Protein AF-0000000075663172 (afdb_homodimer)

Organism: Branchiostoma floridae (NCBI:txid7739)

InterPro domains:
  IPR044862 Prolyl 4-hydroxylase alpha subunit, Fe(2+) 2OG dioxygenase domain [PF13640] (170-223)
  IPR044862 Prolyl 4-hydroxylase alpha subunit, Fe(2+) 2OG dioxygenase domain [PF13640] (388-470)

Secondary structure (DSSP, 8-state):
--------GGGGS-GGGSS--S-------GGGSSS--TTS--------------SGGG-SEEEE-TT--EEEEESSSS-HHHHHHHHHHHHHH--BEE----TTTS---S-STT---EEEEE-HHHHHTSHHHHHHHHHHHHHHTS----EEEEEEEEEE-TT-----B-SS-GGG--EEEEEE--S---TTSB--EEEE-TTS-EEEEE---TT-EEEEETTSEEEEPPBPTT--S-EEEEEEEEES-HHHHHHHHHHHHHHHHHHHHHHHSPPS--SSPP-TT--GGGGEEEEEE-TT--EEEEE-S-S-HHHHHHHHHHHHHHPPEEE-----SS-----EEEEE-HHHHHTSHHHHHHHHHHHHHHS----EEEEEEEEEE-TT-----B-SS-TT---EEEEEE--TT--GGGB--EEEES-SSTT--EEEEE---TT-EEEEETTS-EEEPPB-TT--S-EEEEEEEEESSHHHHHHHHHHHHIIIIIHHHHHHHHHHHHTT-TTHHHHHHHHHHHHHHHHHHHHHHHHHTT-TTTS------------------TTTHHHHHHHHHH----------S---S----HHHHHHHHHHHHHHHHTT-HHHHHHHHHHHHHHHHHHHHHHHHHHHTT-/--------TTTTS-GGGSS--S-------GGGSSS--TT---------------SGGG-SEEEE-TT--EEEEESSSS-HHHHHHHHHHHHHH--BEE----TTTS---S-STT---EEEEE-HHHHHTSHHHHHHHHHHHHHHTS----EEEEEEEEEE-TT-----B-SS-GGG--EEEEEE--S---TTSB--EEEE-TTS-EEEEE---TT-EEEEETTSEEEEPPBPTT--S-EEEEEEEEES-HHHHHHHHHHHHHHHHHHHHHHHSPPS--SSPP-SS--GGGGEEEEEE-TT--EEEEE-S-S-HHHHHHHHHHHHHHPPEEE-----SS-----EEEEE-HHHHHTSHHHHHHHHHHHHHHS----EEEEEEEEEE-TT-----B-SS-TT---EEEEEE--TT--GGGB--EEEES-SSTT--EEEEE---TT-EEEEETTS-EEEPPB-TT--S-EEEEEEEEESSHHHHHHHHHHHHIIIIIHHHHHHHHHHHHTT-TTHHHHHHHHHHHHHHHHHHHHHHHHHTT-TTTS------------------TTTHHHHHHHHHH----------S---S----HHHHHHHHHHHHHHHHTT-HHHHHHHHHHHHHHHHHHHHHHHHHHHTT-

Solvent-accessible surface area (backbone atoms only — not comparable to full-atom values): 69830 Å² total; per-residue (Å²): 109,29,56,78,74,80,86,48,84,82,22,76,78,50,44,82,72,76,74,85,77,70,85,75,65,73,69,72,68,70,59,79,38,82,59,77,64,84,74,68,74,65,71,83,64,79,82,72,87,68,82,75,78,67,65,65,76,62,42,76,43,75,47,61,38,96,84,65,49,45,36,37,33,28,65,70,82,54,53,70,69,30,41,54,29,48,44,49,41,52,68,73,68,43,59,30,36,65,57,61,43,38,82,83,68,68,64,42,73,53,66,65,70,38,36,69,31,29,37,18,71,53,65,32,64,64,40,49,74,21,60,55,34,43,52,50,40,50,40,52,25,58,74,68,72,53,86,62,68,58,38,61,34,43,34,36,35,35,44,42,32,31,73,53,69,46,33,66,31,54,83,40,58,68,91,65,67,30,35,32,36,39,33,27,55,40,82,73,58,43,65,60,34,60,40,29,40,37,32,35,34,96,88,69,46,61,77,46,65,43,76,62,37,53,42,24,32,39,39,32,41,17,45,47,37,31,32,65,44,42,29,25,61,82,41,82,49,67,48,39,36,42,36,38,33,34,31,66,49,65,66,58,34,51,51,39,49,50,48,52,53,47,53,54,51,51,46,54,50,57,68,70,42,73,53,71,60,61,91,66,77,58,65,92,80,69,72,57,71,80,27,54,78,45,75,47,57,41,95,85,66,48,49,34,39,34,33,42,78,80,65,55,67,66,37,49,50,44,41,40,50,45,45,60,74,59,34,49,39,48,78,46,66,74,80,64,82,82,49,41,52,70,33,33,37,22,68,48,63,55,72,41,41,68,73,29,52,64,34,51,50,51,53,51,44,51,28,64,77,69,70,49,77,55,65,22,65,35,46,35,34,31,40,46,35,31,46,71,46,61,44,27,65,32,56,76,46,24,63,37,51,68,38,40,32,38,39,35,25,56,41,72,88,55,49,79,53,28,52,32,31,38,38,30,29,65,43,89,48,35,81,45,49,69,64,50,54,44,70,56,34,57,53,29,31,38,40,31,40,20,58,52,20,28,28,63,41,38,29,28,75,81,37,86,48,65,50,41,36,37,36,36,33,27,25,64,26,55,38,62,8,52,58,46,26,54,50,61,60,42,59,58,59,46,47,51,50,50,49,49,53,54,46,59,65,43,64,73,43,89,61,30,66,61,22,49,52,34,41,52,52,52,50,51,52,47,42,50,50,43,54,47,48,63,55,55,70,37,52,42,92,72,50,70,76,72,75,76,76,79,73,76,73,72,77,79,77,79,83,85,78,67,68,74,64,52,61,62,50,46,58,56,61,56,55,48,43,81,70,77,82,62,72,38,75,75,68,65,79,65,81,53,30,27,57,54,50,50,48,48,51,50,48,54,52,44,62,74,38,55,81,39,46,67,51,44,49,53,51,48,52,52,51,52,51,53,48,52,51,48,51,53,49,49,51,54,59,35,57,73,51,52,105,40,45,76,73,80,84,53,83,81,24,75,79,50,45,82,70,78,73,83,76,70,84,76,67,73,68,71,69,66,55,80,39,85,57,77,65,85,74,69,74,63,72,84,64,79,83,72,86,69,80,75,81,66,66,65,75,62,41,76,43,76,48,61,38,97,84,64,50,44,38,38,33,28,66,71,82,55,54,72,68,28,43,53,31,48,43,50,41,51,68,72,67,43,59,30,36,66,57,59,43,38,84,84,68,70,64,40,72,56,67,65,68,39,36,68,32,31,37,18,70,54,65,32,64,63,40,49,73,21,61,54,33,45,53,50,40,50,39,51,27,57,73,68,73,53,84,62,69,59,40,59,34,41,34,36,36,34,45,42,32,34,74,52,68,46,33,67,31,53,82,40,57,67,92,63,68,30,36,30,34,37,32,27,56,40,82,72,58,42,66,61,34,60,39,32,40,36,32,35,36,96,88,69,45,60,77,46,66,43,76,64,37,54,42,25,31,40,38,31,42,17,44,47,36,31,32,64,44,42,29,26,64,82,41,82,48,67,48,39,36,43,36,36,35,34,33,64,51,64,67,58,34,50,51,40,49,51,48,52,52,48,53,53,51,50,44,53,49,57,68,70,41,74,50,72,58,60,90,65,76,60,66,92,81,71,70,58,72,80,28,53,79,46,75,47,56,40,95,84,66,48,50,34,39,34,31,42,79,80,65,57,68,67,37,51,50,44,42,42,50,45,46,60,74,58,35,49,39,48,78,47,65,74,80,63,83,81,48,41,53,70,34,34,37,23,68,48,63,56,74,42,42,66,73,29,52,66,35,50,51,51,54,52,45,51,27,65,76,68,72,50,79,56,65,22,65,37,45,35,35,31,39,48,38,33,45,71,46,62,45,26,64,31,55,76,44,13,58,35,53,69,39,40,32,38,36,34,24,58,41,71,87,54,49,79,53,28,51,33,30,39,38,30,29,64,43,88,48,35,80,46,49,68,64,50,53,45,69,57,34,56,51,29,31,38,39,30,39,20,58,51,20,27,29,66,41,37,30,28,75,81,38,87,47,65,49,42,34,37,37,37,32,28,26,64,26,56,39,62,8,52,58,47,27,54,50,60,60,41,61,58,61,45,47,51,51,50,49,49,54,53,47,58,65,44,64,73,44,89,61,30,66,62,21,48,53,35,41,52,52,51,49,52,52,47,42,51,50,41,52,47,47,64,55,57,70,34,51,41,91,74,51,73,76,74,75,77,74,77,74,77,72,71,77,78,78,79,85,83,80,65,68,75,65,52,61,61,49,48,59,57,63,57,56,48,44,79,69,77,83,63,71,38,77,75,68,66,79,67,82,52,28,28,56,53,51,50,47,49,52,50,47,54,53,43,62,75,36,57,81,38,46,68,52,45,48,53,51,48,52,52,50,52,52,53,50,54,52,48,51,52,49,49,52,56,59,36,57,72,52,52

Foldseek 3Di:
DFCPPPPPDVFFAFPPPDDDPDPPVPPPPPPVPVPHDVPPPPPPPDPPVDDPDQPQVQFPDWDAFPVGWIKTKHQPLDDPLLLQLVLLLCQQVFQKAFQADDVVVVPRPCPPFFNQGIKGWDQQVLLCPFPNNVSVQSNLCVSLVHDFRKGWQTKMKGWFAPPRRTHKGFQDAVVQFKKKKKAWADADDDPQFQFKKFWAHPVRDTRDIGDHHHGMMMMTGRNIIMIGDGTHLPDQGITMMMMIMMGSDPVSSVVSNVVVVVLVVVLVVLQPDFDFFDPDAADQDDPQVVFWDDKWAAPVRWIKTKGADLDDPRRLQRNVVCCNRRFGWAADSDQAQAFQRQGIKGWHDQVRVCPDSVVSSVQNNCCVVVVDHAKGFQTKIKGWFAASTDGAWHFQIGPVFWKKKKKFWRRAPFDVQFPFWKWWWNDRAQPIDTTDIHGDHHGMMMMTTRGTIIHGHHTHPVDGGITIMIMTMIGDHLLVSLLVSLVVVCPGSVVSLSVLVSLLVLSPDPCSVVQVVLVVVVSVVVSVLSVVVSVVSNPPPVPDPPDPPPPPVPPDDDDPPCPPVPVVVVSVVVDPDCPDNDDHDPSPPPPGGVVNVVVVVSVVLCVVQDSDSVSSVVVVVVVVVVSVVSSVVSSVSSSVSD/DFDPDPPPDVFFFFPPPDDDPDDPVPPPPPPVPVPHDVPPPPPPPDPPVDDPDQPQVQFPDWDAFPVGWIKTKHQPLDDPLLLQLVLLLCQQVFQKAFQADDVVVVPRPCPPFFNQGIKGWDQQVLLCPFPNNVSVQSNLCVSLVHDFRKGWQTKMKGWFAPPRRTHKGFQDAVVQQKKKKKAWADADDDPQFQFKKFWAHPVRDTRDIGDHHHGMMMMTGRNIIMIGDGTHLPDQGITMMMMIMMGSDPVSSVVSNVVVVVLVVVLVVLQPDFDFFDPDAADQDDPQVVFWDDKFAAPVRWIKTKGADLDDPRRLVRNVVCCNRRFGWFAQSDQAQAFQQQGIKGWHDQVRVCPDSVVSSVQNNCCVVVVDHAKGFQTKIKGWFAASTDGAWHFQDTPVFWKKKKKFWRRAPFDVQFPFWKWWWNDRAQPIDTTDIHGDHHGMMMMTTRGTIIHGHHTHPVDSGITIMIMTMIGDHLLVSLLVSLVVVCPGSVVSLSVLVVLLVLSPDPCSVVQVVLVVVVSVVVSVLSVVVSVVSNPPPVPDPPDDPPPPPPPDDDDPPCPPVPVVVVSVVVPPDCPDNDDHDPSPPPPGGVVRVVVVVSVVLCVVQDSDNVSSVVVVVVVVVVSVVSSVVSSVSSSVSD

Nearest PDB structures (foldseek):
  4j25-assembly5_E  TM=7.204E-01  e=1.377E-05  Pseudomonas putida KT2440
  4iw3-assembly2_J  TM=6.728E-01  e=1.628E-05  Pseudomonas putida KT2440
  4j25-assembly7_G  TM=5.688E-01  e=1.820E-05  Pseudomonas putida KT2440
  4j25-assembly3_C  TM=5.348E-01  e=5.556E-05  Pseudomonas putida KT2440
  1spp-assembly1_A  TM=3.654E-01  e=3.746E-01  Sus scrofa

Sequence (1284 aa):
MANFPKLISLFFWVYAFNFVTSQMDSHVDPSAWPFDNPNTFGTAQEREEGTKESLLQKAKWTYSTTRDRKVAVFDDILSFKTTVAISNYVHTVGAWRFQNFDPHEGNYTGQKGNNMQWEATFDPEVFSSSRTGQSLTQLVTEMSGGTQGYKLYSVTANVVRRLDLIRMYHNAEESEKEFSASIYLNEVWRKNDYGELYFYDDDEEIFAAVKPRFGRTVVWDSSIDYLSRPPSINFKQGQIILNMAFTTNSTKAENYKKMYDSVVAEREAARKAPFVTTEKPGIPNMDVQKHIIQEFYDSNDMKGVVLDNLFDEEDLSALRTFTIKYGQYFFDDSIDLDSDNVQWIAGFPVESYVKSKMWNITSQVVEHVSGKKGWYPYDVSCNLIRNADHTRIHEDCSPHEEEWTFLLYLNPNWTHNYHGETAFFEHNDDDTEYIAEVLPKFGRAVIFRGIIPHSARPPSVFFSGARYTFAVKMSVNQATAIRKTFHEEGRHVLGMRQRSLQMLEKLKLDDFEQKYKNMIIMMYREQRMVENALEKKQLGSLSIDDGEEGDEEEELGEEEEHGEEEEQDEVEQMFGGEEMELETFDDDDSEENPEEEQDRMLNKLFRAAGDNPQKLQAELDKFMEDFDKLKGQVRQELQKWFMANFPKLISLFFWVYAFNFVTSQMDSHVDPSAWPFDNPNTFGTAQEREEGTKESLLQKAKWTYSTTRDRKVAVFDDILSFKTTVAISNYVHTVGAWRFQNFDPHEGNYTGQKGNNMQWEATFDPEVFSSSRTGQSLTQLVTEMSGGTQGYKLYSVTANVVRRLDLIRMYHNAEESEKEFSASIYLNEVWRKNDYGELYFYDDDEEIFAAVKPRFGRTVVWDSSIDYLSRPPSINFKQGQIILNMAFTTNSTKAENYKKMYDSVVAEREAARKAPFVTTEKPGIPNMDVQKHIIQEFYDSNDMKGVVLDNLFDEEDLSALRTFTIKYGQYFFDDSIDLDSDNVQWIAGFPVESYVKSKMWNITSQVVEHVSGKKGWYPYDVSCNLIRNADHTRIHEDCSPHEEEWTFLLYLNPNWTHNYHGETAFFEHNDDDTEYIAEVLPKFGRAVIFRGIIPHSARPPSVFFSGARYTFAVKMSVNQATAIRKTFHEEGRHVLGMRQRSLQMLEKLKLDDFEQKYKNMIIMMYREQRMVENALEKKQLGSLSIDDGEEGDEEEELGEEEEHGEEEEQDEVEQMFGGEEMELETFDDDDSEENPEEEQDRMLNKLFRAAGDNPQKLQAELDKFMEDFDKLKGQVRQELQKWF

pLDDT: mean 80.3, std 23.89, range [16.69, 98.88]

Radius of gyration: 33.46 Å; Cα contacts (8 Å, |Δi|>4): 2309; chains: 2; bounding box: 111×93×79 Å

Structure (mmCIF, N/CA/C/O backbone):
data_AF-0000000075663172-model_v1
#
loop_
_entity.id
_entity.type
_entity.pdbx_description
1 polymer 'Uncharacterized protein LOC118430508 isoform X1'
#
loop_
_atom_site.group_PDB
_atom_site.id
_atom_site.type_symbol
_atom_site.label_atom_id
_atom_site.label_alt_id
_atom_site.label_comp_id
_atom_site.label_asym_id
_atom_site.label_entity_id
_atom_site.label_seq_id
_atom_site.pdbx_PDB_ins_code
_atom_site.Cartn_x
_atom_site.Cartn_y
_atom_site.Cartn_z
_atom_site.occupancy
_atom_site.B_iso_or_equiv
_atom_site.auth_seq_id
_atom_site.auth_comp_id
_atom_site.auth_asym_id
_atom_site.auth_atom_id
_atom_site.pdbx_PDB_model_num
ATOM 1 N N . MET A 1 1 ? -24.047 -17.312 -23.594 1 18.67 1 MET A N 1
ATOM 2 C CA . MET A 1 1 ? -23.312 -17.328 -24.859 1 18.67 1 MET A CA 1
ATOM 3 C C . MET A 1 1 ? -22.062 -16.453 -24.75 1 18.67 1 MET A C 1
ATOM 5 O O . MET A 1 1 ? -22.156 -15.242 -24.547 1 18.67 1 MET A O 1
ATOM 9 N N . ALA A 1 2 ? -21.031 -17.031 -24.141 1 18.95 2 ALA A N 1
ATOM 10 C CA . ALA A 1 2 ? -20 -16.891 -23.125 1 18.95 2 ALA A CA 1
ATOM 11 C C . ALA A 1 2 ? -18.844 -16.047 -23.641 1 18.95 2 ALA A C 1
ATOM 13 O O . ALA A 1 2 ? -18.219 -16.391 -24.656 1 18.95 2 ALA A O 1
ATOM 14 N N . ASN A 1 3 ? -18.984 -14.688 -23.5 1 18.95 3 ASN A N 1
ATOM 15 C CA . ASN A 1 3 ? -18.281 -13.555 -24.109 1 18.95 3 ASN A CA 1
ATOM 16 C C . ASN A 1 3 ? -16.781 -13.648 -23.906 1 18.95 3 ASN A C 1
ATOM 18 O O . ASN A 1 3 ? -16.297 -13.664 -22.781 1 18.95 3 ASN A O 1
ATOM 22 N N . PHE A 1 4 ? -16.062 -14.414 -24.844 1 19.34 4 PHE A N 1
ATOM 23 C CA . PHE A 1 4 ? -14.672 -14.758 -25.125 1 19.34 4 PHE A CA 1
ATOM 24 C C . PHE A 1 4 ? -13.789 -13.516 -25.125 1 19.34 4 PHE A C 1
ATOM 26 O O . PHE A 1 4 ? -13.758 -12.773 -26.125 1 19.34 4 PHE A O 1
ATOM 33 N N . PRO A 1 5 ? -13.898 -12.742 -24.016 1 20.53 5 PRO A N 1
ATOM 34 C CA . PRO A 1 5 ? -13.195 -11.461 -24.062 1 20.53 5 PRO A CA 1
ATOM 35 C C . PRO A 1 5 ? -11.719 -11.617 -24.438 1 20.53 5 PRO A C 1
ATOM 37 O O . PRO A 1 5 ? -11.102 -12.641 -24.125 1 20.53 5 PRO A O 1
ATOM 40 N N . LYS A 1 6 ? -11.18 -10.781 -25.375 1 22.58 6 LYS A N 1
ATOM 41 C CA . LYS A 1 6 ? -10.023 -10.656 -26.25 1 22.58 6 LYS A CA 1
ATOM 42 C C . LYS A 1 6 ? -8.742 -10.484 -25.453 1 22.58 6 LYS A C 1
ATOM 44 O O . LYS A 1 6 ? -8.617 -9.555 -24.656 1 22.58 6 LYS A O 1
ATOM 49 N N . LEU A 1 7 ? -8.078 -11.578 -25.141 1 20.84 7 LEU A N 1
ATOM 50 C CA . LEU A 1 7 ? -6.715 -11.836 -24.703 1 20.84 7 LEU A CA 1
ATOM 51 C C . LEU A 1 7 ? -5.711 -11.078 -25.562 1 20.84 7 LEU A C 1
ATOM 53 O O . LEU A 1 7 ? -5.086 -11.664 -26.453 1 20.84 7 LEU A O 1
ATOM 57 N N . ILE A 1 8 ? -6.141 -9.836 -26.125 1 21.58 8 ILE A N 1
ATOM 58 C CA . ILE A 1 8 ? -5.445 -9.25 -27.266 1 21.58 8 ILE A CA 1
ATOM 59 C C . ILE A 1 8 ? -4.043 -8.82 -26.844 1 21.58 8 ILE A C 1
ATOM 61 O O . ILE A 1 8 ? -3.092 -8.938 -27.625 1 21.58 8 ILE A O 1
ATOM 65 N N . SER A 1 9 ? -3.898 -8.18 -25.688 1 22.16 9 SER A N 1
ATOM 66 C CA . SER A 1 9 ? -2.84 -7.176 -25.688 1 22.16 9 SER A CA 1
ATOM 67 C C . SER A 1 9 ? -1.464 -7.824 -25.797 1 22.16 9 SER A C 1
ATOM 69 O O . SER A 1 9 ? -0.452 -7.129 -25.891 1 22.16 9 SER A O 1
ATOM 71 N N . LEU A 1 10 ? -1.375 -9.078 -25.312 1 21.25 10 LEU A N 1
ATOM 72 C CA . LEU A 1 10 ? -0.004 -9.562 -25.203 1 21.25 10 LEU A CA 1
ATOM 73 C C . LEU A 1 10 ? 0.591 -9.812 -26.578 1 21.25 10 LEU A C 1
ATOM 75 O O . LEU A 1 10 ? 1.691 -10.352 -26.703 1 21.25 10 LEU A O 1
ATOM 79 N N . PHE A 1 11 ? -0.149 -9.414 -27.719 1 26.39 11 PHE A N 1
ATOM 80 C CA . PHE A 1 11 ? -0.059 -10.133 -28.984 1 26.39 11 PHE A CA 1
ATOM 81 C C . PHE A 1 11 ? 1.188 -9.711 -29.75 1 26.39 11 PHE A C 1
ATOM 83 O O . PHE A 1 11 ? 1.39 -10.133 -30.891 1 26.39 11 PHE A O 1
ATOM 90 N N . PHE A 1 12 ? 1.942 -8.695 -29.344 1 22.84 12 PHE A N 1
ATOM 91 C CA . PHE A 1 12 ? 2.773 -8.195 -30.422 1 22.84 12 PHE A CA 1
ATOM 92 C C . PHE A 1 12 ? 3.742 -9.266 -30.906 1 22.84 12 PHE A C 1
ATOM 94 O O . PHE A 1 12 ? 4.039 -9.352 -32.094 1 22.84 12 PHE A O 1
ATOM 101 N N . TRP A 1 13 ? 4.48 -10 -30.031 1 20.91 13 TRP A N 1
ATOM 102 C CA . TRP A 1 13 ? 5.859 -10.281 -30.422 1 20.91 13 TRP A CA 1
ATOM 103 C C . TRP A 1 13 ? 5.961 -11.594 -31.172 1 20.91 13 TRP A C 1
ATOM 105 O O . TRP A 1 13 ? 7.023 -11.938 -31.703 1 20.91 13 TRP A O 1
ATOM 115 N N . VAL A 1 14 ? 4.887 -12.523 -31.219 1 21.56 14 VAL A N 1
ATOM 116 C CA . VAL A 1 14 ? 5.383 -13.898 -31.281 1 21.56 14 VAL A CA 1
ATOM 117 C C . VAL A 1 14 ? 5.488 -14.352 -32.719 1 21.56 14 VAL A C 1
ATOM 119 O O . VAL A 1 14 ? 5.66 -15.547 -33 1 21.56 14 VAL A O 1
ATOM 122 N N . TYR A 1 15 ? 5.586 -13.578 -33.844 1 22.28 15 TYR A N 1
ATOM 123 C CA . TYR A 1 15 ? 5.117 -14.188 -35.094 1 22.28 15 TYR A CA 1
ATOM 124 C C . TYR A 1 15 ? 6.074 -15.273 -35.562 1 22.28 15 TYR A C 1
ATOM 126 O O . TYR A 1 15 ? 5.746 -16.047 -36.469 1 22.28 15 TYR A O 1
ATOM 134 N N . ALA A 1 16 ? 7.461 -15.336 -35.469 1 22.2 16 ALA A N 1
ATOM 135 C CA . ALA A 1 16 ? 8.297 -15.734 -36.594 1 22.2 16 ALA A CA 1
ATOM 136 C C . ALA A 1 16 ? 8.336 -17.25 -36.75 1 22.2 16 ALA A C 1
ATOM 138 O O . ALA A 1 16 ? 9.164 -17.781 -37.5 1 22.2 16 ALA A O 1
ATOM 139 N N . PHE A 1 17 ? 7.438 -18.094 -36.25 1 21.72 17 PHE A N 1
ATOM 140 C CA . PHE A 1 17 ? 8.086 -19.406 -36.188 1 21.72 17 PHE A CA 1
ATOM 141 C C . PHE A 1 17 ? 8 -20.125 -37.531 1 21.72 17 PHE A C 1
ATOM 143 O O . PHE A 1 17 ? 8.523 -21.219 -37.688 1 21.72 17 PHE A O 1
ATOM 150 N N . ASN A 1 18 ? 6.988 -19.938 -38.469 1 22.39 18 ASN A N 1
ATOM 151 C CA . ASN A 1 18 ? 6.668 -21.188 -39.125 1 22.39 18 ASN A CA 1
ATOM 152 C C . ASN A 1 18 ? 7.797 -21.656 -40.031 1 22.39 18 ASN A C 1
ATOM 154 O O . ASN A 1 18 ? 7.98 -22.844 -40.25 1 22.39 18 ASN A O 1
ATOM 158 N N . PHE A 1 19 ? 8.008 -20.906 -41.281 1 22.66 19 PHE A N 1
ATOM 159 C CA . PHE A 1 19 ? 8.195 -21.609 -42.531 1 22.66 19 PHE A CA 1
ATOM 160 C C . PHE A 1 19 ? 9.508 -22.375 -42.531 1 22.66 19 PHE A C 1
ATOM 162 O O . PHE A 1 19 ? 9.688 -23.312 -43.312 1 22.66 19 PHE A O 1
ATOM 169 N N . VAL A 1 20 ? 10.688 -21.703 -42.344 1 22.17 20 VAL A N 1
ATOM 170 C CA . VAL A 1 20 ? 11.867 -22.094 -43.094 1 22.17 20 VAL A CA 1
ATOM 171 C C . VAL A 1 20 ? 12.32 -23.484 -42.688 1 22.17 20 VAL A C 1
ATOM 173 O O . VAL A 1 20 ? 12.797 -23.672 -41.562 1 22.17 20 VAL A O 1
ATOM 176 N N . THR A 1 21 ? 11.641 -24.625 -43.062 1 22.84 21 THR A N 1
ATOM 177 C CA . THR A 1 21 ? 12.203 -25.969 -42.969 1 22.84 21 THR A CA 1
ATOM 178 C C . THR A 1 21 ? 13.617 -26 -43.531 1 22.84 21 THR A C 1
ATOM 180 O O . THR A 1 21 ? 14.258 -27.047 -43.562 1 22.84 21 THR A O 1
ATOM 183 N N . SER A 1 22 ? 13.922 -25.188 -44.688 1 21.52 22 SER A N 1
ATOM 184 C CA . SER A 1 22 ? 15.039 -25.547 -45.562 1 21.52 22 SER A CA 1
ATOM 185 C C . SER A 1 22 ? 16.312 -25.781 -44.75 1 21.52 22 SER A C 1
ATOM 187 O O . SER A 1 22 ? 16.422 -25.328 -43.625 1 21.52 22 SER A O 1
ATOM 189 N N . GLN A 1 23 ? 17.484 -26.484 -45.562 1 21.7 23 GLN A N 1
ATOM 190 C CA . GLN A 1 23 ? 18.781 -27.094 -45.281 1 21.7 23 GLN A CA 1
ATOM 191 C C . GLN A 1 23 ? 19.719 -26.109 -44.594 1 21.7 23 GLN A C 1
ATOM 193 O O . GLN A 1 23 ? 20.562 -25.469 -45.25 1 21.7 23 GLN A O 1
ATOM 198 N N . MET A 1 24 ? 19.25 -25.328 -43.906 1 20.22 24 MET A N 1
ATOM 199 C CA . MET A 1 24 ? 20.188 -24.281 -43.469 1 20.22 24 MET A CA 1
ATOM 200 C C . MET A 1 24 ? 21.438 -24.891 -42.875 1 20.22 24 MET A C 1
ATOM 202 O O . MET A 1 24 ? 21.469 -25.188 -41.656 1 20.22 24 MET A O 1
ATOM 206 N N . ASP A 1 25 ? 22.109 -25.953 -43.562 1 21.61 25 ASP A N 1
ATOM 207 C CA . ASP A 1 25 ? 23.391 -26.484 -43.156 1 21.61 25 ASP A CA 1
ATOM 208 C C . ASP A 1 25 ? 24.422 -25.375 -42.938 1 21.61 25 ASP A C 1
ATOM 210 O O . ASP A 1 25 ? 25.609 -25.641 -42.812 1 21.61 25 ASP A O 1
ATOM 214 N N . SER A 1 26 ? 24.062 -24.203 -43.344 1 22.39 26 SER A N 1
ATOM 215 C CA . SER A 1 26 ? 25.297 -23.438 -43.562 1 22.39 26 SER A CA 1
ATOM 216 C C . SER A 1 26 ? 26.141 -23.391 -42.281 1 22.39 26 SER A C 1
ATOM 218 O O . SER A 1 26 ? 25.609 -23.188 -41.188 1 22.39 26 SER A O 1
ATOM 220 N N . HIS A 1 27 ? 27.312 -24.062 -42.375 1 22.09 27 HIS A N 1
ATOM 221 C CA . HIS A 1 27 ? 28.453 -24.109 -41.469 1 22.09 27 HIS A CA 1
ATOM 222 C C . HIS A 1 27 ? 28.812 -22.719 -40.938 1 22.09 27 HIS A C 1
ATOM 224 O O . HIS A 1 27 ? 29.062 -21.812 -41.719 1 22.09 27 HIS A O 1
ATOM 230 N N . VAL A 1 28 ? 28.016 -22.359 -40.219 1 23.98 28 VAL A N 1
ATOM 231 C CA . VAL A 1 28 ? 28.469 -21.094 -39.625 1 23.98 28 VAL A CA 1
ATOM 232 C C . VAL A 1 28 ? 29.969 -21.172 -39.344 1 23.98 28 VAL A C 1
ATOM 234 O O . VAL A 1 28 ? 30.422 -22.109 -38.656 1 23.98 28 VAL A O 1
ATOM 237 N N . ASP A 1 29 ? 30.688 -20.797 -40.406 1 22.77 29 ASP A N 1
ATOM 238 C CA . ASP A 1 29 ? 32.125 -20.734 -40.25 1 22.77 29 ASP A CA 1
ATOM 239 C C . ASP A 1 29 ? 32.531 -20.031 -38.969 1 22.77 29 ASP A C 1
ATOM 241 O O . ASP A 1 29 ? 32.125 -18.891 -38.719 1 22.77 29 ASP A O 1
ATOM 245 N N . PRO A 1 30 ? 32.75 -20.812 -38.031 1 23.73 30 PRO A N 1
ATOM 246 C CA . PRO A 1 30 ? 33.25 -20.406 -36.719 1 23.73 30 PRO A CA 1
ATOM 247 C C . PRO A 1 30 ? 34.344 -19.344 -36.812 1 23.73 30 PRO A C 1
ATOM 249 O O . PRO A 1 30 ? 34.844 -18.891 -35.781 1 23.73 30 PRO A O 1
ATOM 252 N N . SER A 1 31 ? 34.844 -19.25 -38.062 1 23.47 31 SER A N 1
ATOM 253 C CA . SER A 1 31 ? 36.125 -18.562 -38.125 1 23.47 31 SER A CA 1
ATOM 254 C C . SER A 1 31 ? 36.031 -17.109 -37.688 1 23.47 31 SER A C 1
ATOM 256 O O . SER A 1 31 ? 37 -16.484 -37.312 1 23.47 31 SER A O 1
ATOM 258 N N . ALA A 1 32 ? 34.969 -16.578 -38.219 1 22.38 32 ALA A N 1
ATOM 259 C CA . ALA A 1 32 ? 35.219 -15.148 -38.125 1 22.38 32 ALA A CA 1
ATOM 260 C C . ALA A 1 32 ? 35.125 -14.672 -36.656 1 22.38 32 ALA A C 1
ATOM 262 O O . ALA A 1 32 ? 34.344 -13.797 -36.344 1 22.38 32 ALA A O 1
ATOM 263 N N . TRP A 1 33 ? 35.062 -15.719 -35.875 1 23.64 33 TRP A N 1
ATOM 264 C CA . TRP A 1 33 ? 35.25 -15.383 -34.469 1 23.64 33 TRP A CA 1
ATOM 265 C C . TRP A 1 33 ? 36.531 -14.602 -34.281 1 23.64 33 TRP A C 1
ATOM 267 O O . TRP A 1 33 ? 37.625 -15.039 -34.688 1 23.64 33 TRP A O 1
ATOM 277 N N . PRO A 1 34 ? 36.469 -13.359 -34.5 1 27.64 34 PRO A N 1
ATOM 278 C CA . PRO A 1 34 ? 37.844 -12.898 -34.5 1 27.64 34 PRO A CA 1
ATOM 279 C C . PRO A 1 34 ? 38.75 -13.664 -33.5 1 27.64 34 PRO A C 1
ATOM 281 O O . PRO A 1 34 ? 39.875 -13.273 -33.281 1 27.64 34 PRO A O 1
ATOM 284 N N . PHE A 1 35 ? 38.062 -14.281 -32.531 1 26.66 35 PHE A N 1
ATOM 285 C CA . PHE A 1 35 ? 39.125 -14.977 -31.828 1 26.66 35 PHE A CA 1
ATOM 286 C C . PHE A 1 35 ? 39.625 -16.172 -32.625 1 26.66 35 PHE A C 1
ATOM 288 O O . PHE A 1 35 ? 38.875 -16.734 -33.438 1 26.66 35 PHE A O 1
ATOM 295 N N . ASP A 1 36 ? 40.906 -16.469 -32.812 1 25.17 36 ASP A N 1
ATOM 296 C CA . ASP A 1 36 ? 41.656 -17.531 -33.469 1 25.17 36 ASP A CA 1
ATOM 297 C C . ASP A 1 36 ? 40.938 -18.859 -33.406 1 25.17 36 ASP A C 1
ATOM 299 O O . ASP A 1 36 ? 40.062 -19.062 -32.562 1 25.17 36 ASP A O 1
ATOM 303 N N . ASN A 1 37 ? 41.031 -19.719 -34.406 1 24.73 37 ASN A N 1
ATOM 304 C CA . ASN A 1 37 ? 40.656 -21.109 -34.656 1 24.73 37 ASN A CA 1
ATOM 305 C C . ASN A 1 37 ? 40.781 -21.969 -33.406 1 24.73 37 ASN A C 1
ATOM 307 O O . ASN A 1 37 ? 41.844 -22.047 -32.781 1 24.73 37 ASN A O 1
ATOM 311 N N . PRO A 1 38 ? 39.781 -22.469 -32.875 1 25.58 38 PRO A N 1
ATOM 312 C CA . PRO A 1 38 ? 40 -23.203 -31.625 1 25.58 38 PRO A CA 1
ATOM 313 C C . PRO A 1 38 ? 40.969 -24.375 -31.797 1 25.58 38 PRO A C 1
ATOM 315 O O . PRO A 1 38 ? 41.344 -25.016 -30.812 1 25.58 38 PRO A O 1
ATOM 318 N N . ASN A 1 39 ? 41.031 -24.922 -33.031 1 24.59 39 ASN A N 1
ATOM 319 C CA . ASN A 1 39 ? 41.781 -26.188 -33.125 1 24.59 39 ASN A CA 1
ATOM 320 C C . ASN A 1 39 ? 43.281 -25.953 -33.094 1 24.59 39 ASN A C 1
ATOM 322 O O . ASN A 1 39 ? 44.062 -26.906 -33.281 1 24.59 39 ASN A O 1
ATOM 326 N N . THR A 1 40 ? 43.75 -24.953 -33.812 1 22.83 40 THR A N 1
ATOM 327 C CA . THR A 1 40 ? 45.219 -24.938 -33.656 1 22.83 40 THR A CA 1
ATOM 328 C C . THR A 1 40 ? 45.625 -24.734 -32.219 1 22.83 40 THR A C 1
ATOM 330 O O . THR A 1 40 ? 45.312 -23.703 -31.609 1 22.83 40 THR A O 1
ATOM 333 N N . PHE A 1 41 ? 45.844 -25.875 -31.438 1 24.56 41 PHE A N 1
ATOM 334 C CA . PHE A 1 41 ? 46.5 -26.047 -30.156 1 24.56 41 PHE A CA 1
ATOM 335 C C . PHE A 1 41 ? 47.719 -25.109 -30.062 1 24.56 41 PHE A C 1
ATOM 337 O O . PHE A 1 41 ? 48.781 -25.391 -30.625 1 24.56 41 PHE A O 1
ATOM 344 N N . GLY A 1 42 ? 47.625 -23.875 -30.453 1 24.45 42 GLY A N 1
ATOM 345 C CA . GLY A 1 42 ? 48.906 -23.188 -30.422 1 24.45 42 GLY A CA 1
ATOM 346 C C . GLY A 1 42 ? 49.719 -23.5 -29.172 1 24.45 42 GLY A C 1
ATOM 347 O O . GLY A 1 42 ? 49.156 -23.875 -28.141 1 24.45 42 GLY A O 1
ATOM 348 N N . THR A 1 43 ? 50.875 -24 -29.328 1 25.05 43 THR A N 1
ATOM 349 C CA . THR A 1 43 ? 51.75 -24.266 -28.203 1 25.05 43 THR A CA 1
ATOM 350 C C . THR A 1 43 ? 51.531 -23.25 -27.078 1 25.05 43 THR A C 1
ATOM 352 O O . THR A 1 43 ? 51.188 -22.094 -27.344 1 25.05 43 THR A O 1
ATOM 355 N N . ALA A 1 44 ? 51.438 -23.719 -25.766 1 24.31 44 ALA A N 1
ATOM 356 C CA . ALA A 1 44 ? 51.625 -23 -24.516 1 24.31 44 ALA A CA 1
ATOM 357 C C . ALA A 1 44 ? 52.594 -21.859 -24.672 1 24.31 44 ALA A C 1
ATOM 359 O O . ALA A 1 44 ? 53.812 -22.078 -24.734 1 24.31 44 ALA A O 1
ATOM 360 N N . GLN A 1 45 ? 52.344 -20.953 -25.578 1 25.25 45 GLN A N 1
ATOM 361 C CA . GLN A 1 45 ? 53.438 -20 -25.531 1 25.25 45 GLN A CA 1
ATOM 362 C C . GLN A 1 45 ? 53.688 -19.547 -24.109 1 25.25 45 GLN A C 1
ATOM 364 O O . GLN A 1 45 ? 52.781 -19.5 -23.281 1 25.25 45 GLN A O 1
ATOM 369 N N . GLU A 1 46 ? 54.875 -19.344 -23.609 1 25.95 46 GLU A N 1
ATOM 370 C CA . GLU A 1 46 ? 55.312 -19.016 -22.266 1 25.95 46 GLU A CA 1
ATOM 371 C C . GLU A 1 46 ? 54.375 -17.984 -21.625 1 25.95 46 GLU A C 1
ATOM 373 O O . GLU A 1 46 ? 53.844 -17.109 -22.312 1 25.95 46 GLU A O 1
ATOM 378 N N . ARG A 1 47 ? 53.75 -18.219 -20.359 1 27.72 47 ARG A N 1
ATOM 379 C CA . ARG A 1 47 ? 53.219 -17.438 -19.25 1 27.72 47 ARG A CA 1
ATOM 380 C C . ARG A 1 47 ? 53.75 -16.016 -19.281 1 27.72 47 ARG A C 1
ATOM 382 O O . ARG A 1 47 ? 54.812 -15.719 -18.75 1 27.72 47 ARG A O 1
ATOM 389 N N . GLU A 1 48 ? 53.688 -15.344 -20.359 1 28.06 48 GLU A N 1
ATOM 390 C CA . GLU A 1 48 ? 54.156 -14.016 -19.953 1 28.06 48 GLU A CA 1
ATOM 391 C C . GLU A 1 48 ? 53.219 -13.398 -18.906 1 28.06 48 GLU A C 1
ATOM 393 O O . GLU A 1 48 ? 52 -13.453 -19.031 1 28.06 48 GLU A O 1
ATOM 398 N N . GLU A 1 49 ? 53.375 -13.227 -17.547 1 32.53 49 GLU A N 1
ATOM 399 C CA . GLU A 1 49 ? 52.938 -12.547 -16.328 1 32.53 49 GLU A CA 1
ATOM 400 C C . GLU A 1 49 ? 52.219 -11.242 -16.656 1 32.53 49 GLU A C 1
ATOM 402 O O . GLU A 1 49 ? 52.844 -10.164 -16.625 1 32.53 49 GLU A O 1
ATOM 407 N N . GLY A 1 50 ? 51.438 -11.102 -17.609 1 35.78 50 GLY A N 1
ATOM 408 C CA . GLY A 1 50 ? 50.844 -9.789 -17.859 1 35.78 50 GLY A CA 1
ATOM 409 C C . GLY A 1 50 ? 49.812 -9.383 -16.844 1 35.78 50 GLY A C 1
ATOM 410 O O . GLY A 1 50 ? 49.031 -10.227 -16.375 1 35.78 50 GLY A O 1
ATOM 411 N N . THR A 1 51 ? 49.719 -8.375 -15.992 1 40.53 51 THR A N 1
ATOM 412 C CA . THR A 1 51 ? 48.969 -7.777 -14.891 1 40.53 51 THR A CA 1
ATOM 413 C C . THR A 1 51 ? 47.5 -7.66 -15.234 1 40.53 51 THR A C 1
ATOM 415 O O . THR A 1 51 ? 47.125 -6.918 -16.141 1 40.53 51 THR A O 1
ATOM 418 N N . LYS A 1 52 ? 46.625 -8.664 -15.164 1 56.31 52 LYS A N 1
ATOM 419 C CA . LYS A 1 52 ? 45.188 -8.531 -15.266 1 56.31 52 LYS A CA 1
ATOM 420 C C . LYS A 1 52 ? 44.719 -7.18 -14.727 1 56.31 52 LYS A C 1
ATOM 422 O O . LYS A 1 52 ? 45.062 -6.793 -13.617 1 56.31 52 LYS A O 1
ATOM 427 N N . GLU A 1 53 ? 43.938 -6.461 -15.547 1 77.5 53 GLU A N 1
ATOM 428 C CA . GLU A 1 53 ? 43.438 -5.148 -15.156 1 77.5 53 GLU A CA 1
ATOM 429 C C . GLU A 1 53 ? 42.469 -5.258 -13.977 1 77.5 53 GLU A C 1
ATOM 431 O O . GLU A 1 53 ? 41.688 -6.195 -13.906 1 77.5 53 GLU A O 1
ATOM 436 N N . SER A 1 54 ? 42.688 -4.629 -12.922 1 85.5 54 SER A N 1
ATOM 437 C CA . SER A 1 54 ? 41.906 -4.625 -11.695 1 85.5 54 SER A CA 1
ATOM 438 C C . SER A 1 54 ? 40.469 -4.203 -11.953 1 85.5 54 SER A C 1
ATOM 440 O O . SER A 1 54 ? 40.219 -3.15 -12.555 1 85.5 54 SER A O 1
ATOM 442 N N . LEU A 1 55 ? 39.5 -5.141 -11.672 1 89.62 55 LEU A N 1
ATOM 443 C CA . LEU A 1 55 ? 38.062 -4.824 -11.797 1 89.62 55 LEU A CA 1
ATOM 444 C C . LEU A 1 55 ? 37.625 -3.832 -10.719 1 89.62 55 LEU A C 1
ATOM 446 O O . LEU A 1 55 ? 36.656 -3.088 -10.906 1 89.62 55 LEU A O 1
ATOM 450 N N . LEU A 1 56 ? 38.281 -3.869 -9.664 1 91.75 56 LEU A N 1
ATOM 451 C CA . LEU A 1 56 ? 37.938 -3 -8.547 1 91.75 56 LEU A CA 1
ATOM 452 C C . LEU A 1 56 ? 38.094 -1.532 -8.93 1 91.75 56 LEU A C 1
ATOM 454 O O . LEU A 1 56 ? 37.375 -0.677 -8.414 1 91.75 56 LEU A O 1
ATOM 458 N N . GLN A 1 57 ? 38.938 -1.258 -9.844 1 91.31 57 GLN A N 1
ATOM 459 C CA . GLN A 1 57 ? 39.188 0.111 -10.289 1 91.31 57 GLN A CA 1
ATOM 460 C C . GLN A 1 57 ? 37.969 0.676 -11.016 1 91.31 57 GLN A C 1
ATOM 462 O O . GLN A 1 57 ? 37.844 1.893 -11.172 1 91.31 57 GLN A O 1
ATOM 467 N N . LYS A 1 58 ? 37.125 -0.2 -11.352 1 92.62 58 LYS A N 1
ATOM 468 C CA . LYS A 1 58 ? 35.938 0.227 -12.078 1 92.62 58 LYS A CA 1
ATOM 469 C C . LYS A 1 58 ? 34.812 0.611 -11.117 1 92.62 58 LYS A C 1
ATOM 471 O O . LYS A 1 58 ? 33.75 1.01 -11.555 1 92.62 58 LYS A O 1
ATOM 476 N N . ALA A 1 59 ? 35.094 0.555 -9.859 1 95.38 59 ALA A N 1
ATOM 477 C CA . ALA A 1 59 ? 34.062 0.874 -8.875 1 95.38 59 ALA A CA 1
ATOM 478 C C . ALA A 1 59 ? 33.625 2.33 -8.992 1 95.38 59 ALA A C 1
ATOM 480 O O . ALA A 1 59 ? 34.438 3.232 -9.086 1 95.38 59 ALA A O 1
ATOM 481 N N . LYS A 1 60 ? 32.375 2.539 -9.078 1 94.31 60 LYS A N 1
ATOM 482 C CA . LYS A 1 60 ? 31.828 3.893 -9.062 1 94.31 60 LYS A CA 1
ATOM 483 C C . LYS A 1 60 ? 32 4.535 -7.688 1 94.31 60 LYS A C 1
ATOM 485 O O . LYS A 1 60 ? 32.375 5.707 -7.586 1 94.31 60 LYS A O 1
ATOM 490 N N . TRP A 1 61 ? 31.656 3.729 -6.668 1 94.62 61 TRP A N 1
ATOM 491 C CA . TRP A 1 61 ? 31.844 4.152 -5.285 1 94.62 61 TRP A CA 1
ATOM 492 C C . TRP A 1 61 ? 32.438 3.025 -4.445 1 94.62 61 TRP A C 1
ATOM 494 O O . TRP A 1 61 ? 32.188 1.848 -4.703 1 94.62 61 TRP A O 1
ATOM 504 N N . THR A 1 62 ? 33.219 3.402 -3.559 1 96.06 62 THR A N 1
ATOM 505 C CA . THR A 1 62 ? 33.719 2.506 -2.518 1 96.06 62 THR A CA 1
ATOM 506 C C . THR A 1 62 ? 33.5 3.111 -1.134 1 96.06 62 THR A C 1
ATOM 508 O O . THR A 1 62 ? 33.781 4.293 -0.916 1 96.06 62 THR A O 1
ATOM 511 N N . TYR A 1 63 ? 32.938 2.348 -0.258 1 96.19 63 TYR A N 1
ATOM 512 C CA . TYR A 1 63 ? 32.688 2.75 1.124 1 96.19 63 TYR A CA 1
ATOM 513 C C . TYR A 1 63 ? 33.406 1.822 2.096 1 96.19 63 TYR A C 1
ATOM 515 O O . TYR A 1 63 ? 33.781 0.699 1.738 1 96.19 63 TYR A O 1
ATOM 523 N N . SER A 1 64 ? 33.688 2.324 3.227 1 96.31 64 SER A N 1
ATOM 524 C CA . SER A 1 64 ? 34.281 1.522 4.285 1 96.31 64 SER A CA 1
ATOM 525 C C . SER A 1 64 ? 33.656 1.847 5.641 1 96.31 64 SER A C 1
ATOM 527 O O . SER A 1 64 ? 33.344 3.002 5.922 1 96.31 64 SER A O 1
ATOM 529 N N . THR A 1 65 ? 33.469 0.785 6.375 1 96.75 65 THR A N 1
ATOM 530 C CA . THR A 1 65 ? 33.094 1.008 7.77 1 96.75 65 THR A CA 1
ATOM 531 C C . THR A 1 65 ? 34.25 1.602 8.555 1 96.75 65 THR A C 1
ATOM 533 O O . THR A 1 65 ? 35.375 1.723 8.023 1 96.75 65 THR A O 1
ATOM 536 N N . THR A 1 66 ? 33.969 1.939 9.805 1 95.31 66 THR A N 1
ATOM 537 C CA . THR A 1 66 ? 35.031 2.447 10.68 1 95.31 66 THR A CA 1
ATOM 538 C C . THR A 1 66 ? 36.094 1.393 10.906 1 95.31 66 THR A C 1
ATOM 540 O O . THR A 1 66 ? 37.25 1.727 11.195 1 95.31 66 THR A O 1
ATOM 543 N N . ARG A 1 67 ? 35.781 0.09 10.734 1 95.81 67 ARG A N 1
ATOM 544 C CA . ARG A 1 67 ? 36.719 -0.999 10.898 1 95.81 67 ARG A CA 1
ATOM 545 C C . ARG A 1 67 ? 37.25 -1.477 9.547 1 95.81 67 ARG A C 1
ATOM 547 O O . ARG A 1 67 ? 37.719 -2.609 9.422 1 95.81 67 ARG A O 1
ATOM 554 N N . ASP A 1 68 ? 36.969 -0.758 8.523 1 94.94 68 ASP A N 1
ATOM 555 C CA . ASP A 1 68 ? 37.531 -0.884 7.188 1 94.94 68 ASP A CA 1
ATOM 556 C C . ASP A 1 68 ? 36.969 -2.09 6.453 1 94.94 68 ASP A C 1
ATOM 558 O O . ASP A 1 68 ? 37.656 -2.766 5.703 1 94.94 68 ASP A O 1
ATOM 562 N N . ARG A 1 69 ? 35.781 -2.486 6.824 1 96.75 69 ARG A N 1
ATOM 563 C CA . ARG A 1 69 ? 35.062 -3.422 5.973 1 96.75 69 ARG A CA 1
ATOM 564 C C . ARG A 1 69 ? 34.438 -2.709 4.773 1 96.75 69 ARG A C 1
ATOM 566 O O . ARG A 1 69 ? 33.875 -1.628 4.914 1 96.75 69 ARG A O 1
ATOM 573 N N . LYS A 1 70 ? 34.469 -3.307 3.615 1 96.62 70 LYS A N 1
ATOM 574 C CA . LYS A 1 70 ? 34.281 -2.531 2.391 1 96.62 70 LYS A CA 1
ATOM 575 C C . LYS A 1 70 ? 32.969 -2.865 1.715 1 96.62 70 LYS A C 1
ATOM 577 O O . LYS A 1 70 ? 32.469 -3.98 1.848 1 96.62 70 LYS A O 1
ATOM 582 N N . VAL A 1 71 ? 32.438 -1.893 1.036 1 98.19 71 VAL A N 1
ATOM 583 C CA . VAL A 1 71 ? 31.312 -1.975 0.094 1 98.19 71 VAL A CA 1
ATOM 584 C C . VAL A 1 71 ? 31.703 -1.307 -1.223 1 98.19 71 VAL A C 1
ATOM 586 O O . VAL A 1 71 ? 32.25 -0.193 -1.229 1 98.19 71 VAL A O 1
ATOM 589 N N . ALA A 1 72 ? 31.516 -1.951 -2.324 1 98 72 ALA A N 1
ATOM 590 C CA . ALA A 1 72 ? 31.797 -1.378 -3.637 1 98 72 ALA A CA 1
ATOM 591 C C . ALA A 1 72 ? 30.578 -1.46 -4.551 1 98 72 ALA A C 1
ATOM 593 O O . ALA A 1 72 ? 29.859 -2.455 -4.539 1 98 72 ALA A O 1
ATOM 594 N N . VAL A 1 73 ? 30.344 -0.406 -5.289 1 97.94 73 VAL A N 1
ATOM 595 C CA . VAL A 1 73 ? 29.219 -0.307 -6.199 1 97.94 73 VAL A CA 1
ATOM 596 C C . VAL A 1 73 ? 29.703 -0.174 -7.637 1 97.94 73 VAL A C 1
ATOM 598 O O . VAL A 1 73 ? 30.578 0.645 -7.926 1 97.94 73 VAL A O 1
ATOM 601 N N . PHE A 1 74 ? 29.078 -0.997 -8.516 1 96.81 74 PHE A N 1
ATOM 602 C CA . PHE A 1 74 ? 29.484 -1.014 -9.914 1 96.81 74 PHE A CA 1
ATOM 603 C C . PHE A 1 74 ? 28.281 -0.851 -10.836 1 96.81 74 PHE A C 1
ATOM 605 O O . PHE A 1 74 ? 27.234 -1.461 -10.609 1 96.81 74 PHE A O 1
ATOM 612 N N . ASP A 1 75 ? 28.188 -0.114 -11.945 1 91.44 75 ASP A N 1
ATOM 613 C CA . ASP A 1 75 ? 27.141 -0.022 -12.969 1 91.44 75 ASP A CA 1
ATOM 614 C C . ASP A 1 75 ? 27.547 -0.797 -14.227 1 91.44 75 ASP A C 1
ATOM 616 O O . ASP A 1 75 ? 26.672 -1.237 -14.984 1 91.44 75 ASP A O 1
ATOM 620 N N . ASP A 1 76 ? 28.812 -1.146 -14.484 1 81.5 76 ASP A N 1
ATOM 621 C CA . ASP A 1 76 ? 29.203 -1.669 -15.789 1 81.5 76 ASP A CA 1
ATOM 622 C C . ASP A 1 76 ? 30.219 -2.811 -15.641 1 81.5 76 ASP A C 1
ATOM 624 O O . ASP A 1 76 ? 31.156 -2.926 -16.438 1 81.5 76 ASP A O 1
ATOM 628 N N . ILE A 1 77 ? 29.891 -3.5 -14.695 1 89.12 77 ILE A N 1
ATOM 629 C CA . ILE A 1 77 ? 30.781 -4.652 -14.586 1 89.12 77 ILE A CA 1
ATOM 630 C C . ILE A 1 77 ? 30.312 -5.746 -15.547 1 89.12 77 ILE A C 1
ATOM 632 O O . ILE A 1 77 ? 31.141 -6.527 -16.047 1 89.12 77 ILE A O 1
ATOM 636 N N . LEU A 1 78 ? 29.016 -5.832 -15.711 1 91.19 78 LEU A N 1
ATOM 637 C CA . LEU A 1 78 ? 28.438 -6.719 -16.703 1 91.19 78 LEU A CA 1
ATOM 638 C C . LEU A 1 78 ? 27.969 -5.93 -17.922 1 91.19 78 LEU A C 1
ATOM 640 O O . LEU A 1 78 ? 27.562 -4.773 -17.797 1 91.19 78 LEU A O 1
ATOM 644 N N . SER A 1 79 ? 28.047 -6.57 -19.094 1 91.25 79 SER A N 1
ATOM 645 C CA . SER A 1 79 ? 27.484 -5.918 -20.266 1 91.25 79 SER A CA 1
ATOM 646 C C . SER A 1 79 ? 25.969 -5.863 -20.188 1 91.25 79 SER A C 1
ATOM 648 O O . SER A 1 79 ? 25.344 -6.637 -19.453 1 91.25 79 SER A O 1
ATOM 650 N N . PHE A 1 80 ? 25.469 -4.977 -20.953 1 92.81 80 PHE A N 1
ATOM 651 C CA . PHE A 1 80 ? 24.031 -4.844 -21.016 1 92.81 80 PHE A CA 1
ATOM 652 C C . PHE A 1 80 ? 23.375 -6.148 -21.469 1 92.81 80 PHE A C 1
ATOM 654 O O . PHE A 1 80 ? 22.422 -6.613 -20.859 1 92.81 80 PHE A O 1
ATOM 661 N N . LYS A 1 81 ? 23.938 -6.812 -22.5 1 92.88 81 LYS A N 1
ATOM 662 C CA . LYS A 1 81 ? 23.406 -8.062 -23.047 1 92.88 81 LYS A CA 1
ATOM 663 C C . LYS A 1 81 ? 23.469 -9.18 -22 1 92.88 81 LYS A C 1
ATOM 665 O O . LYS A 1 81 ? 22.531 -9.961 -21.875 1 92.88 81 LYS A O 1
ATOM 670 N N . THR A 1 82 ? 24.547 -9.18 -21.266 1 94.06 82 THR A N 1
ATOM 671 C CA . THR A 1 82 ? 24.703 -10.18 -20.219 1 94.06 82 THR A CA 1
ATOM 672 C C . THR A 1 82 ? 23.656 -9.984 -19.125 1 94.06 82 THR A C 1
ATOM 674 O O . THR A 1 82 ? 23.047 -10.953 -18.672 1 94.06 82 THR A O 1
ATOM 677 N N . THR A 1 83 ? 23.422 -8.766 -18.734 1 94.88 83 THR A N 1
ATOM 678 C CA . THR A 1 83 ? 22.438 -8.477 -17.688 1 94.88 83 THR A CA 1
ATOM 679 C C . THR A 1 83 ? 21.047 -8.875 -18.141 1 94.88 83 THR A C 1
ATOM 681 O O . THR A 1 83 ? 20.266 -9.445 -17.359 1 94.88 83 THR A O 1
ATOM 684 N N . VAL A 1 84 ? 20.719 -8.578 -19.391 1 93.44 84 VAL A N 1
ATOM 685 C CA . VAL A 1 84 ? 19.422 -8.961 -19.938 1 93.44 84 VAL A CA 1
ATOM 686 C C . VAL A 1 84 ? 19.281 -10.477 -19.922 1 93.44 84 VAL A C 1
ATOM 688 O O . VAL A 1 84 ? 18.234 -11.008 -19.562 1 93.44 84 VAL A O 1
ATOM 691 N N . ALA A 1 85 ? 20.344 -11.164 -20.297 1 93 85 ALA A N 1
ATOM 692 C CA . ALA A 1 85 ? 20.328 -12.625 -20.312 1 93 85 ALA A CA 1
ATOM 693 C C . ALA A 1 85 ? 20.109 -13.18 -18.906 1 93 85 ALA A C 1
ATOM 695 O O . ALA A 1 85 ? 19.312 -14.117 -18.719 1 93 85 ALA A O 1
ATOM 696 N N . ILE A 1 86 ? 20.797 -12.602 -17.969 1 94.88 86 ILE A N 1
ATOM 697 C CA . ILE A 1 86 ? 20.656 -13.039 -16.578 1 94.88 86 ILE A CA 1
ATOM 698 C C . ILE A 1 86 ? 19.219 -12.797 -16.109 1 94.88 86 ILE A C 1
ATOM 700 O O . ILE A 1 86 ? 18.625 -13.664 -15.469 1 94.88 86 ILE A O 1
ATOM 704 N N . SER A 1 87 ? 18.719 -11.609 -16.406 1 93.56 87 SER A N 1
ATOM 705 C CA . SER A 1 87 ? 17.344 -11.289 -16.031 1 93.56 87 SER A CA 1
ATOM 706 C C . SER A 1 87 ? 16.359 -12.305 -16.594 1 93.56 87 SER A C 1
ATOM 708 O O . SER A 1 87 ? 15.508 -12.82 -15.875 1 93.56 87 SER A O 1
ATOM 710 N N . ASN A 1 88 ? 16.516 -12.641 -17.844 1 90.88 88 ASN A N 1
ATOM 711 C CA . ASN A 1 88 ? 15.656 -13.633 -18.469 1 90.88 88 ASN A CA 1
ATOM 712 C C . ASN A 1 88 ? 15.852 -15.023 -17.859 1 90.88 88 ASN A C 1
ATOM 714 O O . ASN A 1 88 ? 14.891 -15.781 -17.719 1 90.88 88 ASN A O 1
ATOM 718 N N . TYR A 1 89 ? 17.094 -15.344 -17.594 1 91.88 89 TYR A N 1
ATOM 719 C CA . TYR A 1 89 ? 17.391 -16.625 -16.953 1 91.88 89 TYR A CA 1
ATOM 720 C C . TYR A 1 89 ? 16.672 -16.75 -15.617 1 91.88 89 TYR A C 1
ATOM 722 O O . TYR A 1 89 ? 16.031 -17.766 -15.344 1 91.88 89 TYR A O 1
ATOM 730 N N . VAL A 1 90 ? 16.75 -15.711 -14.805 1 92.38 90 VAL A N 1
ATOM 731 C CA . VAL A 1 90 ? 16.125 -15.695 -13.484 1 92.38 90 VAL A CA 1
ATOM 732 C C . VAL A 1 90 ? 14.617 -15.867 -13.617 1 92.38 90 VAL A C 1
ATOM 734 O O . VAL A 1 90 ? 14.008 -16.641 -12.883 1 92.38 90 VAL A O 1
ATOM 737 N N . HIS A 1 91 ? 14.016 -15.273 -14.602 1 86.62 91 HIS A N 1
ATOM 738 C CA . HIS A 1 91 ? 12.57 -15.305 -14.773 1 86.62 91 HIS A CA 1
ATOM 739 C C . HIS A 1 91 ? 12.109 -16.656 -15.328 1 86.62 91 HIS A C 1
ATOM 741 O O . HIS A 1 91 ? 11.039 -17.141 -14.969 1 86.62 91 HIS A O 1
ATOM 747 N N . THR A 1 92 ? 12.906 -17.234 -16.172 1 83.12 92 THR A N 1
ATOM 748 C CA . THR A 1 92 ? 12.461 -18.422 -16.891 1 83.12 92 THR A CA 1
ATOM 749 C C . THR A 1 92 ? 12.805 -19.688 -16.109 1 83.12 92 THR A C 1
ATOM 751 O O . THR A 1 92 ? 12.062 -20.672 -16.141 1 83.12 92 THR A O 1
ATOM 754 N N . VAL A 1 93 ? 13.891 -19.625 -15.391 1 85.12 93 VAL A N 1
ATOM 755 C CA . VAL A 1 93 ? 14.406 -20.844 -14.766 1 85.12 93 VAL A CA 1
ATOM 756 C C . VAL A 1 93 ? 14.078 -20.828 -13.273 1 85.12 93 VAL A C 1
ATOM 758 O O . VAL A 1 93 ? 14.07 -21.891 -12.633 1 85.12 93 VAL A O 1
ATOM 761 N N . GLY A 1 94 ? 13.852 -19.703 -12.758 1 85.81 94 GLY A N 1
ATOM 762 C CA . GLY A 1 94 ? 13.648 -19.578 -11.32 1 85.81 94 GLY A CA 1
ATOM 763 C C . GLY A 1 94 ? 12.422 -20.312 -10.828 1 85.81 94 GLY A C 1
ATOM 764 O O . GLY A 1 94 ? 11.336 -20.188 -11.398 1 85.81 94 GLY A O 1
ATOM 765 N N . ALA A 1 95 ? 12.625 -21.188 -9.859 1 86.62 95 ALA A N 1
ATOM 766 C CA . ALA A 1 95 ? 11.531 -21.828 -9.125 1 86.62 95 ALA A CA 1
ATOM 767 C C . ALA A 1 95 ? 11.164 -21.016 -7.883 1 86.62 95 ALA A C 1
ATOM 769 O O . ALA A 1 95 ? 11.734 -21.219 -6.812 1 86.62 95 ALA A O 1
ATOM 770 N N . TRP A 1 96 ? 10.195 -20.219 -8.047 1 89.38 96 TRP A N 1
ATOM 771 C CA . TRP A 1 96 ? 9.867 -19.25 -7.012 1 89.38 96 TRP A CA 1
ATOM 772 C C . TRP A 1 96 ? 9.094 -19.906 -5.875 1 89.38 96 TRP A C 1
ATOM 774 O O . TRP A 1 96 ? 8.219 -20.75 -6.113 1 89.38 96 TRP A O 1
ATOM 784 N N . ARG A 1 97 ? 9.422 -19.469 -4.707 1 86.44 97 ARG A N 1
ATOM 785 C CA . ARG A 1 97 ? 8.766 -19.938 -3.486 1 86.44 97 ARG A CA 1
ATOM 786 C C . ARG A 1 97 ? 8.516 -18.781 -2.527 1 86.44 97 ARG A C 1
ATOM 788 O O . ARG A 1 97 ? 9.188 -17.75 -2.6 1 86.44 97 ARG A O 1
ATOM 795 N N . PHE A 1 98 ? 7.57 -18.953 -1.764 1 85.75 98 PHE A N 1
ATOM 796 C CA . PHE A 1 98 ? 7.27 -18 -0.697 1 85.75 98 PHE A CA 1
ATOM 797 C C . PHE A 1 98 ? 7.742 -18.531 0.649 1 85.75 98 PHE A C 1
ATOM 799 O O . PHE A 1 98 ? 7.293 -19.594 1.1 1 85.75 98 PHE A O 1
ATOM 806 N N . GLN A 1 99 ? 8.727 -17.719 1.17 1 75.5 99 GLN A N 1
ATOM 807 C CA . GLN A 1 99 ? 9.297 -18.156 2.436 1 75.5 99 GLN A CA 1
ATOM 808 C C . GLN A 1 99 ? 8.773 -17.328 3.602 1 75.5 99 GLN A C 1
ATOM 810 O O . GLN A 1 99 ? 9.023 -16.125 3.67 1 75.5 99 GLN A O 1
ATOM 815 N N . ASN A 1 100 ? 7.555 -17.438 4.16 1 66.81 100 ASN A N 1
ATOM 816 C CA . ASN A 1 100 ? 7.148 -16.641 5.316 1 66.81 100 ASN A CA 1
ATOM 817 C C . ASN A 1 100 ? 6.867 -17.531 6.531 1 66.81 100 ASN A C 1
ATOM 819 O O . ASN A 1 100 ? 6.688 -18.734 6.395 1 66.81 100 ASN A O 1
ATOM 823 N N . PHE A 1 101 ? 6.992 -16.766 7.641 1 59.75 101 PHE A N 1
ATOM 824 C CA . PHE A 1 101 ? 6.617 -17.359 8.922 1 59.75 101 PHE A CA 1
ATOM 825 C C . PHE A 1 101 ? 5.137 -17.703 8.945 1 59.75 101 PHE A C 1
ATOM 827 O O . PHE A 1 101 ? 4.285 -16.875 8.641 1 59.75 101 PHE A O 1
ATOM 834 N N . ASP A 1 102 ? 4.949 -18.969 8.734 1 64.75 102 ASP A N 1
ATOM 835 C CA . ASP A 1 102 ? 3.588 -19.422 9 1 64.75 102 ASP A CA 1
ATOM 836 C C . ASP A 1 102 ? 3.479 -20.047 10.391 1 64.75 102 ASP A C 1
ATOM 838 O O . ASP A 1 102 ? 4.059 -21.094 10.656 1 64.75 102 ASP A O 1
ATOM 842 N N . PRO A 1 103 ? 3.021 -19.281 11.344 1 60.34 103 PRO A N 1
ATOM 843 C CA . PRO A 1 103 ? 2.961 -19.766 12.719 1 60.34 103 PRO A CA 1
ATOM 844 C C . PRO A 1 103 ? 2.414 -21.188 12.812 1 60.34 103 PRO A C 1
ATOM 846 O O . PRO A 1 103 ? 2.689 -21.906 13.781 1 60.34 103 PRO A O 1
ATOM 849 N N . HIS A 1 104 ? 1.681 -21.547 11.883 1 64 104 HIS A N 1
ATOM 850 C CA . HIS A 1 104 ? 1.037 -22.844 11.977 1 64 104 HIS A CA 1
ATOM 851 C C . HIS A 1 104 ? 1.966 -23.953 11.492 1 64 104 HIS A C 1
ATOM 853 O O . HIS A 1 104 ? 1.748 -25.125 11.789 1 64 104 HIS A O 1
ATOM 859 N N . GLU A 1 105 ? 2.773 -23.578 10.617 1 60.06 105 GLU A N 1
ATOM 860 C CA . GLU A 1 105 ? 3.666 -24.625 10.125 1 60.06 105 GLU A CA 1
ATOM 861 C C . GLU A 1 105 ? 4.93 -24.719 10.977 1 60.06 105 GLU A C 1
ATOM 863 O O . GLU A 1 105 ? 5.68 -25.688 10.883 1 60.06 105 GLU A O 1
ATOM 868 N N . GLY A 1 106 ? 5.016 -24.031 12.219 1 52.88 106 GLY A N 1
ATOM 869 C CA . GLY A 1 106 ? 6.16 -24.094 13.109 1 52.88 106 GLY A CA 1
ATOM 870 C C . GLY A 1 106 ? 7.469 -23.766 12.43 1 52.88 106 GLY A C 1
ATOM 871 O O . GLY A 1 106 ? 8.516 -23.672 13.078 1 52.88 106 GLY A O 1
ATOM 872 N N . ASN A 1 107 ? 7.656 -24.172 11.383 1 48.12 107 ASN A N 1
ATOM 873 C CA . ASN A 1 107 ? 8.984 -24.297 10.797 1 48.12 107 ASN A CA 1
ATOM 874 C C . ASN A 1 107 ? 9.555 -22.938 10.383 1 48.12 107 ASN A C 1
ATOM 876 O O . ASN A 1 107 ? 10.727 -22.844 10.016 1 48.12 107 ASN A O 1
ATOM 880 N N . TYR A 1 108 ? 8.797 -22.172 9.938 1 47.66 108 TYR A N 1
ATOM 881 C CA . TYR A 1 108 ? 9.539 -21.094 9.297 1 47.66 108 TYR A CA 1
ATOM 882 C C . TYR A 1 108 ? 9.836 -19.984 10.289 1 47.66 108 TYR A C 1
ATOM 884 O O . TYR A 1 108 ? 8.922 -19.359 10.828 1 47.66 108 TYR A O 1
ATOM 892 N N . THR 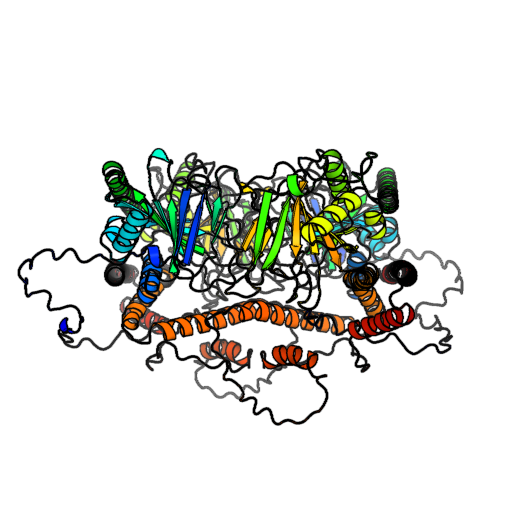A 1 109 ? 10.812 -20.141 10.977 1 46.38 109 THR A N 1
ATOM 893 C CA . THR A 1 109 ? 11.258 -19.281 12.07 1 46.38 109 THR A CA 1
ATOM 894 C C . THR A 1 109 ? 11.258 -17.828 11.641 1 46.38 109 THR A C 1
ATOM 896 O O . THR A 1 109 ? 11.469 -16.938 12.461 1 46.38 109 THR A O 1
ATOM 899 N N . GLY A 1 110 ? 10.594 -17.547 10.516 1 49.69 110 GLY A N 1
ATOM 900 C CA . GLY A 1 110 ? 10.617 -16.141 10.133 1 49.69 110 GLY A CA 1
ATOM 901 C C . GLY A 1 110 ? 12 -15.523 10.234 1 49.69 110 GLY A C 1
ATOM 902 O O . GLY A 1 110 ? 12.188 -14.352 9.898 1 49.69 110 GLY A O 1
ATOM 903 N N . GLN A 1 111 ? 12.859 -16.062 11.008 1 52.44 111 GLN A N 1
ATOM 904 C CA . GLN A 1 111 ? 14.117 -15.414 11.359 1 52.44 111 GLN A CA 1
ATOM 905 C C . GLN A 1 111 ? 15.203 -15.734 10.336 1 52.44 111 GLN A C 1
ATOM 907 O O . GLN A 1 111 ? 16.375 -15.438 10.555 1 52.44 111 GLN A O 1
ATOM 912 N N . LYS A 1 112 ? 14.688 -16.297 9.18 1 60.69 112 LYS A N 1
ATOM 913 C CA . LYS A 1 112 ? 15.859 -16.609 8.375 1 60.69 112 LYS A CA 1
ATOM 914 C C . LYS A 1 112 ? 16.203 -15.461 7.441 1 60.69 112 LYS A C 1
ATOM 916 O O . LYS A 1 112 ? 15.398 -15.062 6.602 1 60.69 112 LYS A O 1
ATOM 921 N N . GLY A 1 113 ? 17.359 -14.898 7.785 1 73.38 113 GLY A N 1
ATOM 922 C CA . GLY A 1 113 ? 17.984 -13.953 6.871 1 73.38 113 GLY A CA 1
ATOM 923 C C . GLY A 1 113 ? 17.406 -12.555 6.973 1 73.38 113 GLY A C 1
ATOM 924 O O . GLY A 1 113 ? 17.156 -12.055 8.07 1 73.38 113 GLY A O 1
ATOM 925 N N . ASN A 1 114 ? 17.266 -11.922 5.945 1 80.62 114 ASN A N 1
ATOM 926 C CA . ASN A 1 114 ? 16.766 -10.555 5.883 1 80.62 114 ASN A CA 1
ATOM 927 C C . ASN A 1 114 ? 15.25 -10.523 5.668 1 80.62 114 ASN A C 1
ATOM 929 O O . ASN A 1 114 ? 14.672 -9.461 5.445 1 80.62 114 ASN A O 1
ATOM 933 N N . ASN A 1 115 ? 14.539 -11.703 5.707 1 82.62 115 ASN A N 1
ATOM 934 C CA . ASN A 1 115 ? 13.086 -11.867 5.637 1 82.62 115 ASN A CA 1
ATOM 935 C C . ASN A 1 115 ? 12.555 -11.508 4.25 1 82.62 115 ASN A C 1
ATOM 937 O O . ASN A 1 115 ? 11.406 -11.07 4.117 1 82.62 115 ASN A O 1
ATOM 941 N N . MET A 1 116 ? 13.43 -11.578 3.256 1 88.38 116 MET A N 1
ATOM 942 C CA . MET A 1 116 ? 12.867 -11.508 1.908 1 88.38 116 MET A CA 1
ATOM 943 C C . MET A 1 116 ? 12.039 -12.75 1.604 1 88.38 116 MET A C 1
ATOM 945 O O . MET A 1 116 ? 12.562 -13.867 1.594 1 88.38 116 MET A O 1
ATOM 949 N N . GLN A 1 117 ? 10.867 -12.586 1.3 1 83.5 117 GLN A N 1
ATOM 950 C CA . GLN A 1 117 ? 9.914 -13.688 1.366 1 83.5 117 GLN A CA 1
ATOM 951 C C . GLN A 1 117 ? 9.891 -14.469 0.057 1 83.5 117 GLN A C 1
ATOM 953 O O . GLN A 1 117 ? 9.742 -15.695 0.062 1 83.5 117 GLN A O 1
ATOM 958 N N . TRP A 1 118 ? 10.016 -13.867 -1.055 1 89 118 TRP A N 1
ATOM 959 C CA . TRP A 1 118 ? 9.992 -14.562 -2.338 1 89 118 TRP A CA 1
ATOM 960 C C . TRP A 1 118 ? 11.406 -14.859 -2.82 1 89 118 TRP A C 1
ATOM 962 O O . TRP A 1 118 ? 12.227 -13.945 -2.969 1 89 118 TRP A O 1
ATOM 972 N N . GLU A 1 119 ? 11.625 -16.109 -3.068 1 90.81 119 GLU A N 1
ATOM 973 C CA . GLU A 1 119 ? 12.992 -16.484 -3.42 1 90.81 119 GLU A CA 1
ATOM 974 C C . GLU A 1 119 ? 13.008 -17.609 -4.441 1 90.81 119 GLU A C 1
ATOM 976 O O . GLU A 1 119 ? 12.094 -18.438 -4.473 1 90.81 119 GLU A O 1
ATOM 981 N N . ALA A 1 120 ? 13.953 -17.609 -5.301 1 92.81 120 ALA A N 1
ATOM 982 C CA . ALA A 1 120 ? 14.352 -18.703 -6.172 1 92.81 120 ALA A CA 1
ATOM 983 C C . ALA A 1 120 ? 15.844 -19 -6.047 1 92.81 120 ALA A C 1
ATOM 985 O O . ALA A 1 120 ? 16.672 -18.094 -6.117 1 92.81 120 ALA A O 1
ATOM 986 N N . THR A 1 121 ? 16.156 -20.234 -5.797 1 93.25 121 THR A N 1
ATOM 987 C CA . THR A 1 121 ? 17.562 -20.641 -5.684 1 93.25 121 THR A CA 1
ATOM 988 C C . THR A 1 121 ? 18.047 -21.266 -6.98 1 93.25 121 THR A C 1
ATOM 990 O O . THR A 1 121 ? 17.297 -21.984 -7.645 1 93.25 121 THR A O 1
ATOM 993 N N . PHE A 1 122 ? 19.312 -21.047 -7.266 1 95.69 122 PHE A N 1
ATOM 994 C CA . PHE A 1 122 ? 19.906 -21.547 -8.5 1 95.69 122 PHE A CA 1
ATOM 995 C C . PHE A 1 122 ? 21.141 -22.391 -8.195 1 95.69 122 PHE A C 1
ATOM 997 O O . PHE A 1 122 ? 21.688 -22.328 -7.094 1 95.69 122 PHE A O 1
ATOM 1004 N N . ASP A 1 123 ? 21.531 -23.188 -9.203 1 95 123 ASP A N 1
ATOM 1005 C CA . ASP A 1 123 ? 22.734 -24.016 -9.102 1 95 123 ASP A CA 1
ATOM 1006 C C . ASP A 1 123 ? 23.984 -23.141 -9.055 1 95 123 ASP A C 1
ATOM 1008 O O . ASP A 1 123 ? 24.328 -22.469 -10.031 1 95 123 ASP A O 1
ATOM 1012 N N . PRO A 1 124 ? 24.688 -23.188 -7.926 1 96.44 124 PRO A N 1
ATOM 1013 C CA . PRO A 1 124 ? 25.875 -22.344 -7.84 1 96.44 124 PRO A CA 1
ATOM 1014 C C . PRO A 1 124 ? 26.938 -22.703 -8.875 1 96.44 124 PRO A C 1
ATOM 1016 O O . PRO A 1 124 ? 27.719 -21.844 -9.289 1 96.44 124 PRO A O 1
ATOM 1019 N N . GLU A 1 125 ? 26.969 -23.891 -9.375 1 94.56 125 GLU A N 1
ATOM 1020 C CA . GLU A 1 125 ? 27.969 -24.328 -10.336 1 94.56 125 GLU A CA 1
ATOM 1021 C C . GLU A 1 125 ? 27.75 -23.672 -11.695 1 94.56 125 GLU A C 1
ATOM 1023 O O . GLU A 1 125 ? 28.719 -23.406 -12.422 1 94.56 125 GLU A O 1
ATOM 1028 N N . VAL A 1 126 ? 26.531 -23.453 -12.008 1 94.5 126 VAL A N 1
ATOM 1029 C CA . VAL A 1 126 ? 26.219 -22.781 -13.273 1 94.5 126 VAL A CA 1
ATOM 1030 C C . VAL A 1 126 ? 26.828 -21.391 -13.273 1 94.5 126 VAL A C 1
ATOM 1032 O O . VAL A 1 126 ? 27.469 -20.984 -14.25 1 94.5 126 VAL A O 1
ATOM 1035 N N . PHE A 1 127 ? 26.734 -20.688 -12.203 1 95.19 127 PHE A N 1
ATOM 1036 C CA . PHE A 1 127 ? 27.25 -19.328 -12.117 1 95.19 127 PHE A CA 1
ATOM 1037 C C . PHE A 1 127 ? 28.766 -19.328 -11.914 1 95.19 127 PHE A C 1
ATOM 1039 O O . PHE A 1 127 ? 29.469 -18.484 -12.469 1 95.19 127 PHE A O 1
ATOM 1046 N N . SER A 1 128 ? 29.219 -20.266 -11.109 1 94.31 128 SER A N 1
ATOM 1047 C CA . SER A 1 128 ? 30.656 -20.312 -10.852 1 94.31 128 SER A CA 1
ATOM 1048 C C . SER A 1 128 ? 31.438 -20.578 -12.133 1 94.31 128 SER A C 1
ATOM 1050 O O . SER A 1 128 ? 32.562 -20.125 -12.266 1 94.31 128 SER A O 1
ATOM 1052 N N . SER A 1 129 ? 30.844 -21.297 -13.055 1 92.31 129 SER A N 1
ATOM 1053 C CA . SER A 1 129 ? 31.516 -21.625 -14.312 1 92.31 129 SER A CA 1
ATOM 1054 C C . SER A 1 129 ? 31.234 -20.578 -15.383 1 92.31 129 SER A C 1
ATOM 1056 O O . SER A 1 129 ? 31.75 -20.672 -16.5 1 92.31 129 SER A O 1
ATOM 1058 N N . SER A 1 130 ? 30.484 -19.625 -15.055 1 93.38 130 SER A N 1
ATOM 1059 C CA . SER A 1 130 ? 30.125 -18.562 -15.992 1 93.38 130 SER A CA 1
ATOM 1060 C C . SER A 1 130 ? 31.125 -17.422 -15.945 1 93.38 130 SER A C 1
ATOM 1062 O O . SER A 1 130 ? 31.906 -17.312 -14.992 1 93.38 130 SER A O 1
ATOM 1064 N N . ARG A 1 131 ? 31.109 -16.609 -16.938 1 91.5 131 ARG A N 1
ATOM 1065 C CA . ARG A 1 131 ? 31.922 -15.406 -16.938 1 91.5 131 ARG A CA 1
ATOM 1066 C C . ARG A 1 131 ? 31.5 -14.453 -15.828 1 91.5 131 ARG A C 1
ATOM 1068 O O . ARG A 1 131 ? 32.344 -13.789 -15.211 1 91.5 131 ARG A O 1
ATOM 1075 N N . THR A 1 132 ? 30.219 -14.383 -15.617 1 92.75 132 THR A N 1
ATOM 1076 C CA . THR A 1 132 ? 29.703 -13.547 -14.547 1 92.75 132 THR A CA 1
ATOM 1077 C C . THR A 1 132 ? 30.266 -13.984 -13.195 1 92.75 132 THR A C 1
ATOM 1079 O O . THR A 1 132 ? 30.781 -13.156 -12.445 1 92.75 132 THR A O 1
ATOM 1082 N N . GLY A 1 133 ? 30.172 -15.25 -12.945 1 93.75 133 GLY A N 1
ATOM 1083 C CA . GLY A 1 133 ? 30.688 -15.766 -11.688 1 93.75 133 GLY A CA 1
ATOM 1084 C C . GLY A 1 133 ? 32.188 -15.57 -11.531 1 93.75 133 GLY A C 1
ATOM 1085 O O . GLY A 1 133 ? 32.656 -15.25 -10.445 1 93.75 133 GLY A O 1
ATOM 1086 N N . GLN A 1 134 ? 32.875 -15.727 -12.586 1 92.44 134 GLN A N 1
ATOM 1087 C CA . GLN A 1 134 ? 34.312 -15.562 -12.555 1 92.44 134 GLN A CA 1
ATOM 1088 C C . GLN A 1 134 ? 34.719 -14.102 -12.305 1 92.44 134 GLN A C 1
ATOM 1090 O O . GLN A 1 134 ? 35.594 -13.82 -11.508 1 92.44 134 GLN A O 1
ATOM 1095 N N . SER A 1 135 ? 34.031 -13.227 -12.961 1 93.56 135 SER A N 1
ATOM 1096 C CA . SER A 1 135 ? 34.312 -11.805 -12.766 1 93.56 135 SER A CA 1
ATOM 1097 C C . SER A 1 135 ? 34.031 -11.391 -11.32 1 93.56 135 SER A C 1
ATOM 1099 O O . SER A 1 135 ? 34.812 -10.641 -10.727 1 93.56 135 SER A O 1
ATOM 1101 N N . LEU A 1 136 ? 33 -11.852 -10.773 1 96.06 136 LEU A N 1
ATOM 1102 C CA . LEU A 1 136 ? 32.656 -11.484 -9.406 1 96.06 136 LEU A CA 1
ATOM 1103 C C . LEU A 1 136 ? 33.594 -12.125 -8.406 1 96.06 136 LEU A C 1
ATOM 1105 O O . LEU A 1 136 ? 33.906 -11.531 -7.371 1 96.06 136 LEU A O 1
ATOM 1109 N N . THR A 1 137 ? 34.031 -13.344 -8.742 1 95.56 137 THR A N 1
ATOM 1110 C CA . THR A 1 137 ? 35.031 -13.992 -7.895 1 95.56 137 THR A CA 1
ATOM 1111 C C . THR A 1 137 ? 36.344 -13.203 -7.895 1 95.56 137 THR A C 1
ATOM 1113 O O . THR A 1 137 ? 36.969 -13.039 -6.852 1 95.56 137 THR A O 1
ATOM 1116 N N . GLN A 1 138 ? 36.719 -12.75 -9.039 1 93.62 138 GLN A N 1
ATOM 1117 C CA . GLN A 1 138 ? 37.875 -11.898 -9.125 1 93.62 138 GLN A CA 1
ATOM 1118 C C . GLN A 1 138 ? 37.719 -10.633 -8.297 1 93.62 138 GLN A C 1
ATOM 1120 O O . GLN A 1 138 ? 38.625 -10.25 -7.543 1 93.62 138 GLN A O 1
ATOM 1125 N N . LEU A 1 139 ? 36.594 -10.039 -8.453 1 94.5 139 LEU A N 1
ATOM 1126 C CA . LEU A 1 139 ? 36.312 -8.805 -7.73 1 94.5 139 LEU A CA 1
ATOM 1127 C C . LEU A 1 139 ? 36.375 -9.023 -6.223 1 94.5 139 LEU A C 1
ATOM 1129 O O . LEU A 1 139 ? 36.969 -8.227 -5.5 1 94.5 139 LEU A O 1
ATOM 1133 N N . VAL A 1 140 ? 35.781 -10.047 -5.781 1 96.12 140 VAL A N 1
ATOM 1134 C CA . VAL A 1 140 ? 35.75 -10.383 -4.359 1 96.12 140 VAL A CA 1
ATOM 1135 C C . VAL A 1 140 ? 37.156 -10.625 -3.867 1 96.12 140 VAL A C 1
ATOM 1137 O O . VAL A 1 140 ? 37.531 -10.188 -2.773 1 96.12 140 VAL A O 1
ATOM 1140 N N . THR A 1 141 ? 37.938 -11.266 -4.625 1 94.5 141 THR A N 1
ATOM 1141 C CA . THR A 1 141 ? 39.312 -11.531 -4.27 1 94.5 141 THR A CA 1
ATOM 1142 C C . THR A 1 141 ? 40.094 -10.234 -4.16 1 94.5 141 THR A C 1
ATOM 1144 O O . THR A 1 141 ? 40.844 -10.039 -3.203 1 94.5 141 THR A O 1
ATOM 1147 N N . GLU A 1 142 ? 39.875 -9.414 -5.094 1 93.75 142 GLU A N 1
ATOM 1148 C CA . GLU A 1 142 ? 40.562 -8.117 -5.062 1 93.75 142 GLU A CA 1
ATOM 1149 C C . GLU A 1 142 ? 40.125 -7.305 -3.84 1 93.75 142 GLU A C 1
ATOM 1151 O O . GLU A 1 142 ? 40.969 -6.672 -3.189 1 93.75 142 GLU A O 1
ATOM 1156 N N . MET A 1 143 ? 38.938 -7.301 -3.525 1 94.56 143 MET A N 1
ATOM 1157 C CA . MET A 1 143 ? 38.406 -6.535 -2.4 1 94.56 143 MET A CA 1
ATOM 1158 C C . MET A 1 143 ? 38.938 -7.082 -1.075 1 94.56 143 MET A C 1
ATOM 1160 O O . MET A 1 143 ? 39.062 -6.336 -0.106 1 94.56 143 MET A O 1
ATOM 1164 N N . SER A 1 144 ? 39.188 -8.359 -1.07 1 93.06 144 SER A N 1
ATOM 1165 C CA . SER A 1 144 ? 39.656 -8.984 0.151 1 93.06 144 SER A CA 1
ATOM 1166 C C . SER A 1 144 ? 41.125 -8.602 0.418 1 93.06 144 SER A C 1
ATOM 1168 O O . SER A 1 144 ? 41.625 -8.742 1.54 1 93.06 144 SER A O 1
ATOM 1170 N N . GLY A 1 145 ? 41.844 -8.133 -0.6 1 86.31 145 GLY A N 1
ATOM 1171 C CA . GLY A 1 145 ? 43.25 -7.785 -0.485 1 86.31 145 GLY A CA 1
ATOM 1172 C C . GLY A 1 145 ? 44.188 -8.992 -0.545 1 86.31 145 GLY A C 1
ATOM 1173 O O . GLY A 1 145 ? 45.406 -8.852 -0.47 1 86.31 145 GLY A O 1
ATOM 1174 N N . GLY A 1 146 ? 43.594 -10.148 -0.605 1 81.19 146 GLY A N 1
ATOM 1175 C CA . GLY A 1 146 ? 44.438 -11.336 -0.587 1 81.19 146 GLY A CA 1
ATOM 1176 C C . GLY A 1 146 ? 44.406 -12.102 -1.895 1 81.19 146 GLY A C 1
ATOM 1177 O O . GLY A 1 146 ? 44.031 -11.555 -2.938 1 81.19 146 GLY A O 1
ATOM 1178 N N . THR A 1 147 ? 45.062 -13.211 -1.788 1 77.81 147 THR A N 1
ATOM 1179 C CA . THR A 1 147 ? 45.125 -14.102 -2.945 1 77.81 147 THR A CA 1
ATOM 1180 C C . THR A 1 147 ? 44.312 -15.359 -2.709 1 77.81 147 THR A C 1
ATOM 1182 O O . THR A 1 147 ? 44.406 -16.312 -3.479 1 77.81 147 THR A O 1
ATOM 1185 N N . GLN A 1 148 ? 43.5 -15.234 -1.723 1 78.31 148 GLN A N 1
ATOM 1186 C CA . GLN A 1 148 ? 42.688 -16.406 -1.386 1 78.31 148 GLN A CA 1
ATOM 1187 C C . GLN A 1 148 ? 41.688 -16.734 -2.496 1 78.31 148 GLN A C 1
ATOM 1189 O O . GLN A 1 148 ? 41.156 -15.828 -3.143 1 78.31 148 GLN A O 1
ATOM 1194 N N . GLY A 1 149 ? 41.562 -18 -2.691 1 88.69 149 GLY A N 1
ATOM 1195 C CA . GLY A 1 149 ? 40.625 -18.453 -3.697 1 88.69 149 GLY A CA 1
ATOM 1196 C C . GLY A 1 149 ? 39.188 -18.484 -3.197 1 88.69 149 GLY A C 1
ATOM 1197 O O . GLY A 1 149 ? 38.812 -19.359 -2.41 1 88.69 149 GLY A O 1
ATOM 1198 N N . TYR A 1 150 ? 38.406 -17.547 -3.564 1 96.19 150 TYR A N 1
ATOM 1199 C CA . TYR A 1 150 ? 37 -17.531 -3.201 1 96.19 150 TYR A CA 1
ATOM 1200 C C . TYR A 1 150 ? 36.188 -18.422 -4.121 1 96.19 150 TYR A C 1
ATOM 1202 O O . TYR A 1 150 ? 36.5 -18.594 -5.297 1 96.19 150 TYR A O 1
ATOM 1210 N N . LYS A 1 151 ? 35.156 -19 -3.482 1 96.25 151 LYS A N 1
ATOM 1211 C CA . LYS A 1 151 ? 34.188 -19.844 -4.199 1 96.25 151 LYS A CA 1
ATOM 1212 C C . LYS A 1 151 ? 32.75 -19.312 -4.051 1 96.25 151 LYS A C 1
ATOM 1214 O O . LYS A 1 151 ? 32.344 -18.922 -2.957 1 96.25 151 LYS A O 1
ATOM 1219 N N . LEU A 1 152 ? 32.094 -19.266 -5.18 1 97.75 152 LEU A N 1
ATOM 1220 C CA . LEU A 1 152 ? 30.688 -18.953 -5.156 1 97.75 152 LEU A CA 1
ATOM 1221 C C . LEU A 1 152 ? 29.875 -20.125 -4.625 1 97.75 152 LEU A C 1
ATOM 1223 O O . LEU A 1 152 ? 29.922 -21.219 -5.188 1 97.75 152 LEU A O 1
ATOM 1227 N N . TYR A 1 153 ? 29.094 -19.906 -3.479 1 96.94 153 TYR A N 1
ATOM 1228 C CA . TYR A 1 153 ? 28.484 -21.078 -2.885 1 96.94 153 TYR A CA 1
ATOM 1229 C C . TYR A 1 153 ? 26.969 -20.938 -2.826 1 96.94 153 TYR A C 1
ATOM 1231 O O . TYR A 1 153 ? 26.25 -21.906 -2.578 1 96.94 153 TYR A O 1
ATOM 1239 N N . SER A 1 154 ? 26.469 -19.781 -3.055 1 96.25 154 SER A N 1
ATOM 1240 C CA . SER A 1 154 ? 25.016 -19.562 -3.02 1 96.25 154 SER A CA 1
ATOM 1241 C C . SER A 1 154 ? 24.594 -18.547 -4.066 1 96.25 154 SER A C 1
ATOM 1243 O O . SER A 1 154 ? 25.234 -17.516 -4.242 1 96.25 154 SER A O 1
ATOM 1245 N N . VAL A 1 155 ? 23.547 -18.844 -4.828 1 97 155 VAL A N 1
ATOM 1246 C CA . VAL A 1 155 ? 22.906 -17.953 -5.793 1 97 155 VAL A CA 1
ATOM 1247 C C . VAL A 1 155 ? 21.391 -17.969 -5.586 1 97 155 VAL A C 1
ATOM 1249 O O . VAL A 1 155 ? 20.75 -19 -5.766 1 97 155 VAL A O 1
ATOM 1252 N N . THR A 1 156 ? 20.844 -16.828 -5.219 1 95.56 156 THR A N 1
ATOM 1253 C CA . THR A 1 156 ? 19.422 -16.719 -4.945 1 95.56 156 THR A CA 1
ATOM 1254 C C . THR A 1 156 ? 18.859 -15.438 -5.547 1 95.56 156 THR A C 1
ATOM 1256 O O . THR A 1 156 ? 19.5 -14.383 -5.484 1 95.56 156 THR A O 1
ATOM 1259 N N . ALA A 1 157 ? 17.766 -15.539 -6.199 1 96.56 157 ALA A N 1
ATOM 1260 C CA . ALA A 1 157 ? 17.031 -14.352 -6.625 1 96.56 157 ALA A CA 1
ATOM 1261 C C . ALA A 1 157 ? 15.852 -14.07 -5.691 1 96.56 157 ALA A C 1
ATOM 1263 O O . ALA A 1 157 ? 15.172 -14.992 -5.238 1 96.56 157 ALA A O 1
ATOM 1264 N N . ASN A 1 158 ? 15.656 -12.852 -5.395 1 95.5 158 ASN A N 1
ATOM 1265 C CA . ASN A 1 158 ? 14.539 -12.43 -4.551 1 95.5 158 ASN A CA 1
ATOM 1266 C C . ASN A 1 158 ? 13.633 -11.445 -5.273 1 95.5 158 ASN A C 1
ATOM 1268 O O . ASN A 1 158 ? 14.094 -10.688 -6.133 1 95.5 158 ASN A O 1
ATOM 1272 N N . VAL A 1 159 ? 12.383 -11.562 -5.027 1 94.75 159 VAL A N 1
ATOM 1273 C CA . VAL A 1 159 ? 11.422 -10.523 -5.375 1 94.75 159 VAL A CA 1
ATOM 1274 C C . VAL A 1 159 ? 10.984 -9.781 -4.113 1 94.75 159 VAL A C 1
ATOM 1276 O O . VAL A 1 159 ? 10.438 -10.398 -3.188 1 94.75 159 VAL A O 1
ATOM 1279 N N . VAL A 1 160 ? 11.312 -8.531 -4.066 1 95.31 160 VAL A N 1
ATOM 1280 C CA . VAL A 1 160 ? 10.891 -7.707 -2.941 1 95.31 160 VAL A CA 1
ATOM 1281 C C . VAL A 1 160 ? 9.711 -6.832 -3.355 1 95.31 160 VAL A C 1
ATOM 1283 O O . VAL A 1 160 ? 9.773 -6.148 -4.383 1 95.31 160 VAL A O 1
ATOM 1286 N N . ARG A 1 161 ? 8.688 -6.859 -2.609 1 93.69 161 ARG A N 1
ATOM 1287 C CA . ARG A 1 161 ? 7.477 -6.113 -2.928 1 93.69 161 ARG A CA 1
ATOM 1288 C C . ARG A 1 161 ? 7.207 -5.039 -1.878 1 93.69 161 ARG A C 1
ATOM 1290 O O . ARG A 1 161 ? 7.801 -5.055 -0.799 1 93.69 161 ARG A O 1
ATOM 1297 N N . ARG A 1 162 ? 6.301 -4.125 -2.283 1 93.62 162 ARG A N 1
ATOM 1298 C CA . ARG A 1 162 ? 5.871 -3.107 -1.329 1 93.62 162 ARG A CA 1
ATOM 1299 C C . ARG A 1 162 ? 5.34 -3.746 -0.049 1 93.62 162 ARG A C 1
ATOM 1301 O O . ARG A 1 162 ? 4.656 -4.773 -0.098 1 93.62 162 ARG A O 1
ATOM 1308 N N . LEU A 1 163 ? 5.777 -3.219 1.118 1 88.81 163 LEU A N 1
ATOM 1309 C CA . LEU A 1 163 ? 5.336 -3.541 2.471 1 88.81 163 LEU A CA 1
ATOM 1310 C C . LEU A 1 163 ? 5.891 -4.887 2.918 1 88.81 163 LEU A C 1
ATOM 1312 O O . LEU A 1 163 ? 5.473 -5.43 3.943 1 88.81 163 LEU A O 1
ATOM 1316 N N . ASP A 1 164 ? 6.793 -5.492 2.154 1 89.62 164 ASP A N 1
ATOM 1317 C CA . ASP A 1 164 ? 7.465 -6.68 2.672 1 89.62 164 ASP A CA 1
ATOM 1318 C C . ASP A 1 164 ? 8.156 -6.387 4 1 89.62 164 ASP A C 1
ATOM 1320 O O . ASP A 1 164 ? 8.703 -5.297 4.195 1 89.62 164 ASP A O 1
ATOM 1324 N N . LEU A 1 165 ? 8.18 -7.32 4.855 1 85.38 165 LEU A N 1
ATOM 1325 C CA . LEU A 1 165 ? 8.781 -7.203 6.18 1 85.38 165 LEU A CA 1
ATOM 1326 C C . LEU A 1 165 ? 10.273 -7.52 6.137 1 85.38 165 LEU A C 1
ATOM 1328 O O . LEU A 1 165 ? 10.688 -8.617 6.516 1 85.38 165 LEU A O 1
ATOM 1332 N N . ILE A 1 166 ? 11.039 -6.543 5.773 1 90.62 166 ILE A N 1
ATOM 1333 C CA . ILE A 1 166 ? 12.477 -6.738 5.629 1 90.62 166 ILE A CA 1
ATOM 1334 C C . ILE A 1 166 ? 13.188 -6.266 6.895 1 90.62 166 ILE A C 1
ATOM 1336 O O . ILE A 1 166 ? 12.859 -5.211 7.441 1 90.62 166 ILE A O 1
ATOM 1340 N N . ARG A 1 167 ? 14.141 -6.988 7.32 1 89.94 167 ARG A N 1
ATOM 1341 C CA . ARG A 1 167 ? 14.906 -6.688 8.523 1 89.94 167 ARG A CA 1
ATOM 1342 C C . ARG A 1 167 ? 16.375 -6.465 8.195 1 89.94 167 ARG A C 1
ATOM 1344 O O . ARG A 1 167 ? 16.859 -6.93 7.164 1 89.94 167 ARG A O 1
ATOM 1351 N N . MET A 1 168 ? 16.984 -5.766 9.07 1 92.75 168 MET A N 1
ATOM 1352 C CA . MET A 1 168 ? 18.438 -5.664 8.992 1 92.75 168 MET A CA 1
ATOM 1353 C C . MET A 1 168 ? 19.094 -7.023 9.219 1 92.75 168 MET A C 1
ATOM 1355 O O . MET A 1 168 ? 18.641 -7.801 10.055 1 92.75 168 MET A O 1
ATOM 1359 N N . TYR A 1 169 ? 20.188 -7.262 8.398 1 93 169 TYR A N 1
ATOM 1360 C CA . TYR A 1 169 ? 20.797 -8.586 8.406 1 93 169 TYR A CA 1
ATOM 1361 C C . TYR A 1 169 ? 22.25 -8.531 7.941 1 93 169 TYR A C 1
ATOM 1363 O O . TYR A 1 169 ? 22.672 -7.535 7.359 1 93 169 TYR A O 1
ATOM 1371 N N . HIS A 1 170 ? 23.047 -9.477 8.406 1 95.94 170 HIS A N 1
ATOM 1372 C CA . HIS A 1 170 ? 24.344 -9.742 7.793 1 95.94 170 HIS A CA 1
ATOM 1373 C C . HIS A 1 170 ? 24.469 -11.203 7.387 1 95.94 170 HIS A C 1
ATOM 1375 O O . HIS A 1 170 ? 23.938 -12.086 8.055 1 95.94 170 HIS A O 1
ATOM 1381 N N . ASN A 1 171 ? 25.125 -11.461 6.359 1 94.88 171 ASN A N 1
ATOM 1382 C CA . ASN A 1 171 ? 25.109 -12.773 5.723 1 94.88 171 ASN A CA 1
ATOM 1383 C C . ASN A 1 171 ? 26.094 -13.727 6.395 1 94.88 171 ASN A C 1
ATOM 1385 O O . ASN A 1 171 ? 25.969 -14.945 6.273 1 94.88 171 ASN A O 1
ATOM 1389 N N . ALA A 1 172 ? 27.156 -13.188 7 1 96.06 172 ALA A N 1
ATOM 1390 C CA . ALA A 1 172 ? 28.156 -14.016 7.656 1 96.06 172 ALA A CA 1
ATOM 1391 C C . ALA A 1 172 ? 28.828 -13.266 8.805 1 96.06 172 ALA A C 1
ATOM 1393 O O . ALA A 1 172 ? 28.781 -12.039 8.859 1 96.06 172 ALA A O 1
ATOM 1394 N N . GLU A 1 173 ? 29.438 -14.047 9.656 1 95.88 173 GLU A N 1
ATOM 1395 C CA . GLU A 1 173 ? 30.234 -13.438 10.711 1 95.88 173 GLU A CA 1
ATOM 1396 C C . GLU A 1 173 ? 31.562 -12.906 10.164 1 95.88 173 GLU A C 1
ATOM 1398 O O . GLU A 1 173 ? 32.062 -13.398 9.156 1 95.88 173 GLU A O 1
ATOM 1403 N N . GLU A 1 174 ? 32.094 -11.969 10.859 1 95.38 174 GLU A N 1
ATOM 1404 C CA . GLU A 1 174 ? 33.344 -11.336 10.414 1 95.38 174 GLU A CA 1
ATOM 1405 C C . GLU A 1 174 ? 34.469 -12.359 10.305 1 95.38 174 GLU A C 1
ATOM 1407 O O . GLU A 1 174 ? 35.281 -12.273 9.398 1 95.38 174 GLU A O 1
ATOM 1412 N N . SER A 1 175 ? 34.5 -13.328 11.227 1 95.44 175 SER A N 1
ATOM 1413 C CA . SER A 1 175 ? 35.562 -14.32 11.273 1 95.44 175 SER A CA 1
ATOM 1414 C C . SER A 1 175 ? 35.562 -15.203 10.031 1 95.44 175 SER A C 1
ATOM 1416 O O . SER A 1 175 ? 36.562 -15.828 9.688 1 95.44 175 SER A O 1
ATOM 1418 N N . GLU A 1 176 ? 34.469 -15.242 9.328 1 95.5 176 GLU A N 1
ATOM 1419 C CA . GLU A 1 176 ? 34.344 -16.125 8.172 1 95.5 176 GLU A CA 1
ATOM 1420 C C . GLU A 1 176 ? 34.938 -15.492 6.918 1 95.5 176 GLU A C 1
ATOM 1422 O O . GLU A 1 176 ? 35.188 -16.172 5.926 1 95.5 176 GLU A O 1
ATOM 1427 N N . LYS A 1 177 ? 35.125 -14.172 6.895 1 95.31 177 LYS A N 1
ATOM 1428 C CA . LYS A 1 177 ? 35.75 -13.422 5.812 1 95.31 177 LYS A CA 1
ATOM 1429 C C . LYS A 1 177 ? 35.094 -13.703 4.477 1 95.31 177 LYS A C 1
ATOM 1431 O O . LYS A 1 177 ? 35.75 -14.008 3.484 1 95.31 177 LYS A O 1
ATOM 1436 N N . GLU A 1 178 ? 33.812 -13.648 4.477 1 97.5 178 GLU A N 1
ATOM 1437 C CA . GLU A 1 178 ? 33 -13.906 3.275 1 97.5 178 GLU A CA 1
ATOM 1438 C C . GLU A 1 178 ? 32.562 -12.602 2.625 1 97.5 178 GLU A C 1
ATOM 1440 O O . GLU A 1 178 ? 32.656 -11.531 3.23 1 97.5 178 GLU A O 1
ATOM 1445 N N . PHE A 1 179 ? 32.156 -12.773 1.397 1 98.12 179 PHE A N 1
ATOM 1446 C CA . PHE A 1 179 ? 31.641 -11.625 0.648 1 98.12 179 PHE A CA 1
ATOM 1447 C C . PHE A 1 179 ? 30.281 -11.945 0.019 1 98.12 179 PHE A C 1
ATOM 1449 O O . PHE A 1 179 ? 29.969 -13.109 -0.216 1 98.12 179 PHE A O 1
ATOM 1456 N N . SER A 1 180 ? 29.516 -10.922 -0.149 1 98.06 180 SER A N 1
ATOM 1457 C CA . SER A 1 180 ? 28.219 -10.992 -0.811 1 98.06 180 SER A CA 1
ATOM 1458 C C . SER A 1 180 ? 28.156 -10.047 -2 1 98.06 180 SER A C 1
ATOM 1460 O O . SER A 1 180 ? 28.891 -9.055 -2.055 1 98.06 180 SER A O 1
ATOM 1462 N N . ALA A 1 181 ? 27.344 -10.367 -2.92 1 98 181 ALA A N 1
ATOM 1463 C CA . ALA A 1 181 ? 27.094 -9.516 -4.074 1 98 181 ALA A CA 1
ATOM 1464 C C . ALA A 1 181 ? 25.609 -9.508 -4.434 1 98 181 ALA A C 1
ATOM 1466 O O . ALA A 1 181 ? 24.938 -10.539 -4.352 1 98 181 ALA A O 1
ATOM 1467 N N . SER A 1 182 ? 25.094 -8.344 -4.805 1 97.75 182 SER A N 1
ATOM 1468 C CA . SER A 1 182 ? 23.719 -8.195 -5.297 1 97.75 182 SER A CA 1
ATOM 1469 C C . SER A 1 182 ? 23.703 -7.5 -6.652 1 97.75 182 SER A C 1
ATOM 1471 O O . SER A 1 182 ? 24.453 -6.551 -6.883 1 97.75 182 SER A O 1
ATOM 1473 N N . ILE A 1 183 ? 22.922 -7.996 -7.566 1 97.94 183 ILE A N 1
ATOM 1474 C CA . ILE A 1 183 ? 22.688 -7.383 -8.867 1 97.94 183 ILE A CA 1
ATOM 1475 C C . ILE A 1 183 ? 21.219 -7.027 -9.023 1 97.94 183 ILE A C 1
ATOM 1477 O O . ILE A 1 183 ? 20.344 -7.883 -8.859 1 97.94 183 ILE A O 1
ATOM 1481 N N . TYR A 1 184 ? 20.922 -5.77 -9.32 1 97.75 184 TYR A N 1
ATOM 1482 C CA . TYR A 1 184 ? 19.562 -5.348 -9.57 1 97.75 184 TYR A CA 1
ATOM 1483 C C . TYR A 1 184 ? 19.141 -5.656 -11.008 1 97.75 184 TYR A C 1
ATOM 1485 O O . TYR A 1 184 ? 19.875 -5.348 -11.953 1 97.75 184 TYR A O 1
ATOM 1493 N N . LEU A 1 185 ? 17.906 -6.152 -11.219 1 96.75 185 LEU A N 1
ATOM 1494 C CA . LEU A 1 185 ? 17.547 -6.664 -12.539 1 96.75 185 LEU A CA 1
ATOM 1495 C C . LEU A 1 185 ? 16.328 -5.941 -13.094 1 96.75 185 LEU A C 1
ATOM 1497 O O . LEU A 1 185 ? 15.828 -6.293 -14.164 1 96.75 185 LEU A O 1
ATOM 1501 N N . ASN A 1 186 ? 15.797 -4.934 -12.383 1 94.94 186 ASN A N 1
ATOM 1502 C CA . ASN A 1 186 ? 14.727 -4.129 -12.969 1 94.94 186 ASN A CA 1
ATOM 1503 C C . ASN A 1 186 ? 15.266 -3.135 -13.992 1 94.94 186 ASN A C 1
ATOM 1505 O O . ASN A 1 186 ? 16.156 -2.342 -13.68 1 94.94 186 ASN A O 1
ATOM 1509 N N . GLU A 1 187 ? 14.695 -3.109 -15.086 1 91.62 187 GLU A N 1
ATOM 1510 C CA . GLU A 1 187 ? 15.195 -2.297 -16.188 1 91.62 187 GLU A CA 1
ATOM 1511 C C . GLU A 1 187 ? 14.914 -0.814 -15.953 1 91.62 187 GLU A C 1
ATOM 1513 O O . GLU A 1 187 ? 15.641 0.046 -16.453 1 91.62 187 GLU A O 1
ATOM 1518 N N . VAL A 1 188 ? 13.852 -0.54 -15.297 1 88.38 188 VAL A N 1
ATOM 1519 C CA . VAL A 1 188 ? 13.484 0.837 -14.992 1 88.38 188 VAL A CA 1
ATOM 1520 C C . VAL A 1 188 ? 13.281 0.991 -13.484 1 88.38 188 VAL A C 1
ATOM 1522 O O . VAL A 1 188 ? 12.633 0.154 -12.852 1 88.38 188 VAL A O 1
ATOM 1525 N N . TRP A 1 189 ? 13.898 2.016 -12.984 1 92.56 189 TRP A N 1
ATOM 1526 C CA . TRP A 1 189 ? 13.688 2.365 -11.578 1 92.56 189 TRP A CA 1
ATOM 1527 C C . TRP A 1 189 ? 13.562 3.875 -11.414 1 92.56 189 TRP A C 1
ATOM 1529 O O . TRP A 1 189 ? 14.484 4.621 -11.734 1 92.56 189 TRP A O 1
ATOM 1539 N N . ARG A 1 190 ? 12.492 4.355 -10.844 1 90.38 190 ARG A N 1
ATOM 1540 C CA . ARG A 1 190 ? 12.195 5.781 -10.742 1 90.38 190 ARG A CA 1
ATOM 1541 C C . ARG A 1 190 ? 12.648 6.344 -9.398 1 90.38 190 ARG A C 1
ATOM 1543 O O . ARG A 1 190 ? 12.906 5.586 -8.461 1 90.38 190 ARG A O 1
ATOM 1550 N N . LYS A 1 191 ? 12.703 7.66 -9.328 1 90.56 191 LYS A N 1
ATOM 1551 C CA . LYS A 1 191 ? 13.289 8.328 -8.172 1 90.56 191 LYS A CA 1
ATOM 1552 C C . LYS A 1 191 ? 12.445 8.102 -6.918 1 90.56 191 LYS A C 1
ATOM 1554 O O . LYS A 1 191 ? 12.961 8.125 -5.801 1 90.56 191 LYS A O 1
ATOM 1559 N N . ASN A 1 192 ? 11.148 7.914 -7.051 1 92.94 192 ASN A N 1
ATOM 1560 C CA . ASN A 1 192 ? 10.305 7.754 -5.871 1 92.94 192 ASN A CA 1
ATOM 1561 C C . ASN A 1 192 ? 9.844 6.309 -5.703 1 92.94 192 ASN A C 1
ATOM 1563 O O . ASN A 1 192 ? 8.852 6.043 -5.023 1 92.94 192 ASN A O 1
ATOM 1567 N N . ASP A 1 193 ? 10.562 5.371 -6.305 1 94.69 193 ASP A N 1
ATOM 1568 C CA . ASP A 1 193 ? 10.227 3.957 -6.16 1 94.69 193 ASP A CA 1
ATOM 1569 C C . ASP A 1 193 ? 10.859 3.365 -4.906 1 94.69 193 ASP A C 1
ATOM 1571 O O . ASP A 1 193 ? 10.516 2.256 -4.492 1 94.69 193 ASP A O 1
ATOM 1575 N N . TYR A 1 194 ? 11.742 4.102 -4.188 1 96.75 194 TYR A N 1
ATOM 1576 C CA . TYR A 1 194 ? 12.461 3.625 -3.01 1 96.75 194 TYR A CA 1
ATOM 1577 C C . TYR A 1 194 ? 13.328 2.422 -3.355 1 96.75 194 TYR A C 1
ATOM 1579 O O . TYR A 1 194 ? 14.141 2.482 -4.281 1 96.75 194 TYR A O 1
ATOM 1587 N N . GLY A 1 195 ? 13.359 1.333 -2.555 1 95.94 195 GLY A N 1
ATOM 1588 C CA . GLY A 1 195 ? 14.016 0.067 -2.836 1 95.94 195 GLY A CA 1
ATOM 1589 C C . GLY A 1 195 ? 15.516 0.116 -2.627 1 95.94 195 GLY A C 1
ATOM 1590 O O . GLY A 1 195 ? 16.25 -0.714 -3.168 1 95.94 195 GLY A O 1
ATOM 1591 N N . GLU A 1 196 ? 16.078 0.941 -1.861 1 94.5 196 GLU A N 1
ATOM 1592 C CA . GLU A 1 196 ? 17.516 1.117 -1.696 1 94.5 196 GLU A CA 1
ATOM 1593 C C . GLU A 1 196 ? 18.109 0.021 -0.816 1 94.5 196 GLU A C 1
ATOM 1595 O O . GLU A 1 196 ? 17.391 -0.645 -0.073 1 94.5 196 GLU A O 1
ATOM 1600 N N . LEU A 1 197 ? 19.359 -0.089 -0.981 1 96.88 197 LEU A N 1
ATOM 1601 C CA . LEU A 1 197 ? 20.172 -0.921 -0.098 1 96.88 197 LEU A CA 1
ATOM 1602 C C . LEU A 1 197 ? 20.969 -0.063 0.882 1 96.88 197 LEU A C 1
ATOM 1604 O O . LEU A 1 197 ? 21.766 0.771 0.469 1 96.88 197 LEU A O 1
ATOM 1608 N N . TYR A 1 198 ? 20.703 -0.248 2.189 1 96.75 198 TYR A N 1
ATOM 1609 C CA . TYR A 1 198 ? 21.406 0.501 3.23 1 96.75 198 TYR A CA 1
ATOM 1610 C C . TYR A 1 198 ? 22.453 -0.365 3.914 1 96.75 198 TYR A C 1
ATOM 1612 O O . TYR A 1 198 ? 22.203 -1.531 4.223 1 96.75 198 TYR A O 1
ATOM 1620 N N . PHE A 1 199 ? 23.578 0.183 4.117 1 97.88 199 PHE A N 1
ATOM 1621 C CA . PHE A 1 199 ? 24.641 -0.474 4.891 1 97.88 199 PHE A CA 1
ATOM 1622 C C . PHE A 1 199 ? 24.875 0.26 6.203 1 97.88 199 PHE A C 1
ATOM 1624 O O . PHE A 1 199 ? 24.938 1.49 6.23 1 97.88 199 PHE A O 1
ATOM 1631 N N . TYR A 1 200 ? 24.984 -0.472 7.207 1 96.88 200 TYR A N 1
ATOM 1632 C CA . TYR A 1 200 ? 25.125 0.08 8.547 1 96.88 200 TYR A CA 1
ATOM 1633 C C . TYR A 1 200 ? 26.516 -0.19 9.109 1 96.88 200 TYR A C 1
ATOM 1635 O O . TYR A 1 200 ? 27.078 -1.272 8.914 1 96.88 200 TYR A O 1
ATOM 1643 N N . ASP A 1 201 ? 27.016 0.788 9.758 1 96.06 201 ASP A N 1
ATOM 1644 C CA . ASP A 1 201 ? 28.25 0.607 10.516 1 96.06 201 ASP A CA 1
ATOM 1645 C C . ASP A 1 201 ? 27.969 -0.028 11.875 1 96.06 201 ASP A C 1
ATOM 1647 O O . ASP A 1 201 ? 26.812 -0.319 12.203 1 96.06 201 ASP A O 1
ATOM 1651 N N . ASP A 1 202 ? 29 -0.297 12.648 1 93.88 202 ASP A N 1
ATOM 1652 C CA . ASP A 1 202 ? 28.875 -0.995 13.922 1 93.88 202 ASP A CA 1
ATOM 1653 C C . ASP A 1 202 ? 28.078 -0.158 14.93 1 93.88 202 ASP A C 1
ATOM 1655 O O . ASP A 1 202 ? 27.5 -0.699 15.867 1 93.88 202 ASP A O 1
ATOM 1659 N N . ASP A 1 203 ? 28.047 1.143 14.812 1 90.69 203 ASP A N 1
ATOM 1660 C CA . ASP A 1 203 ? 27.266 2.004 15.703 1 90.69 203 ASP A CA 1
ATOM 1661 C C . ASP A 1 203 ? 25.812 2.111 15.25 1 90.69 203 ASP A C 1
ATOM 1663 O O . ASP A 1 203 ? 25.062 2.938 15.758 1 90.69 203 ASP A O 1
ATOM 1667 N N . GLU A 1 204 ? 25.484 1.441 14.156 1 89.44 204 GLU A N 1
ATOM 1668 C CA . GLU A 1 204 ? 24.125 1.313 13.633 1 89.44 204 GLU A CA 1
ATOM 1669 C C . GLU A 1 204 ? 23.703 2.564 12.859 1 89.44 204 GLU A C 1
ATOM 1671 O O . GLU A 1 204 ? 22.516 2.84 12.711 1 89.44 204 GLU A O 1
ATOM 1676 N N . GLU A 1 205 ? 24.719 3.369 12.492 1 93.44 205 GLU A N 1
ATOM 1677 C CA . GLU A 1 205 ? 24.453 4.457 11.562 1 93.44 205 GLU A CA 1
ATOM 1678 C C . GLU A 1 205 ? 24.609 3.994 10.117 1 93.44 205 GLU A C 1
ATOM 1680 O O . GLU A 1 205 ? 25.469 3.182 9.805 1 93.44 205 GLU A O 1
ATOM 1685 N N . ILE A 1 206 ? 23.781 4.508 9.266 1 96.12 206 ILE A N 1
ATOM 1686 C CA . ILE A 1 206 ? 23.906 4.207 7.844 1 96.12 206 ILE A CA 1
ATOM 1687 C C . ILE A 1 206 ? 25.125 4.926 7.27 1 96.12 206 ILE A C 1
ATOM 1689 O O . ILE A 1 206 ? 25.234 6.145 7.391 1 96.12 206 ILE A O 1
ATOM 1693 N N . PHE A 1 207 ? 26.062 4.184 6.652 1 95.56 207 PHE A N 1
ATOM 1694 C CA . PHE A 1 207 ? 27.25 4.836 6.121 1 95.56 207 PHE A CA 1
ATOM 1695 C C . PHE A 1 207 ? 27.281 4.773 4.602 1 95.56 207 PHE A C 1
ATOM 1697 O O . PHE A 1 207 ? 28.078 5.457 3.957 1 95.56 207 PHE A O 1
ATOM 1704 N N . ALA A 1 208 ? 26.328 3.953 4.051 1 95.81 208 ALA A N 1
ATOM 1705 C CA . ALA A 1 208 ? 26.219 3.879 2.598 1 95.81 208 ALA A CA 1
ATOM 1706 C C . ALA A 1 208 ? 24.797 3.508 2.184 1 95.81 208 ALA A C 1
ATOM 1708 O O . ALA A 1 208 ? 24.125 2.717 2.855 1 95.81 208 ALA A O 1
ATOM 1709 N N . ALA A 1 209 ? 24.328 4.113 1.117 1 96.44 209 ALA A N 1
ATOM 1710 C CA . ALA A 1 209 ? 23.047 3.814 0.496 1 96.44 209 ALA A CA 1
ATOM 1711 C C . ALA A 1 209 ? 23.188 3.67 -1.017 1 96.44 209 ALA A C 1
ATOM 1713 O O . ALA A 1 209 ? 23.906 4.441 -1.655 1 96.44 209 ALA A O 1
ATOM 1714 N N . VAL A 1 210 ? 22.531 2.643 -1.525 1 97.31 210 VAL A N 1
ATOM 1715 C CA . VAL A 1 210 ? 22.672 2.375 -2.955 1 97.31 210 VAL A CA 1
ATOM 1716 C C . VAL A 1 210 ? 21.281 2.33 -3.6 1 97.31 210 VAL A C 1
ATOM 1718 O O . VAL A 1 210 ? 20.406 1.592 -3.146 1 97.31 210 VAL A O 1
ATOM 1721 N N . LYS A 1 211 ? 21.094 3.09 -4.652 1 96.25 211 LYS A N 1
ATOM 1722 C CA . LYS A 1 211 ? 19.859 3.072 -5.438 1 96.25 211 LYS A CA 1
ATOM 1723 C C . LYS A 1 211 ? 19.875 1.925 -6.441 1 96.25 211 LYS A C 1
ATOM 1725 O O . LYS A 1 211 ? 20.891 1.642 -7.062 1 96.25 211 LYS A O 1
ATOM 1730 N N . PRO A 1 212 ? 18.734 1.294 -6.676 1 96.25 212 PRO A N 1
ATOM 1731 C CA . PRO A 1 212 ? 18.656 0.257 -7.707 1 96.25 212 PRO A CA 1
ATOM 1732 C C . PRO A 1 212 ? 18.797 0.822 -9.117 1 96.25 212 PRO A C 1
ATOM 1734 O O . PRO A 1 212 ? 18.266 1.897 -9.406 1 96.25 212 PRO A O 1
ATOM 1737 N N . ARG A 1 213 ? 19.547 0.219 -9.883 1 95.12 213 ARG A N 1
ATOM 1738 C CA . ARG A 1 213 ? 19.688 0.432 -11.32 1 95.12 213 ARG A CA 1
ATOM 1739 C C . ARG A 1 213 ? 19.938 -0.886 -12.047 1 95.12 213 ARG A C 1
ATOM 1741 O O . ARG A 1 213 ? 20.609 -1.778 -11.523 1 95.12 213 ARG A O 1
ATOM 1748 N N . PHE A 1 214 ? 19.484 -0.916 -13.297 1 95.31 214 PHE A N 1
ATOM 1749 C CA . PHE A 1 214 ? 19.625 -2.156 -14.055 1 95.31 214 PHE A CA 1
ATOM 1750 C C . PHE A 1 214 ? 21.078 -2.539 -14.219 1 95.31 214 PHE A C 1
ATOM 1752 O O . PHE A 1 214 ? 21.859 -1.782 -14.797 1 95.31 214 PHE A O 1
ATOM 1759 N N . GLY A 1 215 ? 21.453 -3.693 -13.656 1 96.12 215 GLY A N 1
ATOM 1760 C CA . GLY A 1 215 ? 22.812 -4.207 -13.805 1 96.12 215 GLY A CA 1
ATOM 1761 C C . GLY A 1 215 ? 23.75 -3.709 -12.727 1 96.12 215 GLY A C 1
ATOM 1762 O O . GLY A 1 215 ? 24.891 -4.156 -12.648 1 96.12 215 GLY A O 1
ATOM 1763 N N . ARG A 1 216 ? 23.297 -2.756 -11.938 1 97.19 216 ARG A N 1
ATOM 1764 C CA . ARG A 1 216 ? 24.156 -2.307 -10.844 1 97.19 216 ARG A CA 1
ATOM 1765 C C . ARG A 1 216 ? 24.484 -3.461 -9.906 1 97.19 216 ARG A C 1
ATOM 1767 O O . ARG A 1 216 ? 23.594 -4.215 -9.5 1 97.19 216 ARG A O 1
ATOM 1774 N N . THR A 1 217 ? 25.703 -3.537 -9.656 1 98 217 THR A N 1
ATOM 1775 C CA . THR A 1 217 ? 26.234 -4.605 -8.82 1 98 217 THR A CA 1
ATOM 1776 C C . THR A 1 217 ? 26.859 -4.039 -7.551 1 98 217 THR A C 1
ATOM 1778 O O . THR A 1 217 ? 27.688 -3.125 -7.617 1 98 217 THR A O 1
ATOM 1781 N N . VAL A 1 218 ? 26.422 -4.551 -6.453 1 98.38 218 VAL A N 1
ATOM 1782 C CA . VAL A 1 218 ? 26.984 -4.152 -5.168 1 98.38 218 VAL A CA 1
ATOM 1783 C C . VAL A 1 218 ? 27.703 -5.336 -4.531 1 98.38 218 VAL A C 1
ATOM 1785 O O . VAL A 1 218 ? 27.141 -6.426 -4.406 1 98.38 218 VAL A O 1
ATOM 1788 N N . VAL A 1 219 ? 28.953 -5.164 -4.184 1 98.19 219 VAL A N 1
ATOM 1789 C CA . VAL A 1 219 ? 29.766 -6.188 -3.521 1 98.19 219 VAL A CA 1
ATOM 1790 C C . VAL A 1 219 ? 30.219 -5.688 -2.152 1 98.19 219 VAL A C 1
ATOM 1792 O O . VAL A 1 219 ? 30.672 -4.547 -2.023 1 98.19 219 VAL A O 1
ATOM 1795 N N . TRP A 1 220 ? 30.078 -6.516 -1.13 1 98.5 220 TRP A N 1
ATOM 1796 C CA . TRP A 1 220 ? 30.453 -6.031 0.194 1 98.5 220 TRP A CA 1
ATOM 1797 C C . TRP A 1 220 ? 30.891 -7.184 1.088 1 98.5 220 TRP A C 1
ATOM 1799 O O . TRP A 1 220 ? 30.641 -8.352 0.777 1 98.5 220 TRP A O 1
ATOM 1809 N N . ASP A 1 221 ? 31.625 -6.855 2.123 1 98.25 221 ASP A N 1
ATOM 1810 C CA . ASP A 1 221 ? 31.922 -7.797 3.197 1 98.25 221 ASP A CA 1
ATOM 1811 C C . ASP A 1 221 ? 30.641 -8.328 3.842 1 98.25 221 ASP A C 1
ATOM 1813 O O . ASP A 1 221 ? 29.828 -7.547 4.348 1 98.25 221 ASP A O 1
ATOM 1817 N N . SER A 1 222 ? 30.531 -9.641 3.922 1 97.75 222 SER A N 1
ATOM 1818 C CA . SER A 1 222 ? 29.266 -10.273 4.297 1 97.75 222 SER A CA 1
ATOM 1819 C C . SER A 1 222 ? 28.938 -10.008 5.762 1 97.75 222 SER A C 1
ATOM 1821 O O . SER A 1 222 ? 27.812 -10.266 6.207 1 97.75 222 SER A O 1
ATOM 1823 N N . SER A 1 223 ? 29.859 -9.523 6.539 1 97.75 223 SER A N 1
ATOM 1824 C CA . SER A 1 223 ? 29.625 -9.289 7.961 1 97.75 223 SER A CA 1
ATOM 1825 C C . SER A 1 223 ? 28.969 -7.93 8.203 1 97.75 223 SER A C 1
ATOM 1827 O O . SER A 1 223 ? 28.562 -7.617 9.328 1 97.75 223 SER A O 1
ATOM 1829 N N . ILE A 1 224 ? 28.906 -7.113 7.207 1 98.06 224 ILE A N 1
ATOM 1830 C CA . ILE A 1 224 ? 28.281 -5.805 7.332 1 98.06 224 ILE A CA 1
ATOM 1831 C C . ILE A 1 224 ? 26.766 -5.961 7.383 1 98.06 224 ILE A C 1
ATOM 1833 O O . ILE A 1 224 ? 26.172 -6.648 6.547 1 98.06 224 ILE A O 1
ATOM 1837 N N . ASP A 1 225 ? 26.156 -5.32 8.391 1 96.75 225 ASP A N 1
ATOM 1838 C CA . ASP A 1 225 ? 24.703 -5.281 8.445 1 96.75 225 ASP A CA 1
ATOM 1839 C C . ASP A 1 225 ? 24.125 -4.449 7.297 1 96.75 225 ASP A C 1
ATOM 1841 O O . ASP A 1 225 ? 24.641 -3.367 6.996 1 96.75 225 ASP A O 1
ATOM 1845 N N . TYR A 1 226 ? 23.172 -5.012 6.668 1 96.94 226 TYR A N 1
ATOM 1846 C CA . TYR A 1 226 ? 22.531 -4.266 5.59 1 96.94 226 TYR A CA 1
ATOM 1847 C C . TYR A 1 226 ? 21.016 -4.418 5.645 1 96.94 226 TYR A C 1
ATOM 1849 O O . TYR A 1 226 ? 20.5 -5.312 6.316 1 96.94 226 TYR A O 1
ATOM 1857 N N . LEU A 1 227 ? 20.328 -3.533 5.09 1 95.81 227 LEU A N 1
ATOM 1858 C CA . LEU A 1 227 ? 18.875 -3.531 4.969 1 95.81 227 LEU A CA 1
ATOM 1859 C C . LEU A 1 227 ? 18.453 -3.225 3.537 1 95.81 227 LEU A C 1
ATOM 1861 O O . LEU A 1 227 ? 18.797 -2.174 2.992 1 95.81 227 LEU A O 1
ATOM 1865 N N . SER A 1 228 ? 17.719 -4.172 2.924 1 95.31 228 SER A N 1
ATOM 1866 C CA . SER A 1 228 ? 17.109 -3.941 1.619 1 95.31 228 SER A CA 1
ATOM 1867 C C . SER A 1 228 ? 15.703 -3.355 1.762 1 95.31 228 SER A C 1
ATOM 1869 O O . SER A 1 228 ? 14.727 -4.098 1.899 1 95.31 228 SER A O 1
ATOM 1871 N N . ARG A 1 229 ? 15.656 -2.111 1.651 1 95.44 229 ARG A N 1
ATOM 1872 C CA . ARG A 1 229 ? 14.367 -1.456 1.836 1 95.44 229 ARG A CA 1
ATOM 1873 C C . ARG A 1 229 ? 13.375 -1.884 0.757 1 95.44 229 ARG A C 1
ATOM 1875 O O . ARG A 1 229 ? 13.711 -1.906 -0.428 1 95.44 229 ARG A O 1
ATOM 1882 N N . PRO A 1 230 ? 12.117 -2.16 1.107 1 95.69 230 PRO A N 1
ATOM 1883 C CA . PRO A 1 230 ? 11.109 -2.465 0.083 1 95.69 230 PRO A CA 1
ATOM 1884 C C . PRO A 1 230 ? 10.781 -1.261 -0.794 1 95.69 230 PRO A C 1
ATOM 1886 O O . PRO A 1 230 ? 10.992 -0.116 -0.383 1 95.69 230 PRO A O 1
ATOM 1889 N N . PRO A 1 231 ? 10.25 -1.531 -2.004 1 96.44 231 PRO A N 1
ATOM 1890 C CA . PRO A 1 231 ? 9.773 -0.433 -2.846 1 96.44 231 PRO A CA 1
ATOM 1891 C C . PRO A 1 231 ? 8.633 0.35 -2.197 1 96.44 231 PRO A C 1
ATOM 1893 O O . PRO A 1 231 ? 8.047 -0.104 -1.209 1 96.44 231 PRO A O 1
ATOM 1896 N N . SER A 1 232 ? 8.398 1.524 -2.771 1 95.5 232 SER A N 1
ATOM 1897 C CA . SER A 1 232 ? 7.32 2.383 -2.299 1 95.5 232 SER A CA 1
ATOM 1898 C C . SER A 1 232 ? 5.965 1.692 -2.438 1 95.5 232 SER A C 1
ATOM 1900 O O . SER A 1 232 ? 5.809 0.782 -3.254 1 95.5 232 SER A O 1
ATOM 1902 N N . ILE A 1 233 ? 4.984 2.17 -1.714 1 94.94 233 ILE A N 1
ATOM 1903 C CA . ILE A 1 233 ? 3.633 1.62 -1.725 1 94.94 233 ILE A CA 1
ATOM 1904 C C . ILE A 1 233 ? 3.016 1.792 -3.111 1 94.94 233 ILE A C 1
ATOM 1906 O O . ILE A 1 233 ? 2.084 1.071 -3.477 1 94.94 233 ILE A O 1
ATOM 1910 N N . ASN A 1 234 ? 3.51 2.723 -3.863 1 91.56 234 ASN A N 1
ATOM 1911 C CA . ASN A 1 234 ? 2.951 2.99 -5.184 1 91.56 234 ASN A CA 1
ATOM 1912 C C . ASN A 1 234 ? 3.582 2.1 -6.25 1 91.56 234 ASN A C 1
ATOM 1914 O O . ASN A 1 234 ? 3.139 2.092 -7.402 1 91.56 234 ASN A O 1
ATOM 1918 N N . PHE A 1 235 ? 4.652 1.419 -5.875 1 93.19 235 PHE A N 1
ATOM 1919 C CA . PHE A 1 235 ? 5.277 0.489 -6.809 1 93.19 235 PHE A CA 1
ATOM 1920 C C . PHE A 1 235 ? 4.488 -0.812 -6.887 1 93.19 235 PHE A C 1
ATOM 1922 O O . PHE A 1 235 ? 4.504 -1.611 -5.949 1 93.19 235 PHE A O 1
ATOM 1929 N N . LYS A 1 236 ? 3.877 -1.142 -8 1 90.5 236 LYS A N 1
ATOM 1930 C CA . LYS A 1 236 ? 2.895 -2.217 -8.117 1 90.5 236 LYS A CA 1
ATOM 1931 C C . LYS A 1 236 ? 3.568 -3.539 -8.469 1 90.5 236 LYS A C 1
ATOM 1933 O O . LYS A 1 236 ? 2.971 -4.605 -8.312 1 90.5 236 LYS A O 1
ATOM 1938 N N . GLN A 1 237 ? 4.773 -3.469 -8.93 1 91 237 GLN A N 1
ATOM 1939 C CA . GLN A 1 237 ? 5.484 -4.66 -9.383 1 91 237 GLN A CA 1
ATOM 1940 C C . GLN A 1 237 ? 6.461 -5.156 -8.32 1 91 237 GLN A C 1
ATOM 1942 O O . GLN A 1 237 ? 6.273 -4.898 -7.129 1 91 237 GLN A O 1
ATOM 1947 N N . GLY A 1 238 ? 7.359 -6.078 -8.742 1 93.88 238 GLY A N 1
ATOM 1948 C CA . GLY A 1 238 ? 8.359 -6.602 -7.824 1 93.88 238 GLY A CA 1
ATOM 1949 C C . GLY A 1 238 ? 9.773 -6.148 -8.156 1 93.88 238 GLY A C 1
ATOM 1950 O O . GLY A 1 238 ? 10.125 -6.031 -9.336 1 93.88 238 GLY A O 1
ATOM 1951 N N . GLN A 1 239 ? 10.508 -5.77 -7.133 1 97 239 GLN A N 1
ATOM 1952 C CA . GLN A 1 239 ? 11.938 -5.539 -7.301 1 97 239 GLN A CA 1
ATOM 1953 C C . GLN A 1 239 ? 12.703 -6.852 -7.336 1 97 239 GLN A C 1
ATOM 1955 O O . GLN A 1 239 ? 12.609 -7.664 -6.414 1 97 239 GLN A O 1
ATOM 1960 N N . ILE A 1 240 ? 13.453 -7.066 -8.352 1 97 240 ILE A N 1
ATOM 1961 C CA . ILE A 1 240 ? 14.164 -8.328 -8.516 1 97 240 ILE A CA 1
ATOM 1962 C C . ILE A 1 240 ? 15.656 -8.125 -8.25 1 97 240 ILE A C 1
ATOM 1964 O O . ILE A 1 240 ? 16.297 -7.281 -8.883 1 97 240 ILE A O 1
ATOM 1968 N N . ILE A 1 241 ? 16.188 -8.906 -7.344 1 97.81 241 ILE A N 1
ATOM 1969 C CA . ILE A 1 241 ? 17.578 -8.82 -6.945 1 97.81 241 ILE A CA 1
ATOM 1970 C C . ILE A 1 241 ? 18.219 -10.203 -7.02 1 97.81 241 ILE A C 1
ATOM 1972 O O . ILE A 1 241 ? 17.688 -11.18 -6.484 1 97.81 241 ILE A O 1
ATOM 1976 N N . LEU A 1 242 ? 19.266 -10.328 -7.734 1 97.75 242 LEU A N 1
ATOM 1977 C CA . LEU A 1 242 ? 20.078 -11.547 -7.723 1 97.75 242 LEU A CA 1
ATOM 1978 C C . LEU A 1 242 ? 21.188 -11.453 -6.688 1 97.75 242 LEU A C 1
ATOM 1980 O O . LEU A 1 242 ? 22.047 -10.562 -6.773 1 97.75 242 LEU A O 1
ATOM 1984 N N . ASN A 1 243 ? 21.188 -12.336 -5.773 1 97.12 243 ASN A N 1
ATOM 1985 C CA . ASN A 1 243 ? 22.141 -12.336 -4.672 1 97.12 243 ASN A CA 1
ATOM 1986 C C . ASN A 1 243 ? 23.109 -13.508 -4.766 1 97.12 243 ASN A C 1
ATOM 1988 O O . ASN A 1 243 ? 22.719 -14.625 -5.098 1 97.12 243 ASN A O 1
ATOM 1992 N N . MET A 1 244 ? 24.344 -13.219 -4.484 1 97.75 244 MET A N 1
ATOM 1993 C CA . MET A 1 244 ? 25.375 -14.242 -4.496 1 97.75 244 MET A CA 1
ATOM 1994 C C . MET A 1 244 ? 26.25 -14.148 -3.246 1 97.75 244 MET A C 1
ATOM 1996 O O . MET A 1 244 ? 26.438 -13.055 -2.699 1 97.75 244 MET A O 1
ATOM 2000 N N . ALA A 1 245 ? 26.75 -15.266 -2.852 1 97.5 245 ALA A N 1
ATOM 2001 C CA . ALA A 1 245 ? 27.625 -15.32 -1.686 1 97.5 245 ALA A CA 1
ATOM 2002 C C . ALA A 1 245 ? 28.906 -16.078 -1.998 1 97.5 245 ALA A C 1
ATOM 2004 O O . ALA A 1 245 ? 28.891 -17.047 -2.764 1 97.5 245 ALA A O 1
ATOM 2005 N N . PHE A 1 246 ? 30.016 -15.656 -1.403 1 98.06 246 PHE A N 1
ATOM 2006 C CA . PHE A 1 246 ? 31.344 -16.188 -1.68 1 98.06 246 PHE A CA 1
ATOM 2007 C C . PHE A 1 246 ? 32.062 -16.562 -0.385 1 98.06 246 PHE A C 1
ATOM 2009 O O . PHE A 1 246 ? 31.969 -15.844 0.609 1 98.06 246 PHE A O 1
ATOM 2016 N N . THR A 1 247 ? 32.75 -17.672 -0.401 1 97.81 247 THR A N 1
ATOM 2017 C CA . THR A 1 247 ? 33.469 -18.156 0.774 1 97.81 247 THR A CA 1
ATOM 2018 C C . THR A 1 247 ? 34.844 -18.719 0.382 1 97.81 247 THR A C 1
ATOM 2020 O O . THR A 1 247 ? 35.062 -19.031 -0.788 1 97.81 247 THR A O 1
ATOM 2023 N N . THR A 1 248 ? 35.781 -18.781 1.299 1 96.44 248 THR A N 1
ATOM 2024 C CA . THR A 1 248 ? 37.062 -19.469 1.098 1 96.44 248 THR A CA 1
ATOM 2025 C C . THR A 1 248 ? 36.969 -20.891 1.669 1 96.44 248 THR A C 1
ATOM 2027 O O . THR A 1 248 ? 37.906 -21.672 1.503 1 96.44 248 THR A O 1
ATOM 2030 N N . ASN A 1 249 ? 35.906 -21.172 2.316 1 96.75 249 ASN A N 1
ATOM 2031 C CA . ASN A 1 249 ? 35.688 -22.484 2.926 1 96.75 249 ASN A CA 1
ATOM 2032 C C . ASN A 1 249 ? 35.125 -23.484 1.917 1 96.75 249 ASN A C 1
ATOM 2034 O O . ASN A 1 249 ? 33.938 -23.484 1.634 1 96.75 249 ASN A O 1
ATOM 2038 N N . SER A 1 250 ? 35.938 -24.391 1.527 1 95.81 250 SER A N 1
ATOM 2039 C CA . SER A 1 250 ? 35.562 -25.359 0.502 1 95.81 250 SER A CA 1
ATOM 2040 C C . SER A 1 250 ? 34.5 -26.312 1.01 1 95.81 250 SER A C 1
ATOM 2042 O O . SER A 1 250 ? 33.625 -26.719 0.249 1 95.81 250 SER A O 1
ATOM 2044 N N . THR A 1 251 ? 34.531 -26.625 2.252 1 97.44 251 THR A N 1
ATOM 2045 C CA . THR A 1 251 ? 33.562 -27.516 2.836 1 97.44 251 THR A CA 1
ATOM 2046 C C . THR A 1 251 ? 32.156 -26.859 2.834 1 97.44 251 THR A C 1
ATOM 2048 O O . THR A 1 251 ? 31.172 -27.516 2.533 1 97.44 251 THR A O 1
ATOM 2051 N N . LYS A 1 252 ? 32.188 -25.625 3.127 1 96.69 252 LYS A N 1
ATOM 2052 C CA . LYS A 1 252 ? 30.938 -24.875 3.098 1 96.69 252 LYS A CA 1
ATOM 2053 C C . LYS A 1 252 ? 30.344 -24.844 1.688 1 96.69 252 LYS A C 1
ATOM 2055 O O . LYS A 1 252 ? 29.156 -25.109 1.499 1 96.69 252 LYS A O 1
ATOM 2060 N N . ALA A 1 253 ? 31.125 -24.594 0.755 1 96.94 253 ALA A N 1
ATOM 2061 C CA . ALA A 1 253 ? 30.688 -24.547 -0.634 1 96.94 253 ALA A CA 1
ATOM 2062 C C . ALA A 1 253 ? 30.125 -25.891 -1.083 1 96.94 253 ALA A C 1
ATOM 2064 O O . ALA A 1 253 ? 29.078 -25.953 -1.73 1 96.94 253 ALA A O 1
ATOM 2065 N N . GLU A 1 254 ? 30.781 -26.953 -0.679 1 96.81 254 GLU A N 1
ATOM 2066 C CA . GLU A 1 254 ? 30.344 -28.297 -1.038 1 96.81 254 GLU A CA 1
ATOM 2067 C C . GLU A 1 254 ? 29.016 -28.641 -0.367 1 96.81 254 GLU A C 1
ATOM 2069 O O . GLU A 1 254 ? 28.141 -29.25 -0.985 1 96.81 254 GLU A O 1
ATOM 2074 N N . ASN A 1 255 ? 28.922 -28.266 0.853 1 96.88 255 ASN A N 1
ATOM 2075 C CA . ASN A 1 255 ? 27.688 -28.547 1.593 1 96.88 255 ASN A CA 1
ATOM 2076 C C . ASN A 1 255 ? 26.5 -27.797 0.991 1 96.88 255 ASN A C 1
ATOM 2078 O O . ASN A 1 255 ? 25.391 -28.344 0.913 1 96.88 255 ASN A O 1
ATOM 2082 N N . TYR A 1 256 ? 26.75 -26.594 0.604 1 95.56 256 TYR A N 1
ATOM 2083 C CA . TYR A 1 256 ? 25.672 -25.812 -0.001 1 95.56 256 TYR A CA 1
ATOM 2084 C C . TYR A 1 256 ? 25.25 -26.406 -1.342 1 95.56 256 TYR A C 1
ATOM 2086 O O . TYR A 1 256 ? 24.062 -26.422 -1.676 1 95.56 256 TYR A O 1
ATOM 2094 N N . LYS A 1 257 ? 26.156 -26.875 -2.088 1 96.69 257 LYS A N 1
ATOM 2095 C CA . LYS A 1 257 ? 25.844 -27.531 -3.348 1 96.69 257 LYS A CA 1
ATOM 2096 C C . LYS A 1 257 ? 25.031 -28.812 -3.109 1 96.69 257 LYS A C 1
ATOM 2098 O O . LYS A 1 257 ? 24.031 -29.047 -3.799 1 96.69 257 LYS A O 1
ATOM 2103 N N . LYS A 1 258 ? 25.391 -29.578 -2.104 1 96.88 258 LYS A N 1
ATOM 2104 C CA . LYS A 1 258 ? 24.672 -30.781 -1.75 1 96.88 258 LYS A CA 1
ATOM 2105 C C . LYS A 1 258 ? 23.25 -30.469 -1.301 1 96.88 258 LYS A C 1
ATOM 2107 O O . LYS A 1 258 ? 22.297 -31.172 -1.652 1 96.88 258 LYS A O 1
ATOM 2112 N N . MET A 1 259 ? 23.219 -29.484 -0.586 1 94.75 259 MET A N 1
ATOM 2113 C CA . MET A 1 259 ? 21.906 -29.062 -0.114 1 94.75 259 MET A CA 1
ATOM 2114 C C . MET A 1 259 ? 21.016 -28.641 -1.281 1 94.75 259 MET A C 1
ATOM 2116 O O . MET A 1 259 ? 19.828 -28.984 -1.333 1 94.75 259 MET A O 1
ATOM 2120 N N . TYR A 1 260 ? 21.562 -27.875 -2.166 1 94.25 260 TYR A N 1
ATOM 2121 C CA . TYR A 1 260 ? 20.828 -27.453 -3.354 1 94.25 260 TYR A CA 1
ATOM 2122 C C . TYR A 1 260 ? 20.312 -28.672 -4.133 1 94.25 260 TYR A C 1
ATOM 2124 O O . TYR A 1 260 ? 19.141 -28.734 -4.504 1 94.25 260 TYR A O 1
ATOM 2132 N N . ASP A 1 261 ? 21.156 -29.609 -4.336 1 96.25 261 ASP A N 1
ATOM 2133 C CA . ASP A 1 261 ? 20.797 -30.812 -5.086 1 96.25 261 ASP A CA 1
ATOM 2134 C C . ASP A 1 261 ? 19.688 -31.594 -4.379 1 96.25 261 ASP A C 1
ATOM 2136 O O . ASP A 1 261 ? 18.766 -32.094 -5.023 1 96.25 261 ASP A O 1
ATOM 2140 N N . SER A 1 262 ? 19.812 -31.609 -3.121 1 95.62 262 SER A N 1
ATOM 2141 C CA . SER A 1 262 ? 18.828 -32.344 -2.332 1 95.62 262 SER A CA 1
ATOM 2142 C C . SER A 1 262 ? 17.453 -31.672 -2.412 1 95.62 262 SER A C 1
ATOM 2144 O O . SER A 1 262 ? 16.438 -32.344 -2.574 1 95.62 262 SER A O 1
ATOM 2146 N N . VAL A 1 263 ? 17.453 -30.422 -2.295 1 90.62 263 VAL A N 1
ATOM 2147 C CA . VAL A 1 263 ? 16.203 -29.688 -2.334 1 90.62 263 VAL A CA 1
ATOM 2148 C C . VAL A 1 263 ? 15.555 -29.828 -3.709 1 90.62 263 VAL A C 1
ATOM 2150 O O . VAL A 1 263 ? 14.344 -30.016 -3.814 1 90.62 263 VAL A O 1
ATOM 2153 N N . VAL A 1 264 ? 16.328 -29.75 -4.742 1 91.62 264 VAL A N 1
ATOM 2154 C CA . VAL A 1 264 ? 15.828 -29.891 -6.102 1 91.62 264 VAL A CA 1
ATOM 2155 C C . VAL A 1 264 ? 15.242 -31.297 -6.293 1 91.62 264 VAL A C 1
ATOM 2157 O O . VAL A 1 264 ? 14.148 -31.453 -6.844 1 91.62 264 VAL A O 1
ATOM 2160 N N . ALA A 1 265 ? 15.961 -32.281 -5.816 1 94.62 265 ALA A N 1
ATOM 2161 C CA . ALA A 1 265 ? 15.5 -33.656 -5.945 1 94.62 265 ALA A CA 1
ATOM 2162 C C . ALA A 1 265 ? 14.211 -33.875 -5.164 1 94.62 265 ALA A C 1
ATOM 2164 O O . ALA A 1 265 ? 13.297 -34.562 -5.645 1 94.62 265 ALA A O 1
ATOM 2165 N N . GLU A 1 266 ? 14.164 -33.344 -4.035 1 92.81 266 GLU A N 1
ATOM 2166 C CA . GLU A 1 266 ? 12.977 -33.5 -3.199 1 92.81 266 GLU A CA 1
ATOM 2167 C C . GLU A 1 266 ? 11.758 -32.844 -3.865 1 92.81 266 GLU A C 1
ATOM 2169 O O . GLU A 1 266 ? 10.672 -33.438 -3.857 1 92.81 266 GLU A O 1
ATOM 2174 N N . ARG A 1 267 ? 11.906 -31.766 -4.379 1 89.75 267 ARG A N 1
ATOM 2175 C CA . ARG A 1 267 ? 10.812 -31.047 -5.035 1 89.75 267 ARG A CA 1
ATOM 2176 C C . ARG A 1 267 ? 10.336 -31.797 -6.27 1 89.75 267 ARG A C 1
ATOM 2178 O O . ARG A 1 267 ? 9.133 -31.891 -6.531 1 89.75 267 ARG A O 1
ATOM 2185 N N . GLU A 1 268 ? 11.281 -32.312 -7.035 1 89.44 268 GLU A N 1
ATOM 2186 C CA . GLU A 1 268 ? 10.93 -33.094 -8.211 1 89.44 268 GLU A CA 1
ATOM 2187 C C . GLU A 1 268 ? 10.156 -34.344 -7.828 1 89.44 268 GLU A C 1
ATOM 2189 O O . GLU A 1 268 ? 9.18 -34.688 -8.492 1 89.44 268 GLU A O 1
ATOM 2194 N N . ALA A 1 269 ? 10.57 -34.938 -6.777 1 92.88 269 ALA A N 1
ATOM 2195 C CA . ALA A 1 269 ? 9.883 -36.125 -6.297 1 92.88 269 ALA A CA 1
ATOM 2196 C C . ALA A 1 269 ? 8.469 -35.812 -5.832 1 92.88 269 ALA A C 1
ATOM 2198 O O . ALA A 1 269 ? 7.531 -36.562 -6.098 1 92.88 269 ALA A O 1
ATOM 2199 N N . ALA A 1 270 ? 8.352 -34.719 -5.164 1 89.38 270 ALA A N 1
ATOM 2200 C CA . ALA A 1 270 ? 7.043 -34.312 -4.66 1 89.38 270 ALA A CA 1
ATOM 2201 C C . ALA A 1 270 ? 6.078 -34 -5.805 1 89.38 270 ALA A C 1
ATOM 2203 O O . ALA A 1 270 ? 4.891 -34.344 -5.719 1 89.38 270 ALA A O 1
ATOM 2204 N N . ARG A 1 271 ? 6.562 -33.5 -6.836 1 83.62 271 ARG A N 1
ATOM 2205 C CA . ARG A 1 271 ? 5.727 -33.125 -7.973 1 83.62 271 ARG A CA 1
ATOM 2206 C C . ARG A 1 271 ? 5.277 -34.344 -8.75 1 83.62 271 ARG A C 1
ATOM 2208 O O . ARG A 1 271 ? 4.219 -34.344 -9.383 1 83.62 271 ARG A O 1
ATOM 2215 N N . LYS A 1 272 ? 6.07 -35.375 -8.68 1 86.44 272 LYS A N 1
ATOM 2216 C CA . LYS A 1 272 ? 5.762 -36.594 -9.406 1 86.44 272 LYS A CA 1
ATOM 2217 C C . LYS A 1 272 ? 4.891 -37.531 -8.562 1 86.44 272 LYS A C 1
ATOM 2219 O O . LYS A 1 272 ? 4.297 -38.469 -9.086 1 86.44 272 LYS A O 1
ATOM 2224 N N . ALA A 1 273 ? 4.828 -37.219 -7.332 1 89 273 ALA A N 1
ATOM 2225 C CA . ALA A 1 273 ? 4.02 -38.031 -6.43 1 89 273 ALA A CA 1
ATOM 2226 C C . ALA A 1 273 ? 2.529 -37.781 -6.672 1 89 273 ALA A C 1
ATOM 2228 O O . ALA A 1 273 ? 2.141 -36.812 -7.285 1 89 273 ALA A O 1
ATOM 2229 N N . PRO A 1 274 ? 1.723 -38.781 -6.25 1 88.81 274 PRO A N 1
ATOM 2230 C CA . PRO A 1 274 ? 0.276 -38.562 -6.324 1 88.81 274 PRO A CA 1
ATOM 2231 C C . PRO A 1 274 ? -0.177 -37.344 -5.543 1 88.81 274 PRO A C 1
ATOM 2233 O O . PRO A 1 274 ? 0.549 -36.875 -4.672 1 88.81 274 PRO A O 1
ATOM 2236 N N . PHE A 1 275 ? -1.343 -36.906 -5.965 1 91.81 275 PHE A N 1
ATOM 2237 C CA . PHE A 1 275 ? -1.9 -35.719 -5.301 1 91.81 275 PHE A CA 1
ATOM 2238 C C . PHE A 1 275 ? -1.92 -35.938 -3.787 1 91.81 275 PHE A C 1
ATOM 2240 O O . PHE A 1 275 ? -2.242 -37 -3.297 1 91.81 275 PHE A O 1
ATOM 2247 N N . VAL A 1 276 ? -1.655 -34.875 -3.062 1 82.81 276 VAL A N 1
ATOM 2248 C CA . VAL A 1 276 ? -1.408 -34.938 -1.626 1 82.81 276 VAL A CA 1
ATOM 2249 C C . VAL A 1 276 ? -2.727 -35.156 -0.883 1 82.81 276 VAL A C 1
ATOM 2251 O O . VAL A 1 276 ? -3.592 -34.281 -0.89 1 82.81 276 VAL A O 1
ATOM 2254 N N . THR A 1 277 ? -2.969 -36.375 -0.436 1 81.19 277 THR A N 1
ATOM 2255 C CA . THR A 1 277 ? -4.086 -36.719 0.431 1 81.19 277 THR A CA 1
ATOM 2256 C C . THR A 1 277 ? -3.672 -37.812 1.428 1 81.19 277 THR A C 1
ATOM 2258 O O . THR A 1 277 ? -2.574 -38.344 1.33 1 81.19 277 THR A O 1
ATOM 2261 N N . THR A 1 278 ? -4.543 -37.875 2.412 1 78.38 278 THR A N 1
ATOM 2262 C CA . THR A 1 278 ? -4.305 -38.969 3.332 1 78.38 278 THR A CA 1
ATOM 2263 C C . THR A 1 278 ? -4.73 -40.312 2.705 1 78.38 278 THR A C 1
ATOM 2265 O O . THR A 1 278 ? -5.348 -40.312 1.637 1 78.38 278 THR A O 1
ATOM 2268 N N . GLU A 1 279 ? -4.379 -41.375 3.34 1 77.75 279 GLU A N 1
ATOM 2269 C CA . GLU A 1 279 ? -4.664 -42.719 2.836 1 77.75 279 GLU A CA 1
ATOM 2270 C C . GLU A 1 279 ? -6.121 -43.094 3.076 1 77.75 279 GLU A C 1
ATOM 2272 O O . GLU A 1 279 ? -6.574 -44.156 2.625 1 77.75 279 GLU A O 1
ATOM 2277 N N . LYS A 1 280 ? -6.848 -42.219 3.672 1 78.62 280 LYS A N 1
ATOM 2278 C CA . LYS A 1 280 ? -8.258 -42.5 3.906 1 78.62 280 LYS A CA 1
ATOM 2279 C C . LYS A 1 280 ? -9.039 -42.562 2.594 1 78.62 280 LYS A C 1
ATOM 2281 O O . LYS A 1 280 ? -8.766 -41.781 1.678 1 78.62 280 LYS A O 1
ATOM 2286 N N . PRO A 1 281 ? -9.906 -43.531 2.545 1 77.62 281 PRO A N 1
ATOM 2287 C CA . PRO A 1 281 ? -10.688 -43.625 1.308 1 77.62 281 PRO A CA 1
ATOM 2288 C C . PRO A 1 281 ? -11.617 -42.438 1.099 1 77.62 281 PRO A C 1
ATOM 2290 O O . PRO A 1 281 ? -11.945 -41.75 2.055 1 77.62 281 PRO A O 1
ATOM 2293 N N . GLY A 1 282 ? -12.016 -42.219 -0.143 1 79.56 282 GLY A N 1
ATOM 2294 C CA . GLY A 1 282 ? -13.016 -41.219 -0.448 1 79.56 282 GLY A CA 1
ATOM 2295 C C . GLY A 1 282 ? -14.383 -41.531 0.129 1 79.56 282 GLY A C 1
ATOM 2296 O O . GLY A 1 282 ? -14.57 -42.594 0.757 1 79.56 282 GLY A O 1
ATOM 2297 N N . ILE A 1 283 ? -15.258 -40.625 0.078 1 84.94 283 ILE A N 1
ATOM 2298 C CA . ILE A 1 283 ? -16.641 -40.781 0.53 1 84.94 283 ILE A CA 1
ATOM 2299 C C . ILE A 1 283 ? -17.531 -41.094 -0.665 1 84.94 283 ILE A C 1
ATOM 2301 O O . ILE A 1 283 ? -17.812 -40.188 -1.483 1 84.94 283 ILE A O 1
ATOM 2305 N N . PRO A 1 284 ? -17.922 -42.281 -0.875 1 85.5 284 PRO A N 1
ATOM 2306 C CA . PRO A 1 284 ? -18.672 -42.656 -2.082 1 85.5 284 PRO A CA 1
ATOM 2307 C C . PRO A 1 284 ? -19.969 -41.844 -2.227 1 85.5 284 PRO A C 1
ATOM 2309 O O . PRO A 1 284 ? -20.281 -41.375 -3.322 1 85.5 284 PRO A O 1
ATOM 2312 N N . ASN A 1 285 ? -20.828 -41.719 -1.141 1 90.5 285 ASN A N 1
ATOM 2313 C CA . ASN A 1 285 ? -22.094 -40.969 -1.182 1 90.5 285 ASN A CA 1
ATOM 2314 C C . ASN A 1 285 ? -22.188 -39.969 -0.025 1 90.5 285 ASN A C 1
ATOM 2316 O O . ASN A 1 285 ? -22.797 -40.281 1.003 1 90.5 285 ASN A O 1
ATOM 2320 N N . MET A 1 286 ? -21.734 -38.844 -0.403 1 93.06 286 MET A N 1
ATOM 2321 C CA . MET A 1 286 ? -21.734 -37.812 0.632 1 93.06 286 MET A CA 1
ATOM 2322 C C . MET A 1 286 ? -23.062 -37.062 0.652 1 93.06 286 MET A C 1
ATOM 2324 O O . MET A 1 286 ? -23.625 -36.75 -0.402 1 93.06 286 MET A O 1
ATOM 2328 N N . ASP A 1 287 ? -23.594 -36.75 1.865 1 96.31 287 ASP A N 1
ATOM 2329 C CA . ASP A 1 287 ? -24.734 -35.844 2.006 1 96.31 287 ASP A CA 1
ATOM 2330 C C . ASP A 1 287 ? -24.281 -34.375 1.938 1 96.31 287 ASP A C 1
ATOM 2332 O O . ASP A 1 287 ? -24.062 -33.75 2.971 1 96.31 287 ASP A O 1
ATOM 2336 N N . VAL A 1 288 ? -24.219 -33.875 0.763 1 97.44 288 VAL A N 1
ATOM 2337 C CA . VAL A 1 288 ? -23.672 -32.531 0.502 1 97.44 288 VAL A CA 1
ATOM 2338 C C . VAL A 1 288 ? -24.547 -31.484 1.189 1 97.44 288 VAL A C 1
ATOM 2340 O O . VAL A 1 288 ? -24.031 -30.469 1.665 1 97.44 288 VAL A O 1
ATOM 2343 N N . GLN A 1 289 ? -25.828 -31.734 1.298 1 97.12 289 GLN A N 1
ATOM 2344 C CA . GLN A 1 289 ? -26.766 -30.766 1.844 1 97.12 289 GLN A CA 1
ATOM 2345 C C . GLN A 1 289 ? -26.406 -30.406 3.283 1 97.12 289 GLN A C 1
ATOM 2347 O O . GLN A 1 289 ? -26.578 -29.25 3.701 1 97.12 289 GLN A O 1
ATOM 2352 N N . LYS A 1 290 ? -25.922 -31.266 4.016 1 96.88 290 LYS A N 1
ATOM 2353 C CA . LYS A 1 290 ? -25.609 -31.062 5.426 1 96.88 290 LYS A CA 1
ATOM 2354 C C . LYS A 1 290 ? -24.453 -30.094 5.598 1 96.88 290 LYS A C 1
ATOM 2356 O O . LYS A 1 290 ? -24.234 -29.547 6.688 1 96.88 290 LYS A O 1
ATOM 2361 N N . HIS A 1 291 ? -23.703 -29.906 4.57 1 97.88 291 HIS A N 1
ATOM 2362 C CA . HIS A 1 291 ? -22.5 -29.078 4.652 1 97.88 291 HIS A CA 1
ATOM 2363 C C . HIS A 1 291 ? -22.781 -27.672 4.164 1 97.88 291 HIS A C 1
ATOM 2365 O O . HIS A 1 291 ? -21.922 -26.781 4.312 1 97.88 291 HIS A O 1
ATOM 2371 N N . ILE A 1 292 ? -23.938 -27.406 3.566 1 97.81 292 ILE A N 1
ATOM 2372 C CA . ILE A 1 292 ? -24.266 -26.094 3.025 1 97.81 292 ILE A CA 1
ATOM 2373 C C . ILE A 1 292 ? -24.672 -25.156 4.164 1 97.81 292 ILE A C 1
ATOM 2375 O O . ILE A 1 292 ? -25.547 -25.484 4.961 1 97.81 292 ILE A O 1
ATOM 2379 N N . ILE A 1 293 ? -24.078 -23.969 4.23 1 95 293 ILE A N 1
ATOM 2380 C CA . ILE A 1 293 ? -24.391 -23.062 5.328 1 95 293 ILE A CA 1
ATOM 2381 C C . ILE A 1 293 ? -25 -21.781 4.77 1 95 293 ILE A C 1
ATOM 2383 O O . ILE A 1 293 ? -25.609 -21 5.508 1 95 293 ILE A O 1
ATOM 2387 N N . GLN A 1 294 ? -24.75 -21.531 3.494 1 94.62 294 GLN A N 1
ATOM 2388 C CA . GLN A 1 294 ? -25.266 -20.328 2.869 1 94.62 294 GLN A CA 1
ATOM 2389 C C . GLN A 1 294 ? -25.438 -20.516 1.364 1 94.62 294 GLN A C 1
ATOM 2391 O O . GLN A 1 294 ? -24.641 -21.203 0.728 1 94.62 294 GLN A O 1
ATOM 2396 N N . GLU A 1 295 ? -26.469 -20 0.82 1 96.62 295 GLU A N 1
ATOM 2397 C CA . GLU A 1 295 ? -26.688 -19.891 -0.619 1 96.62 295 GLU A CA 1
ATOM 2398 C C . GLU A 1 295 ? -26.953 -18.438 -1.029 1 96.62 295 GLU A C 1
ATOM 2400 O O . GLU A 1 295 ? -27.531 -17.672 -0.268 1 96.62 295 GLU A O 1
ATOM 2405 N N . PHE A 1 296 ? -26.438 -18.062 -2.146 1 96.19 296 PHE A N 1
ATOM 2406 C CA . PHE A 1 296 ? -26.703 -16.719 -2.662 1 96.19 296 PHE A CA 1
ATOM 2407 C C . PHE A 1 296 ? -26.891 -16.75 -4.172 1 96.19 296 PHE A C 1
ATOM 2409 O O . PHE A 1 296 ? -26.438 -17.688 -4.844 1 96.19 296 PHE A O 1
ATOM 2416 N N . TYR A 1 297 ? -27.594 -15.773 -4.723 1 96.62 297 TYR A N 1
ATOM 2417 C CA . TYR A 1 297 ? -27.906 -15.641 -6.141 1 96.62 297 TYR A CA 1
ATOM 2418 C C . TYR A 1 297 ? -27.688 -14.211 -6.617 1 96.62 297 TYR A C 1
ATOM 2420 O O . TYR A 1 297 ? -27.922 -13.258 -5.871 1 96.62 297 TYR A O 1
ATOM 2428 N N . ASP A 1 298 ? -27.203 -14.125 -7.832 1 94.94 298 ASP A N 1
ATOM 2429 C CA . ASP A 1 298 ? -27.203 -12.789 -8.422 1 94.94 298 ASP A CA 1
ATOM 2430 C C . ASP A 1 298 ? -28.547 -12.469 -9.062 1 94.94 298 ASP A C 1
ATOM 2432 O O . ASP A 1 298 ? -29.5 -13.25 -8.953 1 94.94 298 ASP A O 1
ATOM 2436 N N . SER A 1 299 ? -28.688 -11.297 -9.641 1 93.69 299 SER A N 1
ATOM 2437 C CA . SER A 1 299 ? -29.953 -10.844 -10.211 1 93.69 299 SER A CA 1
ATOM 2438 C C . SER A 1 299 ? -30.359 -11.703 -11.398 1 93.69 299 SER A C 1
ATOM 2440 O O . SER A 1 299 ? -31.531 -11.703 -11.797 1 93.69 299 SER A O 1
ATOM 2442 N N . ASN A 1 300 ? -29.438 -12.477 -12.023 1 93.81 300 ASN A N 1
ATOM 2443 C CA . ASN A 1 300 ? -29.734 -13.383 -13.133 1 93.81 300 ASN A CA 1
ATOM 2444 C C . ASN A 1 300 ? -29.922 -14.82 -12.648 1 93.81 300 ASN A C 1
ATOM 2446 O O . ASN A 1 300 ? -29.875 -15.75 -13.453 1 93.81 300 ASN A O 1
ATOM 2450 N N . ASP A 1 301 ? -29.938 -15.008 -11.375 1 94.62 301 ASP A N 1
ATOM 2451 C CA . ASP A 1 301 ? -30.203 -16.281 -10.719 1 94.62 301 ASP A CA 1
ATOM 2452 C C . ASP A 1 301 ? -29 -17.219 -10.836 1 94.62 301 ASP A C 1
ATOM 2454 O O . ASP A 1 301 ? -29.156 -18.438 -10.891 1 94.62 301 ASP A O 1
ATOM 2458 N N . MET A 1 302 ? -27.891 -16.578 -11.086 1 95.75 302 MET A N 1
ATOM 2459 C CA . MET A 1 302 ? -26.672 -17.375 -10.977 1 95.75 302 MET A CA 1
ATOM 2460 C C . MET A 1 302 ? -26.375 -17.703 -9.516 1 95.75 302 MET A C 1
ATOM 2462 O O . MET A 1 302 ? -26.344 -16.812 -8.672 1 95.75 302 MET A O 1
ATOM 2466 N N . LYS A 1 303 ? -26 -18.891 -9.25 1 96.12 303 LYS A N 1
ATOM 2467 C CA . LYS A 1 303 ? -26 -19.438 -7.891 1 96.12 303 LYS A CA 1
ATOM 2468 C C . LYS A 1 303 ? -24.578 -19.516 -7.336 1 96.12 303 LYS A C 1
ATOM 2470 O O . LYS A 1 303 ? -23.641 -19.812 -8.07 1 96.12 303 LYS A O 1
ATOM 2475 N N . GLY A 1 304 ? -24.406 -19.281 -5.988 1 98 304 GLY A N 1
ATOM 2476 C CA . GLY A 1 304 ? -23.25 -19.625 -5.18 1 98 304 GLY A CA 1
ATOM 2477 C C . GLY A 1 304 ? -23.609 -20.266 -3.85 1 98 304 GLY A C 1
ATOM 2478 O O . GLY A 1 304 ? -24.672 -19.984 -3.299 1 98 304 GLY A O 1
ATOM 2479 N N . VAL A 1 305 ? -22.75 -21.156 -3.398 1 98.56 305 VAL A N 1
ATOM 2480 C CA . VAL A 1 305 ? -23 -21.906 -2.176 1 98.56 305 VAL A CA 1
ATOM 2481 C C . VAL A 1 305 ? -21.75 -21.938 -1.312 1 98.56 305 VAL A C 1
ATOM 2483 O O . VAL A 1 305 ? -20.641 -22.109 -1.825 1 98.56 305 VAL A O 1
ATOM 2486 N N . VAL A 1 306 ? -21.922 -21.688 -0.034 1 98.44 306 VAL A N 1
ATOM 2487 C CA . VAL A 1 306 ? -20.844 -21.797 0.937 1 98.44 306 VAL A CA 1
ATOM 2488 C C . VAL A 1 306 ? -21 -23.094 1.741 1 98.44 306 VAL A C 1
ATOM 2490 O O . VAL A 1 306 ? -22.094 -23.406 2.207 1 98.44 306 VAL A O 1
ATOM 2493 N N . LEU A 1 307 ? -19.938 -23.859 1.914 1 98.62 307 LEU A N 1
ATOM 2494 C CA . LEU A 1 307 ? -19.984 -25.156 2.588 1 98.62 307 LEU A CA 1
ATOM 2495 C C . LEU A 1 307 ? -18.891 -25.25 3.662 1 98.62 307 LEU A C 1
ATOM 2497 O O . LEU A 1 307 ? -17.766 -24.781 3.459 1 98.62 307 LEU A O 1
ATOM 2501 N N . ASP A 1 308 ? -19.188 -25.891 4.746 1 97.75 308 ASP A N 1
ATOM 2502 C CA . ASP A 1 308 ? -18.234 -26.188 5.805 1 97.75 308 ASP A CA 1
ATOM 2503 C C . ASP A 1 308 ? -18.109 -27.688 6.031 1 97.75 308 ASP A C 1
ATOM 2505 O O . ASP A 1 308 ? -19 -28.453 5.648 1 97.75 308 ASP A O 1
ATOM 2509 N N . ASN A 1 309 ? -16.969 -28.125 6.504 1 96.69 309 ASN A N 1
ATOM 2510 C CA . ASN A 1 309 ? -16.719 -29.469 6.992 1 96.69 309 ASN A CA 1
ATOM 2511 C C . ASN A 1 309 ? -16.859 -30.516 5.883 1 96.69 309 ASN A C 1
ATOM 2513 O O . ASN A 1 309 ? -17.438 -31.578 6.094 1 96.69 309 ASN A O 1
ATOM 2517 N N . LEU A 1 310 ? -16.375 -30.156 4.758 1 95.75 310 LEU A N 1
ATOM 2518 C CA . LEU A 1 310 ? -16.391 -31.078 3.629 1 95.75 310 LEU A CA 1
ATOM 2519 C C . LEU A 1 310 ? -15.234 -32.062 3.73 1 95.75 310 LEU A C 1
ATOM 2521 O O . LEU A 1 310 ? -15.383 -33.25 3.375 1 95.75 310 LEU A O 1
ATOM 2525 N N . PHE A 1 311 ? -14.109 -31.547 4.117 1 95.19 311 PHE A N 1
ATOM 2526 C CA . PHE A 1 311 ? -12.875 -32.312 4.133 1 95.19 311 PHE A CA 1
ATOM 2527 C C . PHE A 1 311 ? -12.383 -32.531 5.559 1 95.19 311 PHE A C 1
ATOM 2529 O O . PHE A 1 311 ? -12.664 -31.719 6.441 1 95.19 311 PHE A O 1
ATOM 2536 N N . ASP A 1 312 ? -11.578 -33.562 5.738 1 92.31 312 ASP A N 1
ATOM 2537 C CA . ASP A 1 312 ? -10.938 -33.781 7.035 1 92.31 312 ASP A CA 1
ATOM 2538 C C . ASP A 1 312 ? -9.766 -32.844 7.234 1 92.31 312 ASP A C 1
ATOM 2540 O O . ASP A 1 312 ? -9.086 -32.469 6.273 1 92.31 312 ASP A O 1
ATOM 2544 N N . GLU A 1 313 ? -9.523 -32.531 8.453 1 93 313 GLU A N 1
ATOM 2545 C CA . GLU A 1 313 ? -8.469 -31.578 8.797 1 93 313 GLU A CA 1
ATOM 2546 C C . GLU A 1 313 ? -7.098 -32.094 8.344 1 93 313 GLU A C 1
ATOM 2548 O O . GLU A 1 313 ? -6.238 -31.297 7.961 1 93 313 GLU A O 1
ATOM 2553 N N . GLU A 1 314 ? -6.926 -33.344 8.398 1 92.38 314 GLU A N 1
ATOM 2554 C CA . GLU A 1 314 ? -5.641 -33.906 8.008 1 92.38 314 GLU A CA 1
ATOM 2555 C C . GLU A 1 314 ? -5.367 -33.688 6.523 1 92.38 314 GLU A C 1
ATOM 2557 O O . GLU A 1 314 ? -4.238 -33.375 6.137 1 92.38 314 GLU A O 1
ATOM 2562 N N . ASP A 1 315 ? -6.375 -33.906 5.715 1 94 315 ASP A N 1
ATOM 2563 C CA . ASP A 1 315 ? -6.23 -33.688 4.277 1 94 315 ASP A CA 1
ATOM 2564 C C . ASP A 1 315 ? -5.977 -32.219 3.975 1 94 315 ASP A C 1
ATOM 2566 O O . ASP A 1 315 ? -5.148 -31.891 3.121 1 94 315 ASP A O 1
ATOM 2570 N N . LEU A 1 316 ? -6.668 -31.375 4.699 1 95.62 316 LEU A N 1
ATOM 2571 C CA . LEU A 1 316 ? -6.492 -29.938 4.523 1 95.62 316 LEU A CA 1
ATOM 2572 C C . LEU A 1 316 ? -5.074 -29.516 4.887 1 95.62 316 LEU A C 1
ATOM 2574 O O . LEU A 1 316 ? -4.438 -28.766 4.148 1 95.62 316 LEU A O 1
ATOM 2578 N N . SER A 1 317 ? -4.625 -30 5.969 1 92.62 317 SER A N 1
ATOM 2579 C CA . SER A 1 317 ? -3.281 -29.688 6.434 1 92.62 317 SER A CA 1
ATOM 2580 C C . SER A 1 317 ? -2.219 -30.203 5.469 1 92.62 317 SER A C 1
ATOM 2582 O O . SER A 1 317 ? -1.211 -29.531 5.23 1 92.62 317 SER A O 1
ATOM 2584 N N . ALA A 1 318 ? -2.453 -31.391 4.969 1 91.94 318 ALA A N 1
ATOM 2585 C CA . ALA A 1 318 ? -1.512 -31.969 4.012 1 91.94 318 ALA A CA 1
ATOM 2586 C C . ALA A 1 318 ? -1.423 -31.109 2.746 1 91.94 318 ALA A C 1
ATOM 2588 O O . ALA A 1 318 ? -0.328 -30.844 2.248 1 91.94 318 ALA A O 1
ATOM 2589 N N . LEU A 1 319 ? -2.574 -30.75 2.229 1 94.31 319 LEU A N 1
ATOM 2590 C CA . LEU A 1 319 ? -2.602 -29.906 1.036 1 94.31 319 LEU A CA 1
ATOM 2591 C C . LEU A 1 319 ? -1.912 -28.578 1.296 1 94.31 319 LEU A C 1
ATOM 2593 O O . LEU A 1 319 ? -1.111 -28.109 0.479 1 94.31 319 LEU A O 1
ATOM 2597 N N . ARG A 1 320 ? -2.205 -27.953 2.404 1 93.12 320 ARG A N 1
ATOM 2598 C CA . ARG A 1 320 ? -1.589 -26.672 2.771 1 93.12 320 ARG A CA 1
ATOM 2599 C C . ARG A 1 320 ? -0.072 -26.812 2.863 1 93.12 320 ARG A C 1
ATOM 2601 O O . ARG A 1 320 ? 0.663 -26 2.287 1 93.12 320 ARG A O 1
ATOM 2608 N N . THR A 1 321 ? 0.38 -27.797 3.57 1 88.38 321 THR A N 1
ATOM 2609 C CA . THR A 1 321 ? 1.81 -28.016 3.756 1 88.38 321 THR A CA 1
ATOM 2610 C C . THR A 1 321 ? 2.498 -28.25 2.414 1 88.38 321 THR A C 1
ATOM 2612 O O . THR A 1 321 ? 3.574 -27.703 2.158 1 88.38 321 THR A O 1
ATOM 2615 N N . PHE A 1 322 ? 1.897 -29.078 1.626 1 90.38 322 PHE A N 1
ATOM 2616 C CA . PHE A 1 322 ? 2.453 -29.328 0.303 1 90.38 322 PHE A CA 1
ATOM 2617 C C . PHE A 1 322 ? 2.588 -28.031 -0.49 1 90.38 322 PHE A C 1
ATOM 2619 O O . PHE A 1 322 ? 3.619 -27.797 -1.121 1 90.38 322 PHE A O 1
ATOM 2626 N N . THR A 1 323 ? 1.539 -27.25 -0.49 1 90.38 323 THR A N 1
ATOM 2627 C CA . THR A 1 323 ? 1.519 -26 -1.24 1 90.38 323 THR A CA 1
ATOM 2628 C C . THR A 1 323 ? 2.629 -25.062 -0.766 1 90.38 323 THR A C 1
ATOM 2630 O O . THR A 1 323 ? 3.311 -24.438 -1.58 1 90.38 323 THR A O 1
ATOM 2633 N N . ILE A 1 324 ? 2.834 -25 0.477 1 86.31 324 ILE A N 1
ATOM 2634 C CA . ILE A 1 324 ? 3.824 -24.094 1.063 1 86.31 324 ILE A CA 1
ATOM 2635 C C . ILE A 1 324 ? 5.23 -24.609 0.76 1 86.31 324 ILE A C 1
ATOM 2637 O O . ILE A 1 324 ? 6.109 -23.844 0.373 1 86.31 324 ILE A O 1
ATOM 2641 N N . LYS A 1 325 ? 5.422 -25.875 0.842 1 83.62 325 LYS A N 1
ATOM 2642 C CA . LYS A 1 325 ? 6.762 -26.453 0.743 1 83.62 325 LYS A CA 1
ATOM 2643 C C . LYS A 1 325 ? 7.152 -26.688 -0.714 1 83.62 325 LYS A C 1
ATOM 2645 O O . LYS A 1 325 ? 8.312 -26.5 -1.087 1 83.62 325 LYS A O 1
ATOM 2650 N N . TYR A 1 326 ? 6.184 -27.094 -1.498 1 87.88 326 TYR A N 1
ATOM 2651 C CA . TYR A 1 326 ? 6.562 -27.625 -2.807 1 87.88 326 TYR A CA 1
ATOM 2652 C C . TYR A 1 326 ? 5.812 -26.891 -3.92 1 87.88 326 TYR A C 1
ATOM 2654 O O . TYR A 1 326 ? 6.02 -27.188 -5.102 1 87.88 326 TYR A O 1
ATOM 2662 N N . GLY A 1 327 ? 4.941 -25.984 -3.473 1 84.38 327 GLY A N 1
ATOM 2663 C CA . GLY A 1 327 ? 4.254 -25.234 -4.512 1 84.38 327 GLY A CA 1
ATOM 2664 C C . GLY A 1 327 ? 5.195 -24.453 -5.41 1 84.38 327 GLY A C 1
ATOM 2665 O O . GLY A 1 327 ? 6.18 -23.891 -4.941 1 84.38 327 GLY A O 1
ATOM 2666 N N . GLN A 1 328 ? 5.055 -24.625 -6.695 1 79.44 328 GLN A N 1
ATOM 2667 C CA . GLN A 1 328 ? 5.766 -23.781 -7.652 1 79.44 328 GLN A CA 1
ATOM 2668 C C . GLN A 1 328 ? 4.898 -22.609 -8.102 1 79.44 328 GLN A C 1
ATOM 2670 O O . GLN A 1 328 ? 3.861 -22.812 -8.734 1 79.44 328 GLN A O 1
ATOM 2675 N N . TYR A 1 329 ? 5.395 -21.516 -7.766 1 86.56 329 TYR A N 1
ATOM 2676 C CA . TYR A 1 329 ? 4.562 -20.328 -7.98 1 86.56 329 TYR A CA 1
ATOM 2677 C C . TYR A 1 329 ? 4.938 -19.625 -9.273 1 86.56 329 TYR A C 1
ATOM 2679 O O . TYR A 1 329 ? 6.121 -19.484 -9.594 1 86.56 329 TYR A O 1
ATOM 2687 N N . PHE A 1 330 ? 3.959 -19.328 -9.961 1 83.75 330 PHE A N 1
ATOM 2688 C CA . PHE A 1 330 ? 4.086 -18.375 -11.062 1 83.75 330 PHE A CA 1
ATOM 2689 C C . PHE A 1 330 ? 3.857 -16.953 -10.57 1 83.75 330 PHE A C 1
ATOM 2691 O O . PHE A 1 330 ? 2.865 -16.672 -9.898 1 83.75 330 PHE A O 1
ATOM 2698 N N . PHE A 1 331 ? 4.832 -16.125 -10.828 1 84.56 331 PHE A N 1
ATOM 2699 C CA . PHE A 1 331 ? 4.727 -14.719 -10.461 1 84.56 331 PHE A CA 1
ATOM 2700 C C . PHE A 1 331 ? 4.359 -13.867 -11.672 1 84.56 331 PHE A C 1
ATOM 2702 O O . PHE A 1 331 ? 5.105 -13.828 -12.656 1 84.56 331 PHE A O 1
ATOM 2709 N N . ASP A 1 332 ? 3.238 -13.227 -11.602 1 80.88 332 ASP A N 1
ATOM 2710 C CA . ASP A 1 332 ? 2.773 -12.344 -12.672 1 80.88 332 ASP A CA 1
ATOM 2711 C C . ASP A 1 332 ? 2.426 -10.961 -12.133 1 80.88 332 ASP A C 1
ATOM 2713 O O . ASP A 1 332 ? 1.363 -10.766 -11.539 1 80.88 332 ASP A O 1
ATOM 2717 N N . ASP A 1 333 ? 3.273 -10.023 -12.375 1 79.62 333 ASP A N 1
ATOM 2718 C CA . ASP A 1 333 ? 2.99 -8.672 -11.906 1 79.62 333 ASP A CA 1
ATOM 2719 C C . ASP A 1 333 ? 2.703 -7.738 -13.086 1 79.62 333 ASP A C 1
ATOM 2721 O O . ASP A 1 333 ? 2.889 -6.523 -12.977 1 79.62 333 ASP A O 1
ATOM 2725 N N . SER A 1 334 ? 2.262 -8.375 -14.18 1 75.88 334 SER A N 1
ATOM 2726 C CA . SER A 1 334 ? 1.924 -7.562 -15.344 1 75.88 334 SER A CA 1
ATOM 2727 C C . SER A 1 334 ? 0.7 -6.695 -15.078 1 75.88 334 SER A C 1
ATOM 2729 O O . SER A 1 334 ? -0.174 -7.066 -14.297 1 75.88 334 SER A O 1
ATOM 2731 N N . ILE A 1 335 ? 0.698 -5.547 -15.648 1 76.62 335 ILE A N 1
ATOM 2732 C CA . ILE A 1 335 ? -0.439 -4.637 -15.547 1 76.62 335 ILE A CA 1
ATOM 2733 C C . ILE A 1 335 ? -1.35 -4.816 -16.766 1 76.62 335 ILE A C 1
ATOM 2735 O O . ILE A 1 335 ? -0.973 -4.473 -17.891 1 76.62 335 ILE A O 1
ATOM 2739 N N . ASP A 1 336 ? -2.48 -5.473 -16.484 1 76 336 ASP A N 1
ATOM 2740 C CA . ASP A 1 336 ? -3.406 -5.762 -17.578 1 76 336 ASP A CA 1
ATOM 2741 C C . ASP A 1 336 ? -4.828 -5.344 -17.219 1 76 336 ASP A C 1
ATOM 2743 O O . ASP A 1 336 ? -5.133 -5.094 -16.047 1 76 336 ASP A O 1
ATOM 2747 N N . LEU A 1 337 ? -5.664 -5.172 -18.188 1 72.12 337 LEU A N 1
ATOM 2748 C CA . LEU A 1 337 ? -7.012 -4.652 -18 1 72.12 337 LEU A CA 1
ATOM 2749 C C . LEU A 1 337 ? -7.938 -5.73 -17.438 1 72.12 337 LEU A C 1
ATOM 2751 O O . LEU A 1 337 ? -8.844 -5.438 -16.656 1 72.12 337 LEU A O 1
ATOM 2755 N N . ASP A 1 338 ? -7.812 -6.977 -17.812 1 71.94 338 ASP A N 1
ATOM 2756 C CA . ASP A 1 338 ? -8.844 -7.973 -17.547 1 71.94 338 ASP A CA 1
ATOM 2757 C C . ASP A 1 338 ? -8.359 -8.984 -16.5 1 71.94 338 ASP A C 1
ATOM 2759 O O . ASP A 1 338 ? -9.031 -9.984 -16.234 1 71.94 338 ASP A O 1
ATOM 2763 N N . SER A 1 339 ? -7.402 -8.68 -15.859 1 80.75 339 SER A N 1
ATOM 2764 C CA . SER A 1 339 ? -6.844 -9.633 -14.914 1 80.75 339 SER A CA 1
ATOM 2765 C C . SER A 1 339 ? -7.395 -9.406 -13.508 1 80.75 339 SER A C 1
ATOM 2767 O O . SER A 1 339 ? -7.805 -8.289 -13.172 1 80.75 339 SER A O 1
ATOM 2769 N N . ASP A 1 340 ? -7.5 -10.539 -12.789 1 90.88 340 ASP A N 1
ATOM 2770 C CA . ASP A 1 340 ? -7.871 -10.438 -11.383 1 90.88 340 ASP A CA 1
ATOM 2771 C C . ASP A 1 340 ? -6.727 -9.867 -10.547 1 90.88 340 ASP A C 1
ATOM 2773 O O . ASP A 1 340 ? -6.91 -9.523 -9.383 1 90.88 340 ASP A O 1
ATOM 2777 N N . ASN A 1 341 ? -5.543 -9.734 -11.156 1 90.19 341 ASN A N 1
ATOM 2778 C CA . ASN A 1 341 ? -4.344 -9.125 -10.594 1 90.19 341 ASN A CA 1
ATOM 2779 C C . ASN A 1 341 ? -3.795 -9.93 -9.43 1 90.19 341 ASN A C 1
ATOM 2781 O O . ASN A 1 341 ? -3.143 -9.383 -8.539 1 90.19 341 ASN A O 1
ATOM 2785 N N . VAL A 1 342 ? -4.199 -11.227 -9.328 1 92.44 342 VAL A N 1
ATOM 2786 C CA . VAL A 1 342 ? -3.498 -12.125 -8.422 1 92.44 342 VAL A CA 1
ATOM 2787 C C . VAL A 1 342 ? -2.094 -12.406 -8.953 1 92.44 342 VAL A C 1
ATOM 2789 O O . VAL A 1 342 ? -1.931 -12.906 -10.062 1 92.44 342 VAL A O 1
ATOM 2792 N N . GLN A 1 343 ? -1.148 -12.188 -8.156 1 89.06 343 GLN A N 1
ATOM 2793 C CA . GLN A 1 343 ? 0.204 -12.141 -8.703 1 89.06 343 GLN A CA 1
ATOM 2794 C C . GLN A 1 343 ? 0.936 -13.461 -8.484 1 89.06 343 GLN A C 1
ATOM 2796 O O . GLN A 1 343 ? 1.92 -13.758 -9.164 1 89.06 343 GLN A O 1
ATOM 2801 N N . TRP A 1 344 ? 0.555 -14.203 -7.504 1 91.38 344 TRP A N 1
ATOM 2802 C CA . TRP A 1 344 ? 1.239 -15.453 -7.203 1 91.38 344 TRP A CA 1
ATOM 2803 C C . TRP A 1 344 ? 0.26 -16.625 -7.203 1 91.38 344 TRP A C 1
ATOM 2805 O O . TRP A 1 344 ? -0.696 -16.641 -6.426 1 91.38 344 TRP A O 1
ATOM 2815 N N . ILE A 1 345 ? 0.533 -17.625 -8.008 1 92.69 345 ILE A N 1
ATOM 2816 C CA . ILE A 1 345 ? -0.351 -18.781 -8.156 1 92.69 345 ILE A CA 1
ATOM 2817 C C . ILE A 1 345 ? 0.476 -20.062 -8.227 1 92.69 345 ILE A C 1
ATOM 2819 O O . ILE A 1 345 ? 1.448 -20.141 -8.977 1 92.69 345 ILE A O 1
ATOM 2823 N N . ALA A 1 346 ? 0.159 -20.984 -7.422 1 91.94 346 ALA A N 1
ATOM 2824 C CA . ALA A 1 346 ? 0.743 -22.328 -7.512 1 91.94 346 ALA A CA 1
ATOM 2825 C C . ALA A 1 346 ? -0.179 -23.281 -8.266 1 91.94 346 ALA A C 1
ATOM 2827 O O . ALA A 1 346 ? -1.29 -23.562 -7.816 1 91.94 346 ALA A O 1
ATOM 2828 N N . GLY A 1 347 ? 0.303 -23.812 -9.328 1 90.56 347 GLY A N 1
ATOM 2829 C CA . GLY A 1 347 ? -0.507 -24.719 -10.133 1 90.56 347 GLY A CA 1
ATOM 2830 C C . GLY A 1 347 ? -0.349 -26.172 -9.727 1 90.56 347 GLY A C 1
ATOM 2831 O O . GLY A 1 347 ? 0.711 -26.578 -9.25 1 90.56 347 GLY A O 1
ATOM 2832 N N . PHE A 1 348 ? -1.424 -26.953 -9.922 1 92.62 348 PHE A N 1
ATOM 2833 C CA . PHE A 1 348 ? -1.447 -28.391 -9.719 1 92.62 348 PHE A CA 1
ATOM 2834 C C . PHE A 1 348 ? -1.875 -29.109 -10.992 1 92.62 348 PHE A C 1
ATOM 2836 O O . PHE A 1 348 ? -2.75 -28.625 -11.719 1 92.62 348 PHE A O 1
ATOM 2843 N N . PRO A 1 349 ? -1.24 -30.234 -11.25 1 90.25 349 PRO A N 1
ATOM 2844 C CA . PRO A 1 349 ? -1.697 -30.984 -12.422 1 90.25 349 PRO A CA 1
ATOM 2845 C C . PRO A 1 349 ? -3.133 -31.484 -12.281 1 90.25 349 PRO A C 1
ATOM 2847 O O . PRO A 1 349 ? -3.471 -32.125 -11.289 1 90.25 349 PRO A O 1
ATOM 2850 N N . VAL A 1 350 ? -3.938 -31.234 -13.297 1 94.56 350 VAL A N 1
ATOM 2851 C CA . VAL A 1 350 ? -5.344 -31.625 -13.281 1 94.56 350 VAL A CA 1
ATOM 2852 C C . VAL A 1 350 ? -5.457 -33.156 -13.172 1 94.56 350 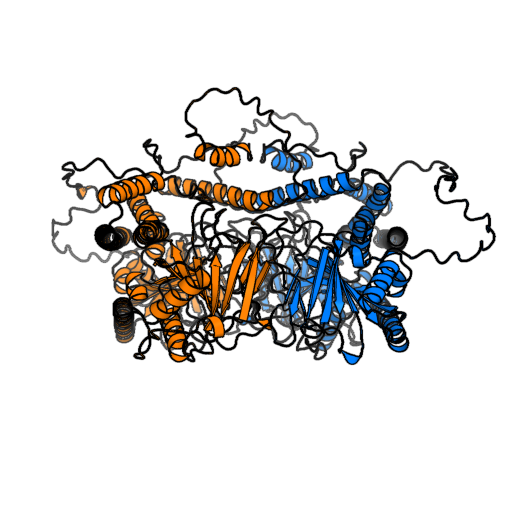VAL A C 1
ATOM 2854 O O . VAL A 1 350 ? -6.277 -33.656 -12.398 1 94.56 350 VAL A O 1
ATOM 2857 N N . GLU A 1 351 ? -4.59 -33.875 -13.836 1 90.25 351 GLU A N 1
ATOM 2858 C CA . GLU A 1 351 ? -4.637 -35.344 -13.875 1 90.25 351 GLU A CA 1
ATOM 2859 C C . GLU A 1 351 ? -4.445 -35.938 -12.484 1 90.25 351 GLU A C 1
ATOM 2861 O O . GLU A 1 351 ? -5.102 -36.906 -12.125 1 90.25 351 GLU A O 1
ATOM 2866 N N . SER A 1 352 ? -3.535 -35.344 -11.742 1 91.75 352 SER A N 1
ATOM 2867 C CA . SER A 1 352 ? -3.291 -35.844 -10.391 1 91.75 352 SER A CA 1
ATOM 2868 C C . SER A 1 352 ? -4.469 -35.531 -9.469 1 91.75 352 SER A C 1
ATOM 2870 O O . SER A 1 352 ? -4.824 -36.344 -8.617 1 91.75 352 SER A O 1
ATOM 2872 N N . TYR A 1 353 ? -5.094 -34.406 -9.68 1 95.31 353 TYR A N 1
ATOM 2873 C CA . TYR A 1 353 ? -6.207 -34 -8.836 1 95.31 353 TYR A CA 1
ATOM 2874 C C . TYR A 1 353 ? -7.418 -34.906 -9.047 1 95.31 353 TYR A C 1
ATOM 2876 O O . TYR A 1 353 ? -8.062 -35.312 -8.086 1 95.31 353 TYR A O 1
ATOM 2884 N N . VAL A 1 354 ? -7.746 -35.281 -10.273 1 95.19 354 VAL A N 1
ATOM 2885 C CA . VAL A 1 354 ? -8.961 -36 -10.602 1 95.19 354 VAL A CA 1
ATOM 2886 C C . VAL A 1 354 ? -8.852 -37.438 -10.086 1 95.19 354 VAL A C 1
ATOM 2888 O O . VAL A 1 354 ? -9.852 -38.156 -9.953 1 95.19 354 VAL A O 1
ATOM 2891 N N . LYS A 1 355 ? -7.668 -37.906 -9.766 1 91.62 355 LYS A N 1
ATOM 2892 C CA . LYS A 1 355 ? -7.461 -39.25 -9.219 1 91.62 355 LYS A CA 1
ATOM 2893 C C . LYS A 1 355 ? -7.465 -39.219 -7.691 1 91.62 355 LYS A C 1
ATOM 2895 O O . LYS A 1 355 ? -7.387 -40.25 -7.051 1 91.62 355 LYS A O 1
ATOM 2900 N N . SER A 1 356 ? -7.652 -38.094 -7.145 1 92.12 356 SER A N 1
ATOM 2901 C CA . SER A 1 356 ? -7.512 -37.938 -5.699 1 92.12 356 SER A CA 1
ATOM 2902 C C . SER A 1 356 ? -8.867 -38.062 -5 1 92.12 356 SER A C 1
ATOM 2904 O O . SER A 1 356 ? -9.914 -37.938 -5.641 1 92.12 356 SER A O 1
ATOM 2906 N N . LYS A 1 357 ? -8.844 -38.188 -3.672 1 91.62 357 LYS A N 1
ATOM 2907 C CA . LYS A 1 357 ? -10.055 -38.188 -2.854 1 91.62 357 LYS A CA 1
ATOM 2908 C C . LYS A 1 357 ? -10.688 -36.781 -2.826 1 91.62 357 LYS A C 1
ATOM 2910 O O . LYS A 1 357 ? -11.898 -36.656 -2.607 1 91.62 357 LYS A O 1
ATOM 2915 N N . MET A 1 358 ? -9.906 -35.781 -3.012 1 94.25 358 MET A N 1
ATOM 2916 C CA . MET A 1 358 ? -10.445 -34.438 -2.98 1 94.25 358 MET A CA 1
ATOM 2917 C C . MET A 1 358 ? -11.398 -34.219 -4.152 1 94.25 358 MET A C 1
ATOM 2919 O O . MET A 1 358 ? -12.43 -33.562 -4 1 94.25 358 MET A O 1
ATOM 2923 N N . TRP A 1 359 ? -10.992 -34.781 -5.301 1 95.44 359 TRP A N 1
ATOM 2924 C CA . TRP A 1 359 ? -11.883 -34.656 -6.449 1 95.44 359 TRP A CA 1
ATOM 2925 C C . TRP A 1 359 ? -13.164 -35.469 -6.215 1 95.44 359 TRP A C 1
ATOM 2927 O O . TRP A 1 359 ? -14.242 -35.062 -6.637 1 95.44 359 TRP A O 1
ATOM 2937 N N . ASN A 1 360 ? -13.023 -36.625 -5.57 1 94.62 360 ASN A N 1
ATOM 2938 C CA . ASN A 1 360 ? -14.211 -37.406 -5.238 1 94.62 360 ASN A CA 1
ATOM 2939 C C . ASN A 1 360 ? -15.242 -36.562 -4.496 1 94.62 360 ASN A C 1
ATOM 2941 O O . ASN A 1 360 ? -16.438 -36.594 -4.82 1 94.62 360 ASN A O 1
ATOM 2945 N N . ILE A 1 361 ? -14.836 -35.75 -3.617 1 95.88 361 ILE A N 1
ATOM 2946 C CA . ILE A 1 361 ? -15.719 -34.875 -2.832 1 95.88 361 ILE A CA 1
ATOM 2947 C C . ILE A 1 361 ? -16.172 -33.688 -3.682 1 95.88 361 ILE A C 1
ATOM 2949 O O . ILE A 1 361 ? -17.359 -33.406 -3.77 1 95.88 361 ILE A O 1
ATOM 2953 N N . THR A 1 362 ? -15.258 -33 -4.379 1 97.5 362 THR A N 1
ATOM 2954 C CA . THR A 1 362 ? -15.562 -31.828 -5.172 1 97.5 362 THR A CA 1
ATOM 2955 C C . THR A 1 362 ? -16.562 -32.156 -6.277 1 97.5 362 THR A C 1
ATOM 2957 O O . THR A 1 362 ? -17.484 -31.375 -6.539 1 97.5 362 THR A O 1
ATOM 2960 N N . SER A 1 363 ? -16.391 -33.344 -6.895 1 97.12 363 SER A N 1
ATOM 2961 C CA . SER A 1 363 ? -17.297 -33.75 -7.973 1 97.12 363 SER A CA 1
ATOM 2962 C C . SER A 1 363 ? -18.719 -33.969 -7.453 1 97.12 363 SER A C 1
ATOM 2964 O O . SER A 1 363 ? -19.688 -33.625 -8.133 1 97.12 363 SER A O 1
ATOM 2966 N N . GLN A 1 364 ? -18.859 -34.5 -6.25 1 97.69 364 GLN A N 1
ATOM 2967 C CA . GLN A 1 364 ? -20.188 -34.719 -5.66 1 97.69 364 GLN A CA 1
ATOM 2968 C C . GLN A 1 364 ? -20.828 -33.375 -5.312 1 97.69 364 GLN A C 1
ATOM 2970 O O . GLN A 1 364 ? -22.047 -33.188 -5.473 1 97.69 364 GLN A O 1
ATOM 2975 N N . VAL A 1 365 ? -20.062 -32.438 -4.871 1 98.44 365 VAL A N 1
ATOM 2976 C CA . VAL A 1 365 ? -20.562 -31.109 -4.516 1 98.44 365 VAL A CA 1
ATOM 2977 C C . VAL A 1 365 ? -21.109 -30.406 -5.762 1 98.44 365 VAL A C 1
ATOM 2979 O O . VAL A 1 365 ? -22.234 -29.906 -5.762 1 98.44 365 VAL A O 1
ATOM 2982 N N . VAL A 1 366 ? -20.297 -30.375 -6.859 1 98.5 366 VAL A N 1
ATOM 2983 C CA . VAL A 1 366 ? -20.719 -29.641 -8.047 1 98.5 366 VAL A CA 1
ATOM 2984 C C . VAL A 1 366 ? -21.938 -30.328 -8.664 1 98.5 366 VAL A C 1
ATOM 2986 O O . VAL A 1 366 ? -22.828 -29.672 -9.195 1 98.5 366 VAL A O 1
ATOM 2989 N N . GLU A 1 367 ? -21.984 -31.656 -8.617 1 97.88 367 GLU A N 1
ATOM 2990 C CA . GLU A 1 367 ? -23.141 -32.375 -9.117 1 97.88 367 GLU A CA 1
ATOM 2991 C C . GLU A 1 367 ? -24.391 -32.031 -8.312 1 97.88 367 GLU A C 1
ATOM 2993 O O . GLU A 1 367 ? -25.453 -31.797 -8.883 1 97.88 367 GLU A O 1
ATOM 2998 N N . HIS A 1 368 ? -24.25 -32.031 -7.051 1 97.94 368 HIS A N 1
ATOM 2999 C CA . HIS A 1 368 ? -25.391 -31.719 -6.176 1 97.94 368 HIS A CA 1
ATOM 3000 C C . HIS A 1 368 ? -25.891 -30.297 -6.406 1 97.94 368 HIS A C 1
ATOM 3002 O O . HIS A 1 368 ? -27.094 -30.078 -6.547 1 97.94 368 HIS A O 1
ATOM 3008 N N . VAL A 1 369 ? -25 -29.312 -6.48 1 98 369 VAL A N 1
ATOM 3009 C CA . VAL A 1 369 ? -25.359 -27.906 -6.535 1 98 369 VAL A CA 1
ATOM 3010 C C . VAL A 1 369 ? -25.875 -27.547 -7.926 1 98 369 VAL A C 1
ATOM 3012 O O . VAL A 1 369 ? -26.812 -26.75 -8.062 1 98 369 VAL A O 1
ATOM 3015 N N . SER A 1 370 ? -25.281 -28.188 -8.961 1 97.25 370 SER A N 1
ATOM 3016 C CA . SER A 1 370 ? -25.641 -27.859 -10.336 1 97.25 370 SER A CA 1
ATOM 3017 C C . SER A 1 370 ? -26.844 -28.672 -10.805 1 97.25 370 SER A C 1
ATOM 3019 O O . SER A 1 370 ? -27.547 -28.281 -11.734 1 97.25 370 SER A O 1
ATOM 3021 N N . GLY A 1 371 ? -27 -29.859 -10.258 1 96.31 371 GLY A N 1
ATOM 3022 C CA . GLY A 1 371 ? -28.031 -30.781 -10.703 1 96.31 371 GLY A CA 1
ATOM 3023 C C . GLY A 1 371 ? -27.641 -31.547 -11.961 1 96.31 371 GLY A C 1
ATOM 3024 O O . GLY A 1 371 ? -28.484 -32.219 -12.555 1 96.31 371 GLY A O 1
ATOM 3025 N N . LYS A 1 372 ? -26.391 -31.391 -12.406 1 95.94 372 LYS A N 1
ATOM 3026 C CA . LYS A 1 372 ? -25.906 -32.031 -13.625 1 95.94 372 LYS A CA 1
ATOM 3027 C C . LYS A 1 372 ? -24.609 -32.812 -13.359 1 95.94 372 LYS A C 1
ATOM 3029 O O . LYS A 1 372 ? -23.844 -32.469 -12.469 1 95.94 372 LYS A O 1
ATOM 3034 N N . LYS A 1 373 ? -24.406 -33.844 -14.125 1 95.44 373 LYS A N 1
ATOM 3035 C CA . LYS A 1 373 ? -23.172 -34.625 -14.07 1 95.44 373 LYS A CA 1
ATOM 3036 C C . LYS A 1 373 ? -22.234 -34.281 -15.219 1 95.44 373 LYS A C 1
ATOM 3038 O O . LYS A 1 373 ? -22.641 -33.594 -16.156 1 95.44 373 LYS A O 1
ATOM 3043 N N . GLY A 1 374 ? -21 -34.656 -15.062 1 95.62 374 GLY A N 1
ATOM 3044 C CA . GLY A 1 374 ? -20.078 -34.562 -16.203 1 95.62 374 GLY A CA 1
ATOM 3045 C C . GLY A 1 374 ? -19.062 -33.469 -16.047 1 95.62 374 GLY A C 1
ATOM 3046 O O . GLY A 1 374 ? -18.141 -33.344 -16.859 1 95.62 374 GLY A O 1
ATOM 3047 N N . TRP A 1 375 ? -19.219 -32.656 -15.047 1 97.81 375 TRP A N 1
ATOM 3048 C CA . TRP A 1 375 ? -18.281 -31.547 -14.828 1 97.81 375 TRP A CA 1
ATOM 3049 C C . TRP A 1 375 ? -16.844 -32.062 -14.688 1 97.81 375 TRP A C 1
ATOM 3051 O O . TRP A 1 375 ? -16.625 -33.156 -14.148 1 97.81 375 TRP A O 1
ATOM 3061 N N . TYR A 1 376 ? -15.875 -31.281 -15.227 1 98.19 376 TYR A N 1
ATOM 3062 C CA . TYR A 1 376 ? -14.469 -31.688 -15.172 1 98.19 376 TYR A CA 1
ATOM 3063 C C . TYR A 1 376 ? -13.562 -30.484 -14.992 1 98.19 376 TYR A C 1
ATOM 3065 O O . TYR A 1 376 ? -13.789 -29.422 -15.594 1 98.19 376 TYR A O 1
ATOM 3073 N N . PRO A 1 377 ? -12.547 -30.609 -14.102 1 98.38 377 PRO A N 1
ATOM 3074 C CA . PRO A 1 377 ? -11.672 -29.469 -13.867 1 98.38 377 PRO A CA 1
ATOM 3075 C C . PRO A 1 377 ? -10.742 -29.172 -15.039 1 98.38 377 PRO A C 1
ATOM 3077 O O . PRO A 1 377 ? -10.305 -30.109 -15.734 1 98.38 377 PRO A O 1
ATOM 3080 N N . TYR A 1 378 ? -10.414 -27.891 -15.281 1 97 378 TYR A N 1
ATOM 3081 C CA . TYR A 1 378 ? -9.445 -27.531 -16.312 1 97 378 TYR A CA 1
ATOM 3082 C C . TYR A 1 378 ? -8.328 -26.672 -15.719 1 97 378 TYR A C 1
ATOM 3084 O O . TYR A 1 378 ? -7.301 -26.453 -16.359 1 97 378 TYR A O 1
ATOM 3092 N N . ASP A 1 379 ? -8.484 -26.156 -14.547 1 95.88 379 ASP A N 1
ATOM 3093 C CA . ASP A 1 379 ? -7.5 -25.344 -13.836 1 95.88 379 ASP A CA 1
ATOM 3094 C C . ASP A 1 379 ? -7.547 -25.609 -12.336 1 95.88 379 ASP A C 1
ATOM 3096 O O . ASP A 1 379 ? -8.578 -25.391 -11.695 1 95.88 379 ASP A O 1
ATOM 3100 N N . VAL A 1 380 ? -6.496 -26.141 -11.789 1 96.62 380 VAL A N 1
ATOM 3101 C CA . VAL A 1 380 ? -6.348 -26.391 -10.359 1 96.62 380 VAL A CA 1
ATOM 3102 C C . VAL A 1 380 ? -5.129 -25.641 -9.82 1 96.62 380 VAL A C 1
ATOM 3104 O O . VAL A 1 380 ? -4 -25.891 -10.258 1 96.62 380 VAL A O 1
ATOM 3107 N N . SER A 1 381 ? -5.363 -24.734 -8.938 1 95.62 381 SER A N 1
ATOM 3108 C CA . SER A 1 381 ? -4.27 -23.891 -8.461 1 95.62 381 SER A CA 1
ATOM 3109 C C . SER A 1 381 ? -4.535 -23.375 -7.047 1 95.62 381 SER A C 1
ATOM 3111 O O . SER A 1 381 ? -5.613 -23.609 -6.496 1 95.62 381 SER A O 1
ATOM 3113 N N . CYS A 1 382 ? -3.572 -22.875 -6.438 1 96.69 382 CYS A N 1
ATOM 3114 C CA . CYS A 1 382 ? -3.695 -22.188 -5.164 1 96.69 382 CYS A CA 1
ATOM 3115 C C . CYS A 1 382 ? -3.205 -20.75 -5.285 1 96.69 382 CYS A C 1
ATOM 3117 O O . CYS A 1 382 ? -2.043 -20.5 -5.617 1 96.69 382 CYS A O 1
ATOM 3119 N N . ASN A 1 383 ? -4.113 -19.812 -5 1 96.69 383 ASN A N 1
ATOM 3120 C CA . ASN A 1 383 ? -3.783 -18.391 -5.012 1 96.69 383 ASN A CA 1
ATOM 3121 C C . ASN A 1 383 ? -3.146 -17.969 -3.693 1 96.69 383 ASN A C 1
ATOM 3123 O O . ASN A 1 383 ? -3.607 -18.344 -2.619 1 96.69 383 ASN A O 1
ATOM 3127 N N . LEU A 1 384 ? -2.088 -17.297 -3.857 1 94.81 384 LEU A N 1
ATOM 3128 C CA . LEU A 1 384 ? -1.439 -16.672 -2.707 1 94.81 384 LEU A CA 1
ATOM 3129 C C . LEU A 1 384 ? -1.592 -15.156 -2.744 1 94.81 384 LEU A C 1
ATOM 3131 O O . LEU A 1 384 ? -1.125 -14.508 -3.682 1 94.81 384 LEU A O 1
ATOM 3135 N N . ILE A 1 385 ? -2.307 -14.586 -1.749 1 95.62 385 ILE A N 1
ATOM 3136 C CA . ILE A 1 385 ? -2.557 -13.156 -1.691 1 95.62 385 ILE A CA 1
ATOM 3137 C C . ILE A 1 385 ? -2.049 -12.594 -0.364 1 95.62 385 ILE A C 1
ATOM 3139 O O . ILE A 1 385 ? -2.297 -13.172 0.696 1 95.62 385 ILE A O 1
ATOM 3143 N N . ARG A 1 386 ? -1.349 -11.531 -0.458 1 92.06 386 ARG A N 1
ATOM 3144 C CA . ARG A 1 386 ? -0.815 -10.867 0.73 1 92.06 386 ARG A CA 1
ATOM 3145 C C . ARG A 1 386 ? -1.494 -9.523 0.962 1 92.06 386 ARG A C 1
ATOM 3147 O O . ARG A 1 386 ? -2.307 -9.086 0.146 1 92.06 386 ARG A O 1
ATOM 3154 N N . ASN A 1 387 ? -1.161 -8.898 2.08 1 90.5 387 ASN A N 1
ATOM 3155 C CA . ASN A 1 387 ? -1.831 -7.668 2.494 1 90.5 387 ASN A CA 1
ATOM 3156 C C . ASN A 1 387 ? -1.55 -6.523 1.525 1 90.5 387 ASN A C 1
ATOM 3158 O O . ASN A 1 387 ? -2.355 -5.602 1.398 1 90.5 387 ASN A O 1
ATOM 3162 N N . ALA A 1 388 ? -0.452 -6.543 0.789 1 89.62 388 ALA A N 1
ATOM 3163 C CA . ALA A 1 388 ? -0.081 -5.426 -0.078 1 89.62 388 ALA A CA 1
ATOM 3164 C C . ALA A 1 388 ? -0.521 -5.68 -1.518 1 89.62 388 ALA A C 1
ATOM 3166 O O . ALA A 1 388 ? -0.175 -4.918 -2.422 1 89.62 388 ALA A O 1
ATOM 3167 N N . ASP A 1 389 ? -1.273 -6.715 -1.804 1 93.75 389 ASP A N 1
ATOM 3168 C CA . ASP A 1 389 ? -1.788 -7.016 -3.137 1 93.75 389 ASP A CA 1
ATOM 3169 C C . ASP A 1 389 ? -3.057 -6.215 -3.428 1 93.75 389 ASP A C 1
ATOM 3171 O O . ASP A 1 389 ? -3.713 -5.727 -2.506 1 93.75 389 ASP A O 1
ATOM 3175 N N . HIS A 1 390 ? -3.309 -5.961 -4.688 1 94.62 390 HIS A N 1
ATOM 3176 C CA . HIS A 1 390 ? -4.523 -5.309 -5.168 1 94.62 390 HIS A CA 1
ATOM 3177 C C . HIS A 1 390 ? -5.277 -6.203 -6.145 1 94.62 390 HIS A C 1
ATOM 3179 O O . HIS A 1 390 ? -5.016 -6.176 -7.348 1 94.62 390 HIS A O 1
ATOM 3185 N N . THR A 1 391 ? -6.188 -6.926 -5.602 1 96.12 391 THR A N 1
ATOM 3186 C CA . THR A 1 391 ? -6.984 -7.812 -6.445 1 96.12 391 THR A CA 1
ATOM 3187 C C . THR A 1 391 ? -8.172 -7.066 -7.043 1 96.12 391 THR A C 1
ATOM 3189 O O . THR A 1 391 ? -8.656 -6.09 -6.465 1 96.12 391 THR A O 1
ATOM 3192 N N . ARG A 1 392 ? -8.68 -7.547 -8.18 1 95.25 392 ARG A N 1
ATOM 3193 C CA . ARG A 1 392 ? -9.727 -6.852 -8.922 1 95.25 392 ARG A CA 1
ATOM 3194 C C . ARG A 1 392 ? -10.93 -7.758 -9.156 1 95.25 392 ARG A C 1
ATOM 3196 O O . ARG A 1 392 ? -10.805 -8.984 -9.125 1 95.25 392 ARG A O 1
ATOM 3203 N N . ILE A 1 393 ? -12.047 -7.141 -9.344 1 96.12 393 ILE A N 1
ATOM 3204 C CA . ILE A 1 393 ? -13.258 -7.855 -9.742 1 96.12 393 ILE A CA 1
ATOM 3205 C C . ILE A 1 393 ? -13.055 -8.484 -11.117 1 96.12 393 ILE A C 1
ATOM 3207 O O . ILE A 1 393 ? -12.516 -7.848 -12.023 1 96.12 393 ILE A O 1
ATOM 3211 N N . HIS A 1 394 ? -13.445 -9.711 -11.273 1 95.62 394 HIS A N 1
ATOM 3212 C CA . HIS A 1 394 ? -13.328 -10.422 -12.539 1 95.62 394 HIS A CA 1
ATOM 3213 C C . HIS A 1 394 ? -14.336 -11.562 -12.633 1 95.62 394 HIS A C 1
ATOM 3215 O O . HIS A 1 394 ? -15.031 -11.859 -11.656 1 95.62 394 HIS A O 1
ATOM 3221 N N . GLU A 1 395 ? -14.492 -12.062 -13.797 1 96.12 395 GLU A N 1
ATOM 3222 C CA . GLU A 1 395 ? -15.219 -13.297 -14.055 1 96.12 395 GLU A CA 1
ATOM 3223 C C . GLU A 1 395 ? -14.273 -14.422 -14.461 1 96.12 395 GLU A C 1
ATOM 3225 O O . GLU A 1 395 ? -13.227 -14.18 -15.062 1 96.12 395 GLU A O 1
ATOM 3230 N N . ASP A 1 396 ? -14.664 -15.594 -14.102 1 95.62 396 ASP A N 1
ATOM 3231 C CA . ASP A 1 396 ? -13.773 -16.719 -14.383 1 95.62 396 ASP A CA 1
ATOM 3232 C C . ASP A 1 396 ? -14.031 -17.281 -15.773 1 95.62 396 ASP A C 1
ATOM 3234 O O . ASP A 1 396 ? -13.258 -18.109 -16.281 1 95.62 396 ASP A O 1
ATOM 3238 N N . CYS A 1 397 ? -15.164 -16.922 -16.391 1 94.06 397 CYS A N 1
ATOM 3239 C CA . CYS A 1 397 ? -15.484 -17.422 -17.719 1 94.06 397 CYS A CA 1
ATOM 3240 C C . CYS A 1 397 ? -16.328 -16.422 -18.5 1 94.06 397 CYS A C 1
ATOM 3242 O O . CYS A 1 397 ? -16.75 -15.398 -17.953 1 94.06 397 CYS A O 1
ATOM 3244 N N . SER A 1 398 ? -16.531 -16.719 -19.781 1 91.19 398 SER A N 1
ATOM 3245 C CA . SER A 1 398 ? -17.344 -15.852 -20.625 1 91.19 398 SER A CA 1
ATOM 3246 C C . SER A 1 398 ? -18.828 -16.172 -20.469 1 91.19 398 SER A C 1
ATOM 3248 O O . SER A 1 398 ? -19.188 -17.266 -20.016 1 91.19 398 SER A O 1
ATOM 3250 N N . PRO A 1 399 ? -19.656 -15.289 -20.828 1 89.75 399 PRO A N 1
ATOM 3251 C CA . PRO A 1 399 ? -21.094 -15.484 -20.641 1 89.75 399 PRO A CA 1
ATOM 3252 C C . PRO A 1 399 ? -21.625 -16.719 -21.375 1 89.75 399 PRO A C 1
ATOM 3254 O O . PRO A 1 399 ? -22.609 -17.312 -20.938 1 89.75 399 PRO A O 1
ATOM 3257 N N . HIS A 1 400 ? -20.984 -17.062 -22.438 1 90.81 400 HIS A N 1
ATOM 3258 C CA . HIS A 1 400 ? -21.5 -18.172 -23.219 1 90.81 400 HIS A CA 1
ATOM 3259 C C . HIS A 1 400 ? -21 -19.516 -22.672 1 90.81 400 HIS A C 1
ATOM 3261 O O . HIS A 1 400 ? -21.453 -20.562 -23.125 1 90.81 400 HIS A O 1
ATOM 3267 N N . GLU A 1 401 ? -20.141 -19.422 -21.734 1 92.75 401 GLU A N 1
ATOM 3268 C CA . GLU A 1 401 ? -19.594 -20.641 -21.141 1 92.75 401 GLU A CA 1
ATOM 3269 C C . GLU A 1 401 ? -20.297 -20.969 -19.828 1 92.75 401 GLU A C 1
ATOM 3271 O O . GLU A 1 401 ? -20.656 -20.078 -19.062 1 92.75 401 GLU A O 1
ATOM 3276 N N . GLU A 1 402 ? -20.578 -22.203 -19.656 1 94.06 402 GLU A N 1
ATOM 3277 C CA . GLU A 1 402 ? -21.109 -22.688 -18.391 1 94.06 402 GLU A CA 1
ATOM 3278 C C . GLU A 1 402 ? -20.016 -23.312 -17.531 1 94.06 402 GLU A C 1
ATOM 3280 O O . GLU A 1 402 ? -19.547 -24.422 -17.828 1 94.06 402 GLU A O 1
ATOM 3285 N N . GLU A 1 403 ? -19.672 -22.609 -16.469 1 97.12 403 GLU A N 1
ATOM 3286 C CA . GLU A 1 403 ? -18.562 -23.078 -15.656 1 97.12 403 GLU A CA 1
ATOM 3287 C C . GLU A 1 403 ? -18.844 -22.875 -14.172 1 97.12 403 GLU A C 1
ATOM 3289 O O . GLU A 1 403 ? -19.656 -22.031 -13.797 1 97.12 403 GLU A O 1
ATOM 3294 N N . TRP A 1 404 ? -18.234 -23.719 -13.414 1 98.56 404 TRP A N 1
ATOM 3295 C CA . TRP A 1 404 ? -18.266 -23.609 -11.961 1 98.56 404 TRP A CA 1
ATOM 3296 C C . TRP A 1 404 ? -16.859 -23.453 -11.391 1 98.56 404 TRP A C 1
ATOM 3298 O O . TRP A 1 404 ? -15.906 -24.031 -11.914 1 98.56 404 TRP A O 1
ATOM 3308 N N . THR A 1 405 ? -16.688 -22.609 -10.406 1 98.75 405 THR A N 1
ATOM 3309 C CA . THR A 1 405 ? -15.445 -22.469 -9.664 1 98.75 405 THR A CA 1
ATOM 3310 C C . THR A 1 405 ? -15.609 -22.906 -8.219 1 98.75 405 THR A C 1
ATOM 3312 O O . THR A 1 405 ? -16.578 -22.547 -7.559 1 98.75 405 THR A O 1
ATOM 3315 N N . PHE A 1 406 ? -14.789 -23.781 -7.793 1 98.81 406 PHE A N 1
ATOM 3316 C CA . PHE A 1 406 ? -14.742 -24.281 -6.422 1 98.81 406 PHE A CA 1
ATOM 3317 C C . PHE A 1 406 ? -13.523 -23.719 -5.688 1 98.81 406 PHE A C 1
ATOM 3319 O O . PHE A 1 406 ? -12.391 -23.938 -6.105 1 98.81 406 PHE A O 1
ATOM 3326 N N . LEU A 1 407 ? -13.758 -22.969 -4.59 1 98.81 407 LEU A N 1
ATOM 3327 C CA . LEU A 1 407 ? -12.703 -22.406 -3.746 1 98.81 407 LEU A CA 1
ATOM 3328 C C . LEU A 1 407 ? -12.617 -23.156 -2.42 1 98.81 407 LEU A C 1
ATOM 3330 O O . LEU A 1 407 ? -13.641 -23.562 -1.865 1 98.81 407 LEU A O 1
ATOM 3334 N N . LEU A 1 408 ? -11.438 -23.312 -1.931 1 98.75 408 LEU A N 1
ATOM 3335 C CA . LEU A 1 408 ? -11.164 -23.922 -0.634 1 98.75 408 LEU A CA 1
ATOM 3336 C C . LEU A 1 408 ? -10.125 -23.109 0.137 1 98.75 408 LEU A C 1
ATOM 3338 O O . LEU A 1 408 ? -9 -22.938 -0.327 1 98.75 408 LEU A O 1
ATOM 3342 N N . TYR A 1 409 ? -10.523 -22.594 1.32 1 98.5 409 TYR A N 1
ATOM 3343 C CA . TYR A 1 409 ? -9.625 -21.766 2.115 1 98.5 409 TYR A CA 1
ATOM 3344 C C . TYR A 1 409 ? -8.719 -22.641 2.988 1 98.5 409 TYR A C 1
ATOM 3346 O O . TYR A 1 409 ? -9.203 -23.516 3.697 1 98.5 409 TYR A O 1
ATOM 3354 N N . LEU A 1 410 ? -7.41 -22.297 3.084 1 96.69 410 LEU A N 1
ATOM 3355 C CA . LEU A 1 410 ? -6.453 -23.234 3.682 1 96.69 410 LEU A CA 1
ATOM 3356 C C . LEU A 1 410 ? -5.723 -22.578 4.848 1 96.69 410 LEU A C 1
ATOM 3358 O O . LEU A 1 410 ? -4.68 -23.078 5.285 1 96.69 410 LEU A O 1
ATOM 3362 N N . ASN A 1 411 ? -6.199 -21.469 5.383 1 94.94 411 ASN A N 1
ATOM 3363 C CA . ASN A 1 411 ? -5.539 -20.844 6.516 1 94.94 411 ASN A CA 1
ATOM 3364 C C . ASN A 1 411 ? -6.227 -21.188 7.836 1 94.94 411 ASN A C 1
ATOM 3366 O O . ASN A 1 411 ? -7.391 -20.828 8.039 1 94.94 411 ASN A O 1
ATOM 3370 N N . PRO A 1 412 ? -5.523 -21.766 8.734 1 93.69 412 PRO A N 1
ATOM 3371 C CA . PRO A 1 412 ? -6.113 -22.031 10.055 1 93.69 412 PRO A CA 1
ATOM 3372 C C . PRO A 1 412 ? -6.238 -20.766 10.906 1 93.69 412 PRO A C 1
ATOM 3374 O O . PRO A 1 412 ? -5.539 -19.781 10.664 1 93.69 412 PRO A O 1
ATOM 3377 N N . ASN A 1 413 ? -7.195 -20.75 11.828 1 91.44 413 ASN A N 1
ATOM 3378 C CA . ASN A 1 413 ? -7.379 -19.719 12.836 1 91.44 413 ASN A CA 1
ATOM 3379 C C . ASN A 1 413 ? -7.582 -18.344 12.203 1 91.44 413 ASN A C 1
ATOM 3381 O O . ASN A 1 413 ? -7.004 -17.359 12.648 1 91.44 413 ASN A O 1
ATOM 3385 N N . TRP A 1 414 ? -8.273 -18.344 11.164 1 93.12 414 TRP A N 1
ATOM 3386 C CA . TRP A 1 414 ? -8.602 -17.062 10.523 1 93.12 414 TRP A CA 1
ATOM 3387 C C . TRP A 1 414 ? -9.633 -16.297 11.344 1 93.12 414 TRP A C 1
ATOM 3389 O O . TRP A 1 414 ? -10.578 -16.875 11.875 1 93.12 414 TRP A O 1
ATOM 3399 N N . THR A 1 415 ? -9.422 -15.008 11.539 1 90.94 415 THR A N 1
ATOM 3400 C CA . THR A 1 415 ? -10.344 -14.18 12.297 1 90.94 415 THR A CA 1
ATOM 3401 C C . THR A 1 415 ? -10.883 -13.039 11.438 1 90.94 415 THR A C 1
ATOM 3403 O O . THR A 1 415 ? -10.32 -12.734 10.383 1 90.94 415 THR A O 1
ATOM 3406 N N . HIS A 1 416 ? -11.883 -12.469 11.984 1 90.88 416 HIS A N 1
ATOM 3407 C CA . HIS A 1 416 ? -12.492 -11.344 11.281 1 90.88 416 HIS A CA 1
ATOM 3408 C C . HIS A 1 416 ? -11.516 -10.188 11.141 1 90.88 416 HIS A C 1
ATOM 3410 O O . HIS A 1 416 ? -11.578 -9.43 10.172 1 90.88 416 HIS A O 1
ATOM 3416 N N . ASN A 1 417 ? -10.594 -10.016 12 1 89.12 417 ASN A N 1
ATOM 3417 C CA . ASN A 1 417 ? -9.641 -8.914 11.961 1 89.12 417 ASN A CA 1
ATOM 3418 C C . ASN A 1 417 ? -8.648 -9.07 10.82 1 89.12 417 ASN A C 1
ATOM 3420 O O . ASN A 1 417 ? -7.973 -8.109 10.438 1 89.12 417 ASN A O 1
ATOM 3424 N N . TYR A 1 418 ? -8.555 -10.273 10.289 1 92.69 418 TYR A N 1
ATOM 3425 C CA . TYR A 1 418 ? -7.629 -10.492 9.188 1 92.69 418 TYR A CA 1
ATOM 3426 C C . TYR A 1 418 ? -8.273 -10.125 7.852 1 92.69 418 TYR A C 1
ATOM 3428 O O . TYR A 1 418 ? -7.586 -10.039 6.832 1 92.69 418 TYR A O 1
ATOM 3436 N N . HIS A 1 419 ? -9.578 -9.758 7.859 1 94.81 419 HIS A N 1
ATOM 3437 C CA . HIS A 1 419 ? -10.273 -9.477 6.609 1 94.81 419 HIS A CA 1
ATOM 3438 C C . HIS A 1 419 ? -10.102 -10.609 5.609 1 94.81 419 HIS A C 1
ATOM 3440 O O . HIS A 1 419 ? -10.234 -11.781 5.961 1 94.81 419 HIS A O 1
ATOM 3446 N N . GLY A 1 420 ? -9.867 -10.336 4.355 1 96.19 420 GLY A N 1
ATOM 3447 C CA . GLY A 1 420 ? -9.555 -11.336 3.35 1 96.19 420 GLY A CA 1
ATOM 3448 C C . GLY A 1 420 ? -10.781 -11.992 2.75 1 96.19 420 GLY A C 1
ATOM 3449 O O . GLY A 1 420 ? -10.719 -13.133 2.287 1 96.19 420 GLY A O 1
ATOM 3450 N N . GLU A 1 421 ? -11.883 -11.414 2.67 1 96.75 421 GLU A N 1
ATOM 3451 C CA . GLU A 1 421 ? -13.133 -11.969 2.176 1 96.75 421 GLU A CA 1
ATOM 3452 C C . GLU A 1 421 ? -13.086 -12.195 0.667 1 96.75 421 GLU A C 1
ATOM 3454 O O . GLU A 1 421 ? -12.375 -11.484 -0.049 1 96.75 421 GLU A O 1
ATOM 3459 N N . THR A 1 422 ? -13.727 -13.188 0.236 1 98.12 422 THR A N 1
ATOM 3460 C CA . THR A 1 422 ? -14.102 -13.227 -1.173 1 98.12 422 THR A CA 1
ATOM 3461 C C . THR A 1 422 ? -15.445 -12.531 -1.396 1 98.12 422 THR A C 1
ATOM 3463 O O . THR A 1 422 ? -16.453 -12.93 -0.816 1 98.12 422 THR A O 1
ATOM 3466 N N . ALA A 1 423 ? -15.406 -11.547 -2.195 1 97.81 423 ALA A N 1
ATOM 3467 C CA . ALA A 1 423 ? -16.594 -10.727 -2.42 1 97.81 423 ALA A CA 1
ATOM 3468 C C . ALA A 1 423 ? -17.219 -11.039 -3.773 1 97.81 423 ALA A C 1
ATOM 3470 O O . ALA A 1 423 ? -16.516 -11.227 -4.766 1 97.81 423 ALA A O 1
ATOM 3471 N N . PHE A 1 424 ? -18.484 -11.125 -3.816 1 98.31 424 PHE A N 1
ATOM 3472 C CA . PHE A 1 424 ? -19.266 -11.406 -5.02 1 98.31 424 PHE A CA 1
ATOM 3473 C C . PHE A 1 424 ? -20.172 -10.219 -5.367 1 98.31 424 PHE A C 1
ATOM 3475 O O . PHE A 1 424 ? -20.75 -9.594 -4.477 1 98.31 424 PHE A O 1
ATOM 3482 N N . PHE A 1 425 ? -20.312 -9.938 -6.68 1 97.62 425 PHE A N 1
ATOM 3483 C CA . PHE A 1 425 ? -20.953 -8.695 -7.113 1 97.62 425 PHE A CA 1
ATOM 3484 C C . PHE A 1 425 ? -22 -8.977 -8.18 1 97.62 425 PHE A C 1
ATOM 3486 O O . PHE A 1 425 ? -21.953 -10 -8.859 1 97.62 425 PHE A O 1
ATOM 3493 N N . GLU A 1 426 ? -22.906 -8.055 -8.328 1 96.31 426 GLU A N 1
ATOM 3494 C CA . GLU A 1 426 ? -23.969 -8.148 -9.328 1 96.31 426 GLU A CA 1
ATOM 3495 C C . GLU A 1 426 ? -23.406 -7.988 -10.734 1 96.31 426 GLU A C 1
ATOM 3497 O O . GLU A 1 426 ? -23.844 -8.672 -11.664 1 96.31 426 GLU A O 1
ATOM 3502 N N . HIS A 1 427 ? -22.453 -7.055 -10.867 1 93.94 427 HIS A N 1
ATOM 3503 C CA . HIS A 1 427 ? -21.875 -6.719 -12.164 1 93.94 427 HIS A CA 1
ATOM 3504 C C . HIS A 1 427 ? -20.391 -6.348 -12.016 1 93.94 427 HIS A C 1
ATOM 3506 O O . HIS A 1 427 ? -19.922 -6.09 -10.906 1 93.94 427 HIS A O 1
ATOM 3512 N N . ASN A 1 428 ? -19.734 -6.355 -13.148 1 92.81 428 ASN A N 1
ATOM 3513 C CA . ASN A 1 428 ? -18.344 -5.934 -13.172 1 92.81 428 ASN A CA 1
ATOM 3514 C C . ASN A 1 428 ? -18.188 -4.512 -13.703 1 92.81 428 ASN A C 1
ATOM 3516 O O . ASN A 1 428 ? -17.547 -4.293 -14.727 1 92.81 428 ASN A O 1
ATOM 3520 N N . ASP A 1 429 ? -18.781 -3.572 -13.008 1 89.38 429 ASP A N 1
ATOM 3521 C CA . ASP A 1 429 ? -18.672 -2.154 -13.344 1 89.38 429 ASP A CA 1
ATOM 3522 C C . ASP A 1 429 ? -18.688 -1.289 -12.086 1 89.38 429 ASP A C 1
ATOM 3524 O O . ASP A 1 429 ? -18.781 -1.807 -10.969 1 89.38 429 ASP A O 1
ATOM 3528 N N . ASP A 1 430 ? -18.609 -0.073 -12.195 1 86.62 430 ASP A N 1
ATOM 3529 C CA . ASP A 1 430 ? -18.422 0.821 -11.055 1 86.62 430 ASP A CA 1
ATOM 3530 C C . ASP A 1 430 ? -19.719 0.989 -10.273 1 86.62 430 ASP A C 1
ATOM 3532 O O . ASP A 1 430 ? -19.703 1.422 -9.117 1 86.62 430 ASP A O 1
ATOM 3536 N N . ASP A 1 431 ? -20.828 0.686 -10.828 1 88.75 431 ASP A N 1
ATOM 3537 C CA . ASP A 1 431 ? -22.109 0.834 -10.148 1 88.75 431 ASP A CA 1
ATOM 3538 C C . ASP A 1 431 ? -22.547 -0.477 -9.5 1 88.75 431 ASP A C 1
ATOM 3540 O O . ASP A 1 431 ? -23.656 -0.589 -9 1 88.75 431 ASP A O 1
ATOM 3544 N N . THR A 1 432 ? -21.641 -1.408 -9.516 1 92.5 432 THR A N 1
ATOM 3545 C CA . THR A 1 432 ? -22 -2.732 -9.016 1 92.5 432 THR A CA 1
ATOM 3546 C C . THR A 1 432 ? -22.328 -2.678 -7.527 1 92.5 432 THR A C 1
ATOM 3548 O O . THR A 1 432 ? -21.969 -1.716 -6.84 1 92.5 432 THR A O 1
ATOM 3551 N N . GLU A 1 433 ? -23.078 -3.648 -7.055 1 94.5 433 GLU A N 1
ATOM 3552 C CA . GLU A 1 433 ? -23.422 -3.865 -5.652 1 94.5 433 GLU A CA 1
ATOM 3553 C C . GLU A 1 433 ? -23.047 -5.273 -5.199 1 94.5 433 GLU A C 1
ATOM 3555 O O . GLU A 1 433 ? -22.812 -6.152 -6.027 1 94.5 433 GLU A O 1
ATOM 3560 N N . TYR A 1 434 ? -22.922 -5.473 -3.945 1 94.31 434 TYR A N 1
ATOM 3561 C CA . TYR A 1 434 ? -22.516 -6.75 -3.377 1 94.31 434 TYR A CA 1
ATOM 3562 C C . TYR A 1 434 ? -23.672 -7.738 -3.357 1 94.31 434 TYR A C 1
ATOM 3564 O O . TYR A 1 434 ? -24.828 -7.355 -3.105 1 94.31 434 TYR A O 1
ATOM 3572 N N . ILE A 1 435 ? -23.375 -8.992 -3.584 1 94.88 435 ILE A N 1
ATOM 3573 C CA . ILE A 1 435 ? -24.297 -10.109 -3.453 1 94.88 435 ILE A CA 1
ATOM 3574 C C . ILE A 1 435 ? -24.016 -10.867 -2.162 1 94.88 435 ILE A C 1
ATOM 3576 O O . ILE A 1 435 ? -24.938 -11.289 -1.464 1 94.88 435 ILE A O 1
ATOM 3580 N N . ALA A 1 436 ? -22.734 -11.109 -1.974 1 94.88 436 ALA A N 1
ATOM 3581 C CA . ALA A 1 436 ? -22.297 -11.875 -0.814 1 94.88 436 ALA A CA 1
ATOM 3582 C C . ALA A 1 436 ? -20.797 -11.672 -0.561 1 94.88 436 ALA A C 1
ATOM 3584 O O . ALA A 1 436 ? -20.062 -11.312 -1.474 1 94.88 436 ALA A O 1
ATOM 3585 N N . GLU A 1 437 ? -20.438 -11.82 0.676 1 95.88 437 GLU A N 1
ATOM 3586 C CA . GLU A 1 437 ? -19.031 -11.859 1.103 1 95.88 437 GLU A CA 1
ATOM 3587 C C . GLU A 1 437 ? -18.766 -13.07 1.993 1 95.88 437 GLU A C 1
ATOM 3589 O O . GLU A 1 437 ? -19.516 -13.344 2.926 1 95.88 437 GLU A O 1
ATOM 3594 N N . VAL A 1 438 ? -17.719 -13.75 1.684 1 97.31 438 VAL A N 1
ATOM 3595 C CA . VAL A 1 438 ? -17.391 -14.953 2.445 1 97.31 438 VAL A CA 1
ATOM 3596 C C . VAL A 1 438 ? -16.047 -14.766 3.148 1 97.31 438 VAL A C 1
ATOM 3598 O O . VAL A 1 438 ? -15.016 -14.602 2.496 1 97.31 438 VAL A O 1
ATOM 3601 N N . LEU A 1 439 ? -16.094 -14.781 4.453 1 96.88 439 LEU A N 1
ATOM 3602 C CA . LEU A 1 439 ? -14.859 -14.75 5.238 1 96.88 439 LEU A CA 1
ATOM 3603 C C . LEU A 1 439 ? -14.156 -16.094 5.199 1 96.88 439 LEU A C 1
ATOM 3605 O O . LEU A 1 439 ? -14.781 -17.141 5.426 1 96.88 439 LEU A O 1
ATOM 3609 N N . PRO A 1 440 ? -12.852 -16.094 4.953 1 97 440 PRO A N 1
ATOM 3610 C CA . PRO A 1 440 ? -12.141 -17.375 4.945 1 97 440 PRO A CA 1
ATOM 3611 C C . PRO A 1 440 ? -12.172 -18.078 6.305 1 97 440 PRO A C 1
ATOM 3613 O O . PRO A 1 440 ? -12.109 -17.422 7.344 1 97 440 PRO A O 1
ATOM 3616 N N . LYS A 1 441 ? -12.344 -19.328 6.297 1 96.75 441 LYS A N 1
ATOM 3617 C CA . LYS A 1 441 ? -12.172 -20.266 7.406 1 96.75 441 LYS A CA 1
ATOM 3618 C C . LYS A 1 441 ? -11.484 -21.547 6.938 1 96.75 441 LYS A C 1
ATOM 3620 O O . LYS A 1 441 ? -11.727 -22.016 5.82 1 96.75 441 LYS A O 1
ATOM 3625 N N . PHE A 1 442 ? -10.703 -22.109 7.848 1 97.12 442 PHE A N 1
ATOM 3626 C CA . PHE A 1 442 ? -9.953 -23.297 7.473 1 97.12 442 PHE A CA 1
ATOM 3627 C C . PHE A 1 442 ? -10.898 -24.422 7.055 1 97.12 442 PHE A C 1
ATOM 3629 O O . PHE A 1 442 ? -11.719 -24.875 7.852 1 97.12 442 PHE A O 1
ATOM 3636 N N . GLY A 1 443 ? -10.836 -24.812 5.785 1 98.12 443 GLY A N 1
ATOM 3637 C CA . GLY A 1 443 ? -11.656 -25.891 5.262 1 98.12 443 GLY A CA 1
ATOM 3638 C C . GLY A 1 443 ? -12.969 -25.422 4.672 1 98.12 443 GLY A C 1
ATOM 3639 O O . GLY A 1 443 ? -13.711 -26.203 4.074 1 98.12 443 GLY A O 1
ATOM 3640 N N . ARG A 1 444 ? -13.344 -24.203 4.859 1 98.25 444 ARG A N 1
ATOM 3641 C CA . ARG A 1 444 ? -14.547 -23.672 4.223 1 98.25 444 ARG A CA 1
ATOM 3642 C C . ARG A 1 444 ? -14.398 -23.656 2.705 1 98.25 444 ARG A C 1
ATOM 3644 O O . ARG A 1 444 ? -13.336 -23.328 2.182 1 98.25 444 ARG A O 1
ATOM 3651 N N . ALA A 1 445 ? -15.461 -24 2.035 1 98.75 445 ALA A N 1
ATOM 3652 C CA . ALA A 1 445 ? -15.477 -23.984 0.576 1 98.75 445 ALA A CA 1
ATOM 3653 C C . ALA A 1 445 ? -16.578 -23.078 0.046 1 98.75 445 ALA A C 1
ATOM 3655 O O . ALA A 1 445 ? -17.578 -22.844 0.732 1 98.75 445 ALA A O 1
ATOM 3656 N N . VAL A 1 446 ? -16.344 -22.562 -1.074 1 98.81 446 VAL A N 1
ATOM 3657 C CA . VAL A 1 446 ? -17.359 -21.844 -1.84 1 98.81 446 VAL A CA 1
ATOM 3658 C C . VAL A 1 446 ? -17.406 -22.375 -3.271 1 98.81 446 VAL A C 1
ATOM 3660 O O . VAL A 1 446 ? -16.359 -22.516 -3.916 1 98.81 446 VAL A O 1
ATOM 3663 N N . ILE A 1 447 ? -18.516 -22.734 -3.76 1 98.88 447 ILE A N 1
ATOM 3664 C CA . ILE A 1 447 ? -18.688 -23.078 -5.164 1 98.88 447 ILE A CA 1
ATOM 3665 C C . ILE A 1 447 ? -19.688 -22.125 -5.809 1 98.88 447 ILE A C 1
ATOM 3667 O O . ILE A 1 447 ? -20.719 -21.797 -5.215 1 98.88 447 ILE A O 1
ATOM 3671 N N . PHE A 1 448 ? -19.438 -21.609 -6.961 1 98.75 448 PHE A N 1
ATOM 3672 C CA . PHE A 1 448 ? -20.281 -20.609 -7.605 1 98.75 448 PHE A CA 1
ATOM 3673 C C . PHE A 1 448 ? -20.125 -20.672 -9.117 1 98.75 448 PHE A C 1
ATOM 3675 O O . PHE A 1 448 ? -19.125 -21.203 -9.625 1 98.75 448 PHE A O 1
ATOM 3682 N N . ARG A 1 449 ? -21.078 -20.125 -9.812 1 98.31 449 ARG A N 1
ATOM 3683 C CA . ARG A 1 449 ? -20.969 -19.984 -11.266 1 98.31 449 ARG A CA 1
ATOM 3684 C C . ARG A 1 449 ? -19.859 -19.031 -11.641 1 98.31 449 ARG A C 1
ATOM 3686 O O . ARG A 1 449 ? -19.812 -17.891 -11.164 1 98.31 449 ARG A O 1
ATOM 3693 N N . GLY A 1 450 ? -18.969 -19.5 -12.578 1 97.62 450 GLY A N 1
ATOM 3694 C CA . GLY A 1 450 ? -17.766 -18.75 -12.914 1 97.62 450 GLY A CA 1
ATOM 3695 C C . GLY A 1 450 ? -18.062 -17.375 -13.477 1 97.62 450 GLY A C 1
ATOM 3696 O O . GLY A 1 450 ? -17.203 -16.484 -13.438 1 97.62 450 GLY A O 1
ATOM 3697 N N . ILE A 1 451 ? -19.25 -17.125 -13.914 1 96.94 451 ILE A N 1
ATOM 3698 C CA . ILE A 1 451 ? -19.625 -15.875 -14.578 1 96.94 451 ILE A CA 1
ATOM 3699 C C . ILE A 1 451 ? -19.953 -14.812 -13.539 1 96.94 451 ILE A C 1
ATOM 3701 O O . ILE A 1 451 ? -20.062 -13.625 -13.859 1 96.94 451 ILE A O 1
ATOM 3705 N N . ILE A 1 452 ? -20.172 -15.195 -12.273 1 97.75 452 ILE A N 1
ATOM 3706 C CA . ILE A 1 452 ? -20.453 -14.219 -11.227 1 97.75 452 ILE A CA 1
ATOM 3707 C C . ILE A 1 452 ? -19.219 -13.375 -10.961 1 97.75 452 ILE A C 1
ATOM 3709 O O . ILE A 1 452 ? -18.172 -13.898 -10.578 1 97.75 452 ILE A O 1
ATOM 3713 N N . PRO A 1 453 ? -19.328 -12 -11.125 1 97.19 453 PRO A N 1
ATOM 3714 C CA . PRO A 1 453 ? -18.172 -11.164 -10.797 1 97.19 453 PRO A CA 1
ATOM 3715 C C . PRO A 1 453 ? -17.734 -11.297 -9.336 1 97.19 453 PRO A C 1
ATOM 3717 O O . PRO A 1 453 ? -18.594 -11.289 -8.438 1 97.19 453 PRO A O 1
ATOM 3720 N N . HIS A 1 454 ? -16.438 -11.453 -9.117 1 98.06 454 HIS A N 1
ATOM 3721 C CA . HIS A 1 454 ? -15.945 -11.664 -7.758 1 98.06 454 HIS A CA 1
ATOM 3722 C C . HIS A 1 454 ? -14.508 -11.18 -7.609 1 98.06 454 HIS A C 1
ATOM 3724 O O . HIS A 1 454 ? -13.852 -10.844 -8.602 1 98.06 454 HIS A O 1
ATOM 3730 N N . SER A 1 455 ? -14.055 -11.047 -6.414 1 97.38 455 SER A N 1
ATOM 3731 C CA . SER A 1 455 ? -12.695 -10.656 -6.074 1 97.38 455 SER A CA 1
ATOM 3732 C C . SER A 1 455 ? -12.258 -11.242 -4.734 1 97.38 455 SER A C 1
ATOM 3734 O O . SER A 1 455 ? -12.992 -11.148 -3.748 1 97.38 455 SER A O 1
ATOM 3736 N N . ALA A 1 456 ? -11.141 -11.906 -4.73 1 97.69 456 ALA A N 1
ATOM 3737 C CA . ALA A 1 456 ? -10.516 -12.312 -3.475 1 97.69 456 ALA A CA 1
ATOM 3738 C C . ALA A 1 456 ? -9.789 -11.148 -2.816 1 97.69 456 ALA A C 1
ATOM 3740 O O . ALA A 1 456 ? -8.688 -10.773 -3.236 1 97.69 456 ALA A O 1
ATOM 3741 N N . ARG A 1 457 ? -10.305 -10.664 -1.735 1 96.75 457 ARG A N 1
ATOM 3742 C CA . ARG A 1 457 ? -9.719 -9.484 -1.106 1 96.75 457 ARG A CA 1
ATOM 3743 C C . ARG A 1 457 ? -8.453 -9.836 -0.338 1 96.75 457 ARG A C 1
ATOM 3745 O O . ARG A 1 457 ? -8.375 -10.906 0.275 1 96.75 457 ARG A O 1
ATOM 3752 N N . PRO A 1 458 ? -7.477 -8.93 -0.346 1 96.62 458 PRO A N 1
ATOM 3753 C CA . PRO A 1 458 ? -6.27 -9.156 0.456 1 96.62 458 PRO A CA 1
ATOM 3754 C C . PRO A 1 458 ? -6.547 -9.125 1.957 1 96.62 458 PRO A C 1
ATOM 3756 O O . PRO A 1 458 ? -7.5 -8.477 2.4 1 96.62 458 PRO A O 1
ATOM 3759 N N . PRO A 1 459 ? -5.754 -9.867 2.746 1 95.12 459 PRO A N 1
ATOM 3760 C CA . PRO A 1 459 ? -5.855 -9.734 4.203 1 95.12 459 PRO A CA 1
ATOM 3761 C C . PRO A 1 459 ? -5.434 -8.359 4.699 1 95.12 459 PRO A C 1
ATOM 3763 O O . PRO A 1 459 ? -4.828 -7.586 3.953 1 95.12 459 PRO A O 1
ATOM 3766 N N . SER A 1 460 ? -5.793 -8.117 5.926 1 91.5 460 SER A N 1
ATOM 3767 C CA . SER A 1 460 ? -5.383 -6.875 6.57 1 91.5 460 SER A CA 1
ATOM 3768 C C . SER A 1 460 ? -3.928 -6.941 7.027 1 91.5 460 SER A C 1
ATOM 3770 O O . SER A 1 460 ? -3.301 -8 6.961 1 91.5 460 SER A O 1
ATOM 3772 N N . VAL A 1 461 ? -3.426 -5.855 7.543 1 85.25 461 VAL A N 1
ATOM 3773 C CA . VAL A 1 461 ? -2.037 -5.754 7.984 1 85.25 461 VAL A CA 1
ATOM 3774 C C . VAL A 1 461 ? -1.867 -6.469 9.32 1 85.25 461 VAL A C 1
ATOM 3776 O O . VAL A 1 461 ? -0.742 -6.695 9.773 1 85.25 461 VAL A O 1
ATOM 3779 N N . PHE A 1 462 ? -2.984 -6.828 9.945 1 83.38 462 PHE A N 1
ATOM 3780 C CA . PHE A 1 462 ? -2.881 -7.641 11.148 1 83.38 462 PHE A CA 1
ATOM 3781 C C . PHE A 1 462 ? -2.309 -9.016 10.828 1 83.38 462 PHE A C 1
ATOM 3783 O O . PHE A 1 462 ? -1.853 -9.734 11.719 1 83.38 462 PHE A O 1
ATOM 3790 N N . PHE A 1 463 ? -2.461 -9.328 9.602 1 87.06 463 PHE A N 1
ATOM 3791 C CA . PHE A 1 463 ? -1.976 -10.625 9.156 1 87.06 463 PHE A CA 1
ATOM 3792 C C . PHE A 1 463 ? -0.732 -10.469 8.289 1 87.06 463 PHE A C 1
ATOM 3794 O O . PHE A 1 463 ? -0.791 -9.867 7.211 1 87.06 463 PHE A O 1
ATOM 3801 N N . SER A 1 464 ? 0.388 -11.008 8.68 1 80.19 464 SER A N 1
ATOM 3802 C CA . SER A 1 464 ? 1.651 -10.82 7.969 1 80.19 464 SER A CA 1
ATOM 3803 C C . SER A 1 464 ? 1.93 -11.984 7.023 1 80.19 464 SER A C 1
ATOM 3805 O O . SER A 1 464 ? 2.893 -11.945 6.254 1 80.19 464 SER A O 1
ATOM 3807 N N . GLY A 1 465 ? 1.097 -13 7.047 1 83.69 465 GLY A N 1
ATOM 3808 C CA . GLY A 1 465 ? 1.284 -14.141 6.168 1 83.69 465 GLY A CA 1
ATOM 3809 C C . GLY A 1 465 ? 0.555 -14 4.844 1 83.69 465 GLY A C 1
ATOM 3810 O O . GLY A 1 465 ? 0.379 -12.883 4.34 1 83.69 465 GLY A O 1
ATOM 3811 N N . ALA A 1 466 ? 0.273 -15.164 4.273 1 90.62 466 ALA A N 1
ATOM 3812 C CA . ALA A 1 466 ? -0.413 -15.188 2.982 1 90.62 466 ALA A CA 1
ATOM 3813 C C . ALA A 1 466 ? -1.759 -15.898 3.092 1 90.62 466 ALA A C 1
ATOM 3815 O O . ALA A 1 466 ? -1.885 -16.891 3.807 1 90.62 466 ALA A O 1
ATOM 3816 N N . ARG A 1 467 ? -2.725 -15.305 2.479 1 94.94 467 ARG A N 1
ATOM 3817 C CA . ARG A 1 467 ? -4.012 -15.953 2.266 1 94.94 467 ARG A CA 1
ATOM 3818 C C . ARG A 1 467 ? -3.908 -17.031 1.187 1 94.94 467 ARG A C 1
ATOM 3820 O O . ARG A 1 467 ? -3.623 -16.719 0.026 1 94.94 467 ARG A O 1
ATOM 3827 N N . TYR A 1 468 ? -4.102 -18.312 1.583 1 95.38 468 TYR A N 1
ATOM 3828 C CA . TYR A 1 468 ? -4.062 -19.422 0.643 1 95.38 468 TYR A CA 1
ATOM 3829 C C . TYR A 1 468 ? -5.469 -19.875 0.261 1 95.38 468 TYR A C 1
ATOM 3831 O O . TYR A 1 468 ? -6.254 -20.281 1.12 1 95.38 468 TYR A O 1
ATOM 3839 N N . THR A 1 469 ? -5.77 -19.766 -0.994 1 98.25 469 THR A N 1
ATOM 3840 C CA . THR A 1 469 ? -7.059 -20.219 -1.511 1 98.25 469 THR A CA 1
ATOM 3841 C C . THR A 1 469 ? -6.863 -21.188 -2.666 1 98.25 469 THR A C 1
ATOM 3843 O O . THR A 1 469 ? -6.383 -20.812 -3.734 1 98.25 469 THR A O 1
ATOM 3846 N N . PHE A 1 470 ? -7.199 -22.422 -2.396 1 98.19 470 PHE A N 1
ATOM 3847 C CA . PHE A 1 470 ? -7.188 -23.453 -3.43 1 98.19 470 PHE A CA 1
ATOM 3848 C C . PHE A 1 470 ? -8.391 -23.297 -4.355 1 98.19 470 PHE A C 1
ATOM 3850 O O . PHE A 1 470 ? -9.523 -23.156 -3.893 1 98.19 470 PHE A O 1
ATOM 3857 N N . ALA A 1 471 ? -8.18 -23.266 -5.641 1 98.44 471 ALA A N 1
ATOM 3858 C CA . ALA A 1 471 ? -9.242 -23.016 -6.613 1 98.44 471 ALA A CA 1
ATOM 3859 C C . ALA A 1 471 ? -9.289 -24.125 -7.664 1 98.44 471 ALA A C 1
ATOM 3861 O O . ALA A 1 471 ? -8.258 -24.562 -8.164 1 98.44 471 ALA A O 1
ATOM 3862 N N . VAL A 1 472 ? -10.453 -24.578 -7.973 1 98.62 472 VAL A N 1
ATOM 3863 C CA . VAL A 1 472 ? -10.719 -25.531 -9.039 1 98.62 472 VAL A CA 1
ATOM 3864 C C . VAL A 1 472 ? -11.75 -24.969 -10 1 98.62 472 VAL A C 1
ATOM 3866 O O . VAL A 1 472 ? -12.914 -24.781 -9.641 1 98.62 472 VAL A O 1
ATOM 3869 N N . LYS A 1 473 ? -11.359 -24.688 -11.188 1 98.44 473 LYS A N 1
ATOM 3870 C CA . LYS A 1 473 ? -12.297 -24.266 -12.227 1 98.44 473 LYS A CA 1
ATOM 3871 C C . LYS A 1 473 ? -12.742 -25.453 -13.078 1 98.44 473 LYS A C 1
ATOM 3873 O O . LYS A 1 473 ? -11.914 -26.266 -13.5 1 98.44 473 LYS A O 1
ATOM 3878 N N . MET A 1 474 ? -14 -25.531 -13.312 1 98.69 474 MET A N 1
ATOM 3879 C CA . MET A 1 474 ? -14.562 -26.719 -13.953 1 98.69 474 MET A CA 1
ATOM 3880 C C . MET A 1 474 ? -15.438 -26.328 -15.141 1 98.69 474 MET A C 1
ATOM 3882 O O . MET A 1 474 ? -16.141 -25.328 -15.094 1 98.69 474 MET A O 1
ATOM 3886 N N . SER A 1 475 ? -15.367 -27.172 -16.141 1 97.75 475 SER A N 1
ATOM 3887 C CA . SER A 1 475 ? -16.188 -26.984 -17.344 1 97.75 475 SER A CA 1
ATOM 3888 C C . SER A 1 475 ? -17.203 -28.125 -17.484 1 97.75 475 SER A C 1
ATOM 3890 O O . SER A 1 475 ? -17.219 -29.047 -16.672 1 97.75 475 SER A O 1
ATOM 3892 N N . VAL A 1 476 ? -18.016 -28.109 -18.547 1 96.38 476 VAL A N 1
ATOM 3893 C CA . VAL A 1 476 ? -19.266 -28.844 -18.672 1 96.38 476 VAL A CA 1
ATOM 3894 C C . VAL A 1 476 ? -18.953 -30.328 -18.922 1 96.38 476 VAL A C 1
ATOM 3896 O O . VAL A 1 476 ? -19.781 -31.188 -18.625 1 96.38 476 VAL A O 1
ATOM 3899 N N . ASN A 1 477 ? -17.781 -30.578 -19.516 1 95.69 477 ASN A N 1
ATOM 3900 C CA . ASN A 1 477 ? -17.391 -31.953 -19.766 1 95.69 477 ASN A CA 1
ATOM 3901 C C . ASN A 1 477 ? -15.875 -32.094 -19.906 1 95.69 477 ASN A C 1
ATOM 3903 O O . ASN A 1 477 ? -15.164 -31.078 -20 1 95.69 477 ASN A O 1
ATOM 3907 N N . GLN A 1 478 ? -15.492 -33.312 -19.953 1 96.31 478 GLN A N 1
ATOM 3908 C CA . GLN A 1 478 ? -14.062 -33.625 -19.938 1 96.31 478 GLN A CA 1
ATOM 3909 C C . GLN A 1 478 ? -13.375 -33.062 -21.188 1 96.31 478 GLN A C 1
ATOM 3911 O O . GLN A 1 478 ? -12.297 -32.5 -21.094 1 96.31 478 GLN A O 1
ATOM 3916 N N . ALA A 1 479 ? -13.953 -33.188 -22.344 1 95.38 479 ALA A N 1
ATOM 3917 C CA . ALA A 1 479 ? -13.352 -32.75 -23.594 1 95.38 479 ALA A CA 1
ATOM 3918 C C . ALA A 1 479 ? -13.141 -31.219 -23.594 1 95.38 479 ALA A C 1
ATOM 3920 O O . ALA A 1 479 ? -12.055 -30.734 -23.906 1 95.38 479 ALA A O 1
ATOM 3921 N N . THR A 1 480 ? -14.188 -30.547 -23.219 1 95.12 480 THR A N 1
ATOM 3922 C CA . THR A 1 480 ? -14.094 -29.094 -23.156 1 95.12 480 THR A CA 1
ATOM 3923 C C . THR A 1 480 ? -13.055 -28.656 -22.109 1 95.12 480 THR A C 1
ATOM 3925 O O . THR A 1 480 ? -12.289 -27.719 -22.344 1 95.12 480 THR A O 1
ATOM 3928 N N . ALA A 1 481 ? -13.055 -29.328 -21 1 97.12 481 ALA A N 1
ATOM 3929 C CA . ALA A 1 481 ? -12.117 -29.016 -19.922 1 97.12 481 ALA A CA 1
ATOM 3930 C C . ALA A 1 481 ? -10.672 -29.203 -20.391 1 97.12 481 ALA A C 1
ATOM 3932 O O . ALA A 1 481 ? -9.812 -28.344 -20.125 1 97.12 481 ALA A O 1
ATOM 3933 N N . ILE A 1 482 ? -10.406 -30.266 -21.078 1 95.5 482 ILE A N 1
ATOM 3934 C CA . ILE A 1 482 ? -9.047 -30.531 -21.531 1 95.5 482 ILE A CA 1
ATOM 3935 C C . ILE A 1 482 ? -8.609 -29.438 -22.516 1 95.5 482 ILE A C 1
ATOM 3937 O O . ILE A 1 482 ? -7.465 -28.984 -22.484 1 95.5 482 ILE A O 1
ATOM 3941 N N . ARG A 1 483 ? -9.477 -29.016 -23.406 1 93.12 483 ARG A N 1
ATOM 3942 C CA . ARG A 1 483 ? -9.164 -27.922 -24.328 1 93.12 483 ARG A CA 1
ATOM 3943 C C . ARG A 1 483 ? -8.781 -26.656 -23.562 1 93.12 483 ARG A C 1
ATOM 3945 O O . ARG A 1 483 ? -7.828 -25.969 -23.938 1 93.12 483 ARG A O 1
ATOM 3952 N N . LYS A 1 484 ? -9.461 -26.453 -22.531 1 93 484 LYS A N 1
ATOM 3953 C CA . LYS A 1 484 ? -9.172 -25.266 -21.734 1 93 484 LYS A CA 1
ATOM 3954 C C . LYS A 1 484 ? -7.863 -25.438 -20.953 1 93 484 LYS A C 1
ATOM 3956 O O . LYS A 1 484 ? -7.16 -24.453 -20.703 1 93 484 LYS A O 1
ATOM 3961 N N . THR A 1 485 ? -7.609 -26.594 -20.547 1 92.25 485 THR A N 1
ATOM 3962 C CA . THR A 1 485 ? -6.34 -26.844 -19.859 1 92.25 485 THR A CA 1
ATOM 3963 C C . THR A 1 485 ? -5.164 -26.484 -20.766 1 92.25 485 THR A C 1
ATOM 3965 O O . THR A 1 485 ? -4.156 -25.953 -20.297 1 92.25 485 THR A O 1
ATOM 3968 N N . PHE A 1 486 ? -5.285 -26.781 -22.078 1 87.5 486 PHE A N 1
ATOM 3969 C CA . PHE A 1 486 ? -4.27 -26.375 -23.047 1 87.5 486 PHE A CA 1
ATOM 3970 C C . PHE A 1 486 ? -4.004 -24.875 -22.969 1 87.5 486 PHE A C 1
ATOM 3972 O O . PHE A 1 486 ? -2.848 -24.453 -22.922 1 87.5 486 PHE A O 1
ATOM 3979 N N . HIS A 1 487 ? -5.043 -24.219 -22.828 1 83.75 487 HIS A N 1
ATOM 3980 C CA . HIS A 1 487 ? -4.93 -22.766 -22.812 1 83.75 487 HIS A CA 1
ATOM 3981 C C . HIS A 1 487 ? -4.301 -22.281 -21.516 1 83.75 487 HIS A C 1
ATOM 3983 O O . HIS A 1 487 ? -3.461 -21.375 -21.531 1 83.75 487 HIS A O 1
ATOM 3989 N N . GLU A 1 488 ? -4.691 -22.797 -20.438 1 84.44 488 GLU A N 1
ATOM 3990 C CA . GLU A 1 488 ? -4.164 -22.391 -19.141 1 84.44 488 GLU A CA 1
ATOM 3991 C C . GLU A 1 488 ? -2.668 -22.672 -19.031 1 84.44 488 GLU A C 1
ATOM 3993 O O . GLU A 1 488 ? -1.908 -21.844 -18.531 1 84.44 488 GLU A O 1
ATOM 3998 N N . GLU A 1 489 ? -2.283 -23.766 -19.516 1 79.69 489 GLU A N 1
ATOM 3999 C CA . GLU A 1 489 ? -0.877 -24.141 -19.453 1 79.69 489 GLU A CA 1
ATOM 4000 C C . GLU A 1 489 ? -0.04 -23.312 -20.422 1 79.69 489 GLU A C 1
ATOM 4002 O O . GLU A 1 489 ? 1.137 -23.047 -20.172 1 79.69 489 GLU A O 1
ATOM 4007 N N . GLY A 1 490 ? -0.62 -22.922 -21.453 1 73.44 490 GLY A N 1
ATOM 4008 C CA . GLY A 1 490 ? 0.078 -22.156 -22.469 1 73.44 490 GLY A CA 1
ATOM 4009 C C . GLY A 1 490 ? 0.233 -20.688 -22.109 1 73.44 490 GLY A C 1
ATOM 4010 O O . GLY A 1 490 ? 1.147 -20.016 -22.594 1 73.44 490 GLY A O 1
ATOM 4011 N N . ARG A 1 491 ? -0.655 -20.141 -21.406 1 69.12 491 ARG A N 1
ATOM 4012 C CA . ARG A 1 491 ? -0.688 -18.719 -21.125 1 69.12 491 ARG A CA 1
ATOM 4013 C C . ARG A 1 491 ? 0.519 -18.297 -20.281 1 69.12 491 ARG A C 1
ATOM 4015 O O . ARG A 1 491 ? 1.127 -17.25 -20.531 1 69.12 491 ARG A O 1
ATOM 4022 N N . HIS A 1 492 ? 0.931 -18.938 -19.359 1 63.84 492 HIS A N 1
ATOM 4023 C CA . HIS A 1 492 ? 1.928 -18.422 -18.422 1 63.84 492 HIS A CA 1
ATOM 4024 C C . HIS A 1 492 ? 3.334 -18.844 -18.828 1 63.84 492 HIS A C 1
ATOM 4026 O O . HIS A 1 492 ? 4.125 -18.031 -19.297 1 63.84 492 HIS A O 1
ATOM 4032 N N . VAL A 1 493 ? 3.619 -19.938 -18.906 1 61.25 493 VAL A N 1
ATOM 4033 C CA . VAL A 1 493 ? 4.984 -20.453 -19.016 1 61.25 493 VAL A CA 1
ATOM 4034 C C . VAL A 1 493 ? 5.41 -20.5 -20.469 1 61.25 493 VAL A C 1
ATOM 4036 O O . VAL A 1 493 ? 6.547 -20.156 -20.812 1 61.25 493 VAL A O 1
ATOM 4039 N N . LEU A 1 494 ? 4.441 -20.734 -21.281 1 61.72 494 LEU A N 1
ATOM 4040 C CA . LEU A 1 494 ? 4.789 -20.859 -22.688 1 61.72 494 LEU A CA 1
ATOM 4041 C C . LEU A 1 494 ? 5.086 -19.484 -23.297 1 61.72 494 LEU A C 1
ATOM 4043 O O . LEU A 1 494 ? 6.039 -19.328 -24.062 1 61.72 494 LEU A O 1
ATOM 4047 N N . GLY A 1 495 ? 4.281 -18.578 -22.812 1 64.12 495 GLY A N 1
ATOM 4048 C CA . GLY A 1 495 ? 4.52 -17.219 -23.281 1 64.12 495 GLY A CA 1
ATOM 4049 C C . GLY A 1 495 ? 5.879 -16.688 -22.875 1 64.12 495 GLY A C 1
ATOM 4050 O O . GLY A 1 495 ? 6.57 -16.062 -23.688 1 64.12 495 GLY A O 1
ATOM 4051 N N . MET A 1 496 ? 6.211 -17.016 -21.766 1 68.25 496 MET A N 1
ATOM 4052 C CA . MET A 1 496 ? 7.5 -16.547 -21.266 1 68.25 496 MET A CA 1
ATOM 4053 C C . MET A 1 496 ? 8.648 -17.219 -22 1 68.25 496 MET A C 1
ATOM 4055 O O . MET A 1 496 ? 9.641 -16.562 -22.344 1 68.25 496 MET A O 1
ATOM 4059 N N . ARG A 1 497 ? 8.523 -18.438 -22.297 1 67.38 497 ARG A N 1
ATOM 4060 C CA . ARG A 1 497 ? 9.586 -19.203 -22.953 1 67.38 497 ARG A CA 1
ATOM 4061 C C . ARG A 1 497 ? 9.727 -18.781 -24.422 1 67.38 497 ARG A C 1
ATOM 4063 O O . ARG A 1 497 ? 10.844 -18.656 -24.938 1 67.38 497 ARG A O 1
ATOM 4070 N N . GLN A 1 498 ? 8.602 -18.547 -24.922 1 66.06 498 GLN A N 1
ATOM 4071 C CA . GLN A 1 498 ? 8.641 -18.078 -26.312 1 66.06 498 GLN A CA 1
ATOM 4072 C C . GLN A 1 498 ? 9.273 -16.703 -26.406 1 66.06 498 GLN A C 1
ATOM 4074 O O . GLN A 1 498 ? 10.086 -16.438 -27.297 1 66.06 498 GLN A O 1
ATOM 4079 N N . ARG A 1 499 ? 8.953 -15.953 -25.453 1 72.19 499 ARG A N 1
ATOM 4080 C CA . ARG A 1 499 ? 9.539 -14.617 -25.422 1 72.19 499 ARG A CA 1
ATOM 4081 C C . ARG A 1 499 ? 11.047 -14.68 -25.203 1 72.19 499 ARG A C 1
ATOM 4083 O O . ARG A 1 499 ? 11.797 -13.914 -25.812 1 72.19 499 ARG A O 1
ATOM 4090 N N . SER A 1 500 ? 11.391 -15.602 -24.469 1 75.19 500 SER A N 1
ATOM 4091 C CA . SER A 1 500 ? 12.812 -15.75 -24.188 1 75.19 500 SER A CA 1
ATOM 4092 C C . SER A 1 500 ? 13.562 -16.25 -25.422 1 75.19 500 SER A C 1
ATOM 4094 O O . SER A 1 500 ? 14.68 -15.805 -25.703 1 75.19 500 SER A O 1
ATOM 4096 N N . LEU A 1 501 ? 12.961 -17.094 -26.156 1 74.25 501 LEU A N 1
ATOM 4097 C CA . LEU A 1 501 ? 13.594 -17.594 -27.375 1 74.25 501 LEU A CA 1
ATOM 4098 C C . LEU A 1 501 ? 13.719 -16.484 -28.422 1 74.25 501 LEU A C 1
ATOM 4100 O O . LEU A 1 501 ? 14.742 -16.375 -29.094 1 74.25 501 LEU A O 1
ATOM 4104 N N . GLN A 1 502 ? 12.734 -15.711 -28.438 1 75.25 502 GLN A N 1
ATOM 4105 C CA . GLN A 1 502 ? 12.781 -14.586 -29.359 1 75.25 502 GLN A CA 1
ATOM 4106 C C . GLN A 1 502 ? 13.859 -13.586 -28.953 1 75.25 502 GLN A C 1
ATOM 4108 O O . GLN A 1 502 ? 14.547 -13.023 -29.797 1 75.25 502 GLN A O 1
ATOM 4113 N N . MET A 1 503 ? 13.945 -13.453 -27.766 1 81.31 503 MET A N 1
ATOM 4114 C CA . MET A 1 503 ? 14.953 -12.531 -27.25 1 81.31 503 MET A CA 1
ATOM 4115 C C . MET A 1 503 ? 16.359 -13.031 -27.562 1 81.31 503 MET A C 1
ATOM 4117 O O . MET A 1 503 ? 17.25 -12.242 -27.859 1 81.31 503 MET A O 1
ATOM 4121 N N . LEU A 1 504 ? 16.547 -14.312 -27.531 1 82.12 504 LEU A N 1
ATOM 4122 C CA . LEU A 1 504 ? 17.844 -14.906 -27.797 1 82.12 504 LEU A CA 1
ATOM 4123 C C . LEU A 1 504 ? 18.312 -14.594 -29.219 1 82.12 504 LEU A C 1
ATOM 4125 O O . LEU A 1 504 ? 19.5 -14.336 -29.438 1 82.12 504 LEU A O 1
ATOM 4129 N N . GLU A 1 505 ? 17.344 -14.57 -30.078 1 82.94 505 GLU A N 1
ATOM 4130 C CA . GLU A 1 505 ? 17.688 -14.266 -31.469 1 82.94 505 GLU A CA 1
ATOM 4131 C C . GLU A 1 505 ? 18.094 -12.797 -31.625 1 82.94 505 GLU A C 1
ATOM 4133 O O . GLU A 1 505 ? 18.938 -12.469 -32.438 1 82.94 505 GLU A O 1
ATOM 4138 N N . LYS A 1 506 ? 17.531 -12 -30.812 1 87.38 506 LYS A N 1
ATOM 4139 C CA . LYS A 1 506 ? 17.781 -10.562 -30.891 1 87.38 506 LYS A CA 1
ATOM 4140 C C . LYS A 1 506 ? 19.062 -10.172 -30.188 1 87.38 506 LYS A C 1
ATOM 4142 O O . LYS A 1 506 ? 19.672 -9.148 -30.5 1 87.38 506 LYS A O 1
ATOM 4147 N N . LEU A 1 507 ? 19.5 -10.93 -29.281 1 87.75 507 LEU A N 1
ATOM 4148 C CA . LEU A 1 507 ? 20.703 -10.641 -28.5 1 87.75 507 LEU A CA 1
ATOM 4149 C C . LEU A 1 507 ? 21.922 -10.547 -29.422 1 87.75 507 LEU A C 1
ATOM 4151 O O . LEU A 1 507 ? 22.922 -9.906 -29.078 1 87.75 507 LEU A O 1
ATOM 4155 N N . LYS A 1 508 ? 21.844 -11.078 -30.547 1 85.5 508 LYS A N 1
ATOM 4156 C CA . LYS A 1 508 ? 22.969 -11.133 -31.484 1 85.5 508 LYS A CA 1
ATOM 4157 C C . LYS A 1 508 ? 23.094 -9.828 -32.25 1 85.5 508 LYS A C 1
ATOM 4159 O O . LYS A 1 508 ? 24.125 -9.57 -32.875 1 85.5 508 LYS A O 1
ATOM 4164 N N . LEU A 1 509 ? 22.109 -9.031 -32.188 1 89.69 509 LEU A N 1
ATOM 4165 C CA . LEU A 1 509 ? 22.078 -7.797 -32.969 1 89.69 509 LEU A CA 1
ATOM 4166 C C . LEU A 1 509 ? 23.016 -6.762 -32.375 1 89.69 509 LEU A C 1
ATOM 4168 O O . LEU A 1 509 ? 23.141 -6.645 -31.156 1 89.69 509 LEU A O 1
ATOM 4172 N N . ASP A 1 510 ? 23.656 -5.988 -33.25 1 89.06 510 ASP A N 1
ATOM 4173 C CA . ASP A 1 510 ? 24.578 -4.949 -32.812 1 89.06 510 ASP A CA 1
ATOM 4174 C C . ASP A 1 510 ? 23.844 -3.811 -32.094 1 89.06 510 ASP A C 1
ATOM 4176 O O . ASP A 1 510 ? 24.359 -3.223 -31.156 1 89.06 510 ASP A O 1
ATOM 4180 N N . ASP A 1 511 ? 22.688 -3.537 -32.594 1 90.25 511 ASP A N 1
ATOM 4181 C CA . ASP A 1 511 ? 21.922 -2.436 -32.031 1 90.25 511 ASP A CA 1
ATOM 4182 C C . ASP A 1 511 ? 20.922 -2.945 -31 1 90.25 511 ASP A C 1
ATOM 4184 O O . ASP A 1 511 ? 19.891 -2.309 -30.781 1 90.25 511 ASP A O 1
ATOM 4188 N N . PHE A 1 512 ? 21.219 -4.07 -30.406 1 91.38 512 PHE A N 1
ATOM 4189 C CA . PHE A 1 512 ? 20.312 -4.719 -29.484 1 91.38 512 PHE A CA 1
ATOM 4190 C C . PHE A 1 512 ? 19.953 -3.783 -28.328 1 91.38 512 PHE A C 1
ATOM 4192 O O . PHE A 1 512 ? 18.781 -3.617 -28 1 91.38 512 PHE A O 1
ATOM 4199 N N . GLU A 1 513 ? 20.969 -3.236 -27.781 1 90.88 513 GLU A N 1
ATOM 4200 C CA . GLU A 1 513 ? 20.766 -2.42 -26.594 1 90.88 513 GLU A CA 1
ATOM 4201 C C . GLU A 1 513 ? 19.797 -1.273 -26.875 1 90.88 513 GLU A C 1
ATOM 4203 O O . GLU A 1 513 ? 18.859 -1.054 -26.109 1 90.88 513 GLU A O 1
ATOM 4208 N N . GLN A 1 514 ? 20 -0.61 -27.906 1 89.75 514 GLN A N 1
ATOM 4209 C CA . GLN A 1 514 ? 19.141 0.518 -28.25 1 89.75 514 GLN A CA 1
ATOM 4210 C C . GLN A 1 514 ? 17.719 0.056 -28.531 1 89.75 514 GLN A C 1
ATOM 4212 O O . GLN A 1 514 ? 16.75 0.668 -28.047 1 89.75 514 GLN A O 1
ATOM 4217 N N . LYS A 1 515 ? 17.578 -1.015 -29.219 1 88.38 515 LYS A N 1
ATOM 4218 C CA . LYS A 1 515 ? 16.25 -1.526 -29.547 1 88.38 515 LYS A CA 1
ATOM 4219 C C . LYS A 1 515 ? 15.539 -2.041 -28.297 1 88.38 515 LYS A C 1
ATOM 4221 O O . LYS A 1 515 ? 14.32 -1.889 -28.172 1 88.38 515 LYS A O 1
ATOM 4226 N N . TYR A 1 516 ? 16.359 -2.662 -27.516 1 89.38 516 TYR A N 1
ATOM 4227 C CA . TYR A 1 516 ? 15.789 -3.154 -26.266 1 89.38 516 TYR A CA 1
ATOM 4228 C C . TYR A 1 516 ? 15.289 -2.002 -25.406 1 89.38 516 TYR A C 1
ATOM 4230 O O . TYR A 1 516 ? 14.188 -2.061 -24.844 1 89.38 516 TYR A O 1
ATOM 4238 N N . LYS A 1 517 ? 16.047 -0.999 -25.281 1 89 517 LYS A N 1
ATOM 4239 C CA . LYS A 1 517 ? 15.648 0.18 -24.516 1 89 517 LYS A CA 1
ATOM 4240 C C . LYS A 1 517 ? 14.398 0.825 -25.094 1 89 517 LYS A C 1
ATOM 4242 O O . LYS A 1 517 ? 13.5 1.233 -24.359 1 89 517 LYS A O 1
ATOM 4247 N N . ASN A 1 518 ? 14.328 0.861 -26.406 1 85.94 518 ASN A N 1
ATOM 4248 C CA . ASN A 1 518 ? 13.141 1.379 -27.078 1 85.94 518 ASN A CA 1
ATOM 4249 C C . ASN A 1 518 ? 11.906 0.535 -26.75 1 85.94 518 ASN A C 1
ATOM 4251 O O . ASN A 1 518 ? 10.82 1.072 -26.547 1 85.94 518 ASN A O 1
ATOM 4255 N N . MET A 1 519 ? 12.188 -0.733 -26.75 1 85.12 519 MET A N 1
ATOM 4256 C CA . MET A 1 519 ? 11.102 -1.652 -26.422 1 85.12 519 MET A CA 1
ATOM 4257 C C . MET A 1 519 ? 10.57 -1.395 -25.016 1 85.12 519 MET A C 1
ATOM 4259 O O . MET A 1 519 ? 9.359 -1.383 -24.797 1 85.12 519 MET A O 1
ATOM 4263 N N . ILE A 1 520 ? 11.477 -1.201 -24.125 1 86.06 520 ILE A N 1
ATOM 4264 C CA . ILE A 1 520 ? 11.102 -0.943 -22.734 1 86.06 520 ILE A CA 1
ATOM 4265 C C . ILE A 1 520 ? 10.281 0.34 -22.656 1 86.06 520 ILE A C 1
ATOM 4267 O O . ILE A 1 520 ? 9.266 0.389 -21.953 1 86.06 520 ILE A O 1
ATOM 4271 N N . ILE A 1 521 ? 10.68 1.323 -23.375 1 82 521 ILE A N 1
ATOM 4272 C CA . ILE A 1 521 ? 9.969 2.598 -23.391 1 82 521 ILE A CA 1
ATOM 4273 C C . ILE A 1 521 ? 8.547 2.391 -23.906 1 82 521 ILE A C 1
ATOM 4275 O O . ILE A 1 521 ? 7.59 2.895 -23.328 1 82 521 ILE A O 1
ATOM 4279 N N . MET A 1 522 ? 8.469 1.636 -24.922 1 80.5 522 MET A N 1
ATOM 4280 C CA . MET A 1 522 ? 7.16 1.384 -25.516 1 80.5 522 MET A CA 1
ATOM 4281 C C . MET A 1 522 ? 6.273 0.591 -24.562 1 80.5 522 MET A C 1
ATOM 4283 O O . MET A 1 522 ? 5.07 0.842 -24.469 1 80.5 522 MET A O 1
ATOM 4287 N N . MET A 1 523 ? 6.891 -0.345 -23.891 1 80.06 523 MET A N 1
ATOM 4288 C CA . MET A 1 523 ? 6.152 -1.148 -22.922 1 80.06 523 MET A CA 1
ATOM 4289 C C . MET A 1 523 ? 5.602 -0.277 -21.797 1 80.06 523 MET A C 1
ATOM 4291 O O . MET A 1 523 ? 4.461 -0.452 -21.375 1 80.06 523 MET A O 1
ATOM 4295 N N . TYR A 1 524 ? 6.348 0.641 -21.375 1 77.75 524 TYR A N 1
ATOM 4296 C CA . TYR A 1 524 ? 5.91 1.495 -20.266 1 77.75 524 TYR A CA 1
ATOM 4297 C C . TYR A 1 524 ? 4.848 2.482 -20.734 1 77.75 524 TYR A C 1
ATOM 4299 O O . TYR A 1 524 ? 3.945 2.836 -19.969 1 77.75 524 TYR A O 1
ATOM 4307 N N . ARG A 1 525 ? 4.934 2.908 -21.953 1 76.38 525 ARG A N 1
ATOM 4308 C CA . ARG A 1 525 ? 3.871 3.73 -22.531 1 76.38 525 ARG A CA 1
ATOM 4309 C C . ARG A 1 525 ? 2.553 2.967 -22.578 1 76.38 525 ARG A C 1
ATOM 4311 O O . ARG A 1 525 ? 1.503 3.51 -22.219 1 76.38 525 ARG A O 1
ATOM 4318 N N . GLU A 1 526 ? 2.725 1.72 -22.953 1 76.06 526 GLU A N 1
ATOM 4319 C CA . GLU A 1 526 ? 1.536 0.872 -22.984 1 76.06 526 GLU A CA 1
ATOM 4320 C C . GLU A 1 526 ? 0.964 0.662 -21.594 1 76.06 526 GLU A C 1
ATOM 4322 O O . GLU A 1 526 ? -0.253 0.703 -21.406 1 76.06 526 GLU A O 1
ATOM 4327 N N . GLN A 1 527 ? 1.832 0.391 -20.75 1 77.12 527 GLN A N 1
ATOM 4328 C CA . GLN A 1 527 ? 1.405 0.215 -19.359 1 77.12 527 GLN A CA 1
ATOM 4329 C C . GLN A 1 527 ? 0.663 1.448 -18.859 1 77.12 527 GLN A C 1
ATOM 4331 O O . GLN A 1 527 ? -0.356 1.329 -18.172 1 77.12 527 GLN A O 1
ATOM 4336 N N . ARG A 1 528 ? 1.129 2.57 -19.156 1 75 528 ARG A N 1
ATOM 4337 C CA . ARG A 1 528 ? 0.472 3.812 -18.766 1 75 528 ARG A CA 1
ATOM 4338 C C . ARG A 1 528 ? -0.919 3.916 -19.375 1 75 528 ARG A C 1
ATOM 4340 O O . ARG A 1 528 ? -1.861 4.367 -18.719 1 75 528 ARG A O 1
ATOM 4347 N N . MET A 1 529 ? -0.976 3.467 -20.547 1 74.19 529 MET A N 1
ATOM 4348 C CA . MET A 1 529 ? -2.268 3.482 -21.234 1 74.19 529 MET A CA 1
ATOM 4349 C C . MET A 1 529 ? -3.258 2.551 -20.547 1 74.19 529 MET A C 1
ATOM 4351 O O . MET A 1 529 ? -4.426 2.902 -20.359 1 74.19 529 MET A O 1
ATOM 4355 N N . VAL A 1 530 ? -2.73 1.439 -20.172 1 72 530 VAL A N 1
ATOM 4356 C CA . VAL A 1 530 ? -3.566 0.463 -19.484 1 72 530 VAL A CA 1
ATOM 4357 C C . VAL A 1 530 ? -4.012 1.021 -18.141 1 72 530 VAL A C 1
ATOM 4359 O O . VAL A 1 530 ? -5.184 0.922 -17.766 1 72 530 VAL A O 1
ATOM 4362 N N . GLU A 1 531 ? -3.113 1.615 -17.453 1 72.94 531 GLU A N 1
ATOM 4363 C CA . GLU A 1 531 ? -3.43 2.195 -16.156 1 72.94 531 GLU A CA 1
ATOM 4364 C C . GLU A 1 531 ? -4.457 3.316 -16.281 1 72.94 531 GLU A C 1
ATOM 4366 O O . GLU A 1 531 ? -5.359 3.438 -15.453 1 72.94 531 GLU A O 1
ATOM 4371 N N . ASN A 1 532 ? -4.285 4.082 -17.297 1 70 532 ASN A N 1
ATOM 4372 C CA . ASN A 1 532 ? -5.258 5.137 -17.562 1 70 532 ASN A CA 1
ATOM 4373 C C . ASN A 1 532 ? -6.641 4.566 -17.859 1 70 532 ASN A C 1
ATOM 4375 O O . ASN A 1 532 ? -7.652 5.094 -17.391 1 70 532 ASN A O 1
ATOM 4379 N N . ALA A 1 533 ? -6.641 3.498 -18.641 1 68.62 533 ALA A N 1
ATOM 4380 C CA . ALA A 1 533 ? -7.906 2.85 -18.984 1 68.62 533 ALA A CA 1
ATOM 4381 C C . ALA A 1 533 ? -8.57 2.26 -17.75 1 68.62 533 ALA A C 1
ATOM 4383 O O . ALA A 1 533 ? -9.797 2.322 -17.609 1 68.62 533 ALA A O 1
ATOM 4384 N N . LEU A 1 534 ? -7.773 1.736 -17.016 1 63.44 534 LEU A N 1
ATOM 4385 C CA . LEU A 1 534 ? -8.281 1.173 -15.758 1 63.44 534 LEU A CA 1
ATOM 4386 C C . LEU A 1 534 ? -8.852 2.266 -14.859 1 63.44 534 LEU A C 1
ATOM 4388 O O . LEU A 1 534 ? -9.836 2.041 -14.156 1 63.44 534 LEU A O 1
ATOM 4392 N N . GLU A 1 535 ? -8.258 3.449 -14.984 1 59.91 535 GLU A N 1
ATOM 4393 C CA . GLU A 1 535 ? -8.742 4.582 -14.195 1 59.91 535 GLU A CA 1
ATOM 4394 C C . GLU A 1 535 ? -9.969 5.215 -14.844 1 59.91 535 GLU A C 1
ATOM 4396 O O . GLU A 1 535 ? -10.867 5.684 -14.141 1 59.91 535 GLU A O 1
ATOM 4401 N N . LYS A 1 536 ? -10.07 5.406 -16.203 1 54.69 536 LYS A N 1
ATOM 4402 C CA . LYS A 1 536 ? -11.195 5.996 -16.922 1 54.69 536 LYS A CA 1
ATOM 4403 C C . LYS A 1 536 ? -12.461 5.152 -16.75 1 54.69 536 LYS A C 1
ATOM 4405 O O . LYS A 1 536 ? -13.562 5.695 -16.656 1 54.69 536 LYS A O 1
ATOM 4410 N N . LYS A 1 537 ? -12.422 3.883 -17.078 1 45.94 537 LYS A N 1
ATOM 4411 C CA . LYS A 1 537 ? -13.648 3.102 -16.953 1 45.94 537 LYS A CA 1
ATOM 4412 C C . LYS A 1 537 ? -14.359 3.414 -15.633 1 45.94 537 LYS A C 1
ATOM 4414 O O . LYS A 1 537 ? -15.469 2.938 -15.391 1 45.94 537 LYS A O 1
ATOM 4419 N N . GLN A 1 538 ? -13.719 4.234 -14.93 1 44.16 538 GLN A N 1
ATOM 4420 C CA . GLN A 1 538 ? -14.125 4.352 -13.539 1 44.16 538 GLN A CA 1
ATOM 4421 C C . GLN A 1 538 ? -15.188 5.43 -13.359 1 44.16 538 GLN A C 1
ATOM 4423 O O . GLN A 1 538 ? -15.68 5.645 -12.25 1 44.16 538 GLN A O 1
ATOM 4428 N N . LEU A 1 539 ? -15.266 6.406 -14.383 1 45 539 LEU A N 1
ATOM 4429 C CA . LEU A 1 539 ? -16.219 7.461 -14.055 1 45 539 LEU A CA 1
ATOM 4430 C C . LEU A 1 539 ? -17.656 6.957 -14.203 1 45 539 LEU A C 1
ATOM 4432 O O . LEU A 1 539 ? -18.297 7.168 -15.234 1 45 539 LEU A O 1
ATOM 4436 N N . GLY A 1 540 ? -17.984 5.875 -13.844 1 42.31 540 GLY A N 1
ATOM 4437 C CA . GLY A 1 540 ? -19.312 5.312 -13.734 1 42.31 540 GLY A CA 1
ATOM 4438 C C . GLY A 1 540 ? -20.375 6.152 -14.414 1 42.31 540 GLY A C 1
ATOM 4439 O O . GLY A 1 540 ? -20.25 6.492 -15.594 1 42.31 540 GLY A O 1
ATOM 4440 N N . SER A 1 541 ? -21.453 6.512 -13.484 1 45 541 SER A N 1
ATOM 4441 C CA . SER A 1 541 ? -22.672 7.258 -13.789 1 45 541 SER A CA 1
ATOM 4442 C C . SER A 1 541 ? -22.344 8.664 -14.273 1 45 541 SER A C 1
ATOM 4444 O O . SER A 1 541 ? -23.25 9.398 -14.703 1 45 541 SER A O 1
ATOM 4446 N N . LEU A 1 542 ? -21.172 9.062 -14.008 1 46.91 542 LEU A N 1
ATOM 4447 C CA . LEU A 1 542 ? -20.891 10.414 -14.477 1 46.91 542 LEU A CA 1
ATOM 4448 C C . LEU A 1 542 ? -20.453 10.414 -15.93 1 46.91 542 LEU A C 1
ATOM 4450 O O . LEU A 1 542 ? -20.109 11.461 -16.484 1 46.91 542 LEU A O 1
ATOM 4454 N N . SER A 1 543 ? -20.203 9.234 -16.484 1 42.59 543 SER A N 1
ATOM 4455 C CA . SER A 1 543 ? -19.828 9.234 -17.906 1 42.59 543 SER A CA 1
ATOM 4456 C C . SER A 1 543 ? -20.969 9.773 -18.766 1 42.59 543 SER A C 1
ATOM 4458 O O . SER A 1 543 ? -22.109 9.32 -18.672 1 42.59 543 SER A O 1
ATOM 4460 N N . ILE A 1 544 ? -20.844 10.922 -19.203 1 38.56 544 ILE A N 1
ATOM 4461 C CA . ILE A 1 544 ? -21.734 11.461 -20.234 1 38.56 544 ILE A CA 1
ATOM 4462 C C . ILE A 1 544 ? -21.875 10.453 -21.375 1 38.56 544 ILE A C 1
ATOM 4464 O O . ILE A 1 544 ? -20.875 9.883 -21.844 1 38.56 544 ILE A O 1
ATOM 4468 N N . ASP A 1 545 ? -23.062 9.938 -21.625 1 33.91 545 ASP A N 1
ATOM 4469 C CA . ASP A 1 545 ? -23.453 9.219 -22.828 1 33.91 545 ASP A CA 1
ATOM 4470 C C . ASP A 1 545 ? -22.781 9.82 -24.062 1 33.91 545 ASP A C 1
ATOM 4472 O O . ASP A 1 545 ? -23.062 10.961 -24.438 1 33.91 545 ASP A O 1
ATOM 4476 N N . ASP A 1 546 ? -21.641 9.461 -24.406 1 33.12 546 ASP A N 1
ATOM 4477 C CA . ASP A 1 546 ? -21.328 9.797 -25.797 1 33.12 546 ASP A CA 1
ATOM 4478 C C . ASP A 1 546 ? -22.531 9.562 -26.703 1 33.12 546 ASP A C 1
ATOM 4480 O O . ASP A 1 546 ? -23.281 8.602 -26.516 1 33.12 546 ASP A O 1
ATOM 4484 N N . GLY A 1 547 ? -23.125 10.531 -27.328 1 29.69 547 GLY A N 1
ATOM 4485 C CA . GLY A 1 547 ? -24.172 10.484 -28.328 1 29.69 547 GLY A CA 1
ATOM 4486 C C . GLY A 1 547 ? -24.172 9.195 -29.141 1 29.69 547 GLY A C 1
ATOM 4487 O O . GLY A 1 547 ? -23.109 8.633 -29.422 1 29.69 547 GLY A O 1
ATOM 4488 N N . GLU A 1 548 ? -25.297 8.539 -29.141 1 29.3 548 GLU A N 1
ATOM 4489 C CA . GLU A 1 548 ? -25.719 7.473 -30.047 1 29.3 548 GLU A CA 1
ATOM 4490 C C . GLU A 1 548 ? -25.281 7.75 -31.484 1 29.3 548 GLU A C 1
ATOM 4492 O O . GLU A 1 548 ? -25.656 8.766 -32.062 1 29.3 548 GLU A O 1
ATOM 4497 N N . GLU A 1 549 ? -24.141 7.449 -31.953 1 29.31 549 GLU A N 1
ATOM 4498 C CA . GLU A 1 549 ? -24.172 7.262 -33.406 1 29.31 549 GLU A CA 1
ATOM 4499 C C . GLU A 1 549 ? -25.406 6.484 -33.812 1 29.31 549 GLU A C 1
ATOM 4501 O O . GLU A 1 549 ? -25.734 5.453 -33.25 1 29.31 549 GLU A O 1
ATOM 4506 N N . GLY A 1 550 ? -26.438 7.18 -34.375 1 25.86 550 GLY A N 1
ATOM 4507 C CA . GLY A 1 550 ? -27.531 6.637 -35.125 1 25.86 550 GLY A CA 1
ATOM 4508 C C . GLY A 1 550 ? -27.141 5.457 -36 1 25.86 550 GLY A C 1
ATOM 4509 O O . GLY A 1 550 ? -26.281 5.586 -36.875 1 25.86 550 GLY A O 1
ATOM 4510 N N . ASP A 1 551 ? -27.281 4.285 -35.438 1 26.3 551 ASP A N 1
ATOM 4511 C CA . ASP A 1 551 ? -27.312 3.039 -36.188 1 26.3 551 ASP A CA 1
ATOM 4512 C C . ASP A 1 551 ? -28.344 3.115 -37.312 1 26.3 551 ASP A C 1
ATOM 4514 O O . ASP A 1 551 ? -29.547 2.961 -37.094 1 26.3 551 ASP A O 1
ATOM 4518 N N . GLU A 1 552 ? -28.297 4.16 -38.219 1 25.33 552 GLU A N 1
ATOM 4519 C CA . GLU A 1 552 ? -29 3.689 -39.406 1 25.33 552 GLU A CA 1
ATOM 4520 C C . GLU A 1 552 ? -28.438 2.357 -39.875 1 25.33 552 GLU A C 1
ATOM 4522 O O . GLU A 1 552 ? -27.25 2.266 -40.219 1 25.33 552 GLU A O 1
ATOM 4527 N N . GLU A 1 553 ? -29 1.275 -39.281 1 25.45 553 GLU A N 1
ATOM 4528 C CA . GLU A 1 553 ? -28.969 -0.129 -39.688 1 25.45 553 GLU A CA 1
ATOM 4529 C C . GLU A 1 553 ? -29.25 -0.284 -41.188 1 25.45 553 GLU A C 1
ATOM 4531 O O . GLU A 1 553 ? -30.406 -0.282 -41.625 1 25.45 553 GLU A O 1
ATOM 4536 N N . GLU A 1 554 ? -28.703 0.495 -42.125 1 24.64 554 GLU A N 1
ATOM 4537 C CA . GLU A 1 554 ? -28.938 -0.174 -43.406 1 24.64 554 GLU A CA 1
ATOM 4538 C C . GLU A 1 554 ? -28.453 -1.62 -43.375 1 24.64 554 GLU A C 1
ATOM 4540 O O . GLU A 1 554 ? -27.5 -1.941 -42.656 1 24.64 554 GLU A O 1
ATOM 4545 N N . GLU A 1 555 ? -29.344 -2.59 -43.906 1 24.56 555 GLU A N 1
ATOM 4546 C CA . GLU A 1 555 ? -29.484 -4.031 -44.094 1 24.56 555 GLU A CA 1
ATOM 4547 C C . GLU A 1 555 ? -28.219 -4.645 -44.688 1 24.56 555 GLU A C 1
ATOM 4549 O O . GLU A 1 555 ? -28.234 -5.785 -45.125 1 24.56 555 GLU A O 1
ATOM 4554 N N . LEU A 1 556 ? -27.172 -3.867 -45.031 1 23.27 556 LEU A N 1
ATOM 4555 C CA . LEU A 1 556 ? -26.406 -4.762 -45.875 1 23.27 556 LEU A CA 1
ATOM 4556 C C . LEU A 1 556 ? -25.828 -5.926 -45.094 1 23.27 556 LEU A C 1
ATOM 4558 O O . LEU A 1 556 ? -25.547 -5.777 -43.906 1 23.27 556 LEU A O 1
ATOM 4562 N N . GLY A 1 557 ? -25.953 -7.254 -45.5 1 21.81 557 GLY A N 1
ATOM 4563 C CA . GLY A 1 557 ? -25.75 -8.664 -45.188 1 21.81 557 GLY A CA 1
ATOM 4564 C C . GLY A 1 557 ? -24.359 -8.977 -44.688 1 21.81 557 GLY A C 1
ATOM 4565 O O . GLY A 1 557 ? -24.047 -10.125 -44.375 1 21.81 557 GLY A O 1
ATOM 4566 N N . GLU A 1 558 ? -23.312 -8.195 -45.094 1 24.48 558 GLU A N 1
ATOM 4567 C CA . GLU A 1 558 ? -22.094 -9.016 -45.094 1 24.48 558 GLU A CA 1
ATOM 4568 C C . GLU A 1 558 ? -21.656 -9.312 -43.656 1 24.48 558 GLU A C 1
ATOM 4570 O O . GLU A 1 558 ? -22.016 -8.594 -42.719 1 24.48 558 GLU A O 1
ATOM 4575 N N . GLU A 1 559 ? -20.828 -10.406 -43.406 1 25.42 559 GLU A N 1
ATOM 4576 C CA . GLU A 1 559 ? -20.312 -11.266 -42.344 1 25.42 559 GLU A CA 1
ATOM 4577 C C . GLU A 1 559 ? -19.516 -10.461 -41.312 1 25.42 559 GLU A C 1
ATOM 4579 O O . GLU A 1 559 ? -18.828 -9.5 -41.688 1 25.42 559 GLU A O 1
ATOM 4584 N N . GLU A 1 560 ? -19.875 -10.602 -39.969 1 27.14 560 GLU A N 1
ATOM 4585 C CA . GLU A 1 560 ? -19.672 -10.102 -38.625 1 27.14 560 GLU A CA 1
ATOM 4586 C C . GLU A 1 560 ? -18.219 -10.25 -38.188 1 27.14 560 GLU A C 1
ATOM 4588 O O . GLU A 1 560 ? -17.891 -11.078 -37.312 1 27.14 560 GLU A O 1
ATOM 4593 N N . GLU A 1 561 ? -17.219 -10.383 -39.125 1 27.81 561 GLU A N 1
ATOM 4594 C CA . GLU A 1 561 ? -15.898 -10.688 -38.594 1 27.81 561 GLU A CA 1
ATOM 4595 C C . GLU A 1 561 ? -15.359 -9.523 -37.75 1 27.81 561 GLU A C 1
ATOM 4597 O O . GLU A 1 561 ? -14.18 -9.508 -37.375 1 27.81 561 GLU A O 1
ATOM 4602 N N . HIS A 1 562 ? -16.156 -8.383 -37.5 1 28.88 562 HIS A N 1
ATOM 4603 C CA . HIS A 1 562 ? -15.539 -7.086 -37.219 1 28.88 562 HIS A CA 1
ATOM 4604 C C . HIS A 1 562 ? -15.227 -6.945 -35.719 1 28.88 562 HIS A C 1
ATOM 4606 O O . HIS A 1 562 ? -14.875 -5.859 -35.25 1 28.88 562 HIS A O 1
ATOM 4612 N N . GLY A 1 563 ? -15.281 -8.023 -34.875 1 29.2 563 GLY A N 1
ATOM 4613 C CA . GLY A 1 563 ? -15.406 -7.645 -33.469 1 29.2 563 GLY A CA 1
ATOM 4614 C C . GLY A 1 563 ? -14.094 -7.203 -32.875 1 29.2 563 GLY A C 1
ATOM 4615 O O . GLY A 1 563 ? -14.086 -6.445 -31.891 1 29.2 563 GLY A O 1
ATOM 4616 N N . GLU A 1 564 ? -12.969 -7.941 -33.188 1 33.12 564 GLU A N 1
ATOM 4617 C CA . GLU A 1 564 ? -11.766 -7.766 -32.375 1 33.12 564 GLU A CA 1
ATOM 4618 C C . GLU A 1 564 ? -11.07 -6.441 -32.719 1 33.12 564 GLU A C 1
ATOM 4620 O O . GLU A 1 564 ? -10.289 -5.93 -31.906 1 33.12 564 GLU A O 1
ATOM 4625 N N . GLU A 1 565 ? -11.273 -5.871 -33.875 1 34.12 565 GLU A N 1
ATOM 4626 C CA . GLU A 1 565 ? -10.617 -4.656 -34.375 1 34.12 565 GLU A CA 1
ATOM 4627 C C . GLU A 1 565 ? -11.07 -3.436 -33.562 1 34.12 565 GLU A C 1
ATOM 4629 O O . GLU A 1 565 ? -10.328 -2.461 -33.438 1 34.12 565 GLU A O 1
ATOM 4634 N N . GLU A 1 566 ? -12.164 -3.525 -32.906 1 35.56 566 GLU A N 1
ATOM 4635 C CA . GLU A 1 566 ? -12.742 -2.299 -32.375 1 35.56 566 GLU A CA 1
ATOM 4636 C C . GLU A 1 566 ? -12.141 -1.957 -31 1 35.56 566 GLU A C 1
ATOM 4638 O O . GLU A 1 566 ? -11.992 -0.782 -30.656 1 35.56 566 GLU A O 1
ATOM 4643 N N . GLU A 1 567 ? -11.688 -2.967 -30.281 1 36.03 567 GLU A N 1
ATOM 4644 C CA . GLU A 1 567 ? -11.211 -2.594 -28.953 1 36.03 567 GLU A CA 1
ATOM 4645 C C . GLU A 1 567 ? -9.812 -1.98 -29.016 1 36.03 567 GLU A C 1
ATOM 4647 O O . GLU A 1 567 ? -9.492 -1.067 -28.25 1 36.03 567 GLU A O 1
ATOM 4652 N N . GLN A 1 568 ? -8.875 -2.461 -29.875 1 35.44 568 GLN A N 1
ATOM 4653 C CA . GLN A 1 568 ? -7.574 -1.835 -30.062 1 35.44 568 GLN A CA 1
ATOM 4654 C C . GLN A 1 568 ? -7.715 -0.415 -30.594 1 35.44 568 GLN A C 1
ATOM 4656 O O . GLN A 1 568 ? -6.973 0.484 -30.203 1 35.44 568 GLN A O 1
ATOM 4661 N N . ASP A 1 569 ? -8.617 -0.209 -31.469 1 39.12 569 ASP A N 1
ATOM 4662 C CA . ASP A 1 569 ? -8.875 1.08 -32.094 1 39.12 569 ASP A CA 1
ATOM 4663 C C . ASP A 1 569 ? -9.398 2.096 -31.094 1 39.12 569 ASP A C 1
ATOM 4665 O O . ASP A 1 569 ? -9.094 3.287 -31.188 1 39.12 569 ASP A O 1
ATOM 4669 N N . GLU A 1 570 ? -10 1.554 -30.109 1 38.5 570 GLU A N 1
ATOM 4670 C CA . GLU A 1 570 ? -10.547 2.492 -29.125 1 38.5 570 GLU A CA 1
ATOM 4671 C C . GLU A 1 570 ? -9.445 3.018 -28.203 1 38.5 570 GLU A C 1
ATOM 4673 O O . GLU A 1 570 ? -9.445 4.199 -27.844 1 38.5 570 GLU A O 1
ATOM 4678 N N . VAL A 1 571 ? -8.477 2.158 -27.812 1 40.72 571 VAL A N 1
ATOM 4679 C CA . VAL A 1 571 ? -7.371 2.646 -27 1 40.72 571 VAL A CA 1
ATOM 4680 C C . VAL A 1 571 ? -6.523 3.621 -27.812 1 40.72 571 VAL A C 1
ATOM 4682 O O . VAL A 1 571 ? -6.105 4.664 -27.312 1 40.72 571 VAL A O 1
ATOM 4685 N N . GLU A 1 572 ? -6.199 3.252 -29.031 1 41.28 572 GLU A N 1
ATOM 4686 C CA . GLU A 1 572 ? -5.418 4.133 -29.891 1 41.28 572 GLU A CA 1
ATOM 4687 C C . GLU A 1 572 ? -6.145 5.453 -30.141 1 41.28 572 GLU A C 1
ATOM 4689 O O . GLU A 1 572 ? -5.508 6.5 -30.281 1 41.28 572 GLU A O 1
ATOM 4694 N N . GLN A 1 573 ? -7.395 5.387 -30.344 1 38.78 573 GLN A N 1
ATOM 4695 C CA . GLN A 1 573 ? -8.188 6.57 -30.656 1 38.78 573 GLN A CA 1
ATOM 4696 C C . GLN A 1 573 ? -8.312 7.484 -29.438 1 38.78 573 GLN A C 1
ATOM 4698 O O . GLN A 1 573 ? -8.516 8.688 -29.578 1 38.78 573 GLN A O 1
ATOM 4703 N N . MET A 1 574 ? -8.367 6.895 -28.344 1 38 574 MET A N 1
ATOM 4704 C CA . MET A 1 574 ? -8.57 7.711 -27.141 1 38 574 MET A CA 1
ATOM 4705 C C . MET A 1 574 ? -7.344 8.562 -26.859 1 38 574 MET A C 1
ATOM 4707 O O . MET A 1 574 ? -7.414 9.516 -26.078 1 38 574 MET A O 1
ATOM 4711 N N . PHE A 1 575 ? -6.023 8.086 -27.016 1 42.12 575 PHE A N 1
ATOM 4712 C CA . PHE A 1 575 ? -4.871 8.891 -26.625 1 42.12 575 PHE A CA 1
ATOM 4713 C C . PHE A 1 575 ? -4.152 9.453 -27.844 1 42.12 575 PHE A C 1
ATOM 4715 O O . PHE A 1 575 ? -3.504 8.711 -28.578 1 42.12 575 PHE A O 1
ATOM 4722 N N . GLY A 1 576 ? -4.555 10.445 -28.5 1 36.28 576 GLY A N 1
ATOM 4723 C CA . GLY A 1 576 ? -4.18 11.273 -29.625 1 36.28 576 GLY A CA 1
ATOM 4724 C C . GLY A 1 576 ? -2.68 11.477 -29.75 1 36.28 576 GLY A C 1
ATOM 4725 O O . GLY A 1 576 ? -2.213 12.172 -30.641 1 36.28 576 GLY A O 1
ATOM 4726 N N . GLY A 1 577 ? -1.859 11.68 -28.594 1 39.66 577 GLY A N 1
ATOM 4727 C CA . GLY A 1 577 ? -0.573 12.273 -28.906 1 39.66 577 GLY A CA 1
ATOM 4728 C C . GLY A 1 577 ? 0.362 11.32 -29.625 1 39.66 577 GLY A C 1
ATOM 4729 O O . GLY A 1 577 ? 0.333 10.109 -29.391 1 39.66 577 GLY A O 1
ATOM 4730 N N . GLU A 1 578 ? 0.792 11.594 -30.828 1 43.28 578 GLU A N 1
ATOM 4731 C CA . GLU A 1 578 ? 1.732 10.922 -31.719 1 43.28 578 GLU A CA 1
ATOM 4732 C C . GLU A 1 578 ? 3.051 10.625 -31.016 1 43.28 578 GLU A C 1
ATOM 4734 O O . GLU A 1 578 ? 3.959 11.461 -31 1 43.28 578 GLU A O 1
ATOM 4739 N N . GLU A 1 579 ? 3.029 10.086 -29.844 1 53.62 579 GLU A N 1
ATOM 4740 C CA . GLU A 1 579 ? 4.375 9.703 -29.422 1 53.62 579 GLU A CA 1
ATOM 4741 C C . GLU A 1 579 ? 5.07 8.875 -30.5 1 53.62 579 GLU A C 1
ATOM 4743 O O . GLU A 1 579 ? 4.441 8.039 -31.156 1 53.62 579 GLU A O 1
ATOM 4748 N N . MET A 1 580 ? 6.191 9.383 -31.031 1 57.03 580 MET A N 1
ATOM 4749 C CA . MET A 1 580 ? 7.02 8.773 -32.062 1 57.03 580 MET A CA 1
ATOM 4750 C C . MET A 1 580 ? 7.207 7.281 -31.812 1 57.03 580 MET A C 1
ATOM 4752 O O . MET A 1 580 ? 7.492 6.875 -30.688 1 57.03 580 MET A O 1
ATOM 4756 N N . GLU A 1 581 ? 6.691 6.488 -32.656 1 64.81 581 GLU A N 1
ATOM 4757 C CA . GLU A 1 581 ? 7.012 5.066 -32.625 1 64.81 581 GLU A CA 1
ATOM 4758 C C . GLU A 1 581 ? 8.516 4.836 -32.688 1 64.81 581 GLU A C 1
ATOM 4760 O O . GLU A 1 581 ? 9.203 5.387 -33.562 1 64.81 581 GLU A O 1
ATOM 4765 N N . LEU A 1 582 ? 9.133 4.469 -31.594 1 68.25 582 LEU A N 1
ATOM 4766 C CA . LEU A 1 582 ? 10.547 4.129 -31.562 1 68.25 582 LEU A CA 1
ATOM 4767 C C . LEU A 1 582 ? 10.812 2.809 -32.281 1 68.25 582 LEU A C 1
ATOM 4769 O O . LEU A 1 582 ? 9.953 1.92 -32.281 1 68.25 582 LEU A O 1
ATOM 4773 N N . GLU A 1 583 ? 11.906 2.803 -33 1 69.88 583 GLU A N 1
ATOM 4774 C CA . GLU A 1 583 ? 12.273 1.561 -33.688 1 69.88 583 GLU A CA 1
ATOM 4775 C C . GLU A 1 583 ? 12.625 0.472 -32.656 1 69.88 583 GLU A C 1
ATOM 4777 O O . GLU A 1 583 ? 13.555 0.632 -31.875 1 69.88 583 GLU A O 1
ATOM 4782 N N . THR A 1 584 ? 11.852 -0.374 -32.438 1 77.25 584 THR A N 1
ATOM 4783 C CA . THR A 1 584 ? 12.133 -1.538 -31.625 1 77.25 584 THR A CA 1
ATOM 4784 C C . THR A 1 584 ? 12.531 -2.734 -32.469 1 77.25 584 THR A C 1
ATOM 4786 O O . THR A 1 584 ? 13.219 -2.578 -33.5 1 77.25 584 THR A O 1
ATOM 4789 N N . PHE A 1 585 ? 12.469 -3.852 -32 1 73.81 585 PHE A N 1
ATOM 4790 C CA . PHE A 1 585 ? 12.82 -5.047 -32.75 1 73.81 585 PHE A CA 1
ATOM 4791 C C . PHE A 1 585 ? 11.805 -5.293 -33.875 1 73.81 585 PHE A C 1
ATOM 4793 O O . PHE A 1 585 ? 10.617 -5.031 -33.688 1 73.81 585 PHE A O 1
ATOM 4800 N N . ASP A 1 586 ? 12.258 -4.844 -35.156 1 54.59 586 ASP A N 1
ATOM 4801 C CA . ASP A 1 586 ? 11.445 -4.992 -36.375 1 54.59 586 ASP A CA 1
ATOM 4802 C C . ASP A 1 586 ? 10.445 -6.133 -36.219 1 54.59 586 ASP A C 1
ATOM 4804 O O . ASP A 1 586 ? 10.812 -7.242 -35.844 1 54.59 586 ASP A O 1
ATOM 4808 N N . ASP A 1 587 ? 9.281 -5.762 -35.969 1 50 587 ASP A N 1
ATOM 4809 C CA . ASP A 1 587 ? 8.266 -6.773 -36.25 1 50 587 ASP A CA 1
ATOM 4810 C C . ASP A 1 587 ? 8.469 -7.391 -37.625 1 50 587 ASP A C 1
ATOM 4812 O O . ASP A 1 587 ? 8.398 -6.691 -38.625 1 50 587 ASP A O 1
ATOM 4816 N N . ASP A 1 588 ? 9.367 -8.133 -37.938 1 41.75 588 ASP A N 1
ATOM 4817 C CA . ASP A 1 588 ? 9.062 -8.758 -39.219 1 41.75 588 ASP A CA 1
ATOM 4818 C C . ASP A 1 588 ? 7.562 -8.758 -39.469 1 41.75 588 ASP A C 1
ATOM 4820 O O . ASP A 1 588 ? 6.758 -8.883 -38.562 1 41.75 588 ASP A O 1
ATOM 4824 N N . ASP A 1 589 ? 7.121 -8.195 -40.656 1 37.5 589 ASP A N 1
ATOM 4825 C CA . ASP A 1 589 ? 5.82 -8.109 -41.312 1 37.5 589 ASP A CA 1
ATOM 4826 C C . ASP A 1 589 ? 4.953 -9.32 -40.969 1 37.5 589 ASP A C 1
ATOM 4828 O O . ASP A 1 589 ? 3.949 -9.578 -41.625 1 37.5 589 ASP A O 1
ATOM 4832 N N . SER A 1 590 ? 5.449 -10.438 -40.656 1 38.91 590 SER A N 1
ATOM 4833 C CA . SER A 1 590 ? 4.367 -11.414 -40.594 1 38.91 590 SER A CA 1
ATOM 4834 C C . SER A 1 590 ? 3.326 -11.008 -39.562 1 38.91 590 SER A C 1
ATOM 4836 O O . SER A 1 590 ? 3.658 -10.75 -38.406 1 38.91 590 SER A O 1
ATOM 4838 N N . GLU A 1 591 ? 2.246 -10.516 -39.844 1 41.88 591 GLU A N 1
ATOM 4839 C CA . GLU A 1 591 ? 0.929 -10.016 -39.469 1 41.88 591 GLU A CA 1
ATOM 4840 C C . GLU A 1 591 ? 0.373 -10.773 -38.281 1 41.88 591 GLU A C 1
ATOM 4842 O O . GLU A 1 591 ? -0.631 -10.367 -37.688 1 41.88 591 GLU A O 1
ATOM 4847 N N . GLU A 1 592 ? 0.728 -12.031 -38 1 47.03 592 GLU A N 1
ATOM 4848 C CA . GLU A 1 592 ? -0.178 -12.719 -37.062 1 47.03 592 GLU A CA 1
ATOM 4849 C C . GLU A 1 592 ? 0.347 -12.664 -35.656 1 47.03 592 GLU A C 1
ATOM 4851 O O . GLU A 1 592 ? 1.519 -12.961 -35.406 1 47.03 592 GLU A O 1
ATOM 4856 N N . ASN A 1 593 ? -0.242 -12.172 -34.625 1 54.22 593 ASN A N 1
ATOM 4857 C CA . ASN A 1 593 ? -0.108 -12.141 -33.156 1 54.22 593 ASN A CA 1
ATOM 4858 C C . ASN A 1 593 ? 0.209 -13.523 -32.594 1 54.22 593 ASN A C 1
ATOM 4860 O O . ASN A 1 593 ? -0.468 -14.5 -32.938 1 54.22 593 ASN A O 1
ATOM 4864 N N . PRO A 1 594 ? 1.478 -13.797 -32.031 1 59.28 594 PRO A N 1
ATOM 4865 C CA . PRO A 1 594 ? 1.808 -15.109 -31.469 1 59.28 594 PRO A CA 1
ATOM 4866 C C . PRO A 1 594 ? 0.615 -15.781 -30.797 1 59.28 594 PRO A C 1
ATOM 4868 O O . PRO A 1 594 ? 0.467 -17 -30.875 1 59.28 594 PRO A O 1
ATOM 4871 N N . GLU A 1 595 ? -0.105 -15.094 -30.25 1 62 595 GLU A N 1
ATOM 4872 C CA . GLU A 1 595 ? -1.285 -15.672 -29.625 1 62 595 GLU A CA 1
ATOM 4873 C C . GLU A 1 595 ? -2.25 -16.234 -30.656 1 62 595 GLU A C 1
ATOM 4875 O O . GLU A 1 595 ? -2.834 -17.312 -30.453 1 62 595 GLU A O 1
ATOM 4880 N N . GLU A 1 596 ? -2.309 -15.492 -31.75 1 66.31 596 GLU A N 1
ATOM 4881 C CA . GLU A 1 596 ? -3.186 -15.961 -32.812 1 66.31 596 GLU A CA 1
ATOM 4882 C C . GLU A 1 596 ? -2.648 -17.25 -33.438 1 66.31 596 GLU A C 1
ATOM 4884 O O . GLU A 1 596 ? -3.418 -18.141 -33.781 1 66.31 596 GLU A O 1
ATOM 4889 N N . GLU A 1 597 ? -1.346 -17.219 -33.5 1 69.69 597 GLU A N 1
ATOM 4890 C CA . GLU A 1 597 ? -0.738 -18.422 -34.031 1 69.69 597 GLU A CA 1
ATOM 4891 C C . GLU A 1 597 ? -0.953 -19.625 -33.125 1 69.69 597 GLU A C 1
ATOM 4893 O O . GLU A 1 597 ? -1.25 -20.719 -33.594 1 69.69 597 GLU A O 1
ATOM 4898 N N . GLN A 1 598 ? -0.744 -19.359 -31.844 1 72.94 598 GLN A N 1
ATOM 4899 C CA . GLN A 1 598 ? -0.988 -20.422 -30.875 1 72.94 598 GLN A CA 1
ATOM 4900 C C . GLN A 1 598 ? -2.436 -20.906 -30.938 1 72.94 598 GLN A C 1
ATOM 4902 O O . GLN A 1 598 ? -2.701 -22.109 -30.906 1 72.94 598 GLN A O 1
ATOM 4907 N N . ASP A 1 599 ? -3.256 -20 -31.094 1 76.81 599 ASP A N 1
ATOM 4908 C CA . ASP A 1 599 ? -4.672 -20.344 -31.156 1 76.81 599 ASP A CA 1
ATOM 4909 C C . ASP A 1 599 ? -4.965 -21.188 -32.406 1 76.81 599 ASP A C 1
ATOM 4911 O O . ASP A 1 599 ? -5.75 -22.141 -32.344 1 76.81 599 ASP A O 1
ATOM 4915 N N . ARG A 1 600 ? -4.316 -20.75 -33.438 1 78.12 600 ARG A N 1
ATOM 4916 C CA . ARG A 1 600 ? -4.5 -21.516 -34.656 1 78.12 600 ARG A CA 1
ATOM 4917 C C . ARG A 1 600 ? -3.973 -22.938 -34.5 1 78.12 600 ARG A C 1
ATOM 4919 O O . ARG A 1 600 ? -4.613 -23.891 -34.969 1 78.12 600 ARG A O 1
ATOM 4926 N N . MET A 1 601 ? -2.842 -23.016 -33.938 1 78.62 601 MET A N 1
ATOM 4927 C CA . MET A 1 601 ? -2.25 -24.328 -33.719 1 78.62 601 MET A CA 1
ATOM 4928 C C . MET A 1 601 ? -3.137 -25.188 -32.844 1 78.62 601 MET A C 1
ATOM 4930 O O . MET A 1 601 ? -3.381 -26.359 -33.125 1 78.62 601 MET A O 1
ATOM 4934 N N . LEU A 1 602 ? -3.605 -24.656 -31.781 1 84 602 LEU A N 1
ATOM 4935 C CA . LEU A 1 602 ? -4.457 -25.391 -30.859 1 84 602 LEU A CA 1
ATOM 4936 C C . LEU A 1 602 ? -5.77 -25.781 -31.516 1 84 602 LEU A C 1
ATOM 4938 O O . LEU A 1 602 ? -6.246 -26.906 -31.328 1 84 602 LEU A O 1
ATOM 4942 N N . ASN A 1 603 ? -6.203 -24.875 -32.312 1 85.31 603 ASN A N 1
ATOM 4943 C CA . ASN A 1 603 ? -7.449 -25.172 -33 1 85.31 603 ASN A CA 1
ATOM 4944 C C . ASN A 1 603 ? -7.277 -26.344 -33.969 1 85.31 603 ASN A C 1
ATOM 4946 O O . ASN A 1 603 ? -8.18 -27.172 -34.125 1 85.31 603 ASN A O 1
ATOM 4950 N N . LYS A 1 604 ? -6.172 -26.297 -34.656 1 85.25 604 LYS A N 1
ATOM 4951 C CA . LYS A 1 604 ? -5.883 -27.406 -35.562 1 85.25 604 LYS A CA 1
ATOM 4952 C C . LYS A 1 604 ? -5.805 -28.719 -34.781 1 85.25 604 LYS A C 1
ATOM 4954 O O . LYS A 1 604 ? -6.34 -29.75 -35.219 1 85.25 604 LYS A O 1
ATOM 4959 N N . LEU A 1 605 ? -5.172 -28.703 -33.688 1 85.94 605 LEU A N 1
ATOM 4960 C CA . LEU A 1 605 ? -5.047 -29.875 -32.844 1 85.94 605 LEU A CA 1
ATOM 4961 C C . LEU A 1 605 ? -6.414 -30.328 -32.344 1 85.94 605 LEU A C 1
ATOM 4963 O O . LEU A 1 605 ? -6.703 -31.516 -32.312 1 85.94 605 LEU A O 1
ATOM 4967 N N . PHE A 1 606 ? -7.25 -29.438 -31.969 1 90.44 606 PHE A N 1
ATOM 4968 C CA . PHE A 1 606 ? -8.57 -29.75 -31.422 1 90.44 606 PHE A CA 1
ATOM 4969 C C . PHE A 1 606 ? -9.469 -30.359 -32.5 1 90.44 606 PHE A C 1
ATOM 4971 O O . PHE A 1 606 ? -10.234 -31.281 -32.219 1 90.44 606 PHE A O 1
ATOM 4978 N N . ARG A 1 607 ? -9.344 -29.812 -33.656 1 89.38 607 ARG A N 1
ATOM 4979 C CA . ARG A 1 607 ? -10.133 -30.344 -34.75 1 89.38 607 ARG A CA 1
ATOM 4980 C C . ARG A 1 607 ? -9.758 -31.797 -35.062 1 89.38 607 ARG A C 1
ATOM 4982 O O . ARG A 1 607 ? -10.625 -32.625 -35.344 1 89.38 607 ARG A O 1
ATOM 4989 N N . ALA A 1 608 ? -8.539 -32.031 -35.062 1 88.75 608 ALA A N 1
ATOM 4990 C CA . ALA A 1 608 ? -8.055 -33.375 -35.344 1 88.75 608 ALA A CA 1
ATOM 4991 C C . ALA A 1 608 ? -8.492 -34.344 -34.25 1 88.75 608 ALA A C 1
ATOM 4993 O O . ALA A 1 608 ? -8.82 -35.5 -34.562 1 88.75 608 ALA A O 1
ATOM 4994 N N . ALA A 1 609 ? -8.492 -33.938 -33.031 1 90.5 609 ALA A N 1
ATOM 4995 C CA . ALA A 1 609 ? -8.82 -34.812 -31.906 1 90.5 609 ALA A CA 1
ATOM 4996 C C . ALA A 1 609 ? -10.328 -34.906 -31.719 1 90.5 609 ALA A C 1
ATOM 4998 O O . ALA A 1 609 ? -10.82 -35.906 -31.141 1 90.5 609 ALA A O 1
ATOM 4999 N N . GLY A 1 610 ? -11.094 -33.938 -32.219 1 89 610 GLY A N 1
ATOM 5000 C CA . GLY A 1 610 ? -12.531 -33.906 -32.031 1 89 610 GLY A CA 1
ATOM 5001 C C . GLY A 1 610 ? -12.93 -33.812 -30.562 1 89 610 GLY A C 1
ATOM 5002 O O . GLY A 1 610 ? -12.266 -33.125 -29.781 1 89 610 GLY A O 1
ATOM 5003 N N . ASP A 1 611 ? -14.086 -34.531 -30.203 1 90.69 611 ASP A N 1
ATOM 5004 C CA . ASP A 1 611 ? -14.594 -34.438 -28.844 1 90.69 611 ASP A CA 1
ATOM 5005 C C . ASP A 1 611 ? -14.211 -35.656 -28.016 1 90.69 611 ASP A C 1
ATOM 5007 O O . ASP A 1 611 ? -14.867 -36 -27.031 1 90.69 611 ASP A O 1
ATOM 5011 N N . ASN A 1 612 ? -13.164 -36.344 -28.453 1 93.88 612 ASN A N 1
ATOM 5012 C CA . ASN A 1 612 ? -12.672 -37.531 -27.75 1 93.88 612 ASN A CA 1
ATOM 5013 C C . ASN A 1 612 ? -11.695 -37.125 -26.625 1 93.88 612 ASN A C 1
ATOM 5015 O O . ASN A 1 612 ? -10.555 -36.781 -26.906 1 93.88 612 ASN A O 1
ATOM 5019 N N . PRO A 1 613 ? -12.07 -37.344 -25.422 1 94 613 PRO A N 1
ATOM 5020 C CA . PRO A 1 613 ? -11.234 -36.906 -24.312 1 94 613 PRO A CA 1
ATOM 5021 C C . PRO A 1 613 ? -9.891 -37.625 -24.25 1 94 613 PRO A C 1
ATOM 5023 O O . PRO A 1 613 ? -8.883 -37.062 -23.859 1 94 613 PRO A O 1
ATOM 5026 N N . GLN A 1 614 ? -9.875 -38.844 -24.672 1 93.62 614 GLN A N 1
ATOM 5027 C CA . GLN A 1 614 ? -8.633 -39.625 -24.625 1 93.62 614 GLN A CA 1
ATOM 5028 C C . GLN A 1 614 ? -7.625 -39.094 -25.641 1 93.62 614 GLN A C 1
ATOM 5030 O O . GLN A 1 614 ? -6.438 -38.969 -25.328 1 93.62 614 GLN A O 1
ATOM 5035 N N . LYS A 1 615 ? -8.141 -38.812 -26.797 1 94.06 615 LYS A N 1
ATOM 5036 C CA . LYS A 1 615 ? -7.266 -38.25 -27.812 1 94.06 615 LYS A CA 1
ATOM 5037 C C . LYS A 1 615 ? -6.766 -36.875 -27.422 1 94.06 615 LYS A C 1
ATOM 5039 O O . LYS A 1 615 ? -5.59 -36.531 -27.609 1 94.06 615 LYS A O 1
ATOM 5044 N N . LEU A 1 616 ? -7.664 -36.125 -26.891 1 94.62 616 LEU A N 1
ATOM 5045 C CA . LEU A 1 616 ? -7.305 -34.781 -26.438 1 94.62 616 LEU A CA 1
ATOM 5046 C C . LEU A 1 616 ? -6.246 -34.844 -25.344 1 94.62 616 LEU A C 1
ATOM 5048 O O . LEU A 1 616 ? -5.289 -34.062 -25.344 1 94.62 616 LEU A O 1
ATOM 5052 N N . GLN A 1 617 ? -6.402 -35.75 -24.469 1 93.25 617 GLN A N 1
ATOM 5053 C CA . GLN A 1 617 ? -5.445 -35.906 -23.359 1 93.25 617 GLN A CA 1
ATOM 5054 C C . GLN A 1 617 ? -4.07 -36.312 -23.891 1 93.25 617 GLN A C 1
ATOM 5056 O O . GLN A 1 617 ? -3.049 -35.812 -23.406 1 93.25 617 GLN A O 1
ATOM 5061 N N . ALA A 1 618 ? -4.078 -37.188 -24.797 1 92.38 618 ALA A N 1
ATOM 5062 C CA . ALA A 1 618 ? -2.818 -37.625 -25.391 1 92.38 618 ALA A CA 1
ATOM 5063 C C . ALA A 1 618 ? -2.082 -36.438 -26.047 1 92.38 618 ALA A C 1
ATOM 5065 O O . ALA A 1 618 ? -0.86 -36.344 -25.922 1 92.38 618 ALA A O 1
ATOM 5066 N N . GLU A 1 619 ? -2.85 -35.656 -26.688 1 91.19 619 GLU A N 1
ATOM 5067 C CA . GLU A 1 619 ? -2.266 -34.469 -27.312 1 91.19 619 GLU A CA 1
ATOM 5068 C C . GLU A 1 619 ? -1.754 -33.5 -26.25 1 91.19 619 GLU A C 1
ATOM 5070 O O . GLU A 1 619 ? -0.72 -32.844 -26.453 1 91.19 619 GLU A O 1
ATOM 5075 N N . LEU A 1 620 ? -2.48 -33.344 -25.203 1 89.94 620 LEU A N 1
ATOM 5076 C CA . LEU A 1 620 ? -2.051 -32.469 -24.109 1 89.94 620 LEU A CA 1
ATOM 5077 C C . LEU A 1 620 ? -0.743 -32.969 -23.5 1 89.94 620 LEU A C 1
ATOM 5079 O O . LEU A 1 620 ? 0.157 -32.188 -23.219 1 89.94 620 LEU A O 1
ATOM 5083 N N . ASP A 1 621 ? -0.638 -34.25 -23.328 1 89.38 621 ASP A N 1
ATOM 5084 C CA . ASP A 1 621 ? 0.579 -34.844 -22.766 1 89.38 621 ASP A CA 1
ATOM 5085 C C . ASP A 1 621 ? 1.782 -34.562 -23.672 1 89.38 621 ASP A C 1
ATOM 5087 O O . ASP A 1 621 ? 2.861 -34.219 -23.172 1 89.38 621 ASP A O 1
ATOM 5091 N N . LYS A 1 622 ? 1.559 -34.688 -24.906 1 87.62 622 LYS A N 1
ATOM 5092 C CA . LYS A 1 622 ? 2.621 -34.406 -25.875 1 87.62 622 LYS A CA 1
ATOM 5093 C C . LYS A 1 622 ? 3 -32.938 -25.828 1 87.62 622 LYS A C 1
ATOM 5095 O O . LYS A 1 622 ? 4.184 -32.594 -25.891 1 87.62 622 LYS A O 1
ATOM 5100 N N . PHE A 1 623 ? 1.971 -32.156 -25.734 1 83.44 623 PHE A N 1
ATOM 5101 C CA . PHE A 1 623 ? 2.168 -30.719 -25.641 1 83.44 623 PHE A CA 1
ATOM 5102 C C . PHE A 1 623 ? 3.023 -30.375 -24.438 1 83.44 623 PHE A C 1
ATOM 5104 O O . PHE A 1 623 ? 3.961 -29.578 -24.547 1 83.44 623 PHE A O 1
ATOM 5111 N N . MET A 1 624 ? 2.77 -30.953 -23.312 1 83.5 624 MET A N 1
ATOM 5112 C CA . MET A 1 624 ? 3.486 -30.672 -22.062 1 83.5 624 MET A CA 1
ATOM 5113 C C . MET A 1 624 ? 4.922 -31.172 -22.141 1 83.5 624 MET A C 1
ATOM 5115 O O . MET A 1 624 ? 5.836 -30.547 -21.594 1 83.5 624 MET A O 1
ATOM 5119 N N . GLU A 1 625 ? 5.129 -32.25 -22.766 1 84.5 625 GLU A N 1
ATOM 5120 C CA . GLU A 1 625 ? 6.477 -32.781 -22.953 1 84.5 625 GLU A CA 1
ATOM 5121 C C . GLU A 1 625 ? 7.328 -31.844 -23.797 1 84.5 625 GLU A C 1
ATOM 5123 O O . GLU A 1 625 ? 8.5 -31.609 -23.484 1 84.5 625 GLU A O 1
ATOM 5128 N N . ASP A 1 626 ? 6.77 -31.375 -24.812 1 79.5 626 ASP A N 1
ATOM 5129 C CA . ASP A 1 626 ? 7.477 -30.438 -25.672 1 79.5 626 ASP A CA 1
ATOM 5130 C C . ASP A 1 626 ? 7.793 -29.125 -24.938 1 79.5 626 ASP A C 1
ATOM 5132 O O . ASP A 1 626 ? 8.852 -28.531 -25.141 1 79.5 626 ASP A O 1
ATOM 5136 N N . PHE A 1 627 ? 6.93 -28.859 -24.156 1 76 627 PHE A N 1
ATOM 5137 C CA . PHE A 1 627 ? 7.113 -27.641 -23.375 1 76 627 PHE A CA 1
ATOM 5138 C C . PHE A 1 627 ? 8.281 -27.797 -22.406 1 76 627 PHE A C 1
ATOM 5140 O O . PHE A 1 627 ? 9.055 -26.859 -22.203 1 76 627 PHE A O 1
ATOM 5147 N N . ASP A 1 628 ? 8.414 -28.875 -21.812 1 78.19 628 ASP A N 1
ATOM 5148 C CA . ASP A 1 628 ? 9.523 -29.141 -20.891 1 78.19 628 ASP A CA 1
ATOM 5149 C C . ASP A 1 628 ? 10.852 -29.156 -21.641 1 78.19 628 ASP A C 1
ATOM 5151 O O . ASP A 1 628 ? 11.867 -28.688 -21.109 1 78.19 628 ASP A O 1
ATOM 5155 N N . LYS A 1 629 ? 10.781 -29.672 -22.781 1 81.12 629 LYS A N 1
ATOM 5156 C CA . LYS A 1 629 ? 11.984 -29.672 -23.609 1 81.12 629 LYS A CA 1
ATOM 5157 C C . LYS A 1 629 ? 12.422 -28.25 -23.953 1 81.12 629 LYS A C 1
ATOM 5159 O O . LYS A 1 629 ? 13.609 -27.938 -23.938 1 81.12 629 LYS A O 1
ATOM 5164 N N . LEU A 1 630 ? 11.469 -27.484 -24.266 1 77.56 630 LEU A N 1
ATOM 5165 C CA . LEU A 1 630 ? 11.75 -26.094 -24.609 1 77.56 630 LEU A CA 1
ATOM 5166 C C . LEU A 1 630 ? 12.336 -25.359 -23.422 1 77.56 630 LEU A C 1
ATOM 5168 O O . LEU A 1 630 ? 13.195 -24.484 -23.578 1 77.56 630 LEU A O 1
ATOM 5172 N N . LYS A 1 631 ? 11.867 -25.625 -22.266 1 79 631 LYS A N 1
ATOM 5173 C CA . LYS A 1 631 ? 12.414 -25.031 -21.062 1 79 631 LYS A CA 1
ATOM 5174 C C . LYS A 1 631 ? 13.898 -25.328 -20.922 1 79 631 LYS A C 1
ATOM 5176 O O . LYS A 1 631 ? 14.688 -24.422 -20.609 1 79 631 LYS A O 1
ATOM 5181 N N . GLY A 1 632 ? 14.18 -26.547 -21.141 1 81.88 632 GLY A N 1
ATOM 5182 C CA . GLY A 1 632 ? 15.586 -26.938 -21.078 1 81.88 632 GLY A CA 1
ATOM 5183 C C . GLY A 1 632 ? 16.438 -26.234 -22.125 1 81.88 632 GLY A C 1
ATOM 5184 O O . GLY A 1 632 ? 17.562 -25.812 -21.828 1 81.88 632 GLY A O 1
ATOM 5185 N N . GLN A 1 633 ? 15.891 -26.062 -23.266 1 83.25 633 GLN A N 1
ATOM 5186 C CA . GLN A 1 633 ? 16.625 -25.406 -24.344 1 83.25 633 GLN A CA 1
ATOM 5187 C C . GLN A 1 633 ? 16.859 -23.938 -24.031 1 83.25 633 GLN A C 1
ATOM 5189 O O . GLN A 1 633 ? 17.969 -23.422 -24.219 1 83.25 633 GLN A O 1
ATOM 5194 N N . VAL A 1 634 ? 15.836 -23.312 -23.562 1 83.94 634 VAL A N 1
ATOM 5195 C CA . VAL A 1 634 ? 15.953 -21.891 -23.234 1 83.94 634 VAL A CA 1
ATOM 5196 C C . VAL A 1 634 ? 16.984 -21.703 -22.125 1 83.94 634 VAL A C 1
ATOM 5198 O O . VAL A 1 634 ? 17.812 -20.781 -22.172 1 83.94 634 VAL A O 1
ATOM 5201 N N . ARG A 1 635 ? 16.922 -22.547 -21.188 1 88.44 635 ARG A N 1
ATOM 5202 C CA . ARG A 1 635 ? 17.875 -22.5 -20.078 1 88.44 635 ARG A CA 1
ATOM 5203 C C . ARG A 1 635 ? 19.312 -22.594 -20.594 1 88.44 635 ARG A C 1
ATOM 5205 O O . ARG A 1 635 ? 20.156 -21.766 -20.25 1 88.44 635 ARG A O 1
ATOM 5212 N N . GLN A 1 636 ? 19.547 -23.516 -21.453 1 88.75 636 GLN A N 1
ATOM 5213 C CA . GLN A 1 636 ? 20.891 -23.75 -21.984 1 88.75 636 GLN A CA 1
ATOM 5214 C C . GLN A 1 636 ? 21.359 -22.578 -22.844 1 88.75 636 GLN A C 1
ATOM 5216 O O . GLN A 1 636 ? 22.5 -22.141 -22.734 1 88.75 636 GLN A O 1
ATOM 5221 N N . GLU A 1 637 ? 20.469 -22.109 -23.609 1 87.94 637 GLU A N 1
ATOM 5222 C CA . GLU A 1 637 ? 20.844 -21.016 -24.516 1 87.94 637 GLU A CA 1
ATOM 5223 C C . GLU A 1 637 ? 21.109 -19.734 -23.734 1 87.94 637 GLU A C 1
ATOM 5225 O O . GLU A 1 637 ? 22.016 -18.969 -24.078 1 87.94 637 GLU A O 1
ATOM 5230 N N . LEU A 1 638 ? 20.359 -19.484 -22.734 1 89.88 638 LEU A N 1
ATOM 5231 C CA . LEU A 1 638 ? 20.562 -18.281 -21.938 1 89.88 638 LEU A CA 1
ATOM 5232 C C . LEU A 1 638 ? 21.875 -18.375 -21.156 1 89.88 638 LEU A C 1
ATOM 5234 O O . LEU A 1 638 ? 22.594 -17.375 -21.016 1 89.88 638 LEU A O 1
ATOM 5238 N N . GLN A 1 639 ? 22.188 -19.562 -20.688 1 91.19 639 GLN A N 1
ATOM 5239 C CA . GLN A 1 639 ? 23.406 -19.766 -19.922 1 91.19 639 GLN A CA 1
ATOM 5240 C C . GLN A 1 639 ? 24.641 -19.391 -20.734 1 91.19 639 GLN A C 1
ATOM 5242 O O . GLN A 1 639 ? 25.625 -18.906 -20.188 1 91.19 639 GLN A O 1
ATOM 5247 N N . LYS A 1 640 ? 24.516 -19.5 -21.969 1 89.38 640 LYS A N 1
ATOM 5248 C CA . LYS A 1 640 ? 25.641 -19.203 -22.844 1 89.38 640 LYS A CA 1
ATOM 5249 C C . LYS A 1 640 ? 25.953 -17.703 -22.844 1 89.38 640 LYS A C 1
ATOM 5251 O O . LYS A 1 640 ? 27.062 -17.297 -23.203 1 89.38 640 LYS A O 1
ATOM 5256 N N . TRP A 1 641 ? 25.062 -16.953 -22.453 1 90 641 TRP A N 1
ATOM 5257 C CA . TRP A 1 641 ? 25.203 -15.508 -22.625 1 90 641 TRP A CA 1
ATOM 5258 C C . TRP A 1 641 ? 25.766 -14.859 -21.359 1 90 641 TRP A C 1
ATOM 5260 O O . TRP A 1 641 ? 26.047 -13.664 -21.344 1 90 641 TRP A O 1
ATOM 5270 N N . PHE A 1 642 ? 25.875 -15.602 -20.297 1 87.38 642 PHE A N 1
ATOM 5271 C CA . PHE A 1 642 ? 26.453 -14.961 -19.109 1 87.38 642 PHE A CA 1
ATOM 5272 C C . PHE A 1 642 ? 27.547 -15.828 -18.5 1 87.38 642 PHE A C 1
ATOM 5274 O O . PHE A 1 642 ? 28.328 -15.359 -17.688 1 87.38 642 PHE A O 1
ATOM 5281 N N . MET B 1 1 ? 19.203 31.734 -6.82 1 17.16 1 MET B N 1
ATOM 5282 C CA . MET B 1 1 ? 18.219 32.688 -7.352 1 17.16 1 MET B CA 1
ATOM 5283 C C . MET B 1 1 ? 17.031 31.953 -7.969 1 17.16 1 MET B C 1
ATOM 5285 O O . MET B 1 1 ? 16.375 32.5 -8.859 1 17.16 1 MET B O 1
ATOM 5289 N N . ALA B 1 2 ? 16.859 30.688 -7.473 1 16.69 2 ALA B N 1
ATOM 5290 C CA . ALA B 1 2 ? 16.453 29.312 -7.758 1 16.69 2 ALA B CA 1
ATOM 5291 C C . ALA B 1 2 ? 14.938 29.203 -7.898 1 16.69 2 ALA B C 1
ATOM 5293 O O . ALA B 1 2 ? 14.211 30.172 -7.648 1 16.69 2 ALA B O 1
ATOM 5294 N N . ASN B 1 3 ? 14.367 28.328 -7.133 1 17.03 3 ASN B N 1
ATOM 5295 C CA . ASN B 1 3 ? 13.414 27.234 -7.34 1 17.03 3 ASN B CA 1
ATOM 5296 C C . ASN B 1 3 ? 11.977 27.703 -7.094 1 17.03 3 ASN B C 1
ATOM 5298 O O . ASN B 1 3 ? 11.43 27.5 -6.008 1 17.03 3 ASN B O 1
ATOM 5302 N N . PHE B 1 4 ? 11.648 28.969 -7.492 1 19.22 4 PHE B N 1
ATOM 5303 C CA . PHE B 1 4 ? 10.312 29.5 -7.246 1 19.22 4 PHE B CA 1
ATOM 5304 C C . PHE B 1 4 ? 9.258 28.688 -7.973 1 19.22 4 PHE B C 1
ATOM 5306 O O . PHE B 1 4 ? 8.992 28.922 -9.156 1 19.22 4 PHE B O 1
ATOM 5313 N N . PRO B 1 5 ? 9.391 27.297 -7.793 1 20.5 5 PRO B N 1
ATOM 5314 C CA . PRO B 1 5 ? 8.531 26.453 -8.625 1 20.5 5 PRO B CA 1
ATOM 5315 C C . PRO B 1 5 ? 7.055 26.812 -8.508 1 20.5 5 PRO B C 1
ATOM 5317 O O . PRO B 1 5 ? 6.617 27.312 -7.465 1 20.5 5 PRO B O 1
ATOM 5320 N N . LYS B 1 6 ? 6.355 26.906 -9.617 1 22.95 6 LYS B N 1
ATOM 5321 C CA . LYS B 1 6 ? 5.078 27.375 -10.148 1 22.95 6 LYS B CA 1
ATOM 5322 C C . LYS B 1 6 ? 3.916 26.578 -9.555 1 22.95 6 LYS B C 1
ATOM 5324 O O . LYS B 1 6 ? 3.842 25.359 -9.719 1 22.95 6 LYS B O 1
ATOM 5329 N N . LEU B 1 7 ? 3.41 26.984 -8.422 1 21.31 7 LEU B N 1
ATOM 5330 C CA . LEU B 1 7 ? 2.189 26.688 -7.68 1 21.31 7 LEU B CA 1
ATOM 5331 C C . LEU B 1 7 ? 0.965 26.797 -8.586 1 21.31 7 LEU B C 1
ATOM 5333 O O . LEU B 1 7 ? 0.276 27.812 -8.586 1 21.31 7 LEU B O 1
ATOM 5337 N N . ILE B 1 8 ? 1.119 26.391 -9.93 1 21.73 8 ILE B N 1
ATOM 5338 C CA . ILE B 1 8 ? 0.177 26.812 -10.961 1 21.73 8 ILE B CA 1
ATOM 5339 C C . ILE B 1 8 ? -1.184 26.172 -10.719 1 21.73 8 ILE B C 1
ATOM 5341 O O . ILE B 1 8 ? -2.225 26.797 -10.906 1 21.73 8 ILE B O 1
ATOM 5345 N N . SER B 1 9 ? -1.22 24.844 -10.438 1 22.03 9 SER B N 1
ATOM 5346 C CA . SER B 1 9 ? -2.365 24.125 -10.984 1 22.03 9 SER B CA 1
ATOM 5347 C C . SER B 1 9 ? -3.66 24.531 -10.289 1 22.03 9 SER B C 1
ATOM 5349 O O . SER B 1 9 ? -4.746 24.109 -10.695 1 22.03 9 SER B O 1
ATOM 5351 N N . LEU B 1 10 ? -3.508 24.938 -9.016 1 21.11 10 LEU B N 1
ATOM 5352 C CA . LEU B 1 10 ? -4.773 24.984 -8.297 1 21.11 10 LEU B CA 1
ATOM 5353 C C . LEU B 1 10 ? -5.629 26.156 -8.789 1 21.11 10 LEU B C 1
ATOM 5355 O O . LEU B 1 10 ? -6.676 26.453 -8.211 1 21.11 10 LEU B O 1
ATOM 5359 N N . PHE B 1 11 ? -5.195 26.891 -9.906 1 26.2 11 PHE B N 1
ATOM 5360 C CA . PHE B 1 11 ? -5.453 28.312 -10.008 1 26.2 11 PHE B CA 1
ATOM 5361 C C . PHE B 1 11 ? -6.863 28.578 -10.523 1 26.2 11 PHE B C 1
ATOM 5363 O O . PHE B 1 11 ? -7.223 29.719 -10.82 1 26.2 11 PHE B O 1
ATOM 5370 N N . PHE B 1 12 ? -7.668 27.594 -10.898 1 22.62 12 PHE B N 1
ATOM 5371 C CA . PHE B 1 12 ? -8.719 28.078 -11.781 1 22.62 12 PHE B CA 1
ATOM 5372 C C . PHE B 1 12 ? -9.625 29.062 -11.055 1 22.62 12 PHE B C 1
ATOM 5374 O O . PHE B 1 12 ? -10.055 30.062 -11.641 1 22.62 12 PHE B O 1
ATOM 5381 N N . TRP B 1 13 ? -10.156 28.844 -9.828 1 20.97 13 TRP B N 1
ATOM 5382 C CA . TRP B 1 13 ? -11.555 29.203 -9.609 1 20.97 13 TRP B CA 1
ATOM 5383 C C . TRP B 1 13 ? -11.672 30.594 -8.984 1 20.97 13 TRP B C 1
ATOM 5385 O O . TRP B 1 13 ? -12.781 31.109 -8.82 1 20.97 13 TRP B O 1
ATOM 5395 N N . VAL B 1 14 ? -10.57 31.328 -8.508 1 21.48 14 VAL B N 1
ATOM 5396 C CA . VAL B 1 14 ? -10.938 32.125 -7.336 1 21.48 14 VAL B CA 1
ATOM 5397 C C . VAL B 1 14 ? -11.312 33.531 -7.766 1 21.48 14 VAL B C 1
ATOM 5399 O O . VAL B 1 14 ? -11.469 34.438 -6.93 1 21.48 14 VAL B O 1
ATOM 5402 N N . TYR B 1 15 ? -11.594 34 -8.992 1 22.77 15 TYR B N 1
ATOM 5403 C CA . TYR B 1 15 ? -11.289 35.406 -9.211 1 22.77 15 TYR B CA 1
ATOM 5404 C C . TYR B 1 15 ? -12.297 36.281 -8.492 1 22.77 15 TYR B C 1
ATOM 5406 O O . TYR B 1 15 ? -12.148 37.5 -8.477 1 22.77 15 TYR B O 1
ATOM 5414 N N . ALA B 1 16 ? -13.625 36.094 -8.164 1 22.45 16 ALA B N 1
ATOM 5415 C CA . ALA B 1 16 ? -14.641 37.125 -8.328 1 22.45 16 ALA B CA 1
ATOM 5416 C C . ALA B 1 16 ? -14.578 38.125 -7.191 1 22.45 16 ALA B C 1
ATOM 5418 O O . ALA B 1 16 ? -15.523 38.906 -6.984 1 22.45 16 ALA B O 1
ATOM 5419 N N . PHE B 1 17 ? -13.484 38.375 -6.473 1 21.84 17 PHE B N 1
ATOM 5420 C CA . PHE B 1 17 ? -13.93 39.031 -5.246 1 21.84 17 PHE B CA 1
ATOM 5421 C C . PHE B 1 17 ? -14.148 40.5 -5.469 1 21.84 17 PHE B C 1
ATOM 5423 O O . PHE B 1 17 ? -14.609 41.219 -4.57 1 21.84 17 PHE B O 1
ATOM 5430 N N . ASN B 1 18 ? -13.398 41.281 -6.336 1 23.16 18 ASN B N 1
ATOM 5431 C CA . ASN B 1 18 ? -13.156 42.625 -5.805 1 23.16 18 ASN B CA 1
ATOM 5432 C C . ASN B 1 18 ? -14.43 43.469 -5.785 1 23.16 18 ASN B C 1
ATOM 5434 O O . ASN B 1 18 ? -14.508 44.469 -5.066 1 23.16 18 ASN B O 1
ATOM 5438 N N . PHE B 1 19 ? -15.062 43.75 -7.027 1 22.92 19 PHE B N 1
ATOM 5439 C CA . PHE B 1 19 ? -15.609 45.094 -7.219 1 22.92 19 PHE B CA 1
ATOM 5440 C C . PHE B 1 19 ? -16.766 45.344 -6.25 1 22.92 19 PHE B C 1
ATOM 5442 O O . PHE B 1 19 ? -17.109 46.5 -5.98 1 22.92 19 PHE B O 1
ATOM 5449 N N . VAL B 1 20 ? -17.828 44.5 -6.223 1 22.17 20 VAL B N 1
ATOM 5450 C CA . VAL B 1 20 ? -19.156 45.062 -5.977 1 22.17 20 VAL B CA 1
ATOM 5451 C C . VAL B 1 20 ? -19.266 45.531 -4.535 1 22.17 20 VAL B C 1
ATOM 5453 O O . VAL B 1 20 ? -19.312 44.75 -3.602 1 22.17 20 VAL B O 1
ATOM 5456 N N . THR B 1 21 ? -18.547 46.594 -4.066 1 23.22 21 THR B N 1
ATOM 5457 C CA . THR B 1 21 ? -18.875 47.25 -2.805 1 23.22 21 THR B CA 1
ATOM 5458 C C . THR B 1 21 ? -20.375 47.5 -2.709 1 23.22 21 THR B C 1
ATOM 5460 O O . THR B 1 21 ? -20.859 48 -1.697 1 23.22 21 THR B O 1
ATOM 5463 N N . SER B 1 22 ? -21.094 47.938 -3.893 1 21.75 22 SER B N 1
ATOM 5464 C CA . SER B 1 22 ? -22.344 48.688 -3.799 1 21.75 22 SER B CA 1
ATOM 5465 C C . SER B 1 22 ? -23.359 47.938 -2.93 1 21.75 22 SER B C 1
ATOM 5467 O O . SER B 1 22 ? -23.219 46.75 -2.686 1 21.75 22 SER B O 1
ATOM 5469 N N . GLN B 1 23 ? -24.734 48.688 -2.674 1 21.72 23 GLN B N 1
ATOM 5470 C CA . GLN B 1 23 ? -25.906 48.625 -1.797 1 21.72 23 GLN B CA 1
ATOM 5471 C C . GLN B 1 23 ? -26.641 47.312 -1.96 1 21.72 23 GLN B C 1
ATOM 5473 O O . GLN B 1 23 ? -27.672 47.25 -2.633 1 21.72 23 GLN B O 1
ATOM 5478 N N . MET B 1 24 ? -26.047 46.375 -2.254 1 20.61 24 MET B N 1
ATOM 5479 C CA . MET B 1 24 ? -26.906 45.25 -2.635 1 20.61 24 MET B CA 1
ATOM 5480 C C . MET B 1 24 ? -27.891 44.906 -1.523 1 20.61 24 MET B C 1
ATOM 5482 O O . MET B 1 24 ? -27.562 44.156 -0.597 1 20.61 24 MET B O 1
ATOM 5486 N N . ASP B 1 25 ? -28.672 45.969 -0.936 1 21.91 25 ASP B N 1
ATOM 5487 C CA . ASP B 1 25 ? -29.734 45.719 0.026 1 21.91 25 ASP B CA 1
ATOM 5488 C C . ASP B 1 25 ? -30.734 44.688 -0.505 1 21.91 25 ASP B C 1
ATOM 5490 O O . ASP B 1 25 ? -31.844 44.562 0.042 1 21.91 25 ASP B O 1
ATOM 5494 N N . SER B 1 26 ? -30.562 44.312 -1.727 1 22.8 26 SER B N 1
ATOM 5495 C CA . SER B 1 26 ? -31.844 43.75 -2.178 1 22.8 26 SER B CA 1
ATOM 5496 C C . SER B 1 26 ? -32.312 42.625 -1.282 1 22.8 26 SER B C 1
ATOM 5498 O O . SER B 1 26 ? -31.516 41.75 -0.931 1 22.8 26 SER B O 1
ATOM 5500 N N . HIS B 1 27 ? -33.406 42.875 -0.559 1 22.25 27 HIS B N 1
ATOM 5501 C CA . HIS B 1 27 ? -34.281 42.031 0.253 1 22.25 27 HIS B CA 1
ATOM 5502 C C . HIS B 1 27 ? -34.562 40.688 -0.453 1 22.25 27 HIS B C 1
ATOM 5504 O O . HIS B 1 27 ? -35 40.688 -1.597 1 22.25 27 HIS B O 1
ATOM 5510 N N . VAL B 1 28 ? -33.625 40.031 -0.427 1 24.55 28 VAL B N 1
ATOM 5511 C CA . VAL B 1 28 ? -33.938 38.688 -0.92 1 24.55 28 VAL B CA 1
ATOM 5512 C C . VAL B 1 28 ? -35.344 38.312 -0.428 1 24.55 28 VAL B C 1
ATOM 5514 O O . VAL B 1 28 ? -35.625 38.344 0.772 1 24.55 28 VAL B O 1
ATOM 5517 N N . ASP B 1 29 ? -36.312 38.75 -1.247 1 23.03 29 ASP B N 1
ATOM 5518 C CA . ASP B 1 29 ? -37.688 38.375 -0.94 1 23.03 29 ASP B CA 1
ATOM 5519 C C . ASP B 1 29 ? -37.781 36.875 -0.571 1 23.03 29 ASP B C 1
ATOM 5521 O O . ASP B 1 29 ? -37.375 36.031 -1.356 1 23.03 29 ASP B O 1
ATOM 5525 N N . PRO B 1 30 ? -37.719 36.688 0.684 1 23.72 30 PRO B N 1
ATOM 5526 C CA . PRO B 1 30 ? -37.906 35.375 1.308 1 23.72 30 PRO B CA 1
ATOM 5527 C C . PRO B 1 30 ? -39.062 34.562 0.668 1 23.72 30 PRO B C 1
ATOM 5529 O O . PRO B 1 30 ? -39.344 33.469 1.094 1 23.72 30 PRO B O 1
ATOM 5532 N N . SER B 1 31 ? -39.844 35.375 -0.116 1 23.56 31 SER B N 1
ATOM 5533 C CA . SER B 1 31 ? -41.125 34.75 -0.425 1 23.56 31 SER B CA 1
ATOM 5534 C C . SER B 1 31 ? -40.969 33.469 -1.22 1 23.56 31 SER B C 1
ATOM 5536 O O . SER B 1 31 ? -41.906 32.656 -1.279 1 23.56 31 SER B O 1
ATOM 5538 N N . ALA B 1 32 ? -40.094 33.625 -2.15 1 22.19 32 ALA B N 1
ATOM 5539 C CA . ALA B 1 32 ? -40.375 32.531 -3.084 1 22.19 32 ALA B CA 1
ATOM 5540 C C . ALA B 1 32 ? -39.969 31.188 -2.5 1 22.19 32 ALA B C 1
ATOM 5542 O O . ALA B 1 32 ? -39.188 30.453 -3.107 1 22.19 32 ALA B O 1
ATOM 5543 N N . TRP B 1 33 ? -39.594 31.359 -1.217 1 24.19 33 TRP B N 1
ATOM 5544 C CA . TRP B 1 33 ? -39.5 30.078 -0.5 1 24.19 33 TRP B CA 1
ATOM 5545 C C . TRP B 1 33 ? -40.812 29.312 -0.632 1 24.19 33 TRP B C 1
ATOM 5547 O O . TRP B 1 33 ? -41.906 29.859 -0.375 1 24.19 33 TRP B O 1
ATOM 5557 N N . PRO B 1 34 ? -41 28.562 -1.617 1 28.06 34 PRO B N 1
ATOM 5558 C CA . PRO B 1 34 ? -42.406 28.172 -1.623 1 28.06 34 PRO B CA 1
ATOM 5559 C C . PRO B 1 34 ? -43 28.031 -0.217 1 28.06 34 PRO B C 1
ATOM 5561 O O . PRO B 1 34 ? -44.125 27.562 -0.053 1 28.06 34 PRO B O 1
ATOM 5564 N N . PHE B 1 35 ? -42.094 27.828 0.739 1 27.05 35 PHE B N 1
ATOM 5565 C CA . PHE B 1 35 ? -42.906 27.766 1.957 1 27.05 35 PHE B CA 1
ATOM 5566 C C . PHE B 1 35 ? -43.312 29.172 2.396 1 27.05 35 PHE B C 1
ATOM 5568 O O . PHE B 1 35 ? -42.656 30.156 2.07 1 27.05 35 PHE B O 1
ATOM 5575 N N . ASP B 1 36 ? -44.594 29.469 2.787 1 24.81 36 ASP B N 1
ATOM 5576 C CA . ASP B 1 36 ? -45.312 30.656 3.254 1 24.81 36 ASP B CA 1
ATOM 5577 C C . ASP B 1 36 ? -44.406 31.547 4.086 1 24.81 36 ASP B C 1
ATOM 5579 O O . ASP B 1 36 ? -43.344 31.109 4.582 1 24.81 36 ASP B O 1
ATOM 5583 N N . ASN B 1 37 ? -44.656 32.844 4.148 1 24.64 37 ASN B N 1
ATOM 5584 C CA . ASN B 1 37 ? -44.219 34.031 4.883 1 24.64 37 ASN B CA 1
ATOM 5585 C C . ASN B 1 37 ? -43.906 33.688 6.34 1 24.64 37 ASN B C 1
ATOM 5587 O O . ASN B 1 37 ? -44.75 33.156 7.062 1 24.64 37 ASN B O 1
ATOM 5591 N N . PRO B 1 38 ? -42.781 33.781 6.809 1 25.53 38 PRO B N 1
ATOM 5592 C CA . PRO B 1 38 ? -42.531 33.375 8.195 1 25.53 38 PRO B CA 1
ATOM 5593 C C . PRO B 1 38 ? -43.375 34.156 9.195 1 25.53 38 PRO B C 1
ATOM 5595 O O . PRO B 1 38 ? -43.375 33.844 10.383 1 25.53 38 PRO B O 1
ATOM 5598 N N . ASN B 1 39 ? -43.75 35.438 8.836 1 24.86 39 ASN B N 1
ATOM 5599 C CA . ASN B 1 39 ? -44.312 36.25 9.891 1 24.86 39 ASN B CA 1
ATOM 5600 C C . ASN B 1 39 ? -45.781 35.875 10.148 1 24.86 39 ASN B C 1
ATOM 5602 O O . ASN B 1 39 ? -46.469 36.531 10.938 1 24.86 39 ASN B O 1
ATOM 5606 N N . THR B 1 40 ? -46.594 35.656 9.117 1 22.56 40 THR B N 1
ATOM 5607 C CA . THR B 1 40 ? -47.938 35.375 9.578 1 22.56 40 THR B CA 1
ATOM 5608 C C . THR B 1 40 ? -47.969 34.156 10.477 1 22.56 40 THR B C 1
ATOM 5610 O O . THR B 1 40 ? -47.656 33.031 10.023 1 22.56 40 THR B O 1
ATOM 5613 N N . PHE B 1 41 ? -47.812 34.375 11.828 1 24.7 41 PHE B N 1
ATOM 5614 C CA . PHE B 1 41 ? -48.125 33.5 12.945 1 24.7 41 PHE B CA 1
ATOM 5615 C C . PHE B 1 41 ? -49.438 32.75 12.68 1 24.7 41 PHE B C 1
ATOM 5617 O O . PHE B 1 41 ? -50.531 33.281 12.82 1 24.7 41 PHE B O 1
ATOM 5624 N N . GLY B 1 42 ? -49.656 32.219 11.5 1 24.03 42 GLY B N 1
ATOM 5625 C CA . GLY B 1 42 ? -50.969 31.625 11.406 1 24.03 42 GLY B CA 1
ATOM 5626 C C . GLY B 1 42 ? -51.375 30.875 12.664 1 24.03 42 GLY B C 1
ATOM 5627 O O . GLY B 1 42 ? -50.531 30.469 13.453 1 24.03 42 GLY B O 1
ATOM 5628 N N . THR B 1 43 ? -52.5 31.25 13.25 1 24.66 43 THR B N 1
ATOM 5629 C CA . THR B 1 43 ? -53.062 30.484 14.352 1 24.66 43 THR B CA 1
ATOM 5630 C C . THR B 1 43 ? -52.719 29 14.219 1 24.66 43 THR B C 1
ATOM 5632 O O . THR B 1 43 ? -52.531 28.5 13.109 1 24.66 43 THR B O 1
ATOM 5635 N N . ALA B 1 44 ? -52.281 28.312 15.344 1 24.12 44 ALA B N 1
ATOM 5636 C CA . ALA B 1 44 ? -52.281 26.891 15.609 1 24.12 44 ALA B CA 1
ATOM 5637 C C . ALA B 1 44 ? -53.438 26.188 14.883 1 24.12 44 ALA B C 1
ATOM 5639 O O . ALA B 1 44 ? -54.594 26.266 15.312 1 24.12 44 ALA B O 1
ATOM 5640 N N . GLN B 1 45 ? -53.562 26.375 13.586 1 25.03 45 GLN B N 1
ATOM 5641 C CA . GLN B 1 45 ? -54.75 25.625 13.164 1 25.03 45 GLN B CA 1
ATOM 5642 C C . GLN B 1 45 ? -54.719 24.219 13.734 1 25.03 45 GLN B C 1
ATOM 5644 O O . GLN B 1 45 ? -53.656 23.641 13.961 1 25.03 45 GLN B O 1
ATOM 5649 N N . GLU B 1 46 ? -55.781 23.609 14.148 1 26.23 46 GLU B N 1
ATOM 5650 C CA . GLU B 1 46 ? -55.938 22.281 14.75 1 26.23 46 GLU B CA 1
ATOM 5651 C C . GLU B 1 46 ? -55.031 21.266 14.07 1 26.23 46 GLU B C 1
ATOM 5653 O O . GLU B 1 46 ? -54.781 21.359 12.867 1 26.23 46 GLU B O 1
ATOM 5658 N N . ARG B 1 47 ? -54.156 20.453 14.805 1 27.34 47 ARG B N 1
ATOM 5659 C CA . ARG B 1 47 ? -53.469 19.172 14.672 1 27.34 47 ARG B CA 1
ATOM 5660 C C . ARG B 1 47 ? -54.125 18.297 13.609 1 27.34 47 ARG B C 1
ATOM 5662 O O . ARG B 1 47 ? -55.062 17.547 13.914 1 27.34 47 ARG B O 1
ATOM 5669 N N . GLU B 1 48 ? -54.406 18.766 12.477 1 28.3 48 GLU B N 1
ATOM 5670 C CA . GLU B 1 48 ? -54.938 17.609 11.766 1 28.3 48 GLU B CA 1
ATOM 5671 C C . GLU B 1 48 ? -53.844 16.516 11.648 1 28.3 48 GLU B C 1
ATOM 5673 O O . GLU B 1 48 ? -52.719 16.797 11.297 1 28.3 48 GLU B O 1
ATOM 5678 N N . GLU B 1 49 ? -53.719 15.328 12.312 1 32.41 49 GLU B N 1
ATOM 5679 C CA . GLU B 1 49 ? -53.062 14.008 12.391 1 32.41 49 GLU B CA 1
ATOM 5680 C C . GLU B 1 49 ? -52.656 13.523 11.008 1 32.41 49 GLU B C 1
ATOM 5682 O O . GLU B 1 49 ? -53.344 12.727 10.383 1 32.41 49 GLU B O 1
ATOM 5687 N N . GLY B 1 50 ? -52.188 14.266 10.133 1 35.09 50 GLY B N 1
ATOM 5688 C CA . GLY B 1 50 ? -51.844 13.703 8.828 1 35.09 50 GLY B CA 1
ATOM 5689 C C . GLY B 1 50 ? -50.625 12.836 8.852 1 35.09 50 GLY B C 1
ATOM 5690 O O . GLY B 1 50 ? -49.656 13.148 9.547 1 35.09 50 GLY B O 1
ATOM 5691 N N . THR B 1 51 ? -50.406 11.562 8.555 1 40.41 51 THR B N 1
ATOM 5692 C CA . THR B 1 51 ? -49.469 10.445 8.57 1 40.41 51 THR B CA 1
ATOM 5693 C C . THR B 1 51 ? -48.156 10.828 7.906 1 40.41 51 THR B C 1
ATOM 5695 O O . THR B 1 51 ? -48.125 11.094 6.703 1 40.41 51 THR B O 1
ATOM 5698 N N . LYS B 1 52 ? -47.188 11.555 8.469 1 55.41 52 LYS B N 1
ATOM 5699 C CA . LYS B 1 52 ? -45.844 11.727 7.941 1 55.41 52 LYS B CA 1
ATOM 5700 C C . LYS B 1 52 ? -45.406 10.516 7.125 1 55.41 52 LYS B C 1
ATOM 5702 O O . LYS B 1 52 ? -45.531 9.375 7.586 1 55.41 52 LYS B O 1
ATOM 5707 N N . GLU B 1 53 ? -44.969 10.766 5.891 1 76.75 53 GLU B N 1
ATOM 5708 C CA . GLU B 1 53 ? -44.531 9.688 5.008 1 76.75 53 GLU B CA 1
ATOM 5709 C C . GLU B 1 53 ? -43.312 8.984 5.57 1 76.75 53 GLU B C 1
ATOM 5711 O O . GLU B 1 53 ? -42.406 9.625 6.121 1 76.75 53 GLU B O 1
ATOM 5716 N N . SER B 1 54 ? -43.312 7.762 5.781 1 85.25 54 SER B N 1
ATOM 5717 C CA . SER B 1 54 ? -42.25 6.922 6.336 1 85.25 54 SER B CA 1
ATOM 5718 C C . SER B 1 54 ? -41 7.012 5.504 1 85.25 54 SER B C 1
ATOM 5720 O O . SER B 1 54 ? -41.031 6.809 4.289 1 85.25 54 SER B O 1
ATOM 5722 N N . LEU B 1 55 ? -39.875 7.535 6.141 1 89.62 55 LEU B N 1
ATOM 5723 C CA . LEU B 1 55 ? -38.562 7.586 5.48 1 89.62 55 LEU B CA 1
ATOM 5724 C C . LEU B 1 55 ? -38 6.18 5.285 1 89.62 55 LEU B C 1
ATOM 5726 O O . LEU B 1 55 ? -37.188 5.949 4.379 1 89.62 55 LEU B O 1
ATOM 5730 N N . LEU B 1 56 ? -38.375 5.332 6.113 1 91.69 56 LEU B N 1
ATOM 5731 C CA . LEU B 1 56 ? -37.875 3.965 6.055 1 91.69 56 LEU B CA 1
ATOM 5732 C C . LEU B 1 56 ? -38.25 3.291 4.746 1 91.69 56 LEU B C 1
ATOM 5734 O O . LEU B 1 56 ? -37.531 2.438 4.238 1 91.69 56 LEU B O 1
ATOM 5738 N N . GLN B 1 57 ? -39.344 3.715 4.188 1 91.31 57 GLN B N 1
ATOM 5739 C CA . GLN B 1 57 ? -39.844 3.139 2.939 1 91.31 57 GLN B CA 1
ATOM 5740 C C . GLN B 1 57 ? -38.906 3.465 1.777 1 91.31 57 GLN B C 1
ATOM 5742 O O . GLN B 1 57 ? -38.938 2.812 0.732 1 91.31 57 GLN B O 1
ATOM 5747 N N . LYS B 1 58 ? -38.062 4.383 2.035 1 92.62 58 LYS B N 1
ATOM 5748 C CA . LYS B 1 58 ? -37.156 4.793 0.985 1 92.62 58 LYS B CA 1
ATOM 5749 C C . LYS B 1 58 ? -35.875 3.943 1.009 1 92.62 58 LYS B C 1
ATOM 5751 O O . LYS B 1 58 ? -34.969 4.129 0.18 1 92.62 58 LYS B O 1
ATOM 5756 N N . ALA B 1 59 ? -35.844 2.994 1.888 1 95.38 59 ALA B N 1
ATOM 5757 C CA . ALA B 1 59 ? -34.625 2.16 1.997 1 95.38 59 ALA B CA 1
ATOM 5758 C C . ALA B 1 59 ? -34.406 1.361 0.719 1 95.38 59 ALA B C 1
ATOM 5760 O O . ALA B 1 59 ? -35.344 0.759 0.179 1 95.38 59 ALA B O 1
ATOM 5761 N N . LYS B 1 60 ? -33.25 1.419 0.215 1 94.38 60 LYS B N 1
ATOM 5762 C CA . LYS B 1 60 ? -32.875 0.592 -0.926 1 94.38 60 LYS B CA 1
ATOM 5763 C C . LYS B 1 60 ? -32.781 -0.878 -0.531 1 94.38 60 LYS B C 1
ATOM 5765 O O . LYS B 1 60 ? -33.25 -1.757 -1.264 1 94.38 60 LYS B O 1
ATOM 5770 N N . TRP B 1 61 ? -32.094 -1.084 0.618 1 94.62 61 TRP B N 1
ATOM 5771 C CA . TRP B 1 61 ? -32 -2.424 1.188 1 94.62 61 TRP B CA 1
ATOM 5772 C C . TRP B 1 61 ? -32.25 -2.393 2.693 1 94.62 61 TRP B C 1
ATOM 5774 O O . TRP B 1 61 ? -31.922 -1.41 3.361 1 94.62 61 TRP B O 1
ATOM 5784 N N . THR B 1 62 ? -32.844 -3.393 3.141 1 96.06 62 THR B N 1
ATOM 5785 C CA . THR B 1 62 ? -32.969 -3.652 4.57 1 96.06 62 THR B CA 1
ATOM 5786 C C . THR B 1 62 ? -32.469 -5.062 4.906 1 96.06 62 THR B C 1
ATOM 5788 O O . THR B 1 62 ? -32.844 -6.023 4.215 1 96.06 62 THR B O 1
ATOM 5791 N N . TYR B 1 63 ? -31.656 -5.168 5.891 1 96.19 63 TYR B N 1
ATOM 5792 C CA . TYR B 1 63 ? -31.141 -6.441 6.375 1 96.19 63 TYR B CA 1
ATOM 5793 C C . TYR B 1 63 ? -31.5 -6.656 7.84 1 96.19 63 TYR B C 1
ATOM 5795 O O . TYR B 1 63 ? -31.812 -5.699 8.555 1 96.19 63 TYR B O 1
ATOM 5803 N N . SER B 1 64 ? -31.531 -7.852 8.219 1 96.31 64 SER B N 1
ATOM 5804 C CA . SER B 1 64 ? -31.766 -8.195 9.617 1 96.31 64 SER B CA 1
ATOM 5805 C C . SER B 1 64 ? -30.875 -9.359 10.047 1 96.31 64 SER B C 1
ATOM 5807 O O . SER B 1 64 ? -30.625 -10.281 9.266 1 96.31 64 SER B O 1
ATOM 5809 N N . THR B 1 65 ? -30.391 -9.219 11.25 1 96.69 65 THR B N 1
ATOM 5810 C CA . THR B 1 65 ? -29.734 -10.375 11.836 1 96.69 65 THR B CA 1
ATOM 5811 C C . THR B 1 65 ? -30.734 -11.477 12.148 1 96.69 65 THR B C 1
ATOM 5813 O O . THR B 1 65 ? -31.938 -11.289 12 1 96.69 65 THR B O 1
ATOM 5816 N N . THR B 1 66 ? -30.188 -12.617 12.586 1 95.19 66 THR B N 1
ATOM 5817 C CA . THR B 1 66 ? -31.047 -13.727 12.984 1 95.19 66 THR B CA 1
ATOM 5818 C C . THR B 1 66 ? -31.922 -13.336 14.18 1 95.19 66 THR B C 1
ATOM 5820 O O . THR B 1 66 ? -33 -13.898 14.375 1 95.19 66 THR B O 1
ATOM 5823 N N . ARG B 1 67 ? -31.5 -12.328 14.984 1 95.62 67 ARG B N 1
ATOM 5824 C CA . ARG B 1 67 ? -32.25 -11.859 16.141 1 95.62 67 ARG B CA 1
ATOM 5825 C C . ARG B 1 67 ? -33.031 -10.594 15.805 1 95.62 67 ARG B C 1
ATOM 5827 O O . ARG B 1 67 ? -33.406 -9.828 16.703 1 95.62 67 ARG B O 1
ATOM 5834 N N . ASP B 1 68 ? -33.062 -10.242 14.57 1 94.81 68 ASP B N 1
ATOM 5835 C CA . ASP B 1 68 ? -33.938 -9.219 13.984 1 94.81 68 ASP B CA 1
ATOM 5836 C C . ASP B 1 68 ? -33.406 -7.82 14.305 1 94.81 68 ASP B C 1
ATOM 5838 O O . ASP B 1 68 ? -34.188 -6.895 14.523 1 94.81 68 ASP B O 1
ATOM 5842 N N . ARG B 1 69 ? -32.156 -7.711 14.547 1 96.69 69 ARG B N 1
ATOM 5843 C CA . ARG B 1 69 ? -31.547 -6.383 14.562 1 96.69 69 ARG B CA 1
ATOM 5844 C C . ARG B 1 69 ? -31.328 -5.867 13.141 1 96.69 69 ARG B C 1
ATOM 5846 O O . ARG B 1 69 ? -30.859 -6.605 12.273 1 96.69 69 ARG B O 1
ATOM 5853 N N . LYS B 1 70 ? -31.562 -4.602 12.883 1 96.56 70 LYS B N 1
ATOM 5854 C CA . LYS B 1 70 ? -31.766 -4.156 11.508 1 96.56 70 LYS B CA 1
ATOM 5855 C C . LYS B 1 70 ? -30.609 -3.289 11.031 1 96.56 70 LYS B C 1
ATOM 5857 O O . LYS B 1 70 ? -29.953 -2.615 11.828 1 96.56 70 LYS B O 1
ATOM 5862 N N . VAL B 1 71 ? -30.375 -3.344 9.758 1 98.19 71 VAL B N 1
ATOM 5863 C CA . VAL B 1 71 ? -29.516 -2.457 8.977 1 98.19 71 VAL B CA 1
ATOM 5864 C C . VAL B 1 71 ? -30.297 -1.938 7.762 1 98.19 71 VAL B C 1
ATOM 5866 O O . VAL B 1 71 ? -30.938 -2.713 7.047 1 98.19 71 VAL B O 1
ATOM 5869 N N . ALA B 1 72 ? -30.297 -0.67 7.527 1 98 72 ALA B N 1
ATOM 5870 C CA . ALA B 1 72 ? -30.953 -0.084 6.363 1 98 72 ALA B CA 1
ATOM 5871 C C . ALA B 1 72 ? -30 0.796 5.574 1 98 72 ALA B C 1
ATOM 5873 O O . ALA B 1 72 ? -29.188 1.516 6.156 1 98 72 ALA B O 1
ATOM 5874 N N . VAL B 1 73 ? -30.062 0.687 4.27 1 97.88 73 VAL B N 1
ATOM 5875 C CA . VAL B 1 73 ? -29.188 1.436 3.367 1 97.88 73 VAL B CA 1
ATOM 5876 C C . VAL B 1 73 ? -30.031 2.379 2.508 1 97.88 73 VAL B C 1
ATOM 5878 O O . VAL B 1 73 ? -31.031 1.968 1.926 1 97.88 73 VAL B O 1
ATOM 5881 N N . PHE B 1 74 ? -29.547 3.656 2.434 1 96.75 74 PHE B N 1
ATOM 5882 C CA . PHE B 1 74 ? -30.281 4.676 1.691 1 96.75 74 PHE B CA 1
ATOM 5883 C C . PHE B 1 74 ? -29.359 5.402 0.718 1 96.75 74 PHE B C 1
ATOM 5885 O O . PHE B 1 74 ? -28.219 5.738 1.062 1 96.75 74 PHE B O 1
ATOM 5892 N N . ASP B 1 75 ? -29.609 5.766 -0.539 1 91.38 75 ASP B N 1
ATOM 5893 C CA . ASP B 1 75 ? -28.859 6.59 -1.482 1 91.38 75 ASP B CA 1
ATOM 5894 C C . ASP B 1 75 ? -29.453 8 -1.563 1 91.38 75 ASP B C 1
ATOM 5896 O O . ASP B 1 75 ? -28.75 8.953 -1.907 1 91.38 75 ASP B O 1
ATOM 5900 N N . ASP B 1 76 ? -30.703 8.297 -1.141 1 81.31 76 ASP B N 1
ATOM 5901 C CA . ASP B 1 76 ? -31.344 9.57 -1.445 1 81.31 76 ASP B CA 1
ATOM 5902 C C . ASP B 1 76 ? -32.156 10.086 -0.251 1 81.31 76 ASP B C 1
ATOM 5904 O O . ASP B 1 76 ? -33.219 10.648 -0.42 1 81.31 76 ASP B O 1
ATOM 5908 N N . ILE B 1 77 ? -31.516 9.859 0.764 1 88.94 77 ILE B N 1
ATOM 5909 C CA . ILE B 1 77 ? -32.219 10.43 1.914 1 88.94 77 ILE B CA 1
ATOM 5910 C C . ILE B 1 77 ? -31.875 11.914 2.035 1 88.94 77 ILE B C 1
ATOM 5912 O O . ILE B 1 77 ? -32.688 12.703 2.51 1 88.94 77 ILE B O 1
ATOM 5916 N N . LEU B 1 78 ? -30.656 12.219 1.685 1 91.06 78 LEU B N 1
ATOM 5917 C CA . LEU B 1 78 ? -30.234 13.617 1.604 1 91.06 78 LEU B CA 1
ATOM 5918 C C . LEU B 1 78 ? -30.172 14.078 0.153 1 91.06 78 LEU B C 1
ATOM 5920 O O . LEU B 1 78 ? -29.875 13.289 -0.745 1 91.06 78 LEU B O 1
ATOM 5924 N N . SER B 1 79 ? -30.469 15.367 -0.033 1 91.19 79 SER B N 1
ATOM 5925 C CA . SER B 1 79 ? -30.281 15.898 -1.38 1 91.19 79 SER B CA 1
ATOM 5926 C C . SER B 1 79 ? -28.797 15.977 -1.742 1 91.19 79 SER B C 1
ATOM 5928 O O . SER B 1 79 ? -27.938 15.984 -0.86 1 91.19 79 SER B O 1
ATOM 5930 N N . PHE B 1 80 ? -28.609 16.031 -3.021 1 92.75 80 PHE B N 1
ATOM 5931 C CA . PHE B 1 80 ? -27.25 16.156 -3.508 1 92.75 80 PHE B CA 1
ATOM 5932 C C . PHE B 1 80 ? -26.594 17.406 -2.955 1 92.75 80 PHE B C 1
ATOM 5934 O O . PHE B 1 80 ? -25.453 17.359 -2.461 1 92.75 80 PHE B O 1
ATOM 5941 N N . LYS B 1 81 ? -27.297 18.562 -2.939 1 92.75 81 LYS B N 1
ATOM 5942 C CA . LYS B 1 81 ? -26.781 19.828 -2.451 1 92.75 81 LYS B CA 1
ATOM 5943 C C . LYS B 1 81 ? -26.453 19.766 -0.961 1 92.75 81 LYS B C 1
ATOM 5945 O O . LYS B 1 81 ? -25.422 20.281 -0.52 1 92.75 81 LYS B O 1
ATOM 5950 N N . THR B 1 82 ? -27.328 19.094 -0.249 1 94.06 82 THR B N 1
ATOM 5951 C CA . THR B 1 82 ? -27.109 18.938 1.185 1 94.06 82 THR B CA 1
ATOM 5952 C C . THR B 1 82 ? -25.859 18.094 1.453 1 94.06 82 THR B C 1
ATOM 5954 O O . THR B 1 82 ? -25.047 18.438 2.322 1 94.06 82 THR B O 1
ATOM 5957 N N . THR B 1 83 ? -25.688 17.047 0.709 1 94.81 83 THR B N 1
ATOM 5958 C CA . THR B 1 83 ? -24.531 16.172 0.888 1 94.81 83 THR B CA 1
ATOM 5959 C C . THR B 1 83 ? -23.234 16.922 0.581 1 94.81 83 THR B C 1
ATOM 5961 O O . THR B 1 83 ? -22.25 16.797 1.305 1 94.81 83 THR B O 1
ATOM 5964 N N . VAL B 1 84 ? -23.234 17.719 -0.477 1 93.38 84 VAL B N 1
ATOM 5965 C CA . VAL B 1 84 ? -22.078 18.516 -0.836 1 93.38 84 VAL B CA 1
ATOM 5966 C C . VAL B 1 84 ? -21.766 19.516 0.283 1 93.38 84 VAL B C 1
ATOM 5968 O O . VAL B 1 84 ? -20.609 19.703 0.652 1 93.38 84 VAL B O 1
ATOM 5971 N N . ALA B 1 85 ? -22.812 20.109 0.829 1 92.94 85 ALA B N 1
ATOM 5972 C CA . ALA B 1 85 ? -22.625 21.078 1.92 1 92.94 85 ALA B CA 1
ATOM 5973 C C . ALA B 1 85 ? -22.016 20.391 3.146 1 92.94 85 ALA B C 1
ATOM 5975 O O . ALA B 1 85 ? -21.109 20.953 3.781 1 92.94 85 ALA B O 1
ATOM 5976 N N . ILE B 1 86 ? -22.531 19.234 3.451 1 94.81 86 ILE B N 1
ATOM 5977 C CA . ILE B 1 86 ? -22 18.484 4.594 1 94.81 86 ILE B CA 1
ATOM 5978 C C . ILE B 1 86 ? -20.531 18.125 4.355 1 94.81 86 ILE B C 1
ATOM 5980 O O . ILE B 1 86 ? -19.703 18.266 5.258 1 94.81 86 ILE B O 1
ATOM 5984 N N . SER B 1 87 ? -20.266 17.641 3.152 1 93.44 87 SER B N 1
ATOM 5985 C CA . SER B 1 87 ? -18.891 17.297 2.809 1 93.44 87 SER B CA 1
ATOM 5986 C C . SER B 1 87 ? -17.969 18.5 3 1 93.44 87 SER B C 1
ATOM 5988 O O . SER B 1 87 ? -16.906 18.375 3.617 1 93.44 87 SER B O 1
ATOM 5990 N N . ASN B 1 88 ? -18.375 19.641 2.537 1 90.88 88 ASN B N 1
ATOM 5991 C CA . ASN B 1 88 ? -17.578 20.859 2.693 1 90.88 88 ASN B CA 1
ATOM 5992 C C . ASN B 1 88 ? -17.469 21.266 4.16 1 90.88 88 ASN B C 1
ATOM 5994 O O . ASN B 1 88 ? -16.406 21.734 4.594 1 90.88 88 ASN B O 1
ATOM 5998 N N . TYR B 1 89 ? -18.562 21.109 4.859 1 91.94 89 TYR B N 1
ATOM 5999 C CA . TYR B 1 89 ? -18.547 21.438 6.285 1 91.94 89 TYR B CA 1
ATOM 6000 C C . TYR B 1 89 ? -17.516 20.578 7.023 1 91.94 89 TYR B C 1
ATOM 6002 O O . TYR B 1 89 ? -16.719 21.109 7.805 1 91.94 89 TYR B O 1
ATOM 6010 N N . VAL B 1 90 ? -17.516 19.281 6.75 1 92.38 90 VAL B N 1
ATOM 6011 C CA . VAL B 1 90 ? -16.609 18.344 7.395 1 92.38 90 VAL B CA 1
ATOM 6012 C C . VAL B 1 90 ? -15.156 18.734 7.078 1 92.38 90 VAL B C 1
ATOM 6014 O O . VAL B 1 90 ? -14.305 18.75 7.965 1 92.38 90 VAL B O 1
ATOM 6017 N N . HIS B 1 91 ? -14.883 19.172 5.891 1 86.69 91 HIS B N 1
ATOM 6018 C CA . HIS B 1 91 ? -13.523 19.484 5.457 1 86.69 91 HIS B CA 1
ATOM 6019 C C . HIS B 1 91 ? -13.055 20.812 6.02 1 86.69 91 HIS B C 1
ATOM 6021 O O . HIS B 1 91 ? -11.875 20.984 6.344 1 86.69 91 HIS B O 1
ATOM 6027 N N . THR B 1 92 ? -13.961 21.75 6.137 1 83.38 92 THR B N 1
ATOM 6028 C CA . THR B 1 92 ? -13.57 23.109 6.488 1 83.38 92 THR B CA 1
ATOM 6029 C C . THR B 1 92 ? -13.578 23.297 8 1 83.38 92 THR B C 1
ATOM 6031 O O . THR B 1 92 ? -12.758 24.047 8.539 1 83.38 92 THR B O 1
ATOM 6034 N N . VAL B 1 93 ? -14.453 22.594 8.656 1 85.12 93 VAL B N 1
ATOM 6035 C CA . VAL B 1 93 ? -14.664 22.859 10.078 1 85.12 93 VAL B CA 1
ATOM 6036 C C . VAL B 1 93 ? -13.992 21.766 10.906 1 85.12 93 VAL B C 1
ATOM 6038 O O . VAL B 1 93 ? -13.719 21.953 12.094 1 85.12 93 VAL B O 1
ATOM 6041 N N . GLY B 1 94 ? -13.773 20.656 10.305 1 85.75 94 GLY B N 1
ATOM 6042 C CA . GLY B 1 94 ? -13.258 19.516 11.047 1 85.75 94 GLY B CA 1
ATOM 6043 C C . GLY B 1 94 ? -11.867 19.75 11.609 1 85.75 94 GLY B C 1
ATOM 6044 O O . GLY B 1 94 ? -10.977 20.219 10.898 1 85.75 94 GLY B O 1
ATOM 6045 N N . ALA B 1 95 ? -11.727 19.578 12.914 1 86.62 95 ALA B N 1
ATOM 6046 C CA . ALA B 1 95 ? -10.422 19.547 13.57 1 86.62 95 ALA B CA 1
ATOM 6047 C C . ALA B 1 95 ? -9.859 18.141 13.633 1 86.62 95 ALA B C 1
ATOM 6049 O O . ALA B 1 95 ? -10.133 17.391 14.578 1 86.62 95 ALA B O 1
ATOM 6050 N N . TRP B 1 96 ? -9.055 17.844 12.688 1 89.44 96 TRP B N 1
ATOM 6051 C CA . TRP B 1 96 ? -8.602 16.469 12.508 1 89.44 96 TRP B CA 1
ATOM 6052 C C . TRP B 1 96 ? -7.508 16.125 13.523 1 89.44 96 TRP B C 1
ATOM 6054 O O . TRP B 1 96 ? -6.625 16.938 13.797 1 89.44 96 TRP B O 1
ATOM 6064 N N . ARG B 1 97 ? -7.605 14.93 13.984 1 86.88 97 ARG B N 1
ATOM 6065 C CA . ARG B 1 97 ? -6.633 14.375 14.922 1 86.88 97 ARG B CA 1
ATOM 6066 C C . ARG B 1 97 ? -6.293 12.938 14.578 1 86.88 97 ARG B C 1
ATOM 6068 O O . ARG B 1 97 ? -7.074 12.242 13.922 1 86.88 97 ARG B O 1
ATOM 6075 N N . PHE B 1 98 ? -5.176 12.578 14.945 1 85.88 98 PHE B N 1
ATOM 6076 C CA . PHE B 1 98 ? -4.734 11.195 14.812 1 85.88 98 PHE B CA 1
ATOM 6077 C C . PHE B 1 98 ? -4.816 10.461 16.141 1 85.88 98 PHE B C 1
ATOM 6079 O O . PHE B 1 98 ? -4.164 10.859 17.109 1 85.88 98 PHE B O 1
ATOM 6086 N N . GLN B 1 99 ? -5.73 9.414 16.078 1 75.44 99 GLN B N 1
ATOM 6087 C CA . GLN B 1 99 ? -5.934 8.688 17.328 1 75.44 99 GLN B CA 1
ATOM 6088 C C . GLN B 1 99 ? -5.227 7.336 17.297 1 75.44 99 GLN B C 1
ATOM 6090 O O . GLN B 1 99 ? -5.555 6.477 16.469 1 75.44 99 GLN B O 1
ATOM 6095 N N . ASN B 1 100 ? -3.916 7.133 17.391 1 66.5 100 ASN B N 1
ATOM 6096 C CA . ASN B 1 100 ? -3.34 5.793 17.391 1 66.5 100 ASN B CA 1
ATOM 6097 C C . ASN B 1 100 ? -2.67 5.473 18.719 1 66.5 100 ASN B C 1
ATOM 6099 O O . ASN B 1 100 ? -2.402 6.375 19.516 1 66.5 100 ASN B O 1
ATOM 6103 N N . PHE B 1 101 ? -2.576 4.125 18.812 1 59.91 101 PHE B N 1
ATOM 6104 C CA . PHE B 1 101 ? -1.826 3.547 19.922 1 59.91 101 PHE B CA 1
ATOM 6105 C C . PHE B 1 101 ? -0.363 3.971 19.859 1 59.91 101 PHE B C 1
ATOM 6107 O O . PHE B 1 101 ? 0.291 3.818 18.828 1 59.91 101 PHE B O 1
ATOM 6114 N N . ASP B 1 102 ? -0.113 4.949 20.672 1 64.5 102 ASP B N 1
ATOM 6115 C CA . ASP B 1 102 ? 1.31 5.219 20.859 1 64.5 102 ASP B CA 1
ATOM 6116 C C . ASP B 1 102 ? 1.834 4.555 22.141 1 64.5 102 ASP B C 1
ATOM 6118 O O . ASP B 1 102 ? 1.447 4.93 23.234 1 64.5 102 ASP B O 1
ATOM 6122 N N . PRO B 1 103 ? 2.426 3.408 21.984 1 60.34 103 PRO B N 1
ATOM 6123 C CA . PRO B 1 103 ? 2.887 2.674 23.156 1 60.34 103 PRO B CA 1
ATOM 6124 C C . PRO B 1 103 ? 3.588 3.572 24.188 1 60.34 103 PRO B C 1
ATOM 6126 O O . PRO B 1 103 ? 3.656 3.232 25.359 1 60.34 103 PRO B O 1
ATOM 6129 N N . HIS B 1 104 ? 4.086 4.605 23.719 1 63.88 104 HIS B N 1
ATOM 6130 C CA . HIS B 1 104 ? 4.863 5.449 24.609 1 63.88 104 HIS B CA 1
ATOM 6131 C C . HIS B 1 104 ? 3.965 6.41 25.375 1 63.88 104 HIS B C 1
ATOM 6133 O O . HIS B 1 104 ? 4.375 6.977 26.391 1 63.88 104 HIS B O 1
ATOM 6139 N N . GLU B 1 105 ? 2.91 6.723 24.734 1 59.59 105 GLU B N 1
ATOM 6140 C CA . GLU B 1 105 ? 2.031 7.648 25.438 1 59.59 105 GLU B CA 1
ATOM 6141 C C . GLU B 1 105 ? 0.998 6.895 26.266 1 59.59 105 GLU B C 1
ATOM 6143 O O . GLU B 1 105 ? 0.335 7.488 27.125 1 59.59 105 GLU B O 1
ATOM 6148 N N . GLY B 1 106 ? 1.182 5.57 26.656 1 52.78 106 GLY B N 1
ATOM 6149 C CA . GLY B 1 106 ? 0.277 4.785 27.484 1 52.78 106 GLY B CA 1
ATOM 6150 C C . GLY B 1 106 ? -1.181 4.961 27.094 1 52.78 106 GLY B C 1
ATOM 6151 O O . GLY B 1 106 ? -2.064 4.348 27.703 1 52.78 106 GLY B O 1
ATOM 6152 N N . ASN B 1 107 ? -1.502 5.992 26.75 1 48.12 107 ASN B N 1
ATOM 6153 C CA . ASN B 1 107 ? -2.91 6.375 26.75 1 48.12 107 ASN B CA 1
ATOM 6154 C C . ASN B 1 107 ? -3.697 5.602 25.688 1 48.12 107 ASN B C 1
ATOM 6156 O O . ASN B 1 107 ? -4.93 5.641 25.672 1 48.12 107 ASN B O 1
ATOM 6160 N N . TYR B 1 108 ? -3.207 5.453 24.641 1 46.91 108 TYR B N 1
ATOM 6161 C CA . TYR B 1 108 ? -4.199 5.062 23.641 1 46.91 108 TYR B CA 1
ATOM 6162 C C . TYR B 1 108 ? -4.293 3.545 23.531 1 46.91 108 TYR B C 1
ATOM 6164 O O . TYR B 1 108 ? -3.32 2.883 23.156 1 46.91 108 TYR B O 1
ATOM 6172 N N . THR B 1 109 ? -5 3.029 24.328 1 45.75 109 THR B N 1
ATOM 6173 C CA . THR B 1 109 ? -5.207 1.593 24.469 1 45.75 109 THR B CA 1
ATOM 6174 C C . THR B 1 109 ? -5.523 0.956 23.109 1 45.75 109 THR B C 1
ATOM 6176 O O . THR B 1 109 ? -5.645 -0.267 23.016 1 45.75 109 THR B O 1
ATOM 6179 N N . GLY B 1 110 ? -5.207 1.698 22.016 1 49.09 110 GLY B N 1
ATOM 6180 C CA . GLY B 1 110 ? -5.512 1.043 20.75 1 49.09 110 GLY B CA 1
ATOM 6181 C C . GLY B 1 110 ? -6.914 0.47 20.703 1 49.09 110 GLY B C 1
ATOM 6182 O O . GLY B 1 110 ? -7.348 -0.037 19.656 1 49.09 110 GLY B O 1
ATOM 6183 N N . GLN B 1 111 ? -7.48 0.151 21.812 1 52.75 111 GLN B N 1
ATOM 6184 C CA . GLN B 1 111 ? -8.711 -0.631 21.844 1 52.75 111 GLN B CA 1
ATOM 6185 C C . GLN B 1 111 ? -9.938 0.271 21.75 1 52.75 111 GLN B C 1
ATOM 6187 O O . GLN B 1 111 ? -11.07 -0.185 21.953 1 52.75 111 GLN B O 1
ATOM 6192 N N . LYS B 1 112 ? -9.609 1.585 21.344 1 60.81 112 LYS B N 1
ATOM 6193 C CA . LYS B 1 112 ? -10.883 2.301 21.391 1 60.81 112 LYS B CA 1
ATOM 6194 C C . LYS B 1 112 ? -11.586 2.27 20.031 1 60.81 112 LYS B C 1
ATOM 6196 O O . LYS B 1 112 ? -11.023 2.719 19.031 1 60.81 112 LYS B O 1
ATOM 6201 N N . GLY B 1 113 ? -12.695 1.582 20.094 1 73.5 113 GLY B N 1
ATOM 6202 C CA . GLY B 1 113 ? -13.617 1.628 18.969 1 73.5 113 GLY B CA 1
ATOM 6203 C C . GLY B 1 113 ? -13.211 0.732 17.812 1 73.5 113 GLY B C 1
ATOM 6204 O O . GLY B 1 113 ? -12.789 -0.407 18.031 1 73.5 113 GLY B O 1
ATOM 6205 N N . ASN B 1 114 ? -13.406 1.119 16.688 1 80.62 114 ASN B N 1
ATOM 6206 C CA . ASN B 1 114 ? -13.102 0.355 15.477 1 80.62 114 ASN B CA 1
ATOM 6207 C 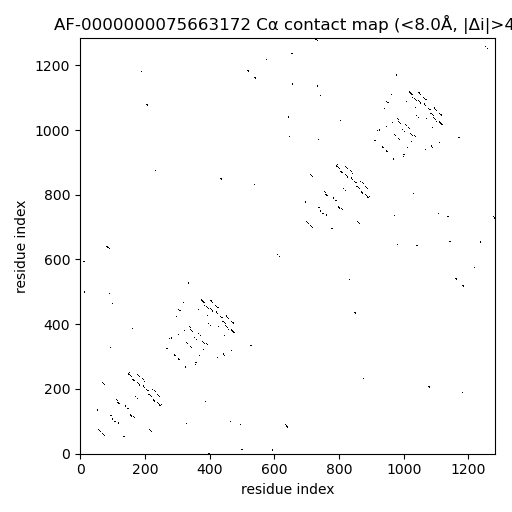C . ASN B 1 114 ? -11.703 0.666 14.953 1 80.62 114 ASN B C 1
ATOM 6209 O O . ASN B 1 114 ? -11.328 0.217 13.867 1 80.62 114 ASN B O 1
ATOM 6213 N N . ASN B 1 115 ? -10.859 1.469 15.703 1 82.75 115 ASN B N 1
ATOM 6214 C CA . ASN B 1 115 ? -9.469 1.791 15.414 1 82.75 115 ASN B CA 1
ATOM 6215 C C . ASN B 1 115 ? -9.336 2.67 14.172 1 82.75 115 ASN B C 1
ATOM 6217 O O . ASN B 1 115 ? -8.328 2.611 13.469 1 82.75 115 ASN B O 1
ATOM 6221 N N . MET B 1 116 ? -10.422 3.369 13.836 1 88.62 116 MET B N 1
ATOM 6222 C CA . MET B 1 116 ? -10.227 4.41 12.836 1 88.62 116 MET B CA 1
ATOM 6223 C C . MET B 1 116 ? -9.359 5.539 13.375 1 88.62 116 MET B C 1
ATOM 6225 O O . MET B 1 116 ? -9.742 6.219 14.328 1 88.62 116 MET B O 1
ATOM 6229 N N . GLN B 1 117 ? -8.32 5.785 12.789 1 83.69 117 GLN B N 1
ATOM 6230 C CA . GLN B 1 117 ? -7.254 6.555 13.422 1 83.69 117 GLN B CA 1
ATOM 6231 C C . GLN B 1 117 ? -7.457 8.047 13.211 1 83.69 117 GLN B C 1
ATOM 6233 O O . GLN B 1 117 ? -7.168 8.852 14.109 1 83.69 117 GLN B O 1
ATOM 6238 N N . TRP B 1 118 ? -7.922 8.484 12.109 1 89.12 118 TRP B N 1
ATOM 6239 C CA . TRP B 1 118 ? -8.133 9.898 11.852 1 89.12 118 TRP B CA 1
ATOM 6240 C C . TRP B 1 118 ? -9.586 10.297 12.117 1 89.12 118 TRP B C 1
ATOM 6242 O O . TRP B 1 118 ? -10.508 9.727 11.539 1 89.12 118 TRP B O 1
ATOM 6252 N N . GLU B 1 119 ? -9.711 11.266 12.969 1 91 119 GLU B N 1
ATOM 6253 C CA . GLU B 1 119 ? -11.062 11.617 13.375 1 91 119 GLU B CA 1
ATOM 6254 C C . GLU B 1 119 ? -11.203 13.117 13.609 1 91 119 GLU B C 1
ATOM 6256 O O . GLU B 1 119 ? -10.234 13.781 14 1 91 119 GLU B O 1
ATOM 6261 N N . ALA B 1 120 ? -12.312 13.664 13.312 1 92.94 120 ALA B N 1
ATOM 6262 C CA . ALA B 1 120 ? -12.781 14.992 13.695 1 92.94 120 ALA B CA 1
ATOM 6263 C C . ALA B 1 120 ? -14.164 14.914 14.352 1 92.94 120 ALA B C 1
ATOM 6265 O O . ALA B 1 120 ? -15.078 14.297 13.812 1 92.94 120 ALA B O 1
ATOM 6266 N N . THR B 1 121 ? -14.273 15.484 15.516 1 93.31 121 THR B N 1
ATOM 6267 C CA . THR B 1 121 ? -15.547 15.492 16.234 1 93.31 121 THR B CA 1
ATOM 6268 C C . THR B 1 121 ? -16.266 16.828 16.031 1 93.31 121 THR B C 1
ATOM 6270 O O . THR B 1 121 ? -15.617 17.875 15.992 1 93.31 121 THR B O 1
ATOM 6273 N N . PHE B 1 122 ? -17.562 16.766 16 1 95.69 122 PHE B N 1
ATOM 6274 C CA . PHE B 1 122 ? -18.391 17.953 15.766 1 95.69 122 PHE B CA 1
ATOM 6275 C C . PHE B 1 122 ? -19.406 18.125 16.891 1 95.69 122 PHE B C 1
ATOM 6277 O O . PHE B 1 122 ? -19.672 17.188 17.641 1 95.69 122 PHE B O 1
ATOM 6284 N N . ASP B 1 123 ? -19.922 19.359 16.969 1 94.94 123 ASP B N 1
ATOM 6285 C CA . ASP B 1 123 ? -20.969 19.688 17.938 1 94.94 123 ASP B CA 1
ATOM 6286 C C . ASP B 1 123 ? -22.266 18.938 17.609 1 94.94 123 ASP B C 1
ATOM 6288 O O . ASP B 1 123 ? -22.906 19.219 16.594 1 94.94 123 ASP B O 1
ATOM 6292 N N . PRO B 1 124 ? -22.672 18.031 18.516 1 96.38 124 PRO B N 1
ATOM 6293 C CA . PRO B 1 124 ? -23.891 17.281 18.203 1 96.38 124 PRO B CA 1
ATOM 6294 C C . PRO B 1 124 ? -25.125 18.172 18.094 1 96.38 124 PRO B C 1
ATOM 6296 O O . PRO B 1 124 ? -26.078 17.844 17.375 1 96.38 124 PRO B O 1
ATOM 6299 N N . GLU B 1 125 ? -25.141 19.312 18.703 1 94.56 125 GLU B N 1
ATOM 6300 C CA . GLU B 1 125 ? -26.281 20.219 18.688 1 94.56 125 GLU B CA 1
ATOM 6301 C C . GLU B 1 125 ? -26.484 20.844 17.312 1 94.56 125 GLU B C 1
ATOM 6303 O O . GLU B 1 125 ? -27.609 21.109 16.891 1 94.56 125 GLU B O 1
ATOM 6308 N N . VAL B 1 126 ? -25.391 21.078 16.656 1 94.44 126 VAL B N 1
ATOM 6309 C CA . VAL B 1 126 ? -25.469 21.641 15.312 1 94.44 126 VAL B CA 1
ATOM 6310 C C . VAL B 1 126 ? -26.219 20.672 14.391 1 94.44 126 VAL B C 1
ATOM 6312 O O . VAL B 1 126 ? -27.125 21.078 13.656 1 94.44 126 VAL B O 1
ATOM 6315 N N . PHE B 1 127 ? -25.953 19.422 14.5 1 95.06 127 PHE B N 1
ATOM 6316 C CA . PHE B 1 127 ? -26.578 18.422 13.648 1 95.06 127 PHE B CA 1
ATOM 6317 C C . PHE B 1 127 ? -27.984 18.094 14.141 1 95.06 127 PHE B C 1
ATOM 6319 O O . PHE B 1 127 ? -28.906 17.891 13.336 1 95.06 127 PHE B O 1
ATOM 6326 N N . SER B 1 128 ? -28.141 18.031 15.43 1 94.19 128 SER B N 1
ATOM 6327 C CA . SER B 1 128 ? -29.453 17.703 15.977 1 94.19 128 SER B CA 1
ATOM 6328 C C . SER B 1 128 ? -30.484 18.75 15.578 1 94.19 128 SER B C 1
ATOM 6330 O O . SER B 1 128 ? -31.672 18.422 15.422 1 94.19 128 SER B O 1
ATOM 6332 N N . SER B 1 129 ? -30.047 19.984 15.414 1 92.19 129 SER B N 1
ATOM 6333 C CA . SER B 1 129 ? -30.953 21.062 15.062 1 92.19 129 SER B CA 1
ATOM 6334 C C . SER B 1 129 ? -31.078 21.234 13.555 1 92.19 129 SER B C 1
ATOM 6336 O O . SER B 1 129 ? -31.828 22.078 13.07 1 92.19 129 SER B O 1
ATOM 6338 N N . SER B 1 130 ? -30.359 20.469 12.852 1 93.25 130 SER B N 1
ATOM 6339 C CA . SER B 1 130 ? -30.359 20.531 11.391 1 93.25 130 SER B CA 1
ATOM 6340 C C . SER B 1 130 ? -31.438 19.641 10.797 1 93.25 130 SER B C 1
ATOM 6342 O O . SER B 1 130 ? -31.969 18.766 11.484 1 93.25 130 SER B O 1
ATOM 6344 N N . ARG B 1 131 ? -31.75 19.875 9.578 1 91.44 131 ARG B N 1
ATOM 6345 C CA . ARG B 1 131 ? -32.688 19 8.875 1 91.44 131 ARG B CA 1
ATOM 6346 C C . ARG B 1 131 ? -32.094 17.594 8.734 1 91.44 131 ARG B C 1
ATOM 6348 O O . ARG B 1 131 ? -32.844 16.609 8.805 1 91.44 131 ARG B O 1
ATOM 6355 N N . THR B 1 132 ? -30.844 17.531 8.5 1 92.69 132 THR B N 1
ATOM 6356 C CA . THR B 1 132 ? -30.172 16.234 8.391 1 92.69 132 THR B CA 1
ATOM 6357 C C . THR B 1 132 ? -30.344 15.438 9.68 1 92.69 132 THR B C 1
ATOM 6359 O O . THR B 1 132 ? -30.766 14.281 9.648 1 92.69 132 THR B O 1
ATOM 6362 N N . GLY B 1 133 ? -30.047 16.078 10.766 1 93.69 133 GLY B N 1
ATOM 6363 C CA . GLY B 1 133 ? -30.188 15.414 12.055 1 93.69 133 GLY B CA 1
ATOM 6364 C C . GLY B 1 133 ? -31.625 15 12.352 1 93.69 133 GLY B C 1
ATOM 6365 O O . GLY B 1 133 ? -31.859 13.914 12.891 1 93.69 133 GLY B O 1
ATOM 6366 N N . GLN B 1 134 ? -32.531 15.812 12 1 92.38 134 GLN B N 1
ATOM 6367 C CA . GLN B 1 134 ? -33.938 15.523 12.242 1 92.38 134 GLN B CA 1
ATOM 6368 C C . GLN B 1 134 ? -34.406 14.344 11.391 1 92.38 134 GLN B C 1
ATOM 6370 O O . GLN B 1 134 ? -35.125 13.461 11.875 1 92.38 134 GLN B O 1
ATOM 6375 N N . SER B 1 135 ? -34.031 14.344 10.156 1 93.44 135 SER B N 1
ATOM 6376 C CA . SER B 1 135 ? -34.375 13.242 9.266 1 93.44 135 SER B CA 1
ATOM 6377 C C . SER B 1 135 ? -33.812 11.922 9.766 1 93.44 135 SER B C 1
ATOM 6379 O O . SER B 1 135 ? -34.531 10.898 9.758 1 93.44 135 SER B O 1
ATOM 6381 N N . LEU B 1 136 ? -32.625 11.914 10.211 1 96 136 LEU B N 1
ATOM 6382 C CA . LEU B 1 136 ? -32 10.68 10.68 1 96 136 LEU B CA 1
ATOM 6383 C C . LEU B 1 136 ? -32.625 10.234 12 1 96 136 LEU B C 1
ATOM 6385 O O . LEU B 1 136 ? -32.75 9.031 12.258 1 96 136 LEU B O 1
ATOM 6389 N N . THR B 1 137 ? -32.969 11.234 12.82 1 95.5 137 THR B N 1
ATOM 6390 C CA . THR B 1 137 ? -33.656 10.898 14.07 1 95.5 137 THR B CA 1
ATOM 6391 C C . THR B 1 137 ? -35 10.242 13.789 1 95.5 137 THR B C 1
ATOM 6393 O O . THR B 1 137 ? -35.375 9.281 14.453 1 95.5 137 THR B O 1
ATOM 6396 N N . GLN B 1 138 ? -35.688 10.773 12.836 1 93.44 138 GLN B N 1
ATOM 6397 C CA . GLN B 1 138 ? -36.969 10.156 12.422 1 93.44 138 GLN B CA 1
ATOM 6398 C C . GLN B 1 138 ? -36.719 8.734 11.93 1 93.44 138 GLN B C 1
ATOM 6400 O O . GLN B 1 138 ? -37.469 7.816 12.312 1 93.44 138 GLN B O 1
ATOM 6405 N N . LEU B 1 139 ? -35.75 8.586 11.109 1 94.38 139 LEU B N 1
ATOM 6406 C CA . LEU B 1 139 ? -35.469 7.273 10.547 1 94.38 139 LEU B CA 1
ATOM 6407 C C . LEU B 1 139 ? -35.125 6.273 11.648 1 94.38 139 LEU B C 1
ATOM 6409 O O . LEU B 1 139 ? -35.625 5.141 11.625 1 94.38 139 LEU B O 1
ATOM 6413 N N . VAL B 1 140 ? -34.312 6.676 12.547 1 96.06 140 VAL B N 1
ATOM 6414 C CA . VAL B 1 140 ? -33.906 5.82 13.664 1 96.06 140 VAL B CA 1
ATOM 6415 C C . VAL B 1 140 ? -35.156 5.441 14.492 1 96.06 140 VAL B C 1
ATOM 6417 O O . VAL B 1 140 ? -35.281 4.293 14.914 1 96.06 140 VAL B O 1
ATOM 6420 N N . THR B 1 141 ? -35.969 6.348 14.695 1 94.31 141 THR B N 1
ATOM 6421 C CA . THR B 1 141 ? -37.219 6.094 15.445 1 94.31 141 THR B CA 1
ATOM 6422 C C . THR B 1 141 ? -38.094 5.078 14.719 1 94.31 141 THR B C 1
ATOM 6424 O O . THR B 1 141 ? -38.594 4.145 15.336 1 94.31 141 THR B O 1
ATOM 6427 N N . GLU B 1 142 ? -38.188 5.27 13.477 1 93.69 142 GLU B N 1
ATOM 6428 C CA . GLU B 1 142 ? -38.969 4.336 12.68 1 93.69 142 GLU B CA 1
ATOM 6429 C C . GLU B 1 142 ? -38.375 2.936 12.711 1 93.69 142 GLU B C 1
ATOM 6431 O O . GLU B 1 142 ? -39.094 1.943 12.828 1 93.69 142 GLU B O 1
ATOM 6436 N N . MET B 1 143 ? -37.125 2.83 12.609 1 94.56 143 MET B N 1
ATOM 6437 C CA . MET B 1 143 ? -36.438 1.546 12.594 1 94.56 143 MET B CA 1
ATOM 6438 C C . MET B 1 143 ? -36.562 0.839 13.938 1 94.56 143 MET B C 1
ATOM 6440 O O . MET B 1 143 ? -36.562 -0.391 14 1 94.56 143 MET B O 1
ATOM 6444 N N . SER B 1 144 ? -36.656 1.638 14.969 1 93.12 144 SER B N 1
ATOM 6445 C CA . SER B 1 144 ? -36.781 1.063 16.312 1 93.12 144 SER B CA 1
ATOM 6446 C C . SER B 1 144 ? -38.156 0.456 16.531 1 93.12 144 SER B C 1
ATOM 6448 O O . SER B 1 144 ? -38.344 -0.353 17.438 1 93.12 144 SER B O 1
ATOM 6450 N N . GLY B 1 145 ? -39.156 0.838 15.711 1 86.25 145 GLY B N 1
ATOM 6451 C CA . GLY B 1 145 ? -40.5 0.371 15.859 1 86.25 145 GLY B CA 1
ATOM 6452 C C . GLY B 1 145 ? -41.281 1.097 16.953 1 86.25 145 GLY B C 1
ATOM 6453 O O . GLY B 1 145 ? -42.469 0.818 17.188 1 86.25 145 GLY B O 1
ATOM 6454 N N . GLY B 1 146 ? -40.594 1.938 17.656 1 81 146 GLY B N 1
ATOM 6455 C CA . GLY B 1 146 ? -41.281 2.598 18.766 1 81 146 GLY B CA 1
ATOM 6456 C C . GLY B 1 146 ? -41.469 4.086 18.547 1 81 146 GLY B C 1
ATOM 6457 O O . GLY B 1 146 ? -41.438 4.559 17.406 1 81 146 GLY B O 1
ATOM 6458 N N . THR B 1 147 ? -41.969 4.652 19.625 1 78.38 147 THR B N 1
ATOM 6459 C CA . THR B 1 147 ? -42.219 6.09 19.594 1 78.38 147 THR B CA 1
ATOM 6460 C C . THR B 1 147 ? -41.219 6.824 20.5 1 78.38 147 THR B C 1
ATOM 6462 O O . THR B 1 147 ? -41.375 8.016 20.75 1 78.38 147 THR B O 1
ATOM 6465 N N . GLN B 1 148 ? -40.219 6.086 20.844 1 79.19 148 GLN B N 1
ATOM 6466 C CA . GLN B 1 148 ? -39.219 6.691 21.734 1 79.19 148 GLN B CA 1
ATOM 6467 C C . GLN B 1 148 ? -38.469 7.828 21.047 1 79.19 148 GLN B C 1
ATOM 6469 O O . GLN B 1 148 ? -38.219 7.758 19.844 1 79.19 148 GLN B O 1
ATOM 6474 N N . GLY B 1 149 ? -38.281 8.844 21.844 1 88.75 149 GLY B N 1
ATOM 6475 C CA . GLY B 1 149 ? -37.562 9.992 21.328 1 88.75 149 GLY B CA 1
ATOM 6476 C C . GLY B 1 149 ? -36.062 9.781 21.312 1 88.75 149 GLY B C 1
ATOM 6477 O O . GLY B 1 149 ? -35.406 9.766 22.375 1 88.75 149 GLY B O 1
ATOM 6478 N N . TYR B 1 150 ? -35.469 9.562 20.203 1 96.19 150 TYR B N 1
ATOM 6479 C CA . TYR B 1 150 ? -34.031 9.438 20.062 1 96.19 150 TYR B CA 1
ATOM 6480 C C . TYR B 1 150 ? -33.375 10.805 20 1 96.19 150 TYR B C 1
ATOM 6482 O O . TYR B 1 150 ? -33.969 11.766 19.5 1 96.19 150 TYR B O 1
ATOM 6490 N N . LYS B 1 151 ? -32.125 10.812 20.578 1 96.19 151 LYS B N 1
ATOM 6491 C CA . LYS B 1 151 ? -31.297 12 20.547 1 96.19 151 LYS B CA 1
ATOM 6492 C C . LYS B 1 151 ? -29.953 11.703 19.891 1 96.19 151 LYS B C 1
ATOM 6494 O O . LYS B 1 151 ? -29.328 10.664 20.156 1 96.19 151 LYS B O 1
ATOM 6499 N N . LEU B 1 152 ? -29.594 12.602 19.016 1 97.69 152 LEU B N 1
ATOM 6500 C CA . LEU B 1 152 ? -28.25 12.539 18.438 1 97.69 152 LEU B CA 1
ATOM 6501 C C . LEU B 1 152 ? -27.203 12.984 19.453 1 97.69 152 LEU B C 1
ATOM 6503 O O . LEU B 1 152 ? -27.25 14.117 19.953 1 97.69 152 LEU B O 1
ATOM 6507 N N . TYR B 1 153 ? -26.219 12.062 19.797 1 96.94 153 TYR B N 1
ATOM 6508 C CA . TYR B 1 153 ? -25.344 12.445 20.906 1 96.94 153 TYR B CA 1
ATOM 6509 C C . TYR B 1 153 ? -23.891 12.469 20.469 1 96.94 153 TYR B C 1
ATOM 6511 O O . TYR B 1 153 ? -23.016 12.992 21.188 1 96.94 153 TYR B O 1
ATOM 6519 N N . SER B 1 154 ? -23.594 11.953 19.328 1 96.25 154 SER B N 1
ATOM 6520 C CA . SER B 1 154 ? -22.219 11.945 18.844 1 96.25 154 SER B CA 1
ATOM 6521 C C . SER B 1 154 ? -22.156 12.125 17.328 1 96.25 154 SER B C 1
ATOM 6523 O O . SER B 1 154 ? -22.953 11.516 16.594 1 96.25 154 SER B O 1
ATOM 6525 N N . VAL B 1 155 ? -21.312 13.023 16.844 1 97.06 155 VAL B N 1
ATOM 6526 C CA . VAL B 1 155 ? -21.031 13.242 15.422 1 97.06 155 VAL B CA 1
ATOM 6527 C C . VAL B 1 155 ? -19.516 13.273 15.188 1 97.06 155 VAL B C 1
ATOM 6529 O O . VAL B 1 155 ? -18.828 14.148 15.711 1 97.06 155 VAL B O 1
ATOM 6532 N N . THR B 1 156 ? -19.031 12.32 14.438 1 95.62 156 THR B N 1
ATOM 6533 C CA . THR B 1 156 ? -17.609 12.203 14.172 1 95.62 156 THR B CA 1
ATOM 6534 C C . THR B 1 156 ? -17.359 11.891 12.695 1 95.62 156 THR B C 1
ATOM 6536 O O . THR B 1 156 ? -18.078 11.094 12.094 1 95.62 156 THR B O 1
ATOM 6539 N N . ALA B 1 157 ? -16.438 12.578 12.109 1 96.56 157 ALA B N 1
ATOM 6540 C CA . ALA B 1 157 ? -15.961 12.211 10.773 1 96.56 157 ALA B CA 1
ATOM 6541 C C . ALA B 1 157 ? -14.641 11.453 10.844 1 96.56 157 ALA B C 1
ATOM 6543 O O . ALA B 1 157 ? -13.773 11.781 11.656 1 96.56 157 ALA B O 1
ATOM 6544 N N . ASN B 1 158 ? -14.531 10.461 10.062 1 95.56 158 ASN B N 1
ATOM 6545 C CA . ASN B 1 158 ? -13.297 9.672 9.992 1 95.56 158 ASN B CA 1
ATOM 6546 C C . ASN B 1 158 ? -12.711 9.68 8.586 1 95.56 158 ASN B C 1
ATOM 6548 O O . ASN B 1 158 ? -13.445 9.789 7.598 1 95.56 158 ASN B O 1
ATOM 6552 N N . VAL B 1 159 ? -11.438 9.719 8.523 1 94.81 159 VAL B N 1
ATOM 6553 C CA . VAL B 1 159 ? -10.711 9.414 7.297 1 94.81 159 VAL B CA 1
ATOM 6554 C C . VAL B 1 159 ? -10.062 8.039 7.406 1 94.81 159 VAL B C 1
ATOM 6556 O O . VAL B 1 159 ? -9.25 7.793 8.305 1 94.81 159 VAL B O 1
ATOM 6559 N N . VAL B 1 160 ? -10.516 7.152 6.562 1 95.38 160 VAL B N 1
ATOM 6560 C CA . VAL B 1 160 ? -9.93 5.82 6.523 1 95.38 160 VAL B CA 1
ATOM 6561 C C . VAL B 1 160 ? -9 5.699 5.316 1 95.38 160 VAL B C 1
ATOM 6563 O O . VAL B 1 160 ? -9.383 6.031 4.191 1 95.38 160 VAL B O 1
ATOM 6566 N N . ARG B 1 161 ? -7.828 5.277 5.547 1 93.81 161 ARG B N 1
ATOM 6567 C CA . ARG B 1 161 ? -6.828 5.176 4.488 1 93.81 161 ARG B CA 1
ATOM 6568 C C . ARG B 1 161 ? -6.426 3.723 4.254 1 93.81 161 ARG B C 1
ATOM 6570 O O . ARG B 1 161 ? -6.727 2.85 5.066 1 93.81 161 ARG B O 1
ATOM 6577 N N . ARG B 1 162 ? -5.746 3.537 3.098 1 93.69 162 ARG B N 1
ATOM 6578 C CA . ARG B 1 162 ? -5.211 2.211 2.805 1 93.69 162 ARG B CA 1
ATOM 6579 C C . ARG B 1 162 ? -4.32 1.719 3.939 1 93.69 162 ARG B C 1
ATOM 6581 O O . ARG B 1 162 ? -3.559 2.494 4.52 1 93.69 162 ARG B O 1
ATOM 6588 N N . LEU B 1 163 ? -4.52 0.441 4.348 1 88.75 163 LEU B N 1
ATOM 6589 C CA . LEU B 1 163 ? -3.729 -0.325 5.301 1 88.75 163 LEU B CA 1
ATOM 6590 C C . LEU B 1 163 ? -3.998 0.143 6.73 1 88.75 163 LEU B C 1
ATOM 6592 O O . LEU B 1 163 ? -3.277 -0.233 7.656 1 88.75 163 LEU B O 1
ATOM 6596 N N . ASP B 1 164 ? -4.988 1.012 6.945 1 89.69 164 ASP B N 1
ATOM 6597 C CA . ASP B 1 164 ? -5.367 1.312 8.32 1 89.69 164 ASP B CA 1
ATOM 6598 C C . ASP B 1 164 ? -5.754 0.039 9.078 1 89.69 164 ASP B C 1
ATOM 6600 O O . ASP B 1 164 ? -6.359 -0.869 8.5 1 89.69 164 ASP B O 1
ATOM 6604 N N . LEU B 1 165 ? -5.457 -0.004 10.312 1 85.38 165 LEU B N 1
ATOM 6605 C CA . LEU B 1 165 ? -5.73 -1.146 11.172 1 85.38 165 LEU B CA 1
ATOM 6606 C C . LEU B 1 165 ? -7.145 -1.068 11.75 1 85.38 165 LEU B C 1
ATOM 6608 O O . LEU B 1 165 ? -7.328 -0.68 12.906 1 85.38 165 LEU B O 1
ATOM 6612 N N . ILE B 1 166 ? -8.086 -1.521 10.977 1 90.62 166 ILE B N 1
ATOM 6613 C CA . ILE B 1 166 ? -9.484 -1.439 11.391 1 90.62 166 ILE B CA 1
ATOM 6614 C C . ILE B 1 166 ? -9.922 -2.777 11.977 1 90.62 166 ILE B C 1
ATOM 6616 O O . ILE B 1 166 ? -9.602 -3.838 11.438 1 90.62 166 ILE B O 1
ATOM 6620 N N . ARG B 1 167 ? -10.648 -2.729 13.016 1 89.69 167 ARG B N 1
ATOM 6621 C CA . ARG B 1 167 ? -11.133 -3.918 13.711 1 89.69 167 ARG B CA 1
ATOM 6622 C C . ARG B 1 167 ? -12.656 -3.979 13.695 1 89.69 167 ARG B C 1
ATOM 6624 O O . ARG B 1 167 ? -13.32 -2.953 13.531 1 89.69 167 ARG B O 1
ATOM 6631 N N . MET B 1 168 ? -13.117 -5.16 13.852 1 92.62 168 MET B N 1
ATOM 6632 C CA . MET B 1 168 ? -14.555 -5.328 14.078 1 92.62 168 MET B CA 1
ATOM 6633 C C . MET B 1 168 ? -14.977 -4.695 15.398 1 92.62 168 MET B C 1
ATOM 6635 O O . MET B 1 168 ? -14.242 -4.77 16.391 1 92.62 168 MET B O 1
ATOM 6639 N N . TYR B 1 169 ? -16.203 -4.051 15.352 1 92.88 169 TYR B N 1
ATOM 6640 C CA . TYR B 1 169 ? -16.641 -3.264 16.5 1 92.88 169 TYR B CA 1
ATOM 6641 C C . TYR B 1 169 ? -18.156 -3.111 16.516 1 92.88 169 TYR B C 1
ATOM 6643 O O . TYR B 1 169 ? -18.812 -3.359 15.516 1 92.88 169 TYR B O 1
ATOM 6651 N N . HIS B 1 170 ? -18.703 -2.936 17.719 1 95.94 170 HIS B N 1
ATOM 6652 C CA . HIS B 1 170 ? -20.078 -2.451 17.844 1 95.94 170 HIS B CA 1
ATOM 6653 C C . HIS B 1 170 ? -20.141 -1.215 18.734 1 95.94 170 HIS B C 1
ATOM 6655 O O . HIS B 1 170 ? -19.344 -1.086 19.688 1 95.94 170 HIS B O 1
ATOM 6661 N N . ASN B 1 171 ? -20.984 -0.356 18.453 1 94.81 171 ASN B N 1
ATOM 6662 C CA . ASN B 1 171 ? -20.984 0.975 19.062 1 94.81 171 ASN B CA 1
ATOM 6663 C C . ASN B 1 171 ? -21.656 0.974 20.422 1 94.81 171 ASN B C 1
ATOM 6665 O O . ASN B 1 171 ? -21.422 1.867 21.234 1 94.81 171 ASN B O 1
ATOM 6669 N N . ALA B 1 172 ? -22.594 0.048 20.641 1 96.12 172 ALA B N 1
ATOM 6670 C CA . ALA B 1 172 ? -23.297 -0.022 21.922 1 96.12 172 ALA B CA 1
ATOM 6671 C C . ALA B 1 172 ? -23.766 -1.448 22.219 1 96.12 172 ALA B C 1
ATOM 6673 O O . ALA B 1 172 ? -23.828 -2.285 21.312 1 96.12 172 ALA B O 1
ATOM 6674 N N . GLU B 1 173 ? -24.047 -1.669 23.469 1 95.88 173 GLU B N 1
ATOM 6675 C CA . GLU B 1 173 ? -24.641 -2.953 23.844 1 95.88 173 GLU B CA 1
ATOM 6676 C C . GLU B 1 173 ? -26.109 -3.031 23.438 1 95.88 173 GLU B C 1
ATOM 6678 O O . GLU B 1 173 ? -26.766 -2.004 23.312 1 95.88 173 GLU B O 1
ATOM 6683 N N . GLU B 1 174 ? -26.547 -4.227 23.266 1 95.31 174 GLU B N 1
ATOM 6684 C CA . GLU B 1 174 ? -27.922 -4.434 22.812 1 95.31 174 GLU B CA 1
ATOM 6685 C C . GLU B 1 174 ? -28.922 -3.822 23.781 1 95.31 174 GLU B C 1
ATOM 6687 O O . GLU B 1 174 ? -29.953 -3.287 23.375 1 95.31 174 GLU B O 1
ATOM 6692 N N . SER B 1 175 ? -28.625 -3.898 25.094 1 95.38 175 SER B N 1
ATOM 6693 C CA . SER B 1 175 ? -29.531 -3.412 26.125 1 95.38 175 SER B CA 1
ATOM 6694 C C . SER B 1 175 ? -29.719 -1.9 26.047 1 95.38 175 SER B C 1
ATOM 6696 O O . SER B 1 175 ? -30.703 -1.358 26.547 1 95.38 175 SER B O 1
ATOM 6698 N N . GLU B 1 176 ? -28.844 -1.214 25.375 1 95.5 176 GLU B N 1
ATOM 6699 C CA . GLU B 1 176 ? -28.906 0.244 25.297 1 95.5 176 GLU B CA 1
ATOM 6700 C C . GLU B 1 176 ? -29.859 0.711 24.203 1 95.5 176 GLU B C 1
ATOM 6702 O O . GLU B 1 176 ? -30.25 1.878 24.172 1 95.5 176 GLU B O 1
ATOM 6707 N N . LYS B 1 177 ? -30.188 -0.142 23.25 1 95.31 177 LYS B N 1
ATOM 6708 C CA . LYS B 1 177 ? -31.141 0.117 22.172 1 95.31 177 LYS B CA 1
ATOM 6709 C C . LYS B 1 177 ? -30.781 1.387 21.406 1 95.31 177 LYS B C 1
ATOM 6711 O O . LYS B 1 177 ? -31.625 2.252 21.188 1 95.31 177 LYS B O 1
ATOM 6716 N N . GLU B 1 178 ? -29.547 1.493 21.047 1 97.5 178 GLU B N 1
ATOM 6717 C CA . GLU B 1 178 ? -29.031 2.656 20.328 1 97.5 178 GLU B CA 1
ATOM 6718 C C . GLU B 1 178 ? -28.906 2.357 18.828 1 97.5 178 GLU B C 1
ATOM 6720 O O . GLU B 1 178 ? -28.969 1.198 18.422 1 97.5 178 GLU B O 1
ATOM 6725 N N . PHE B 1 179 ? -28.797 3.438 18.125 1 98.12 179 PHE B N 1
ATOM 6726 C CA . PHE B 1 179 ? -28.609 3.32 16.672 1 98.12 179 PHE B CA 1
ATOM 6727 C C . PHE B 1 179 ? -27.422 4.152 16.203 1 98.12 179 PHE B C 1
ATOM 6729 O O . PHE B 1 179 ? -27.047 5.121 16.859 1 98.12 179 PHE B O 1
ATOM 6736 N N . SER B 1 180 ? -26.844 3.707 15.148 1 98.06 180 SER B N 1
ATOM 6737 C CA . SER B 1 180 ? -25.75 4.402 14.484 1 98.06 180 SER B CA 1
ATOM 6738 C C . SER B 1 180 ? -26.078 4.695 13.023 1 98.06 180 SER B C 1
ATOM 6740 O O . SER B 1 180 ? -26.906 4.016 12.422 1 98.06 180 SER B O 1
ATOM 6742 N N . ALA B 1 181 ? -25.469 5.684 12.516 1 98.06 181 ALA B N 1
ATOM 6743 C CA . ALA B 1 181 ? -25.594 6.031 11.102 1 98.06 181 ALA B CA 1
ATOM 6744 C C . ALA B 1 181 ? -24.25 6.469 10.523 1 98.06 181 ALA B C 1
ATOM 6746 O O . ALA B 1 181 ? -23.469 7.145 11.188 1 98.06 181 ALA B O 1
ATOM 6747 N N . SER B 1 182 ? -23.984 6.051 9.289 1 97.75 182 SER B N 1
ATOM 6748 C CA . SER B 1 182 ? -22.797 6.48 8.547 1 97.75 182 SER B CA 1
ATOM 6749 C C . SER B 1 182 ? -23.188 7.062 7.188 1 97.75 182 SER B C 1
ATOM 6751 O O . SER B 1 182 ? -24.078 6.539 6.516 1 97.75 182 SER B O 1
ATOM 6753 N N . ILE B 1 183 ? -22.594 8.164 6.82 1 97.88 183 ILE B N 1
ATOM 6754 C CA . ILE B 1 183 ? -22.75 8.773 5.504 1 97.88 183 ILE B CA 1
ATOM 6755 C C . ILE B 1 183 ? -21.406 8.828 4.789 1 97.88 183 ILE B C 1
ATOM 6757 O O . ILE B 1 183 ? -20.438 9.352 5.328 1 97.88 183 ILE B O 1
ATOM 6761 N N . TYR B 1 184 ? -21.344 8.273 3.584 1 97.75 184 TYR B N 1
ATOM 6762 C CA . TYR B 1 184 ? -20.141 8.344 2.779 1 97.75 184 TYR B CA 1
ATOM 6763 C C . TYR B 1 184 ? -20.047 9.672 2.039 1 97.75 184 TYR B C 1
ATOM 6765 O O . TYR B 1 184 ? -21.016 10.102 1.409 1 97.75 184 TYR B O 1
ATOM 6773 N N . LEU B 1 185 ? -18.844 10.297 1.997 1 96.75 185 LEU B N 1
ATOM 6774 C CA . LEU B 1 185 ? -18.766 11.664 1.494 1 96.75 185 LEU B CA 1
ATOM 6775 C C . LEU B 1 185 ? -17.797 11.758 0.313 1 96.75 185 LEU B C 1
ATOM 6777 O O . LEU B 1 185 ? -17.547 12.844 -0.198 1 96.75 185 LEU B O 1
ATOM 6781 N N . ASN B 1 186 ? -17.234 10.617 -0.14 1 94.81 186 ASN B N 1
ATOM 6782 C CA . ASN B 1 186 ? -16.438 10.656 -1.36 1 94.81 186 ASN B CA 1
ATOM 6783 C C . ASN B 1 186 ? -17.312 10.727 -2.605 1 94.81 186 ASN B C 1
ATOM 6785 O O . ASN B 1 186 ? -18.188 9.891 -2.795 1 94.81 186 ASN B O 1
ATOM 6789 N N . GLU B 1 187 ? -17.016 11.617 -3.441 1 91.5 187 GLU B N 1
ATOM 6790 C CA . GLU B 1 187 ? -17.859 11.867 -4.609 1 91.5 187 GLU B CA 1
ATOM 6791 C C . GLU B 1 187 ? -17.703 10.758 -5.648 1 91.5 187 GLU B C 1
ATOM 6793 O O . GLU B 1 187 ? -18.625 10.508 -6.434 1 91.5 187 GLU B O 1
ATOM 6798 N N . VAL B 1 188 ? -16.562 10.203 -5.711 1 88.25 188 VAL B N 1
ATOM 6799 C CA . VAL B 1 188 ? -16.281 9.125 -6.652 1 88.25 188 VAL B CA 1
ATOM 6800 C C . VAL B 1 188 ? -15.742 7.91 -5.898 1 88.25 188 VAL B C 1
ATOM 6802 O O . VAL B 1 188 ? -14.867 8.047 -5.035 1 88.25 188 VAL B O 1
ATOM 6805 N N . TRP B 1 189 ? -16.328 6.797 -6.223 1 92.5 189 TRP B N 1
ATOM 6806 C CA . TRP B 1 189 ? -15.828 5.535 -5.684 1 92.5 189 TRP B CA 1
ATOM 6807 C C . TRP B 1 189 ? -15.844 4.449 -6.754 1 92.5 189 TRP B C 1
ATOM 6809 O O . TRP B 1 189 ? -16.891 4.113 -7.297 1 92.5 189 TRP B O 1
ATOM 6819 N N . ARG B 1 190 ? -14.727 3.832 -7 1 90.12 190 ARG B N 1
ATOM 6820 C CA . ARG B 1 190 ? -14.578 2.871 -8.086 1 90.12 190 ARG B CA 1
ATOM 6821 C C . ARG B 1 190 ? -14.758 1.443 -7.586 1 90.12 190 ARG B C 1
ATOM 6823 O O . ARG B 1 190 ? -14.703 1.19 -6.383 1 90.12 190 ARG B O 1
ATOM 6830 N N . LYS B 1 191 ? -14.938 0.532 -8.539 1 90.31 191 LYS B N 1
ATOM 6831 C CA . LYS B 1 191 ? -15.297 -0.84 -8.195 1 90.31 191 LYS B CA 1
ATOM 6832 C C . LYS B 1 191 ? -14.156 -1.546 -7.473 1 90.31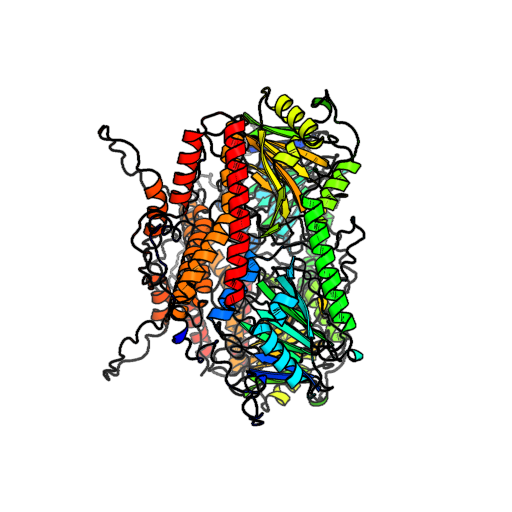 191 LYS B C 1
ATOM 6834 O O . LYS B 1 191 ? -14.383 -2.463 -6.68 1 90.31 191 LYS B O 1
ATOM 6839 N N . ASN B 1 192 ? -12.922 -1.186 -7.719 1 93 192 ASN B N 1
ATOM 6840 C CA . ASN B 1 192 ? -11.805 -1.877 -7.082 1 93 192 ASN B CA 1
ATOM 6841 C C . ASN B 1 192 ? -11.156 -1.019 -6 1 93 192 ASN B C 1
ATOM 6843 O O . ASN B 1 192 ? -10.008 -1.247 -5.625 1 93 192 ASN B O 1
ATOM 6847 N N . ASP B 1 193 ? -11.883 -0.037 -5.492 1 94.69 193 ASP B N 1
ATOM 6848 C CA . ASP B 1 193 ? -11.367 0.805 -4.418 1 94.69 193 ASP B CA 1
ATOM 6849 C C . ASP B 1 193 ? -11.609 0.164 -3.053 1 94.69 193 ASP B C 1
ATOM 6851 O O . ASP B 1 193 ? -11.047 0.603 -2.047 1 94.69 193 ASP B O 1
ATOM 6855 N N . TYR B 1 194 ? -12.367 -0.951 -2.953 1 96.75 194 TYR B N 1
ATOM 6856 C CA . TYR B 1 194 ? -12.719 -1.611 -1.703 1 96.75 194 TYR B CA 1
ATOM 6857 C C . TYR B 1 194 ? -13.508 -0.671 -0.794 1 96.75 194 TYR B C 1
ATOM 6859 O O . TYR B 1 194 ? -14.516 -0.102 -1.205 1 96.75 194 TYR B O 1
ATOM 6867 N N . GLY B 1 195 ? -13.211 -0.577 0.531 1 95.94 195 GLY B N 1
ATOM 6868 C CA . GLY B 1 195 ? -13.773 0.381 1.473 1 95.94 195 GLY B CA 1
ATOM 6869 C C . GLY B 1 195 ? -15.18 0.024 1.924 1 95.94 195 GLY B C 1
ATOM 6870 O O . GLY B 1 195 ? -15.922 0.887 2.395 1 95.94 195 GLY B O 1
ATOM 6871 N N . GLU B 1 196 ? -15.633 -1.148 1.906 1 94.44 196 GLU B N 1
ATOM 6872 C CA . GLU B 1 196 ? -17 -1.549 2.219 1 94.44 196 GLU B CA 1
ATOM 6873 C C . GLU B 1 196 ? -17.234 -1.571 3.727 1 94.44 196 GLU B C 1
ATOM 6875 O O . GLU B 1 196 ? -16.281 -1.612 4.512 1 94.44 196 GLU B O 1
ATOM 6880 N N . LEU B 1 197 ? -18.469 -1.518 4.004 1 96.88 197 LEU B N 1
ATOM 6881 C CA . LEU B 1 197 ? -18.953 -1.737 5.367 1 96.88 197 LEU B CA 1
ATOM 6882 C C . LEU B 1 197 ? -19.578 -3.119 5.508 1 96.88 197 LEU B C 1
ATOM 6884 O O . LEU B 1 197 ? -20.547 -3.436 4.82 1 96.88 197 LEU B O 1
ATOM 6888 N N . TYR B 1 198 ? -18.984 -3.955 6.383 1 96.69 198 TYR B N 1
ATOM 6889 C CA . TYR B 1 198 ? -19.484 -5.301 6.621 1 96.69 198 TYR B CA 1
ATOM 6890 C C . TYR B 1 198 ? -20.234 -5.379 7.945 1 96.69 198 TYR B C 1
ATOM 6892 O O . TYR B 1 198 ? -19.781 -4.832 8.953 1 96.69 198 TYR B O 1
ATOM 6900 N N . PHE B 1 199 ? -21.359 -6.008 7.934 1 97.81 199 PHE B N 1
ATOM 6901 C CA . PHE B 1 199 ? -22.094 -6.285 9.156 1 97.81 199 PHE B CA 1
ATOM 6902 C C . PHE B 1 199 ? -22.109 -7.777 9.461 1 97.81 199 PHE B C 1
ATOM 6904 O O . PHE B 1 199 ? -22.297 -8.602 8.562 1 97.81 199 PHE B O 1
ATOM 6911 N N . TYR B 1 200 ? -21.875 -8.07 10.648 1 96.81 200 TYR B N 1
ATOM 6912 C CA . TYR B 1 200 ? -21.75 -9.461 11.086 1 96.81 200 TYR B CA 1
ATOM 6913 C C . TYR B 1 200 ? -22.922 -9.867 11.969 1 96.81 200 TYR B C 1
ATOM 6915 O O . TYR B 1 200 ? -23.375 -9.078 12.797 1 96.81 200 TYR B O 1
ATOM 6923 N N . ASP B 1 201 ? -23.359 -11.031 11.742 1 96 201 ASP B N 1
ATOM 6924 C CA . ASP B 1 201 ? -24.344 -11.633 12.641 1 96 201 ASP B CA 1
ATOM 6925 C C . ASP B 1 201 ? -23.672 -12.219 13.875 1 96 201 ASP B C 1
ATOM 6927 O O . ASP B 1 201 ? -22.453 -12.148 14.023 1 96 201 ASP B O 1
ATOM 6931 N N . ASP B 1 202 ? -24.453 -12.75 14.797 1 93.69 202 ASP B N 1
ATOM 6932 C CA . ASP B 1 202 ? -23.938 -13.25 16.078 1 93.69 202 ASP B CA 1
ATOM 6933 C C . ASP B 1 202 ? -23.031 -14.461 15.859 1 93.69 202 ASP B C 1
ATOM 6935 O O . ASP B 1 202 ? -22.172 -14.758 16.703 1 93.69 202 ASP B O 1
ATOM 6939 N N . ASP B 1 203 ? -23.156 -15.203 14.797 1 90.44 203 ASP B N 1
ATOM 6940 C CA . ASP B 1 203 ? -22.297 -16.344 14.508 1 90.44 203 ASP B CA 1
ATOM 6941 C C . ASP B 1 203 ? -21.016 -15.906 13.797 1 90.44 203 ASP B C 1
ATOM 6943 O O . ASP B 1 203 ? -20.266 -16.75 13.305 1 90.44 203 ASP B O 1
ATOM 6947 N N . GLU B 1 204 ? -20.875 -14.617 13.555 1 89.31 204 GLU B N 1
ATOM 6948 C CA . GLU B 1 204 ? -19.688 -13.984 13 1 89.31 204 GLU B CA 1
ATOM 6949 C C . GLU B 1 204 ? -19.609 -14.172 11.492 1 89.31 204 GLU B C 1
ATOM 6951 O O . GLU B 1 204 ? -18.531 -14.109 10.898 1 89.31 204 GLU B O 1
ATOM 6956 N N . GLU B 1 205 ? -20.781 -14.523 10.914 1 93.19 205 GLU B N 1
ATOM 6957 C CA . GLU B 1 205 ? -20.875 -14.492 9.453 1 93.19 205 GLU B CA 1
ATOM 6958 C C . GLU B 1 205 ? -21.312 -13.117 8.953 1 93.19 205 GLU B C 1
ATOM 6960 O O . GLU B 1 205 ? -22.141 -12.453 9.586 1 93.19 205 GLU B O 1
ATOM 6965 N N . ILE B 1 206 ? -20.781 -12.719 7.848 1 96 206 ILE B N 1
ATOM 6966 C CA . ILE B 1 206 ? -21.203 -11.469 7.238 1 96 206 ILE B CA 1
ATOM 6967 C C . ILE B 1 206 ? -22.594 -11.633 6.645 1 96 206 ILE B C 1
ATOM 6969 O O . ILE B 1 206 ? -22.828 -12.531 5.828 1 96 206 ILE B O 1
ATOM 6973 N N . PHE B 1 207 ? -23.578 -10.797 7.055 1 95.56 207 PHE B N 1
ATOM 6974 C CA . PHE B 1 207 ? -24.922 -10.953 6.527 1 95.56 207 PHE B CA 1
ATOM 6975 C C . PHE B 1 207 ? -25.297 -9.766 5.652 1 95.56 207 PHE B C 1
ATOM 6977 O O . PHE B 1 207 ? -26.312 -9.805 4.938 1 95.56 207 PHE B O 1
ATOM 6984 N N . ALA B 1 208 ? -24.438 -8.711 5.707 1 95.81 208 ALA B N 1
ATOM 6985 C CA . ALA B 1 208 ? -24.672 -7.547 4.852 1 95.81 208 ALA B CA 1
ATOM 6986 C C . ALA B 1 208 ? -23.359 -6.836 4.535 1 95.81 208 ALA B C 1
ATOM 6988 O O . ALA B 1 208 ? -22.469 -6.75 5.383 1 95.81 208 ALA B O 1
ATOM 6989 N N . ALA B 1 209 ? -23.234 -6.375 3.312 1 96.44 209 ALA B N 1
ATOM 6990 C CA . ALA B 1 209 ? -22.109 -5.57 2.85 1 96.44 209 ALA B CA 1
ATOM 6991 C C . ALA B 1 209 ? -22.594 -4.352 2.07 1 96.44 209 ALA B C 1
ATOM 6993 O O . ALA B 1 209 ? -23.531 -4.445 1.273 1 96.44 209 ALA B O 1
ATOM 6994 N N . VAL B 1 210 ? -21.969 -3.227 2.379 1 97.31 210 VAL B N 1
ATOM 6995 C CA . VAL B 1 210 ? -22.406 -1.987 1.743 1 97.31 210 VAL B CA 1
ATOM 6996 C C . VAL B 1 210 ? -21.234 -1.318 1.047 1 97.31 210 VAL B C 1
ATOM 6998 O O . VAL B 1 210 ? -20.188 -1.088 1.665 1 97.31 210 VAL B O 1
ATOM 7001 N N . LYS B 1 211 ? -21.391 -0.996 -0.213 1 96.19 211 LYS B N 1
ATOM 7002 C CA . LYS B 1 211 ? -20.391 -0.258 -0.978 1 96.19 211 LYS B CA 1
ATOM 7003 C C . LYS B 1 211 ? -20.5 1.243 -0.726 1 96.19 211 LYS B C 1
ATOM 7005 O O . LYS B 1 211 ? -21.609 1.784 -0.65 1 96.19 211 LYS B O 1
ATOM 7010 N N . PRO B 1 212 ? -19.391 1.953 -0.66 1 96.25 212 PRO B N 1
ATOM 7011 C CA . PRO B 1 212 ? -19.453 3.41 -0.522 1 96.25 212 PRO B CA 1
ATOM 7012 C C . PRO B 1 212 ? -19.969 4.098 -1.78 1 96.25 212 PRO B C 1
ATOM 7014 O O . PRO B 1 212 ? -19.656 3.684 -2.896 1 96.25 212 PRO B O 1
ATOM 7017 N N . ARG B 1 213 ? -20.828 4.98 -1.609 1 95.06 213 ARG B N 1
ATOM 7018 C CA . ARG B 1 213 ? -21.328 5.914 -2.613 1 95.06 213 ARG B CA 1
ATOM 7019 C C . ARG B 1 213 ? -21.594 7.285 -2.002 1 95.06 213 ARG B C 1
ATOM 7021 O O . ARG B 1 213 ? -22 7.387 -0.843 1 95.06 213 ARG B O 1
ATOM 7028 N N . PHE B 1 214 ? -21.453 8.305 -2.848 1 95.19 214 PHE B N 1
ATOM 7029 C CA . PHE B 1 214 ? -21.625 9.656 -2.34 1 95.19 214 PHE B CA 1
ATOM 7030 C C . PHE B 1 214 ? -23.031 9.867 -1.801 1 95.19 214 PHE B C 1
ATOM 7032 O O . PHE B 1 214 ? -24.016 9.727 -2.537 1 95.19 214 PHE B O 1
ATOM 7039 N N . GLY B 1 215 ? -23.125 10.148 -0.497 1 96.06 215 GLY B N 1
ATOM 7040 C CA . GLY B 1 215 ? -24.406 10.43 0.126 1 96.06 215 GLY B CA 1
ATOM 7041 C C . GLY B 1 215 ? -25.109 9.188 0.634 1 96.06 215 GLY B C 1
ATOM 7042 O O . GLY B 1 215 ? -26.156 9.289 1.301 1 96.06 215 GLY B O 1
ATOM 7043 N N . ARG B 1 216 ? -24.594 8.031 0.285 1 97.19 216 ARG B N 1
ATOM 7044 C CA . ARG B 1 216 ? -25.203 6.82 0.818 1 97.19 216 ARG B CA 1
ATOM 7045 C C . ARG B 1 216 ? -25.172 6.816 2.344 1 97.19 216 ARG B C 1
ATOM 7047 O O . ARG B 1 216 ? -24.141 7.094 2.949 1 97.19 216 ARG B O 1
ATOM 7054 N N . THR B 1 217 ? -26.281 6.547 2.85 1 98 217 THR B N 1
ATOM 7055 C CA . THR B 1 217 ? -26.469 6.547 4.297 1 98 217 THR B CA 1
ATOM 7056 C C . THR B 1 217 ? -26.844 5.152 4.793 1 98 217 THR B C 1
ATOM 7058 O O . THR B 1 217 ? -27.75 4.52 4.258 1 98 217 THR B O 1
ATOM 7061 N N . VAL B 1 218 ? -26.094 4.707 5.742 1 98.38 218 VAL B N 1
ATOM 7062 C CA . VAL B 1 218 ? -26.359 3.414 6.363 1 98.38 218 VAL B CA 1
ATOM 7063 C C . VAL B 1 218 ? -26.781 3.617 7.82 1 98.38 218 VAL B C 1
ATOM 7065 O O . VAL B 1 218 ? -26.078 4.289 8.578 1 98.38 218 VAL B O 1
ATOM 7068 N N . VAL B 1 219 ? -27.938 3.102 8.203 1 98.19 219 VAL B N 1
ATOM 7069 C CA . VAL B 1 219 ? -28.438 3.172 9.578 1 98.19 219 VAL B CA 1
ATOM 7070 C C . VAL B 1 219 ? -28.594 1.762 10.141 1 98.19 219 VAL B C 1
ATOM 7072 O O . VAL B 1 219 ? -29.125 0.876 9.469 1 98.19 219 VAL B O 1
ATOM 7075 N N . TRP B 1 220 ? -28.109 1.534 11.352 1 98.5 220 TRP B N 1
ATOM 7076 C CA . TRP B 1 220 ? -28.203 0.18 11.883 1 98.5 220 TRP B CA 1
ATOM 7077 C C . TRP B 1 220 ? -28.281 0.2 13.406 1 98.5 220 TRP B C 1
ATOM 7079 O O . TRP B 1 220 ? -27.984 1.216 14.039 1 98.5 220 TRP B O 1
ATOM 7089 N N . ASP B 1 221 ? -28.766 -0.872 13.969 1 98.19 221 ASP B N 1
ATOM 7090 C CA . ASP B 1 221 ? -28.688 -1.108 15.406 1 98.19 221 ASP B CA 1
ATOM 7091 C C . ASP B 1 221 ? -27.234 -1.105 15.891 1 98.19 221 ASP B C 1
ATOM 7093 O O . ASP B 1 221 ? -26.422 -1.895 15.414 1 98.19 221 ASP B O 1
ATOM 7097 N N . SER B 1 222 ? -26.984 -0.307 16.891 1 97.75 222 SER B N 1
ATOM 7098 C CA . SER B 1 222 ? -25.609 -0.038 17.297 1 97.75 222 SER B CA 1
ATOM 7099 C C . SER B 1 222 ? -24.953 -1.274 17.922 1 97.75 222 SER B C 1
ATOM 7101 O O . SER B 1 222 ? -23.734 -1.312 18.109 1 97.75 222 SER B O 1
ATOM 7103 N N . SER B 1 223 ? -25.719 -2.271 18.25 1 97.75 223 SER B N 1
ATOM 7104 C CA . SER B 1 223 ? -25.172 -3.469 18.891 1 97.75 223 SER B CA 1
ATOM 7105 C C . SER B 1 223 ? -24.641 -4.453 17.844 1 97.75 223 SER B C 1
ATOM 7107 O O . SER B 1 223 ? -24.016 -5.453 18.203 1 97.75 223 SER B O 1
ATOM 7109 N N . ILE B 1 224 ? -24.891 -4.227 16.609 1 98.06 224 ILE B N 1
ATOM 7110 C CA . ILE B 1 224 ? -24.406 -5.098 15.555 1 98.06 224 ILE B CA 1
ATOM 7111 C C . ILE B 1 224 ? -22.922 -4.863 15.336 1 98.06 224 ILE B C 1
ATOM 7113 O O . ILE B 1 224 ? -22.469 -3.721 15.203 1 98.06 224 ILE B O 1
ATOM 7117 N N . ASP B 1 225 ? -22.156 -5.977 15.312 1 96.69 225 ASP B N 1
ATOM 7118 C CA . ASP B 1 225 ? -20.75 -5.875 14.969 1 96.69 225 ASP B CA 1
ATOM 7119 C C . ASP B 1 225 ? -20.578 -5.484 13.5 1 96.69 225 ASP B C 1
ATOM 7121 O O . ASP B 1 225 ? -21.266 -6.016 12.625 1 96.69 225 ASP B O 1
ATOM 7125 N N . TYR B 1 226 ? -19.734 -4.535 13.312 1 96.88 226 TYR B N 1
ATOM 7126 C CA . TYR B 1 226 ? -19.469 -4.129 11.938 1 96.88 226 TYR B CA 1
ATOM 7127 C C . TYR B 1 226 ? -17.984 -3.9 11.719 1 96.88 226 TYR B C 1
ATOM 7129 O O . TYR B 1 226 ? -17.219 -3.773 12.68 1 96.88 226 TYR B O 1
ATOM 7137 N N . LEU B 1 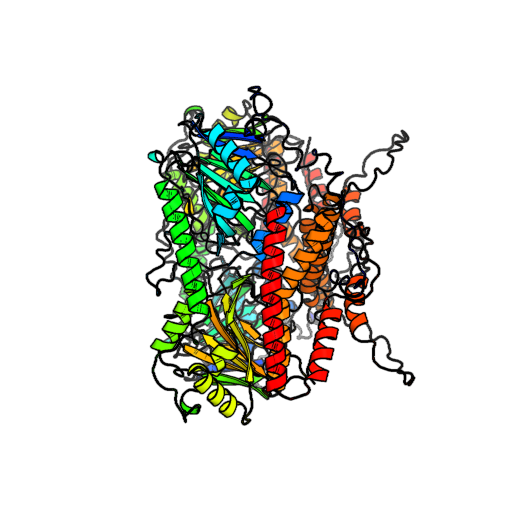227 ? -17.547 -3.982 10.547 1 95.75 227 LEU B N 1
ATOM 7138 C CA . LEU B 1 227 ? -16.188 -3.732 10.117 1 95.75 227 LEU B CA 1
ATOM 7139 C C . LEU B 1 227 ? -16.156 -2.803 8.906 1 95.75 227 LEU B C 1
ATOM 7141 O O . LEU B 1 227 ? -16.734 -3.107 7.867 1 95.75 227 LEU B O 1
ATOM 7145 N N . SER B 1 228 ? -15.469 -1.645 9.078 1 95.31 228 SER B N 1
ATOM 7146 C CA . SER B 1 228 ? -15.227 -0.739 7.961 1 95.31 228 SER B CA 1
ATOM 7147 C C . SER B 1 228 ? -13.906 -1.068 7.266 1 95.31 228 SER B C 1
ATOM 7149 O O . SER B 1 228 ? -12.844 -0.586 7.668 1 95.31 228 SER B O 1
ATOM 7151 N N . ARG B 1 229 ? -14.031 -1.793 6.25 1 95.38 229 ARG B N 1
ATOM 7152 C CA . ARG B 1 229 ? -12.82 -2.207 5.551 1 95.38 229 ARG B CA 1
ATOM 7153 C C . ARG B 1 229 ? -12.086 -1.004 4.973 1 95.38 229 ARG B C 1
ATOM 7155 O O . ARG B 1 229 ? -12.695 -0.133 4.352 1 95.38 229 ARG B O 1
ATOM 7162 N N . PRO B 1 230 ? -10.758 -0.944 5.09 1 95.75 230 PRO B N 1
ATOM 7163 C CA . PRO B 1 230 ? -10.008 0.145 4.457 1 95.75 230 PRO B CA 1
ATOM 7164 C C . PRO B 1 230 ? -10.039 0.069 2.932 1 95.75 230 PRO B C 1
ATOM 7166 O O . PRO B 1 230 ? -10.266 -1.003 2.365 1 95.75 230 PRO B O 1
ATOM 7169 N N . PRO B 1 231 ? -9.789 1.213 2.266 1 96.5 231 PRO B N 1
ATOM 7170 C CA . PRO B 1 231 ? -9.641 1.194 0.808 1 96.5 231 PRO B CA 1
ATOM 7171 C C . PRO B 1 231 ? -8.477 0.324 0.344 1 96.5 231 PRO B C 1
ATOM 7173 O O . PRO B 1 231 ? -7.633 -0.066 1.154 1 96.5 231 PRO B O 1
ATOM 7176 N N . SER B 1 232 ? -8.523 0.015 -0.947 1 95.56 232 SER B N 1
ATOM 7177 C CA . SER B 1 232 ? -7.457 -0.782 -1.547 1 95.56 232 SER B CA 1
ATOM 7178 C C . SER B 1 232 ? -6.109 -0.071 -1.448 1 95.56 232 SER B C 1
ATOM 7180 O O . SER B 1 232 ? -6.059 1.151 -1.296 1 95.56 232 SER B O 1
ATOM 7182 N N . ILE B 1 233 ? -5.047 -0.8 -1.613 1 94.94 233 ILE B N 1
ATOM 7183 C CA . ILE B 1 233 ? -3.686 -0.276 -1.528 1 94.94 233 ILE B CA 1
ATOM 7184 C C . ILE B 1 233 ? -3.447 0.728 -2.654 1 94.94 233 ILE B C 1
ATOM 7186 O O . ILE B 1 233 ? -2.557 1.574 -2.561 1 94.94 233 ILE B O 1
ATOM 7190 N N . ASN B 1 234 ? -4.199 0.648 -3.695 1 91.56 234 ASN B N 1
ATOM 7191 C CA . ASN B 1 234 ? -4.012 1.537 -4.836 1 91.56 234 ASN B CA 1
ATOM 7192 C C . ASN B 1 234 ? -4.785 2.842 -4.664 1 91.56 234 ASN B C 1
ATOM 7194 O O . ASN B 1 234 ? -4.641 3.766 -5.469 1 91.56 234 ASN B O 1
ATOM 7198 N N . PHE B 1 235 ? -5.656 2.871 -3.668 1 93.25 235 PHE B N 1
ATOM 7199 C CA . PHE B 1 235 ? -6.379 4.105 -3.383 1 93.25 235 PHE B CA 1
ATOM 7200 C C . PHE B 1 235 ? -5.488 5.094 -2.639 1 93.25 235 PHE B C 1
ATOM 7202 O O . PHE B 1 235 ? -5.191 4.902 -1.458 1 93.25 235 PHE B O 1
ATOM 7209 N N . LYS B 1 236 ? -5.133 6.215 -3.211 1 90.5 236 LYS B N 1
ATOM 7210 C CA . LYS B 1 236 ? -4.086 7.105 -2.709 1 90.5 236 LYS B CA 1
ATOM 7211 C C . LYS B 1 236 ? -4.664 8.148 -1.76 1 90.5 236 LYS B C 1
ATOM 7213 O O . LYS B 1 236 ? -3.926 8.789 -1.011 1 90.5 236 LYS B O 1
ATOM 7218 N N . GLN B 1 237 ? -5.949 8.312 -1.786 1 91.12 237 GLN B N 1
ATOM 7219 C CA . GLN B 1 237 ? -6.605 9.344 -0.992 1 91.12 237 GLN B CA 1
ATOM 7220 C C . GLN B 1 237 ? -7.238 8.75 0.263 1 91.12 237 GLN B C 1
ATOM 7222 O O . GLN B 1 237 ? -6.805 7.707 0.753 1 91.12 237 GLN B O 1
ATOM 7227 N N . GLY B 1 238 ? -8.102 9.562 0.918 1 93.94 238 GLY B N 1
ATOM 7228 C CA . GLY B 1 238 ? -8.789 9.086 2.107 1 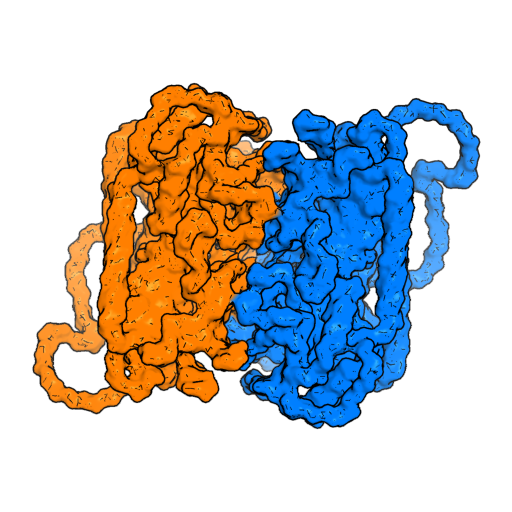93.94 238 GLY B CA 1
ATOM 7229 C C . GLY B 1 238 ? -10.281 8.891 1.895 1 93.94 238 GLY B C 1
ATOM 7230 O O . GLY B 1 238 ? -10.922 9.656 1.175 1 93.94 238 GLY B O 1
ATOM 7231 N N . GLN B 1 239 ? -10.781 7.785 2.414 1 97 239 GLN B N 1
ATOM 7232 C CA . GLN B 1 239 ? -12.227 7.598 2.482 1 97 239 GLN B CA 1
ATOM 7233 C C . GLN B 1 239 ? -12.828 8.391 3.641 1 97 239 GLN B C 1
ATOM 7235 O O . GLN B 1 239 ? -12.414 8.227 4.789 1 97 239 GLN B O 1
ATOM 7240 N N . ILE B 1 240 ? -13.773 9.219 3.363 1 97 240 ILE B N 1
ATOM 7241 C CA . ILE B 1 240 ? -14.352 10.078 4.387 1 97 240 ILE B CA 1
ATOM 7242 C C . ILE B 1 240 ? -15.742 9.578 4.754 1 97 240 ILE B C 1
ATOM 7244 O O . ILE B 1 240 ? -16.609 9.438 3.889 1 97 240 ILE B O 1
ATOM 7248 N N . ILE B 1 241 ? -15.945 9.328 6.023 1 97.81 241 ILE B N 1
ATOM 7249 C CA . ILE B 1 241 ? -17.203 8.82 6.543 1 97.81 241 ILE B CA 1
ATOM 7250 C C . ILE B 1 241 ? -17.688 9.695 7.695 1 97.81 241 ILE B C 1
ATOM 7252 O O . ILE B 1 241 ? -16.922 9.977 8.625 1 97.81 241 ILE B O 1
ATOM 7256 N N . LEU B 1 242 ? -18.859 10.203 7.605 1 97.75 242 LEU B N 1
ATOM 7257 C CA . LEU B 1 242 ? -19.5 10.883 8.727 1 97.75 242 LEU B CA 1
ATOM 7258 C C . LEU B 1 242 ? -20.328 9.914 9.555 1 97.75 242 LEU B C 1
ATOM 7260 O O . LEU B 1 242 ? -21.266 9.305 9.039 1 97.75 242 LEU B O 1
ATOM 7264 N N . ASN B 1 243 ? -20 9.789 10.773 1 97.12 243 ASN B N 1
ATOM 7265 C CA . ASN B 1 243 ? -20.656 8.852 11.68 1 97.12 243 ASN B CA 1
ATOM 7266 C C . ASN B 1 243 ? -21.469 9.57 12.742 1 97.12 243 ASN B C 1
ATOM 7268 O O . ASN B 1 243 ? -21.047 10.586 13.289 1 97.12 243 ASN B O 1
ATOM 7272 N N . MET B 1 244 ? -22.625 9.031 12.992 1 97.75 244 MET B N 1
ATOM 7273 C CA . MET B 1 244 ? -23.516 9.586 14.008 1 97.75 244 MET B CA 1
ATOM 7274 C C . MET B 1 244 ? -24.062 8.477 14.906 1 97.75 244 MET B C 1
ATOM 7276 O O . MET B 1 244 ? -24.234 7.34 14.469 1 97.75 244 MET B O 1
ATOM 7280 N N . ALA B 1 245 ? -24.312 8.859 16.109 1 97.56 245 ALA B N 1
ATOM 7281 C CA . ALA B 1 245 ? -24.875 7.91 17.062 1 97.56 245 ALA B CA 1
ATOM 7282 C C . ALA B 1 245 ? -26.109 8.5 17.766 1 97.56 245 ALA B C 1
ATOM 7284 O O . ALA B 1 245 ? -26.156 9.703 18.031 1 97.56 245 ALA B O 1
ATOM 7285 N N . PHE B 1 246 ? -27.078 7.648 18.078 1 98.12 246 PHE B N 1
ATOM 7286 C CA . PHE B 1 246 ? -28.375 8.055 18.641 1 98.12 246 PHE B CA 1
ATOM 7287 C C . PHE B 1 246 ? -28.703 7.234 19.875 1 98.12 246 PHE B C 1
ATOM 7289 O O . PHE B 1 246 ? -28.453 6.027 19.906 1 98.12 246 PHE B O 1
ATOM 7296 N N . THR B 1 247 ? -29.25 7.895 20.875 1 97.75 247 THR B N 1
ATOM 7297 C CA . THR B 1 247 ? -29.609 7.238 22.125 1 97.75 247 THR B CA 1
ATOM 7298 C C . THR B 1 247 ? -30.953 7.738 22.641 1 97.75 247 THR B C 1
ATOM 7300 O O . THR B 1 247 ? -31.438 8.789 22.203 1 97.75 247 THR B O 1
ATOM 7303 N N . THR B 1 248 ? -31.641 6.973 23.453 1 96.44 248 THR B N 1
ATOM 7304 C CA . THR B 1 248 ? -32.844 7.43 24.156 1 96.44 248 THR B CA 1
ATOM 7305 C C . THR B 1 248 ? -32.469 7.922 25.562 1 96.44 248 THR B C 1
ATOM 7307 O O . THR B 1 248 ? -33.344 8.445 26.281 1 96.44 248 THR B O 1
ATOM 7310 N N . ASN B 1 249 ? -31.25 7.734 25.922 1 96.69 249 ASN B N 1
ATOM 7311 C CA . ASN B 1 249 ? -30.75 8.148 27.234 1 96.69 249 ASN B CA 1
ATOM 7312 C C . ASN B 1 249 ? -30.344 9.617 27.234 1 96.69 249 ASN B C 1
ATOM 7314 O O . ASN B 1 249 ? -29.25 9.969 26.766 1 96.69 249 ASN B O 1
ATOM 7318 N N . SER B 1 250 ? -31.109 10.398 27.875 1 95.81 250 SER B N 1
ATOM 7319 C CA . SER B 1 250 ? -30.891 11.844 27.891 1 95.81 250 SER B CA 1
ATOM 7320 C C . SER B 1 250 ? -29.625 12.188 28.672 1 95.81 250 SER B C 1
ATOM 7322 O O . SER B 1 250 ? -28.906 13.133 28.312 1 95.81 250 SER B O 1
ATOM 7324 N N . THR B 1 251 ? -29.344 11.453 29.672 1 97.38 251 THR B N 1
ATOM 7325 C CA . THR B 1 251 ? -28.141 11.703 30.469 1 97.38 251 THR B CA 1
ATOM 7326 C C . THR B 1 251 ? -26.875 11.43 29.641 1 97.38 251 THR B C 1
ATOM 7328 O O . THR B 1 251 ? -25.906 12.195 29.719 1 97.38 251 THR B O 1
ATOM 7331 N N . LYS B 1 252 ? -26.969 10.406 28.875 1 96.69 252 LYS B N 1
ATOM 7332 C CA . LYS B 1 252 ? -25.844 10.094 28 1 96.69 252 LYS B CA 1
ATOM 7333 C C . LYS B 1 252 ? -25.625 11.203 26.984 1 96.69 252 LYS B C 1
ATOM 7335 O O . LYS B 1 252 ? -24.484 11.641 26.766 1 96.69 252 LYS B O 1
ATOM 7340 N N . ALA B 1 253 ? -26.625 11.664 26.406 1 96.94 253 ALA B N 1
ATOM 7341 C CA . ALA B 1 253 ? -26.531 12.727 25.422 1 96.94 253 ALA B CA 1
ATOM 7342 C C . ALA B 1 253 ? -25.953 14 26.031 1 96.94 253 ALA B C 1
ATOM 7344 O O . ALA B 1 253 ? -25.094 14.648 25.438 1 96.94 253 ALA B O 1
ATOM 7345 N N . GLU B 1 254 ? -26.375 14.312 27.234 1 96.81 254 GLU B N 1
ATOM 7346 C CA . GLU B 1 254 ? -25.891 15.5 27.922 1 96.81 254 GLU B CA 1
ATOM 7347 C C . GLU B 1 254 ? -24.406 15.359 28.281 1 96.81 254 GLU B C 1
ATOM 7349 O O . GLU B 1 254 ? -23.641 16.312 28.141 1 96.81 254 GLU B O 1
ATOM 7354 N N . ASN B 1 255 ? -24.062 14.211 28.719 1 96.94 255 ASN B N 1
ATOM 7355 C CA . ASN B 1 255 ? -22.672 13.961 29.078 1 96.94 255 ASN B CA 1
ATOM 7356 C C . ASN B 1 255 ? -21.75 14.07 27.859 1 96.94 255 ASN B C 1
ATOM 7358 O O . ASN B 1 255 ? -20.641 14.602 27.969 1 96.94 255 ASN B O 1
ATOM 7362 N N . TYR B 1 256 ? -22.219 13.562 26.781 1 95.56 256 TYR B N 1
ATOM 7363 C CA . TYR B 1 256 ? -21.406 13.633 25.562 1 95.56 256 TYR B CA 1
ATOM 7364 C C . TYR B 1 256 ? -21.266 15.078 25.094 1 95.56 256 TYR B C 1
ATOM 7366 O O . TYR B 1 256 ? -20.203 15.477 24.625 1 95.56 256 TYR B O 1
ATOM 7374 N N . LYS B 1 257 ? -22.266 15.844 25.203 1 96.69 257 LYS B N 1
ATOM 7375 C CA . LYS B 1 257 ? -22.188 17.266 24.859 1 96.69 257 LYS B CA 1
ATOM 7376 C C . LYS B 1 257 ? -21.203 17.984 25.766 1 96.69 257 LYS B C 1
ATOM 7378 O O . LYS B 1 257 ? -20.375 18.781 25.297 1 96.69 257 LYS B O 1
ATOM 7383 N N . LYS B 1 258 ? -21.234 17.672 27.047 1 96.94 258 LYS B N 1
ATOM 7384 C CA . LYS B 1 258 ? -20.312 18.266 28.016 1 96.94 258 LYS B CA 1
ATOM 7385 C C . LYS B 1 258 ? -18.875 17.891 27.703 1 96.94 258 LYS B C 1
ATOM 7387 O O . LYS B 1 258 ? -17.953 18.719 27.797 1 96.94 258 LYS B O 1
ATOM 7392 N N . MET B 1 259 ? -18.766 16.719 27.375 1 94.75 259 MET B N 1
ATOM 7393 C CA . MET B 1 259 ? -17.438 16.234 27.031 1 94.75 259 MET B CA 1
ATOM 7394 C C . MET B 1 259 ? -16.922 16.938 25.781 1 94.75 259 MET B C 1
ATOM 7396 O O . MET B 1 259 ? -15.75 17.344 25.734 1 94.75 259 MET B O 1
ATOM 7400 N N . TYR B 1 260 ? -17.734 17.062 24.812 1 94.31 260 TYR B N 1
ATOM 7401 C CA . TYR B 1 260 ? -17.344 17.766 23.594 1 94.31 260 TYR B CA 1
ATOM 7402 C C . TYR B 1 260 ? -16.906 19.203 23.922 1 94.31 260 TYR B C 1
ATOM 7404 O O . TYR B 1 260 ? -15.867 19.656 23.453 1 94.31 260 TYR B O 1
ATOM 7412 N N . ASP B 1 261 ? -17.672 19.875 24.703 1 96.31 261 ASP B N 1
ATOM 7413 C CA . ASP B 1 261 ? -17.359 21.25 25.062 1 96.31 261 ASP B CA 1
ATOM 7414 C C . ASP B 1 261 ? -16.031 21.344 25.828 1 96.31 261 ASP B C 1
ATOM 7416 O O . ASP B 1 261 ? -15.25 22.266 25.609 1 96.31 261 ASP B O 1
ATOM 7420 N N . SER B 1 262 ? -15.859 20.391 26.625 1 95.69 262 SER B N 1
ATOM 7421 C CA . SER B 1 262 ? -14.633 20.375 27.422 1 95.69 262 SER B CA 1
ATOM 7422 C C . SER B 1 262 ? -13.406 20.156 26.547 1 95.69 262 SER B C 1
ATOM 7424 O O . SER B 1 262 ? -12.391 20.828 26.719 1 95.69 262 SER B O 1
ATOM 7426 N N . VAL B 1 263 ? -13.516 19.266 25.672 1 90.81 263 VAL B N 1
ATOM 7427 C CA . VAL B 1 263 ? -12.406 18.953 24.781 1 90.81 263 VAL B CA 1
ATOM 7428 C C . VAL B 1 263 ? -12.094 20.156 23.906 1 90.81 263 VAL B C 1
ATOM 7430 O O . VAL B 1 263 ? -10.93 20.5 23.688 1 90.81 263 VAL B O 1
ATOM 7433 N N . VAL B 1 264 ? -13.094 20.812 23.391 1 91.75 264 VAL B N 1
ATOM 7434 C CA . VAL B 1 264 ? -12.922 22 22.562 1 91.75 264 VAL B CA 1
ATOM 7435 C C . VAL B 1 264 ? -12.242 23.109 23.359 1 91.75 264 VAL B C 1
ATOM 7437 O O . VAL B 1 264 ? -11.305 23.75 22.875 1 91.75 264 VAL B O 1
ATOM 7440 N N . ALA B 1 265 ? -12.711 23.281 24.562 1 94.69 265 ALA B N 1
ATOM 7441 C CA . ALA B 1 265 ? -12.141 24.328 25.422 1 94.69 265 ALA B CA 1
ATOM 7442 C C . ALA B 1 265 ? -10.68 24.016 25.75 1 94.69 265 ALA B C 1
ATOM 7444 O O . ALA B 1 265 ? -9.844 24.922 25.766 1 94.69 265 ALA B O 1
ATOM 7445 N N . GLU B 1 266 ? -10.43 22.828 26.031 1 92.88 266 GLU B N 1
ATOM 7446 C CA . GLU B 1 266 ? -9.062 22.422 26.359 1 92.88 266 GLU B CA 1
ATOM 7447 C C . GLU B 1 266 ? -8.125 22.656 25.172 1 92.88 266 GLU B C 1
ATOM 7449 O O . GLU B 1 266 ? -7.008 23.141 25.359 1 92.88 266 GLU B O 1
ATOM 7454 N N . ARG B 1 267 ? -8.516 22.312 24.078 1 89.81 267 ARG B N 1
ATOM 7455 C CA . ARG B 1 267 ? -7.699 22.484 22.875 1 89.81 267 ARG B CA 1
ATOM 7456 C C . ARG B 1 267 ? -7.453 23.953 22.578 1 89.81 267 ARG B C 1
ATOM 7458 O O . ARG B 1 267 ? -6.344 24.344 22.203 1 89.81 267 ARG B O 1
ATOM 7465 N N . GLU B 1 268 ? -8.492 24.75 22.719 1 89.44 268 GLU B N 1
ATOM 7466 C CA . GLU B 1 268 ? -8.344 26.188 22.516 1 89.44 268 GLU B CA 1
ATOM 7467 C C . GLU B 1 268 ? -7.363 26.797 23.516 1 89.44 268 GLU B C 1
ATOM 7469 O O . GLU B 1 268 ? -6.543 27.641 23.141 1 89.44 268 GLU B O 1
ATOM 7474 N N . ALA B 1 269 ? -7.449 26.344 24.703 1 92.94 269 ALA B N 1
ATOM 7475 C CA . ALA B 1 269 ? -6.535 26.828 25.734 1 92.94 269 ALA B CA 1
ATOM 7476 C C . ALA B 1 269 ? -5.098 26.422 25.422 1 92.94 269 ALA B C 1
ATOM 7478 O O . ALA B 1 269 ? -4.168 27.203 25.609 1 92.94 269 ALA B O 1
ATOM 7479 N N . ALA B 1 270 ? -4.941 25.219 24.984 1 89.5 270 ALA B N 1
ATOM 7480 C CA . ALA B 1 270 ? -3.609 24.719 24.656 1 89.5 270 ALA B CA 1
ATOM 7481 C C . ALA B 1 270 ? -2.99 25.516 23.5 1 89.5 270 ALA B C 1
ATOM 7483 O O . ALA B 1 270 ? -1.788 25.781 23.516 1 89.5 270 ALA B O 1
ATOM 7484 N N . ARG B 1 271 ? -3.768 25.906 22.609 1 83.62 271 ARG B N 1
ATOM 7485 C CA . ARG B 1 271 ? -3.277 26.625 21.438 1 83.62 271 ARG B CA 1
ATOM 7486 C C . ARG B 1 271 ? -2.895 28.062 21.781 1 83.62 271 ARG B C 1
ATOM 7488 O O . ARG B 1 271 ? -2.027 28.656 21.141 1 83.62 271 ARG B O 1
ATOM 7495 N N . LYS B 1 272 ? -3.527 28.578 22.781 1 86.5 272 LYS B N 1
ATOM 7496 C CA . LYS B 1 272 ? -3.264 29.953 23.203 1 86.5 272 LYS B CA 1
ATOM 7497 C C . LYS B 1 272 ? -2.111 30 24.203 1 86.5 272 LYS B C 1
ATOM 7499 O O . LYS B 1 272 ? -1.558 31.078 24.469 1 86.5 272 LYS B O 1
ATOM 7504 N N . ALA B 1 273 ? -1.793 28.875 24.703 1 89.12 273 ALA B N 1
ATOM 7505 C CA . ALA B 1 273 ? -0.704 28.812 25.672 1 89.12 273 ALA B CA 1
ATOM 7506 C C . ALA B 1 273 ? 0.648 29.016 24.984 1 89.12 273 ALA B C 1
ATOM 7508 O O . ALA B 1 273 ? 0.762 28.891 23.766 1 89.12 273 ALA B O 1
ATOM 7509 N N . PRO B 1 274 ? 1.644 29.438 25.812 1 88.75 274 PRO B N 1
ATOM 7510 C CA . PRO B 1 274 ? 2.996 29.516 25.25 1 88.75 274 PRO B CA 1
ATOM 7511 C C . PRO B 1 274 ? 3.479 28.172 24.688 1 88.75 274 PRO B C 1
ATOM 7513 O O . PRO B 1 274 ? 2.93 27.125 25.016 1 88.75 274 PRO B O 1
ATOM 7516 N N . PHE B 1 275 ? 4.445 28.328 23.812 1 91.69 275 PHE B N 1
ATOM 7517 C CA . PHE B 1 275 ? 5.008 27.141 23.203 1 91.69 275 PHE B CA 1
ATOM 7518 C C . PHE B 1 275 ? 5.41 26.109 24.25 1 91.69 275 PHE B C 1
ATOM 7520 O O . PHE B 1 275 ? 5.957 26.484 25.297 1 91.69 275 PHE B O 1
ATOM 7527 N N . VAL B 1 276 ? 5.211 24.859 23.969 1 82.38 276 VAL B N 1
ATOM 7528 C CA . VAL B 1 276 ? 5.32 23.797 24.953 1 82.38 276 VAL B CA 1
ATOM 7529 C C . VAL B 1 276 ? 6.793 23.516 25.25 1 82.38 276 VAL B C 1
ATOM 7531 O O . VAL B 1 276 ? 7.531 23.047 24.375 1 82.38 276 VAL B O 1
ATOM 7534 N N . THR B 1 277 ? 7.289 24 26.359 1 80.69 277 THR B N 1
ATOM 7535 C CA . THR B 1 277 ? 8.617 23.703 26.891 1 80.69 277 THR B CA 1
ATOM 7536 C C . THR B 1 277 ? 8.578 23.594 28.406 1 80.69 277 THR B C 1
ATOM 7538 O O . THR B 1 277 ? 7.559 23.906 29.031 1 80.69 277 THR B O 1
ATOM 7541 N N . THR B 1 278 ? 9.648 22.984 28.859 1 77.75 278 THR B N 1
ATOM 7542 C CA . THR B 1 278 ? 9.766 22.984 30.312 1 77.75 278 THR B CA 1
ATOM 7543 C C . THR B 1 278 ? 10.172 24.359 30.844 1 77.75 278 THR B C 1
ATOM 7545 O O . THR B 1 278 ? 10.508 25.25 30.047 1 77.75 278 THR B O 1
ATOM 7548 N N . GLU B 1 279 ? 10.102 24.531 32.094 1 77.62 279 GLU B N 1
ATOM 7549 C CA . GLU B 1 279 ? 10.406 25.797 32.75 1 77.62 279 GLU B CA 1
ATOM 7550 C C . GLU B 1 279 ? 11.914 26.031 32.844 1 77.62 279 GLU B C 1
ATOM 7552 O O . GLU B 1 279 ? 12.359 27.094 33.25 1 77.62 279 GLU B O 1
ATOM 7557 N N . LYS B 1 280 ? 12.656 25.094 32.344 1 78.56 280 LYS B N 1
ATOM 7558 C CA . LYS B 1 280 ? 14.102 25.266 32.406 1 78.56 280 LYS B CA 1
ATOM 7559 C C . LYS B 1 280 ? 14.547 26.375 31.438 1 78.56 280 LYS B C 1
ATOM 7561 O O . LYS B 1 280 ? 13.977 26.547 30.359 1 78.56 280 LYS B O 1
ATOM 7566 N N . PRO B 1 281 ? 15.484 27.156 31.938 1 77.56 281 PRO B N 1
ATOM 7567 C CA . PRO B 1 281 ? 15.945 28.25 31.078 1 77.56 281 PRO B CA 1
ATOM 7568 C C . PRO B 1 281 ? 16.672 27.75 29.828 1 77.56 281 PRO B C 1
ATOM 7570 O O . PRO B 1 281 ? 17.141 26.609 29.797 1 77.56 281 PRO B O 1
ATOM 7573 N N . GLY B 1 282 ? 16.734 28.594 28.812 1 79.38 282 GLY B N 1
ATOM 7574 C CA . GLY B 1 282 ? 17.516 28.297 27.625 1 79.38 282 GLY B CA 1
ATOM 7575 C C . GLY B 1 282 ? 19 28.219 27.891 1 79.38 282 GLY B C 1
ATOM 7576 O O . GLY B 1 282 ? 19.453 28.453 29.031 1 79.38 282 GLY B O 1
ATOM 7577 N N . ILE B 1 283 ? 19.719 27.75 26.969 1 84.62 283 ILE B N 1
ATOM 7578 C CA . ILE B 1 283 ? 21.188 27.672 27.031 1 84.62 283 ILE B CA 1
ATOM 7579 C C . ILE B 1 283 ? 21.797 28.875 26.328 1 84.62 283 ILE B C 1
ATOM 7581 O O . ILE B 1 283 ? 21.75 28.969 25.094 1 84.62 283 ILE B O 1
ATOM 7585 N N . PRO B 1 284 ? 22.266 29.828 27.016 1 85.56 284 PRO B N 1
ATOM 7586 C CA . PRO B 1 284 ? 22.734 31.062 26.359 1 85.56 284 PRO B CA 1
ATOM 7587 C C . PRO B 1 284 ? 23.859 30.812 25.359 1 85.56 284 PRO B C 1
ATOM 7589 O O . PRO B 1 284 ? 23.844 31.375 24.266 1 85.56 284 PRO B O 1
ATOM 7592 N N . ASN B 1 285 ? 24.953 30 25.703 1 90.44 285 ASN B N 1
ATOM 7593 C CA . ASN B 1 285 ? 26.062 29.688 24.812 1 90.44 285 ASN B CA 1
ATOM 7594 C C . ASN B 1 285 ? 26.328 28.188 24.734 1 90.44 285 ASN B C 1
ATOM 7596 O O . ASN B 1 285 ? 27.188 27.672 25.453 1 90.44 285 ASN B O 1
ATOM 7600 N N . MET B 1 286 ? 25.672 27.688 23.75 1 92.94 286 MET B N 1
ATOM 7601 C CA . MET B 1 286 ? 25.797 26.234 23.609 1 92.94 286 MET B CA 1
ATOM 7602 C C . MET B 1 286 ? 27 25.891 22.734 1 92.94 286 MET B C 1
ATOM 7604 O O . MET B 1 286 ? 27.266 26.562 21.734 1 92.94 286 MET B O 1
ATOM 7608 N N . ASP B 1 287 ? 27.766 24.844 23.109 1 96.25 287 ASP B N 1
ATOM 7609 C CA . ASP B 1 287 ? 28.797 24.266 22.234 1 96.25 287 ASP B CA 1
ATOM 7610 C C . ASP B 1 287 ? 28.172 23.328 21.203 1 96.25 287 ASP B C 1
ATOM 7612 O O . ASP B 1 287 ? 28.141 22.125 21.406 1 96.25 287 ASP B O 1
ATOM 7616 N N . VAL B 1 288 ? 27.781 23.891 20.109 1 97.38 288 VAL B N 1
ATOM 7617 C CA . VAL B 1 288 ? 27.047 23.172 19.078 1 97.38 288 VAL B CA 1
ATOM 7618 C C . VAL B 1 288 ? 27.922 22.062 18.5 1 97.38 288 VAL B C 1
ATOM 7620 O O . VAL B 1 288 ? 27.422 21 18.141 1 97.38 288 VAL B O 1
ATOM 7623 N N . GLN B 1 289 ? 29.219 22.297 18.438 1 97.12 289 GLN B N 1
ATOM 7624 C CA . GLN B 1 289 ? 30.141 21.359 17.812 1 97.12 289 GLN B CA 1
ATOM 7625 C C . GLN B 1 289 ? 30.109 20 18.5 1 97.12 289 GLN B C 1
ATOM 7627 O O . GLN B 1 289 ? 30.234 18.953 17.859 1 97.12 289 GLN B O 1
ATOM 7632 N N . LYS B 1 290 ? 29.906 19.969 19.719 1 96.88 290 LYS B N 1
ATOM 7633 C CA . LYS B 1 290 ? 29.922 18.734 20.5 1 96.88 290 LYS B CA 1
ATOM 7634 C C . LYS B 1 290 ? 28.734 17.844 20.141 1 96.88 290 LYS B C 1
ATOM 7636 O O . LYS B 1 290 ? 28.734 16.656 20.453 1 96.88 290 LYS B O 1
ATOM 7641 N N . HIS B 1 291 ? 27.734 18.406 19.562 1 97.88 291 HIS B N 1
ATOM 7642 C CA . HIS B 1 291 ? 26.516 17.672 19.266 1 97.88 291 HIS B CA 1
ATOM 7643 C C . HIS B 1 291 ? 26.5 17.156 17.844 1 97.88 291 HIS B C 1
ATOM 7645 O O . HIS B 1 291 ? 25.625 16.375 17.469 1 97.88 291 HIS B O 1
ATOM 7651 N N . ILE B 1 292 ? 27.453 17.578 17.016 1 97.88 292 ILE B N 1
ATOM 7652 C CA . ILE B 1 292 ? 27.5 17.172 15.609 1 97.88 292 ILE B CA 1
ATOM 7653 C C . ILE B 1 292 ? 28.047 15.75 15.5 1 97.88 292 ILE B C 1
ATOM 7655 O O . ILE B 1 292 ? 29.125 15.461 16.016 1 97.88 292 ILE B O 1
ATOM 7659 N N . ILE B 1 293 ? 27.375 14.875 14.781 1 95.12 293 ILE B N 1
ATOM 7660 C CA . ILE B 1 293 ? 27.828 13.5 14.688 1 95.12 293 ILE B CA 1
ATOM 7661 C C . ILE B 1 293 ? 28.141 13.156 13.234 1 95.12 293 ILE B C 1
ATOM 7663 O O . ILE B 1 293 ? 28.828 12.164 12.945 1 95.12 293 ILE B O 1
ATOM 7667 N N . GLN B 1 294 ? 27.562 13.938 12.336 1 94.81 294 GLN B N 1
ATOM 7668 C CA . GLN B 1 294 ? 27.781 13.688 10.914 1 94.81 294 GLN B CA 1
ATOM 7669 C C . GLN B 1 294 ? 27.594 14.961 10.094 1 94.81 294 GLN B C 1
ATOM 7671 O O . GLN B 1 294 ? 26.75 15.797 10.422 1 94.81 294 GLN B O 1
ATOM 7676 N N . GLU B 1 295 ? 28.391 15.148 9.109 1 96.69 295 GLU B N 1
ATOM 7677 C CA . GLU B 1 295 ? 28.25 16.188 8.102 1 96.69 295 GLU B CA 1
ATOM 7678 C C . GLU B 1 295 ? 28.234 15.602 6.695 1 96.69 295 GLU B C 1
ATOM 7680 O O . GLU B 1 295 ? 28.891 14.594 6.434 1 96.69 295 GLU B O 1
ATOM 7685 N N . PHE B 1 296 ? 27.422 16.141 5.852 1 96.31 296 PHE B N 1
ATOM 7686 C CA . PHE B 1 296 ? 27.406 15.688 4.461 1 96.31 296 PHE B CA 1
ATOM 7687 C C . PHE B 1 296 ? 27.234 16.875 3.518 1 96.31 296 PHE B C 1
ATOM 7689 O O . PHE B 1 296 ? 26.734 17.922 3.922 1 96.31 296 PHE B O 1
ATOM 7696 N N . TYR B 1 297 ? 27.656 16.734 2.277 1 96.69 297 TYR B N 1
ATOM 7697 C CA . TYR B 1 297 ? 27.609 17.766 1.238 1 96.69 297 TYR B CA 1
ATOM 7698 C C . TYR B 1 297 ? 27.125 17.172 -0.082 1 96.69 297 TYR B C 1
ATOM 7700 O O . TYR B 1 297 ? 27.422 16.016 -0.401 1 96.69 297 TYR B O 1
ATOM 7708 N N . ASP B 1 298 ? 26.359 17.969 -0.775 1 95 298 ASP B N 1
ATOM 7709 C CA . ASP B 1 298 ? 26.062 17.562 -2.143 1 95 298 ASP B CA 1
ATOM 7710 C C . ASP B 1 298 ? 27.172 17.984 -3.1 1 95 298 ASP B C 1
ATOM 7712 O O . ASP B 1 298 ? 28.203 18.516 -2.67 1 95 298 ASP B O 1
ATOM 7716 N N . SER B 1 299 ? 27.031 17.688 -4.363 1 93.81 299 SER B N 1
ATOM 7717 C CA . SER B 1 299 ? 28.062 17.969 -5.359 1 93.81 299 SER B CA 1
ATOM 7718 C C . SER B 1 299 ? 28.281 19.469 -5.535 1 93.81 299 SER B C 1
ATOM 7720 O O . SER B 1 299 ? 29.297 19.891 -6.055 1 93.81 299 SER B O 1
ATOM 7722 N N . ASN B 1 300 ? 27.328 20.344 -5.113 1 93.81 300 ASN B N 1
ATOM 7723 C CA . ASN B 1 300 ? 27.453 21.797 -5.176 1 93.81 300 ASN B CA 1
ATOM 7724 C C . ASN B 1 300 ? 27.906 22.375 -3.842 1 93.81 300 ASN B C 1
ATOM 7726 O O . ASN B 1 300 ? 27.781 23.578 -3.611 1 93.81 300 ASN B O 1
ATOM 7730 N N . ASP B 1 301 ? 28.234 21.531 -2.924 1 94.62 301 ASP B N 1
ATOM 7731 C CA . ASP B 1 301 ? 28.797 21.891 -1.621 1 94.62 301 ASP B CA 1
ATOM 7732 C C . ASP B 1 301 ? 27.703 22.438 -0.698 1 94.62 301 ASP B C 1
ATOM 7734 O O . ASP B 1 301 ? 27.984 23.297 0.152 1 94.62 301 ASP B O 1
ATOM 7738 N N . MET B 1 302 ? 26.516 22.094 -1.071 1 95.75 302 MET B N 1
ATOM 7739 C CA . MET B 1 302 ? 25.453 22.391 -0.105 1 95.75 302 MET B CA 1
ATOM 7740 C C . MET B 1 302 ? 25.547 21.453 1.101 1 95.75 302 MET B C 1
ATOM 7742 O O . MET B 1 302 ? 25.625 20.234 0.944 1 95.75 302 MET B O 1
ATOM 7746 N N . LYS B 1 303 ? 25.391 21.984 2.26 1 96.06 303 LYS B N 1
ATOM 7747 C CA . LYS B 1 303 ? 25.781 21.312 3.49 1 96.06 303 LYS B CA 1
ATOM 7748 C C . LYS B 1 303 ? 24.547 20.781 4.234 1 96.06 303 LYS B C 1
ATOM 7750 O O . LYS B 1 303 ? 23.5 21.406 4.23 1 96.06 303 LYS B O 1
ATOM 7755 N N . GLY B 1 304 ? 24.672 19.609 4.926 1 98 304 GLY B N 1
ATOM 7756 C CA . GLY B 1 304 ? 23.797 19.078 5.957 1 98 304 GLY B CA 1
ATOM 7757 C C . GLY B 1 304 ? 24.531 18.516 7.156 1 98 304 GLY B C 1
ATOM 7758 O O . GLY B 1 304 ? 25.672 18.047 7.027 1 98 304 GLY B O 1
ATOM 7759 N N . VAL B 1 305 ? 23.922 18.672 8.312 1 98.62 305 VAL B N 1
ATOM 7760 C CA . VAL B 1 305 ? 24.547 18.266 9.562 1 98.62 305 VAL B CA 1
ATOM 7761 C C . VAL B 1 305 ? 23.547 17.484 10.422 1 98.62 305 VAL B C 1
ATOM 7763 O O . VAL B 1 305 ? 22.375 17.859 10.5 1 98.62 305 VAL B O 1
ATOM 7766 N N . VAL B 1 306 ? 24 16.375 10.969 1 98.44 306 VAL B N 1
ATOM 7767 C CA . VAL B 1 306 ? 23.203 15.586 11.906 1 98.44 306 VAL B CA 1
ATOM 7768 C C . VAL B 1 306 ? 23.688 15.82 13.328 1 98.44 306 VAL B C 1
ATOM 7770 O O . VAL B 1 306 ? 24.906 15.797 13.586 1 98.44 306 VAL B O 1
ATOM 7773 N N . LEU B 1 307 ? 22.797 16.078 14.273 1 98.62 307 LEU B N 1
ATOM 7774 C CA . LEU B 1 307 ? 23.156 16.406 15.656 1 98.62 307 LEU B CA 1
ATOM 7775 C C . LEU B 1 307 ? 22.375 15.531 16.641 1 98.62 307 LEU B C 1
ATOM 7777 O O . LEU B 1 307 ? 21.188 15.258 16.438 1 98.62 307 LEU B O 1
ATOM 7781 N N . ASP B 1 308 ? 23 15.164 17.719 1 97.75 308 ASP B N 1
ATOM 7782 C CA . ASP B 1 308 ? 22.359 14.438 18.812 1 97.75 308 ASP B CA 1
ATOM 7783 C C . ASP B 1 308 ? 22.469 15.227 20.125 1 97.75 308 ASP B C 1
ATOM 7785 O O . ASP B 1 308 ? 23.312 16.109 20.25 1 97.75 308 ASP B O 1
ATOM 7789 N N . ASN B 1 309 ? 21.516 15.016 21.016 1 96.69 309 ASN B N 1
ATOM 7790 C CA . ASN B 1 309 ? 21.547 15.492 22.391 1 96.69 309 ASN B CA 1
ATOM 7791 C C . ASN B 1 309 ? 21.531 17.016 22.453 1 96.69 309 ASN B C 1
ATOM 7793 O O . ASN B 1 309 ? 22.25 17.609 23.266 1 96.69 309 ASN B O 1
ATOM 7797 N N . LEU B 1 310 ? 20.766 17.578 21.625 1 95.75 310 LEU B N 1
ATOM 7798 C CA . LEU B 1 310 ? 20.609 19.031 21.625 1 95.75 310 LEU B CA 1
ATOM 7799 C C . LEU B 1 310 ? 19.625 19.469 22.719 1 95.75 310 LEU B C 1
ATOM 7801 O O . LEU B 1 310 ? 19.828 20.5 23.344 1 95.75 310 LEU B O 1
ATOM 7805 N N . PHE B 1 311 ? 18.578 18.703 22.812 1 95.25 311 PHE B N 1
ATOM 7806 C CA . PHE B 1 311 ? 17.484 19.062 23.703 1 95.25 311 PHE B CA 1
ATOM 7807 C C . PHE B 1 311 ? 17.375 18.078 24.859 1 95.25 311 PHE B C 1
ATOM 7809 O O . PHE B 1 311 ? 17.766 16.906 24.719 1 95.25 311 PHE B O 1
ATOM 7816 N N . ASP B 1 312 ? 16.75 18.516 25.953 1 92.31 312 ASP B N 1
ATOM 7817 C CA . ASP B 1 312 ? 16.469 17.609 27.062 1 92.31 312 ASP B CA 1
ATOM 7818 C C . ASP B 1 312 ? 15.281 16.703 26.75 1 92.31 312 ASP B C 1
ATOM 7820 O O . ASP B 1 312 ? 14.359 17.109 26.047 1 92.31 312 ASP B O 1
ATOM 7824 N N . GLU B 1 313 ? 15.305 15.555 27.312 1 92.94 313 GLU B N 1
ATOM 7825 C CA . GLU B 1 313 ? 14.266 14.562 27.062 1 92.94 313 GLU B CA 1
ATOM 7826 C C . GLU B 1 313 ? 12.898 15.07 27.5 1 92.94 313 GLU B C 1
ATOM 7828 O O . GLU B 1 313 ? 11.883 14.758 26.859 1 92.94 313 GLU B O 1
ATOM 7833 N N . GLU B 1 314 ? 12.883 15.836 28.531 1 92.38 314 GLU B N 1
ATOM 7834 C CA . GLU B 1 314 ? 11.617 16.344 29.031 1 92.38 314 GLU B CA 1
ATOM 7835 C C . GLU B 1 314 ? 10.969 17.297 28.031 1 92.38 314 GLU B C 1
ATOM 7837 O O . GLU B 1 314 ? 9.75 17.266 27.828 1 92.38 314 GLU B O 1
ATOM 7842 N N . ASP B 1 315 ? 11.773 18.156 27.438 1 94.06 315 ASP B N 1
ATOM 7843 C CA . ASP B 1 315 ? 11.266 19.078 26.438 1 94.06 315 ASP B CA 1
ATOM 7844 C C . ASP B 1 315 ? 10.781 18.328 25.203 1 94.06 315 ASP B C 1
ATOM 7846 O O . ASP B 1 315 ? 9.742 18.672 24.625 1 94.06 315 ASP B O 1
ATOM 7850 N N . LEU B 1 316 ? 11.523 17.312 24.844 1 95.62 316 LEU B N 1
ATOM 7851 C CA . LEU B 1 316 ? 11.148 16.5 23.703 1 95.62 316 LEU B CA 1
ATOM 7852 C C . LEU B 1 316 ? 9.82 15.789 23.938 1 95.62 316 LEU B C 1
ATOM 7854 O O . LEU B 1 316 ? 8.945 15.789 23.078 1 95.62 316 LEU B O 1
ATOM 7858 N N . SER B 1 317 ? 9.711 15.242 25.078 1 92.56 317 SER B N 1
ATOM 7859 C CA . SER B 1 317 ? 8.484 14.531 25.438 1 92.56 317 SER B CA 1
ATOM 7860 C C . SER B 1 317 ? 7.289 15.477 25.5 1 92.56 317 SER B C 1
ATOM 7862 O O . SER B 1 317 ? 6.184 15.109 25.094 1 92.56 317 SER B O 1
ATOM 7864 N N . ALA B 1 318 ? 7.523 16.641 26.031 1 91.88 318 ALA B N 1
ATOM 7865 C CA . ALA B 1 318 ? 6.449 17.625 26.109 1 91.88 318 ALA B CA 1
ATOM 7866 C C . ALA B 1 318 ? 5.965 18.016 24.719 1 91.88 318 ALA B C 1
ATOM 7868 O O . ALA B 1 318 ? 4.758 18.109 24.469 1 91.88 318 ALA B O 1
ATOM 7869 N N . LEU B 1 319 ? 6.91 18.312 23.844 1 94.31 319 LEU B N 1
ATOM 7870 C CA . LEU B 1 319 ? 6.555 18.672 22.484 1 94.31 319 LEU B CA 1
ATOM 7871 C C . LEU B 1 319 ? 5.801 17.531 21.797 1 94.31 319 LEU B C 1
ATOM 7873 O O . LEU B 1 319 ? 4.781 17.766 21.141 1 94.31 319 LEU B O 1
ATOM 7877 N N . ARG B 1 320 ? 6.281 16.328 21.922 1 93.12 320 ARG B N 1
ATOM 7878 C CA . ARG B 1 320 ? 5.633 15.156 21.344 1 93.12 320 ARG B CA 1
ATOM 7879 C C . ARG B 1 320 ? 4.211 15 21.859 1 93.12 320 ARG B C 1
ATOM 7881 O O . ARG B 1 320 ? 3.271 14.828 21.078 1 93.12 320 ARG B O 1
ATOM 7888 N N . THR B 1 321 ? 4.055 15.055 23.141 1 88.38 321 THR B N 1
ATOM 7889 C CA . THR B 1 321 ? 2.746 14.898 23.766 1 88.38 321 THR B CA 1
ATOM 7890 C C . THR B 1 321 ? 1.785 15.984 23.297 1 88.38 321 THR B C 1
ATOM 7892 O O . THR B 1 321 ? 0.624 15.703 23 1 88.38 321 THR B O 1
ATOM 7895 N N . PHE B 1 322 ? 2.268 17.172 23.297 1 90.38 322 PHE B N 1
ATOM 7896 C CA . PHE B 1 322 ? 1.441 18.281 22.828 1 90.38 322 PHE B CA 1
ATOM 7897 C C . PHE B 1 322 ? 0.971 18.031 21.391 1 90.38 322 PHE B C 1
ATOM 7899 O O . PHE B 1 322 ? -0.202 18.234 21.078 1 90.38 322 PHE B O 1
ATOM 7906 N N . THR B 1 323 ? 1.891 17.625 20.547 1 90.38 323 THR B N 1
ATOM 7907 C CA . THR B 1 323 ? 1.585 17.391 19.141 1 90.38 323 THR B CA 1
ATOM 7908 C C . THR B 1 323 ? 0.524 16.312 18.984 1 90.38 323 THR B C 1
ATOM 7910 O O . THR B 1 323 ? -0.402 16.438 18.188 1 90.38 323 THR B O 1
ATOM 7913 N N . ILE B 1 324 ? 0.628 15.305 19.75 1 86.31 324 ILE B N 1
ATOM 7914 C CA . ILE B 1 324 ? -0.288 14.172 19.672 1 86.31 324 ILE B CA 1
ATOM 7915 C C . ILE B 1 324 ? -1.655 14.578 20.219 1 86.31 324 ILE B C 1
ATOM 7917 O O . ILE B 1 324 ? -2.688 14.266 19.609 1 86.31 324 ILE B O 1
ATOM 7921 N N . LYS B 1 325 ? -1.679 15.305 21.266 1 83.69 325 LYS B N 1
ATOM 7922 C CA . LYS B 1 325 ? -2.926 15.602 21.969 1 83.69 325 LYS B CA 1
ATOM 7923 C C . LYS B 1 325 ? -3.629 16.812 21.344 1 83.69 325 LYS B C 1
ATOM 7925 O O . LYS B 1 325 ? -4.859 16.844 21.266 1 83.69 325 LYS B O 1
ATOM 7930 N N . TYR B 1 326 ? -2.842 17.766 20.938 1 87.94 326 TYR B N 1
ATOM 7931 C CA . TYR B 1 326 ? -3.465 19.047 20.625 1 87.94 326 TYR B CA 1
ATOM 7932 C C . TYR B 1 326 ? -3.098 19.516 19.219 1 87.94 326 TYR B C 1
ATOM 7934 O O . TYR B 1 326 ? -3.553 20.562 18.766 1 87.94 326 TYR B O 1
ATOM 7942 N N . GLY B 1 327 ? -2.248 18.688 18.594 1 84.5 327 GLY B N 1
ATOM 7943 C CA . GLY B 1 327 ? -1.922 19.062 17.219 1 84.5 327 GLY B CA 1
ATOM 7944 C C . GLY B 1 327 ? -3.139 19.141 16.312 1 84.5 327 GLY B C 1
ATOM 7945 O O . GLY B 1 327 ? -4.035 18.297 16.406 1 84.5 327 GLY B O 1
ATOM 7946 N N . GLN B 1 328 ? -3.307 20.234 15.633 1 79.75 328 GLN B N 1
ATOM 7947 C CA . GLN B 1 328 ? -4.316 20.328 14.578 1 79.75 328 GLN B CA 1
ATOM 7948 C C . GLN B 1 328 ? -3.717 20.016 13.211 1 79.75 328 GLN B C 1
ATOM 7950 O O . GLN B 1 328 ? -2.844 20.75 12.734 1 79.75 328 GLN B O 1
ATOM 7955 N N . TYR B 1 329 ? -4.242 19 12.688 1 86.62 329 TYR B N 1
ATOM 7956 C CA . TYR B 1 329 ? -3.617 18.5 11.469 1 86.62 329 TYR B CA 1
ATOM 7957 C C . TYR B 1 329 ? -4.367 18.984 10.234 1 86.62 329 TYR B C 1
ATOM 7959 O O . TYR B 1 329 ? -5.602 19.016 10.219 1 86.62 329 TYR B O 1
ATOM 7967 N N . PHE B 1 330 ? -3.605 19.438 9.359 1 84 330 PHE B N 1
ATOM 7968 C CA . PHE B 1 330 ? -4.098 19.641 8.008 1 84 330 PHE B CA 1
ATOM 7969 C C . PHE B 1 330 ? -3.926 18.375 7.168 1 84 330 PHE B C 1
ATOM 7971 O O . PHE B 1 330 ? -2.84 17.797 7.129 1 84 330 PHE B O 1
ATOM 7978 N N . PHE B 1 331 ? -5.031 17.922 6.629 1 84.62 331 PHE B N 1
ATOM 7979 C CA . PHE B 1 331 ? -5.008 16.734 5.77 1 84.62 331 PHE B CA 1
ATOM 7980 C C . PHE B 1 331 ? -5.043 17.141 4.301 1 84.62 331 PHE B C 1
ATOM 7982 O O . PHE B 1 331 ? -5.996 17.781 3.846 1 84.62 331 PHE B O 1
ATOM 7989 N N . ASP B 1 332 ? -4.012 16.797 3.578 1 80.94 332 ASP B N 1
ATOM 7990 C CA . ASP B 1 332 ? -3.92 17.094 2.152 1 80.94 332 ASP B CA 1
ATOM 7991 C C . ASP B 1 332 ? -3.613 15.828 1.351 1 80.94 332 ASP B C 1
ATOM 7993 O O . ASP B 1 332 ? -2.467 15.375 1.307 1 80.94 332 ASP B O 1
ATOM 7997 N N . ASP B 1 333 ? -4.594 15.312 0.695 1 79.69 333 ASP B N 1
ATOM 7998 C CA . ASP B 1 333 ? -4.363 14.117 -0.115 1 79.69 333 ASP B CA 1
ATOM 7999 C C . ASP B 1 333 ? -4.477 14.43 -1.604 1 79.69 333 ASP B C 1
ATOM 8001 O O . ASP B 1 333 ? -4.766 13.547 -2.412 1 79.69 333 ASP B O 1
ATOM 8005 N N . SER B 1 334 ? -4.242 15.734 -1.894 1 75.88 334 SER B N 1
ATOM 8006 C CA . SER B 1 334 ? -4.289 16.125 -3.297 1 75.88 334 SER B CA 1
ATOM 8007 C C . SER B 1 334 ? -3.143 15.508 -4.086 1 75.88 334 SER B C 1
ATOM 8009 O O . SER B 1 334 ? -2.068 15.25 -3.535 1 75.88 334 SER B O 1
ATOM 8011 N N . ILE B 1 335 ? -3.406 15.188 -5.305 1 76.69 335 ILE B N 1
ATOM 8012 C CA . ILE B 1 335 ? -2.387 14.656 -6.203 1 76.69 335 ILE B CA 1
ATOM 8013 C C . ILE B 1 335 ? -1.78 15.789 -7.023 1 76.69 335 ILE B C 1
ATOM 8015 O O . ILE B 1 335 ? -2.451 16.375 -7.879 1 76.69 335 ILE B O 1
ATOM 8019 N N . ASP B 1 336 ? -0.552 16.141 -6.629 1 75.81 336 ASP B N 1
ATOM 8020 C CA . ASP B 1 336 ? 0.109 17.25 -7.293 1 75.81 336 ASP B CA 1
ATOM 8021 C C . ASP B 1 336 ? 1.52 16.875 -7.738 1 75.81 336 ASP B C 1
ATOM 8023 O O . ASP B 1 336 ? 2.066 15.867 -7.289 1 75.81 336 ASP B O 1
ATOM 8027 N N . LEU B 1 337 ? 2.064 17.594 -8.656 1 72 337 LEU B N 1
ATOM 8028 C CA . LEU B 1 337 ? 3.35 17.266 -9.266 1 72 337 LEU B CA 1
ATOM 8029 C C . LEU B 1 337 ? 4.5 17.656 -8.336 1 72 337 LEU B C 1
ATOM 8031 O O . LEU B 1 337 ? 5.539 16.984 -8.328 1 72 337 LEU B O 1
ATOM 8035 N N . ASP B 1 338 ? 4.422 18.703 -7.582 1 71.38 338 ASP B N 1
ATOM 8036 C CA . ASP B 1 338 ? 5.598 19.266 -6.914 1 71.38 338 ASP B CA 1
ATOM 8037 C C . ASP B 1 338 ? 5.512 19.062 -5.402 1 71.38 338 ASP B C 1
ATOM 8039 O O . ASP B 1 338 ? 6.371 19.547 -4.66 1 71.38 338 ASP B O 1
ATOM 8043 N N . SER B 1 339 ? 4.688 18.297 -5 1 80.69 339 SER B N 1
ATOM 8044 C CA . SER B 1 339 ? 4.5 18.141 -3.562 1 80.69 339 SER B CA 1
ATOM 8045 C C . SER B 1 339 ? 5.348 16.984 -3.021 1 80.69 339 SER B C 1
ATOM 8047 O O . SER B 1 339 ? 5.695 16.062 -3.762 1 80.69 339 SER B O 1
ATOM 8049 N N . ASP B 1 340 ? 5.758 17.172 -1.764 1 91 340 ASP B N 1
ATOM 8050 C CA . ASP B 1 340 ? 6.445 16.094 -1.08 1 91 340 ASP B CA 1
ATOM 8051 C C . ASP B 1 340 ? 5.477 14.961 -0.73 1 91 340 ASP B C 1
ATOM 8053 O O . ASP B 1 340 ? 5.895 13.875 -0.322 1 91 340 ASP B O 1
ATOM 8057 N N . ASN B 1 341 ? 4.18 15.195 -0.908 1 90.38 341 ASN B N 1
ATOM 8058 C CA . ASN B 1 341 ? 3.092 14.242 -0.737 1 90.38 341 ASN B CA 1
ATOM 8059 C C . ASN B 1 341 ? 2.941 13.82 0.722 1 90.38 341 ASN B C 1
ATOM 8061 O O . ASN B 1 341 ? 2.475 12.711 1.009 1 90.38 341 ASN B O 1
ATOM 8065 N N . VAL B 1 342 ? 3.488 14.625 1.66 1 92.62 342 VAL B N 1
ATOM 8066 C CA . VAL B 1 342 ? 3.131 14.438 3.062 1 92.62 342 VAL B CA 1
ATOM 8067 C C . VAL B 1 342 ? 1.681 14.867 3.287 1 92.62 342 VAL B C 1
ATOM 8069 O O . VAL B 1 342 ? 1.316 16.016 3.029 1 92.62 342 VAL B O 1
ATOM 8072 N N . GLN B 1 343 ? 0.932 14.031 3.834 1 89.31 343 GLN B N 1
ATOM 8073 C CA . GLN B 1 343 ? -0.508 14.258 3.785 1 89.31 343 GLN B CA 1
ATOM 8074 C C . GLN B 1 343 ? -1.015 14.852 5.098 1 89.31 343 GLN B C 1
ATOM 8076 O O . GLN B 1 343 ? -2.104 15.43 5.145 1 89.31 343 GLN B O 1
ATOM 8081 N N . TRP B 1 344 ? -0.325 14.641 6.164 1 91.5 344 TRP B N 1
ATOM 8082 C CA . TRP B 1 344 ? -0.77 15.141 7.461 1 91.5 344 TRP B CA 1
ATOM 8083 C C . TRP B 1 344 ? 0.306 16 8.109 1 91.5 344 TRP B C 1
ATOM 8085 O O . TRP B 1 344 ? 1.415 15.531 8.375 1 91.5 344 TRP B O 1
ATOM 8095 N N . ILE B 1 345 ? -0.028 17.234 8.438 1 92.88 345 ILE B N 1
ATOM 8096 C CA . ILE B 1 345 ? 0.922 18.188 9 1 92.88 345 ILE B CA 1
ATOM 8097 C C . ILE B 1 345 ? 0.256 18.969 10.125 1 92.88 345 ILE B C 1
ATOM 8099 O O . ILE B 1 345 ? -0.847 19.5 9.961 1 92.88 345 ILE B O 1
ATOM 8103 N N . ALA B 1 346 ? 0.847 19 11.25 1 92.06 346 ALA B N 1
ATOM 8104 C CA . ALA B 1 346 ? 0.415 19.859 12.352 1 92.06 346 ALA B CA 1
ATOM 8105 C C . ALA B 1 346 ? 1.231 21.156 12.383 1 92.06 346 ALA B C 1
ATOM 8107 O O . ALA B 1 346 ? 2.443 21.125 12.609 1 92.06 346 ALA B O 1
ATOM 8108 N N . GLY B 1 347 ? 0.576 22.25 12.25 1 90.69 347 GLY B N 1
ATOM 8109 C CA . GLY B 1 347 ? 1.268 23.531 12.25 1 90.69 347 GLY B CA 1
ATOM 8110 C C . GLY B 1 347 ? 1.376 24.141 13.633 1 90.69 347 GLY B C 1
ATOM 8111 O O . GLY B 1 347 ? 0.516 23.922 14.492 1 90.69 347 GLY B O 1
ATOM 8112 N N . PHE B 1 348 ? 2.445 24.906 13.852 1 92.69 348 PHE B N 1
ATOM 8113 C CA . PHE B 1 348 ? 2.68 25.688 15.055 1 92.69 348 PHE B CA 1
ATOM 8114 C C . PHE B 1 348 ? 2.865 27.172 14.719 1 92.69 348 PHE B C 1
ATOM 8116 O O . PHE B 1 348 ? 3.479 27.5 13.711 1 92.69 348 PHE B O 1
ATOM 8123 N N . PRO B 1 349 ? 2.318 28.016 15.578 1 90.31 349 PRO B N 1
ATOM 8124 C CA . PRO B 1 349 ? 2.562 29.438 15.328 1 90.31 349 PRO B CA 1
ATOM 8125 C C . PRO B 1 349 ? 4.039 29.812 15.445 1 90.31 349 PRO B C 1
ATOM 8127 O O . PRO B 1 349 ? 4.676 29.516 16.453 1 90.31 349 PRO B O 1
ATOM 8130 N N . VAL B 1 350 ? 4.543 30.516 14.43 1 94.62 350 VAL B N 1
ATOM 8131 C CA . VAL B 1 350 ? 5.945 30.922 14.398 1 94.62 350 VAL B CA 1
ATOM 8132 C C . VAL B 1 350 ? 6.254 31.828 15.586 1 94.62 350 VAL B C 1
ATOM 8134 O O . VAL B 1 350 ? 7.289 31.656 16.25 1 94.62 350 VAL B O 1
ATOM 8137 N N . GLU B 1 351 ? 5.344 32.719 15.945 1 90.25 351 GLU B N 1
ATOM 8138 C CA . GLU B 1 351 ? 5.547 33.688 17.016 1 90.25 351 GLU B CA 1
ATOM 8139 C C . GLU B 1 351 ? 5.758 33 18.359 1 90.25 351 GLU B C 1
ATOM 8141 O O . GLU B 1 351 ? 6.59 33.406 19.156 1 90.25 351 GLU B O 1
ATOM 8146 N N . SER B 1 352 ? 4.992 31.953 18.594 1 91.69 352 SER B N 1
ATOM 8147 C CA . SER B 1 352 ? 5.137 31.219 19.844 1 91.69 352 SER B CA 1
ATOM 8148 C C . SER B 1 352 ? 6.457 30.453 19.891 1 91.69 352 SER B C 1
ATOM 8150 O O . SER B 1 352 ? 7.094 30.375 20.953 1 91.69 352 SER B O 1
ATOM 8152 N N . TYR B 1 353 ? 6.887 29.969 18.766 1 95.25 353 TYR B N 1
ATOM 8153 C CA . TYR B 1 353 ? 8.117 29.188 18.703 1 95.25 353 TYR B CA 1
ATOM 8154 C C . TYR B 1 353 ? 9.336 30.062 18.953 1 95.25 353 TYR B C 1
ATOM 8156 O O . TYR B 1 353 ? 10.234 29.688 19.703 1 95.25 353 TYR B O 1
ATOM 8164 N N . VAL B 1 354 ? 9.398 31.266 18.406 1 95.19 354 VAL B N 1
ATOM 8165 C CA . VAL B 1 354 ? 10.578 32.125 18.469 1 95.19 354 VAL B CA 1
ATOM 8166 C C . VAL B 1 354 ? 10.758 32.656 19.906 1 95.19 354 VAL B C 1
ATOM 8168 O O . VAL B 1 354 ? 11.844 33.094 20.266 1 95.19 354 VAL B O 1
ATOM 8171 N N . LYS B 1 355 ? 9.742 32.562 20.719 1 91.56 355 LYS B N 1
ATOM 8172 C CA . LYS B 1 355 ? 9.828 33 22.109 1 91.56 355 LYS B CA 1
ATOM 8173 C C . LYS B 1 355 ? 10.195 31.828 23.031 1 91.56 355 LYS B C 1
ATOM 8175 O O . LYS B 1 355 ? 10.391 32 24.234 1 91.56 355 LYS B O 1
ATOM 8180 N N . SER B 1 356 ? 10.375 30.719 22.484 1 92.12 356 SER B N 1
ATOM 8181 C CA . SER B 1 356 ? 10.57 29.5 23.281 1 92.12 356 SER B CA 1
ATOM 8182 C C . SER B 1 356 ? 12.055 29.203 23.453 1 92.12 356 SER B C 1
ATOM 8184 O O . SER B 1 356 ? 12.898 29.734 22.734 1 92.12 356 SER B O 1
ATOM 8186 N N . LYS B 1 357 ? 12.367 28.281 24.375 1 91.62 357 LYS B N 1
ATOM 8187 C CA . LYS B 1 357 ? 13.727 27.797 24.578 1 91.62 357 LYS B CA 1
ATOM 8188 C C . LYS B 1 357 ? 14.195 26.953 23.391 1 91.62 357 LYS B C 1
ATOM 8190 O O . LYS B 1 357 ? 15.391 26.844 23.125 1 91.62 357 LYS B O 1
ATOM 8195 N N . MET B 1 358 ? 13.297 26.344 22.719 1 94.25 358 MET B N 1
ATOM 8196 C CA . MET B 1 358 ? 13.672 25.516 21.594 1 94.25 358 MET B CA 1
ATOM 8197 C C . MET B 1 358 ? 14.273 26.359 20.469 1 94.25 358 MET B C 1
ATOM 8199 O O . MET B 1 358 ? 15.234 25.938 19.812 1 94.25 358 MET B O 1
ATOM 8203 N N . TRP B 1 359 ? 13.656 27.547 20.281 1 95.44 359 TRP B N 1
ATOM 8204 C CA . TRP B 1 359 ? 14.227 28.453 19.297 1 95.44 359 TRP B CA 1
ATOM 8205 C C . TRP B 1 359 ? 15.609 28.922 19.719 1 95.44 359 TRP B C 1
ATOM 8207 O O . TRP B 1 359 ? 16.5 29.109 18.891 1 95.44 359 TRP B O 1
ATOM 8217 N N . ASN B 1 360 ? 15.766 29.172 21.016 1 94.62 360 ASN B N 1
ATOM 8218 C CA . ASN B 1 360 ? 17.078 29.562 21.516 1 94.62 360 ASN B CA 1
ATOM 8219 C C . ASN B 1 360 ? 18.156 28.578 21.078 1 94.62 360 ASN B C 1
ATOM 8221 O O . ASN B 1 360 ? 19.234 28.969 20.609 1 94.62 360 ASN B O 1
ATOM 8225 N N . ILE B 1 361 ? 17.891 27.344 21.109 1 95.88 361 ILE B N 1
ATOM 8226 C CA . ILE B 1 361 ? 18.828 26.297 20.734 1 95.88 361 ILE B CA 1
ATOM 8227 C C . ILE B 1 361 ? 18.922 26.219 19.203 1 95.88 361 ILE B C 1
ATOM 8229 O O . ILE B 1 361 ? 20.031 26.234 18.656 1 95.88 361 ILE B O 1
ATOM 8233 N N . THR B 1 362 ? 17.797 26.203 18.484 1 97.5 362 THR B N 1
ATOM 8234 C CA . THR B 1 362 ? 17.766 26.078 17.031 1 97.5 362 THR B CA 1
ATOM 8235 C C . THR B 1 362 ? 18.516 27.234 16.375 1 97.5 362 THR B C 1
ATOM 8237 O O . THR B 1 362 ? 19.25 27.031 15.398 1 97.5 362 THR B O 1
ATOM 8240 N N . SER B 1 363 ? 18.328 28.438 16.922 1 97.12 363 SER B N 1
ATOM 8241 C CA . SER B 1 363 ? 18.984 29.625 16.359 1 97.12 363 SER B CA 1
ATOM 8242 C C . SER B 1 363 ? 20.5 29.531 16.5 1 97.12 363 SER B C 1
ATOM 8244 O O . SER B 1 363 ? 21.234 29.938 15.602 1 97.12 363 SER B O 1
ATOM 8246 N N . GLN B 1 364 ? 20.984 29 17.609 1 97.69 364 GLN B N 1
ATOM 8247 C CA . GLN B 1 364 ? 22.422 28.828 17.797 1 97.69 364 GLN B CA 1
ATOM 8248 C C . GLN B 1 364 ? 22.984 27.766 16.844 1 97.69 364 GLN B C 1
ATOM 8250 O O . GLN B 1 364 ? 24.094 27.922 16.328 1 97.69 364 GLN B O 1
ATOM 8255 N N . VAL B 1 365 ? 22.25 26.75 16.594 1 98.44 365 VAL B N 1
ATOM 8256 C CA . VAL B 1 365 ? 22.688 25.688 15.688 1 98.44 365 VAL B CA 1
ATOM 8257 C C . VAL B 1 365 ? 22.828 26.234 14.273 1 98.44 365 VAL B C 1
ATOM 8259 O O . VAL B 1 365 ? 23.859 26.031 13.625 1 98.44 365 VAL B O 1
ATOM 8262 N N . VAL B 1 366 ? 21.766 26.938 13.773 1 98.5 366 VAL B N 1
ATOM 8263 C CA . VAL B 1 366 ? 21.812 27.422 12.391 1 98.5 366 VAL B CA 1
ATOM 8264 C C . VAL B 1 366 ? 22.906 28.469 12.242 1 98.5 366 VAL B C 1
ATOM 8266 O O . VAL B 1 366 ? 23.578 28.547 11.211 1 98.5 366 VAL B O 1
ATOM 8269 N N . GLU B 1 367 ? 23.109 29.297 13.258 1 97.81 367 GLU B N 1
ATOM 8270 C CA . GLU B 1 367 ? 24.203 30.266 13.219 1 97.81 367 GLU B CA 1
ATOM 8271 C C . GLU B 1 367 ? 25.562 29.578 13.148 1 97.81 367 GLU B C 1
ATOM 8273 O O . GLU B 1 367 ? 26.422 29.984 12.359 1 97.81 367 GLU B O 1
ATOM 8278 N N . HIS B 1 368 ? 25.734 28.609 13.945 1 97.94 368 HIS B N 1
ATOM 8279 C CA . HIS B 1 368 ? 26.984 27.875 13.977 1 97.94 368 HIS B CA 1
ATOM 8280 C C . HIS B 1 368 ? 27.25 27.188 12.641 1 97.94 368 HIS B C 1
ATOM 8282 O O . HIS B 1 368 ? 28.359 27.281 12.094 1 97.94 368 HIS B O 1
ATOM 8288 N N . VAL B 1 369 ? 26.281 26.516 12.07 1 98 369 VAL B N 1
ATOM 8289 C CA . VAL B 1 369 ? 26.438 25.688 10.883 1 98 369 VAL B CA 1
ATOM 8290 C C . VAL B 1 369 ? 26.578 26.562 9.641 1 98 369 VAL B C 1
ATOM 8292 O O . VAL B 1 369 ? 27.344 26.25 8.734 1 98 369 VAL B O 1
ATOM 8295 N N . SER B 1 370 ? 25.828 27.688 9.625 1 97.25 370 SER B N 1
ATOM 8296 C CA . SER B 1 370 ? 25.812 28.547 8.453 1 97.25 370 SER B CA 1
ATOM 8297 C C . SER B 1 370 ? 26.938 29.562 8.5 1 97.25 370 SER B C 1
ATOM 8299 O O . SER B 1 370 ? 27.359 30.094 7.465 1 97.25 370 SER B O 1
ATOM 8301 N N . GLY B 1 371 ? 27.344 29.938 9.695 1 96.25 371 GLY B N 1
ATOM 8302 C CA . GLY B 1 371 ? 28.344 30.984 9.867 1 96.25 371 GLY B CA 1
ATOM 8303 C C . GLY B 1 371 ? 27.766 32.375 9.766 1 96.25 371 GLY B C 1
ATOM 8304 O O . GLY B 1 371 ? 28.5 33.375 9.727 1 96.25 371 GLY B O 1
ATOM 8305 N N . LYS B 1 372 ? 26.422 32.469 9.672 1 95.94 372 LYS B N 1
ATOM 8306 C CA . LYS B 1 372 ? 25.734 33.75 9.531 1 95.94 372 LYS B CA 1
ATOM 8307 C C . LYS B 1 372 ? 24.641 33.906 10.594 1 95.94 372 LYS B C 1
ATOM 8309 O O . LYS B 1 372 ? 24.078 32.906 11.062 1 95.94 372 LYS B O 1
ATOM 8314 N N . LYS B 1 373 ? 24.359 35.125 10.969 1 95.38 373 LYS B N 1
ATOM 8315 C CA . LYS B 1 373 ? 23.281 35.469 11.891 1 95.38 373 LYS B CA 1
ATOM 8316 C C . LYS B 1 373 ? 22.062 36 11.148 1 95.38 373 LYS B C 1
ATOM 8318 O O . LYS B 1 373 ? 22.141 36.281 9.953 1 95.38 373 LYS B O 1
ATOM 8323 N N . GLY B 1 374 ? 20.953 36 11.828 1 95.56 374 GLY B N 1
ATOM 8324 C CA . GLY B 1 374 ? 19.797 36.688 11.289 1 95.56 374 GLY B CA 1
ATOM 8325 C C . GLY B 1 374 ? 18.719 35.75 10.781 1 95.56 374 GLY B C 1
ATOM 8326 O O . GLY B 1 374 ? 17.609 36.188 10.43 1 95.56 374 GLY B O 1
ATOM 8327 N N . TRP B 1 375 ? 19 34.469 10.75 1 97.81 375 TRP B N 1
ATOM 8328 C CA . TRP B 1 375 ? 18.031 33.5 10.281 1 97.81 375 TRP B CA 1
ATOM 8329 C C . TRP B 1 375 ? 16.75 33.562 11.102 1 97.81 375 TRP B C 1
ATOM 8331 O O . TRP B 1 375 ? 16.797 33.844 12.305 1 97.81 375 TRP B O 1
ATOM 8341 N N . TYR B 1 376 ? 15.594 33.344 10.422 1 98.25 376 TYR B N 1
ATOM 8342 C CA . TYR B 1 376 ? 14.305 33.406 11.094 1 98.25 376 TYR B CA 1
ATOM 8343 C C . TYR B 1 376 ? 13.336 32.406 10.508 1 98.25 376 TYR B C 1
ATOM 8345 O O . TYR B 1 376 ? 13.289 32.188 9.289 1 98.25 376 TYR B O 1
ATOM 8353 N N . PRO B 1 377 ? 12.57 31.703 11.391 1 98.38 377 PRO B N 1
ATOM 8354 C CA . PRO B 1 377 ? 11.656 30.688 10.875 1 98.38 377 PRO B CA 1
ATOM 8355 C C . PRO B 1 377 ? 10.445 31.281 10.164 1 98.38 377 PRO B C 1
ATOM 8357 O O . PRO B 1 377 ? 9.969 32.344 10.555 1 98.38 377 PRO B O 1
ATOM 8360 N N . TYR B 1 378 ? 9.945 30.594 9.141 1 97.06 378 TYR B N 1
ATOM 8361 C CA . TYR B 1 378 ? 8.719 31.031 8.477 1 97.06 378 TYR B CA 1
ATOM 8362 C C . TYR B 1 378 ? 7.688 29.906 8.453 1 97.06 378 TYR B C 1
ATOM 8364 O O . TYR B 1 378 ? 6.516 30.141 8.148 1 97.06 378 TYR B O 1
ATOM 8372 N N . ASP B 1 379 ? 8.055 28.703 8.742 1 96 379 ASP B N 1
ATOM 8373 C CA . ASP B 1 379 ? 7.188 27.531 8.797 1 96 379 ASP B CA 1
ATOM 8374 C C . ASP B 1 379 ? 7.625 26.578 9.898 1 96 379 ASP B C 1
ATOM 8376 O O . ASP B 1 379 ? 8.75 26.062 9.883 1 96 379 ASP B O 1
ATOM 8380 N N . VAL B 1 380 ? 6.801 26.375 10.891 1 96.62 380 VAL B N 1
ATOM 8381 C CA . VAL B 1 380 ? 7.027 25.438 11.992 1 96.62 380 VAL B CA 1
ATOM 8382 C C . VAL B 1 380 ? 5.898 24.422 12.047 1 96.62 380 VAL B C 1
ATOM 8384 O O . VAL B 1 380 ? 4.734 24.781 12.227 1 96.62 380 VAL B O 1
ATOM 8387 N N . SER B 1 381 ? 6.238 23.172 11.836 1 95.75 381 SER B N 1
ATOM 8388 C CA . SER B 1 381 ? 5.203 22.156 11.75 1 95.75 381 SER B CA 1
ATOM 8389 C C . SER B 1 381 ? 5.742 20.781 12.164 1 95.75 381 SER B C 1
ATOM 8391 O O . SER B 1 381 ? 6.941 20.641 12.406 1 95.75 381 SER B O 1
ATOM 8393 N N . CYS B 1 382 ? 4.898 19.891 12.391 1 96.75 382 CYS B N 1
ATOM 8394 C CA . CYS B 1 382 ? 5.242 18.5 12.609 1 96.75 382 CYS B CA 1
ATOM 8395 C C . CYS B 1 382 ? 4.578 17.594 11.57 1 96.75 382 CYS B C 1
ATOM 8397 O O . CYS B 1 382 ? 3.352 17.562 11.469 1 96.75 382 CYS B O 1
ATOM 8399 N N . ASN B 1 383 ? 5.422 16.891 10.812 1 96.75 383 ASN B N 1
ATOM 8400 C CA . ASN B 1 383 ? 4.938 15.945 9.812 1 96.75 383 ASN B CA 1
ATOM 8401 C C . ASN B 1 383 ? 4.594 14.602 10.438 1 96.75 383 ASN B C 1
ATOM 8403 O O . ASN B 1 383 ? 5.344 14.086 11.273 1 96.75 383 ASN B O 1
ATOM 8407 N N . LEU B 1 384 ? 3.451 14.172 10.102 1 94.88 384 LEU B N 1
ATOM 8408 C CA . LEU B 1 384 ? 3.033 12.836 10.492 1 94.88 384 LEU B CA 1
ATOM 8409 C C . LEU B 1 384 ? 2.996 11.898 9.281 1 94.88 384 LEU B C 1
ATOM 8411 O O . LEU B 1 384 ? 2.25 12.141 8.328 1 94.88 384 LEU B O 1
ATOM 8415 N N . ILE B 1 385 ? 3.859 10.859 9.281 1 95.69 385 ILE B N 1
ATOM 8416 C CA . ILE B 1 385 ? 3.949 9.914 8.172 1 95.69 385 ILE B CA 1
ATOM 8417 C C . ILE B 1 385 ? 3.711 8.492 8.68 1 95.69 385 ILE B C 1
ATOM 8419 O O . ILE B 1 385 ? 4.266 8.094 9.703 1 95.69 385 ILE B O 1
ATOM 8423 N N . ARG B 1 386 ? 2.9 7.797 7.98 1 92.19 386 ARG B N 1
ATOM 8424 C CA . ARG B 1 386 ? 2.596 6.414 8.328 1 92.19 386 ARG B CA 1
ATOM 8425 C C . ARG B 1 386 ? 3.158 5.449 7.289 1 92.19 386 ARG B C 1
ATOM 8427 O O . ARG B 1 386 ? 3.699 5.879 6.27 1 92.19 386 ARG B O 1
ATOM 8434 N N . ASN B 1 387 ? 3.037 4.16 7.574 1 90.62 387 ASN B N 1
ATOM 8435 C CA . ASN B 1 387 ? 3.652 3.133 6.734 1 90.62 387 ASN B CA 1
ATOM 8436 C C . ASN B 1 387 ? 3.027 3.098 5.344 1 90.62 387 ASN B C 1
ATOM 8438 O O . ASN B 1 387 ? 3.678 2.695 4.379 1 90.62 387 ASN B O 1
ATOM 8442 N N . ALA B 1 388 ? 1.793 3.533 5.164 1 89.81 388 ALA B N 1
ATOM 8443 C CA . ALA B 1 388 ? 1.109 3.428 3.879 1 89.81 388 ALA B CA 1
ATOM 8444 C C . ALA B 1 388 ? 1.218 4.73 3.092 1 89.81 388 ALA B C 1
ATOM 8446 O O . ALA B 1 388 ? 0.593 4.883 2.041 1 89.81 388 ALA B O 1
ATOM 8447 N N . ASP B 1 389 ? 1.984 5.711 3.525 1 93.81 389 ASP B N 1
ATOM 8448 C CA . ASP B 1 389 ? 2.195 6.969 2.816 1 93.81 389 ASP B CA 1
ATOM 8449 C C . ASP B 1 389 ? 3.258 6.816 1.731 1 93.81 389 ASP B C 1
ATOM 8451 O O . ASP B 1 389 ? 4.066 5.887 1.771 1 93.81 389 ASP B O 1
ATOM 8455 N N . HIS B 1 390 ? 3.162 7.625 0.701 1 94.69 390 HIS B N 1
ATOM 8456 C CA . HIS B 1 390 ? 4.137 7.707 -0.379 1 94.69 390 HIS B CA 1
ATOM 8457 C C . HIS B 1 390 ? 4.738 9.109 -0.477 1 94.69 390 HIS B C 1
ATOM 8459 O O . HIS B 1 390 ? 4.188 9.977 -1.156 1 94.69 390 HIS B O 1
ATOM 8465 N N . THR B 1 391 ? 5.828 9.266 0.181 1 96.19 391 THR B N 1
ATOM 8466 C CA . THR B 1 391 ? 6.492 10.562 0.15 1 96.19 391 THR B CA 1
ATOM 8467 C C . THR B 1 391 ? 7.41 10.672 -1.064 1 96.19 391 THR B C 1
ATOM 8469 O O . THR B 1 391 ? 7.902 9.664 -1.572 1 96.19 391 THR B O 1
ATOM 8472 N N . ARG B 1 392 ? 7.68 11.898 -1.512 1 95.31 392 ARG B N 1
ATOM 8473 C CA . ARG B 1 392 ? 8.43 12.133 -2.742 1 95.31 392 ARG B CA 1
ATOM 8474 C C . ARG B 1 392 ? 9.633 13.031 -2.486 1 95.31 392 ARG B C 1
ATOM 8476 O O . ARG B 1 392 ? 9.656 13.781 -1.509 1 95.31 392 ARG B O 1
ATOM 8483 N N . ILE B 1 393 ? 10.602 12.906 -3.338 1 96.12 393 ILE B N 1
ATOM 8484 C CA . ILE B 1 393 ? 11.75 13.805 -3.326 1 96.12 393 ILE B CA 1
ATOM 8485 C C . ILE B 1 393 ? 11.297 15.227 -3.643 1 96.12 393 ILE B C 1
ATOM 8487 O O . ILE B 1 393 ? 10.484 15.438 -4.547 1 96.12 393 ILE B O 1
ATOM 8491 N N . HIS B 1 394 ? 11.773 16.172 -2.908 1 95.56 394 HIS B N 1
ATOM 8492 C CA . HIS B 1 394 ? 11.43 17.578 -3.109 1 95.56 394 HIS B CA 1
ATOM 8493 C C . HIS B 1 394 ? 12.508 18.5 -2.545 1 95.56 394 HIS B C 1
ATOM 8495 O O . HIS B 1 394 ? 13.438 18.031 -1.879 1 95.56 394 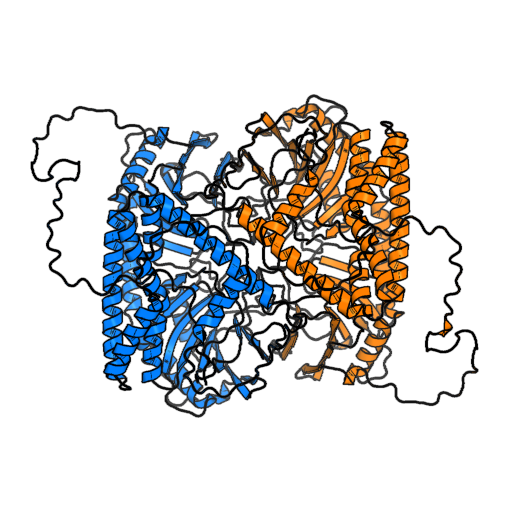HIS B O 1
ATOM 8501 N N . GLU B 1 395 ? 12.438 19.719 -2.924 1 96.06 395 GLU B N 1
ATOM 8502 C CA . GLU B 1 395 ? 13.219 20.797 -2.318 1 96.06 395 GLU B CA 1
ATOM 8503 C C . GLU B 1 395 ? 12.328 21.703 -1.4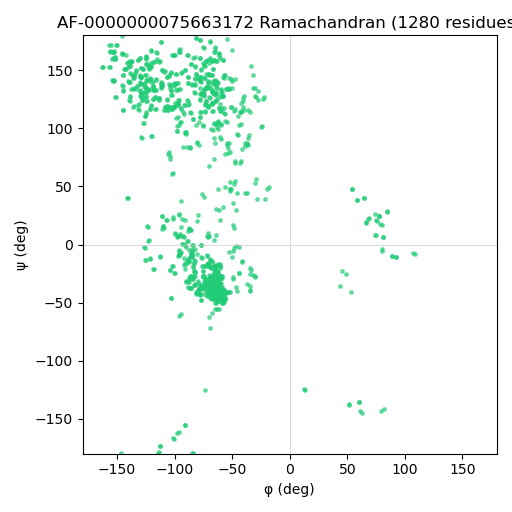82 1 96.06 395 GLU B C 1
ATOM 8505 O O . GLU B 1 395 ? 11.141 21.875 -1.778 1 96.06 395 GLU B O 1
ATOM 8510 N N . ASP B 1 396 ? 12.914 22.25 -0.473 1 95.56 396 ASP B N 1
ATOM 8511 C CA . ASP B 1 396 ? 12.117 23.078 0.418 1 95.56 396 ASP B CA 1
ATOM 8512 C C . ASP B 1 396 ? 12.094 24.531 -0.06 1 95.56 396 ASP B C 1
ATOM 8514 O O . ASP B 1 396 ? 11.312 25.344 0.439 1 95.56 396 ASP B O 1
ATOM 8518 N N . CYS B 1 397 ? 13 24.891 -0.985 1 94 397 CYS B N 1
ATOM 8519 C CA . CYS B 1 397 ? 13.047 26.25 -1.487 1 94 397 CYS B CA 1
ATOM 8520 C C . CYS B 1 397 ? 13.562 26.297 -2.922 1 94 397 CYS B C 1
ATOM 8522 O O . CYS B 1 397 ? 13.977 25.266 -3.463 1 94 397 CYS B O 1
ATOM 8524 N N . SER B 1 398 ? 13.484 27.469 -3.52 1 91.19 398 SER B N 1
ATOM 8525 C CA . SER B 1 398 ? 13.977 27.656 -4.879 1 91.19 398 SER B CA 1
ATOM 8526 C C . SER B 1 398 ? 15.484 27.891 -4.895 1 91.19 398 SER B C 1
ATOM 8528 O O . SER B 1 398 ? 16.062 28.297 -3.883 1 91.19 398 SER B O 1
ATOM 8530 N N . PRO B 1 399 ? 16.078 27.703 -5.992 1 89.69 399 PRO B N 1
ATOM 8531 C CA . PRO B 1 399 ? 17.531 27.844 -6.086 1 89.69 399 PRO B CA 1
ATOM 8532 C C . PRO B 1 399 ? 18.016 29.25 -5.727 1 89.69 399 PRO B C 1
ATOM 8534 O O . PRO B 1 399 ? 19.141 29.422 -5.246 1 89.69 399 PRO B O 1
ATOM 8537 N N . HIS B 1 400 ? 17.172 30.188 -5.922 1 90.81 400 HIS B N 1
ATOM 8538 C CA . HIS B 1 400 ? 17.609 31.562 -5.688 1 90.81 400 HIS B CA 1
ATOM 8539 C C . HIS B 1 400 ? 17.406 31.969 -4.227 1 90.81 400 HIS B C 1
ATOM 8541 O O . HIS B 1 400 ? 17.828 33.031 -3.811 1 90.81 400 HIS B O 1
ATOM 8547 N N . GLU B 1 401 ? 16.812 31.094 -3.523 1 92.62 401 GLU B N 1
ATOM 8548 C CA . GLU B 1 401 ? 16.562 31.375 -2.113 1 92.62 401 GLU B CA 1
ATOM 8549 C C . GLU B 1 401 ? 17.578 30.672 -1.223 1 92.62 401 GLU B C 1
ATOM 8551 O O . GLU B 1 401 ? 18.016 29.562 -1.514 1 92.62 401 GLU B O 1
ATOM 8556 N N . GLU B 1 402 ? 18.047 31.391 -0.275 1 93.88 402 GLU B N 1
ATOM 8557 C CA . GLU B 1 402 ? 18.906 30.797 0.742 1 93.88 402 GLU B CA 1
ATOM 8558 C C . GLU B 1 402 ? 18.125 30.438 1.995 1 93.88 402 GLU B C 1
ATOM 8560 O O . GLU B 1 402 ? 17.734 31.312 2.77 1 93.88 402 GLU B O 1
ATOM 8565 N N . GLU B 1 403 ? 17.984 29.125 2.195 1 97.12 403 GLU B N 1
ATOM 8566 C CA . GLU B 1 403 ? 17.156 28.688 3.311 1 97.12 403 GLU B CA 1
ATOM 8567 C C . GLU B 1 403 ? 17.75 27.453 3.996 1 97.12 403 GLU B C 1
ATOM 8569 O O . GLU B 1 403 ? 18.547 26.734 3.391 1 97.12 403 GLU B O 1
ATOM 8574 N N . TRP B 1 404 ? 17.453 27.375 5.246 1 98.5 404 TRP B N 1
ATOM 8575 C CA . TRP B 1 404 ? 17.812 26.203 6.035 1 98.5 404 TRP B CA 1
ATOM 8576 C C . TRP B 1 404 ? 16.578 25.516 6.598 1 98.5 404 TRP B C 1
ATOM 8578 O O . TRP B 1 404 ? 15.602 26.172 6.957 1 98.5 404 TRP B O 1
ATOM 8588 N N . THR B 1 405 ? 16.562 24.203 6.602 1 98.75 405 THR B N 1
ATOM 8589 C CA . THR B 1 405 ? 15.516 23.406 7.234 1 98.75 405 THR B CA 1
ATOM 8590 C C . THR B 1 405 ? 16.078 22.625 8.414 1 98.75 405 THR B C 1
ATOM 8592 O O . THR B 1 405 ? 17.125 22 8.305 1 98.75 405 THR B O 1
ATOM 8595 N N . PHE B 1 406 ? 15.484 22.781 9.539 1 98.81 406 PHE B N 1
ATOM 8596 C CA . PHE B 1 406 ? 15.82 22.062 10.766 1 98.81 406 PHE B CA 1
ATOM 8597 C C . PHE B 1 406 ? 14.766 21.016 11.078 1 98.81 406 PHE B C 1
ATOM 8599 O O . PHE B 1 406 ? 13.594 21.344 11.258 1 98.81 406 PHE B O 1
ATOM 8606 N N . LEU B 1 407 ? 15.164 19.703 11.125 1 98.81 407 LEU B N 1
ATOM 8607 C CA . LEU B 1 407 ? 14.289 18.594 11.477 1 98.81 407 LEU B CA 1
ATOM 8608 C C . LEU B 1 407 ? 14.617 18.062 12.867 1 98.81 407 LEU B C 1
ATOM 8610 O O . LEU B 1 407 ? 15.781 18.047 13.273 1 98.81 407 LEU B O 1
ATOM 8614 N N . LEU B 1 408 ? 13.625 17.656 13.562 1 98.75 408 LEU B N 1
ATOM 8615 C CA . LEU B 1 408 ? 13.734 17.047 14.883 1 98.75 408 LEU B CA 1
ATOM 8616 C C . LEU B 1 408 ? 12.828 15.82 14.984 1 98.75 408 LEU B C 1
ATOM 8618 O O . LEU B 1 408 ? 11.609 15.93 14.852 1 98.75 408 LEU B O 1
ATOM 8622 N N . TYR B 1 409 ? 13.445 14.633 15.219 1 98.5 409 TYR B N 1
ATOM 8623 C CA . TYR B 1 409 ? 12.672 13.398 15.297 1 98.5 409 TYR B CA 1
ATOM 8624 C C . TYR B 1 409 ? 12.109 13.188 16.703 1 98.5 409 TYR B C 1
ATOM 8626 O O . TYR B 1 409 ? 12.844 13.281 17.688 1 98.5 409 TYR B O 1
ATOM 8634 N N . LEU B 1 410 ? 10.828 12.758 16.828 1 96.75 410 LEU B N 1
ATOM 8635 C CA . LEU B 1 410 ? 10.156 12.797 18.125 1 96.75 410 LEU B CA 1
ATOM 8636 C C . LEU B 1 410 ? 9.664 11.414 18.516 1 96.75 410 LEU B C 1
ATOM 8638 O O . LEU B 1 410 ? 8.82 11.281 19.422 1 96.75 410 LEU B O 1
ATOM 8642 N N . ASN B 1 411 ? 10.117 10.352 17.875 1 95.06 411 ASN B N 1
ATOM 8643 C CA . ASN B 1 411 ? 9.68 9.008 18.25 1 95.06 411 ASN B CA 1
ATOM 8644 C C . ASN B 1 411 ? 10.703 8.312 19.141 1 95.06 411 ASN B C 1
ATOM 8646 O O . ASN B 1 411 ? 11.836 8.062 18.734 1 95.06 411 ASN B O 1
ATOM 8650 N N . PRO B 1 412 ? 10.312 7.93 20.312 1 93.62 412 PRO B N 1
ATOM 8651 C CA . PRO B 1 412 ? 11.227 7.172 21.172 1 93.62 412 PRO B CA 1
ATOM 8652 C C . PRO B 1 412 ? 11.414 5.73 20.703 1 93.62 412 PRO B C 1
ATOM 8654 O O . PRO B 1 412 ? 10.57 5.195 19.984 1 93.62 412 PRO B O 1
ATOM 8657 N N . ASN B 1 413 ? 12.562 5.129 21.031 1 91.5 413 ASN B N 1
ATOM 8658 C CA . ASN B 1 413 ? 12.859 3.719 20.812 1 91.5 413 ASN B CA 1
ATOM 8659 C C . ASN B 1 413 ? 12.75 3.338 19.344 1 91.5 413 ASN B C 1
ATOM 8661 O O . ASN B 1 413 ? 12.195 2.289 19 1 91.5 413 ASN B O 1
ATOM 8665 N N . TRP B 1 414 ? 13.156 4.184 18.547 1 93.12 414 TRP B N 1
ATOM 8666 C CA . TRP B 1 414 ? 13.18 3.887 17.109 1 93.12 414 TRP B CA 1
ATOM 8667 C C . TRP B 1 414 ? 14.281 2.889 16.781 1 93.12 414 TRP B C 1
ATOM 8669 O O . TRP B 1 414 ? 15.391 2.979 17.312 1 93.12 414 TRP B O 1
ATOM 8679 N N . THR B 1 415 ? 13.984 1.899 15.984 1 91.12 415 THR B N 1
ATOM 8680 C CA . THR B 1 415 ? 14.969 0.896 15.594 1 91.12 415 THR B CA 1
ATOM 8681 C C . THR B 1 415 ? 15.148 0.871 14.078 1 91.12 415 THR B C 1
ATOM 8683 O O . THR B 1 415 ? 14.32 1.406 13.344 1 91.12 415 THR B O 1
ATOM 8686 N N . HIS B 1 416 ? 16.188 0.196 13.734 1 91.06 416 HIS B N 1
ATOM 8687 C CA . HIS B 1 416 ? 16.484 0.075 12.305 1 91.06 416 HIS B CA 1
ATOM 8688 C C . HIS B 1 416 ? 15.367 -0.68 11.578 1 91.06 416 HIS B C 1
ATOM 8690 O O . HIS B 1 416 ? 15.102 -0.42 10.406 1 91.06 416 HIS B O 1
ATOM 8696 N N . ASN B 1 417 ? 14.672 -1.547 12.195 1 89.38 417 ASN B N 1
ATOM 8697 C CA . ASN B 1 417 ? 13.625 -2.342 11.57 1 89.38 417 ASN B CA 1
ATOM 8698 C C . ASN B 1 417 ? 12.398 -1.491 11.242 1 89.38 417 ASN B C 1
ATOM 8700 O O . ASN B 1 417 ? 11.547 -1.902 10.445 1 89.38 417 ASN B O 1
ATOM 8704 N N . TYR B 1 418 ? 12.32 -0.329 11.844 1 92.94 418 TYR B N 1
ATOM 8705 C CA . TYR B 1 418 ? 11.18 0.544 11.57 1 92.94 418 TYR B CA 1
ATOM 8706 C C . TYR B 1 418 ? 11.438 1.388 10.32 1 92.94 418 TYR B C 1
ATOM 8708 O O . TYR B 1 418 ? 10.516 2.031 9.805 1 92.94 418 TYR B O 1
ATOM 8716 N N . HIS B 1 419 ? 12.656 1.296 9.734 1 95 419 HIS B N 1
ATOM 8717 C CA . HIS B 1 419 ? 12.992 2.133 8.586 1 95 419 HIS B CA 1
ATOM 8718 C C . HIS B 1 419 ? 12.711 3.602 8.875 1 95 419 HIS B C 1
ATOM 8720 O O . HIS B 1 419 ? 13.07 4.113 9.938 1 95 419 HIS B O 1
ATOM 8726 N N . GLY B 1 420 ? 12.156 4.352 7.961 1 96.25 420 GLY B N 1
ATOM 8727 C CA . GLY B 1 420 ? 11.719 5.719 8.18 1 96.25 420 GLY B CA 1
ATOM 8728 C C . GLY B 1 420 ? 12.836 6.734 8.016 1 96.25 420 GLY B C 1
ATOM 8729 O O . GLY B 1 420 ? 12.789 7.816 8.602 1 96.25 420 GLY B O 1
ATOM 8730 N N . GLU B 1 421 ? 13.805 6.551 7.258 1 96.75 421 GLU B N 1
ATOM 8731 C CA . GLU B 1 421 ? 14.961 7.422 7.074 1 96.75 421 GLU B CA 1
ATOM 8732 C C . GLU B 1 421 ? 14.578 8.711 6.348 1 96.75 421 GLU B C 1
ATOM 8734 O O . GLU B 1 421 ? 13.633 8.719 5.555 1 96.75 421 GLU B O 1
ATOM 8739 N N . THR B 1 422 ? 15.203 9.742 6.664 1 98.19 422 THR B N 1
ATOM 8740 C CA . THR B 1 422 ? 15.234 10.875 5.75 1 98.19 422 THR B CA 1
ATOM 8741 C C . THR B 1 422 ? 16.391 10.75 4.77 1 98.19 422 THR B C 1
ATOM 8743 O O . THR B 1 422 ? 17.562 10.688 5.18 1 98.19 422 THR B O 1
ATOM 8746 N N . ALA B 1 423 ? 16.047 10.711 3.549 1 97.88 423 ALA B N 1
ATOM 8747 C CA . ALA B 1 423 ? 17.047 10.492 2.508 1 97.88 423 ALA B CA 1
ATOM 8748 C C . ALA B 1 423 ? 17.375 11.781 1.765 1 97.88 423 ALA B C 1
ATOM 8750 O O . ALA B 1 423 ? 16.469 12.578 1.472 1 97.88 423 ALA B O 1
ATOM 8751 N N . PHE B 1 424 ? 18.594 12.016 1.505 1 98.38 424 PHE B N 1
ATOM 8752 C CA . PHE B 1 424 ? 19.078 13.188 0.792 1 98.38 424 PHE B CA 1
ATOM 8753 C C . PHE B 1 424 ? 19.734 12.789 -0.53 1 98.38 424 PHE B C 1
ATOM 8755 O O . PHE B 1 424 ? 20.438 11.781 -0.603 1 98.38 424 PHE B O 1
ATOM 8762 N N . PHE B 1 425 ? 19.531 13.617 -1.58 1 97.69 425 PHE B N 1
ATOM 8763 C CA . PHE B 1 425 ? 19.906 13.219 -2.934 1 97.69 425 PHE B CA 1
ATOM 8764 C C . PHE B 1 425 ? 20.688 14.32 -3.627 1 97.69 425 PHE B C 1
ATOM 8766 O O . PHE B 1 425 ? 20.594 15.492 -3.262 1 97.69 425 PHE B O 1
ATOM 8773 N N . GLU B 1 426 ? 21.422 13.938 -4.625 1 96.38 426 GLU B N 1
ATOM 8774 C CA . GLU B 1 426 ? 22.219 14.875 -5.418 1 96.38 426 GLU B CA 1
ATOM 8775 C C . GLU B 1 426 ? 21.312 15.773 -6.27 1 96.38 426 GLU B C 1
ATOM 8777 O O . GLU B 1 426 ? 21.594 16.969 -6.43 1 96.38 426 GLU B O 1
ATOM 8782 N N . HIS B 1 427 ? 20.266 15.164 -6.828 1 94.06 427 HIS B N 1
ATOM 8783 C CA . HIS B 1 427 ? 19.344 15.852 -7.727 1 94.06 427 HIS B CA 1
ATOM 8784 C C . HIS B 1 427 ? 17.922 15.336 -7.566 1 94.06 427 HIS B C 1
ATOM 8786 O O . HIS B 1 427 ? 17.703 14.273 -6.973 1 94.06 427 HIS B O 1
ATOM 8792 N N . ASN B 1 428 ? 17.016 16.109 -8.102 1 92.75 428 ASN B N 1
ATOM 8793 C CA . ASN B 1 428 ? 15.617 15.703 -8.094 1 92.75 428 ASN B CA 1
ATOM 8794 C C . ASN B 1 428 ? 15.18 15.164 -9.453 1 92.75 428 ASN B C 1
ATOM 8796 O O . ASN B 1 428 ? 14.281 15.719 -10.086 1 92.75 428 ASN B O 1
ATOM 8800 N N . ASP B 1 429 ? 15.812 14.109 -9.883 1 89.56 429 ASP B N 1
ATOM 8801 C CA . ASP B 1 429 ? 15.477 13.43 -11.125 1 89.56 429 ASP B CA 1
ATOM 8802 C C . ASP B 1 429 ? 15.688 11.93 -11.016 1 89.56 429 ASP B C 1
ATOM 8804 O O . ASP B 1 429 ? 16.094 11.43 -9.961 1 89.56 429 ASP B O 1
ATOM 8808 N N . ASP B 1 430 ? 15.438 11.203 -11.977 1 87.12 430 ASP B N 1
ATOM 8809 C CA . ASP B 1 430 ? 15.438 9.742 -11.914 1 87.12 430 ASP B CA 1
ATOM 8810 C C . ASP B 1 430 ? 16.859 9.188 -11.875 1 87.12 430 ASP B C 1
ATOM 8812 O O . ASP B 1 430 ? 17.078 8.039 -11.5 1 87.12 430 ASP B O 1
ATOM 8816 N N . ASP B 1 431 ? 17.828 9.938 -12.258 1 89 431 ASP B N 1
ATOM 8817 C CA . ASP B 1 431 ? 19.203 9.477 -12.266 1 89 431 ASP B CA 1
ATOM 8818 C C . ASP B 1 431 ? 19.922 9.875 -10.977 1 89 431 ASP B C 1
ATOM 8820 O O . ASP B 1 431 ? 21.141 9.703 -10.859 1 89 431 ASP B O 1
ATOM 8824 N N . THR B 1 432 ? 19.172 10.398 -10.07 1 92.62 432 THR B N 1
ATOM 8825 C CA . THR B 1 432 ? 19.781 10.914 -8.844 1 92.62 432 THR B CA 1
ATOM 8826 C C . THR B 1 432 ? 20.453 9.797 -8.062 1 92.62 432 THR B C 1
ATOM 8828 O O . THR B 1 432 ? 20.172 8.617 -8.289 1 92.62 432 THR B O 1
ATOM 8831 N N . GLU B 1 433 ? 21.391 10.156 -7.219 1 94.69 433 GLU B N 1
ATOM 8832 C CA . GLU B 1 433 ? 22.094 9.273 -6.281 1 94.69 433 GLU B CA 1
ATOM 8833 C C . GLU B 1 433 ? 21.984 9.797 -4.852 1 94.69 433 GLU B C 1
ATOM 8835 O O . GLU B 1 433 ? 21.672 10.969 -4.637 1 94.69 433 GLU B O 1
ATOM 8840 N N . TYR B 1 434 ? 22.203 8.961 -3.91 1 94.56 434 TYR B N 1
ATOM 8841 C CA . TYR B 1 434 ? 22.078 9.312 -2.5 1 94.56 434 TYR B CA 1
ATOM 8842 C C . TYR B 1 434 ? 23.312 10.07 -2.02 1 94.56 434 TYR B C 1
ATOM 8844 O O . TYR B 1 434 ? 24.438 9.758 -2.422 1 94.56 434 TYR B O 1
ATOM 8852 N N . ILE B 1 435 ? 23.109 11.023 -1.141 1 95.12 435 ILE B N 1
ATOM 8853 C CA . ILE B 1 435 ? 24.156 11.75 -0.444 1 95.12 435 ILE B CA 1
ATOM 8854 C C . ILE B 1 435 ? 24.281 11.234 0.989 1 95.12 435 ILE B C 1
ATOM 8856 O O . ILE B 1 435 ? 25.391 11.094 1.514 1 95.12 435 ILE B O 1
ATOM 8860 N N . ALA B 1 436 ? 23.125 11.094 1.591 1 95.12 436 ALA B N 1
ATOM 8861 C CA . ALA B 1 436 ? 23.062 10.664 2.986 1 95.12 436 ALA B CA 1
ATOM 8862 C C . ALA B 1 436 ? 21.656 10.172 3.344 1 95.12 436 ALA B C 1
ATOM 8864 O O . ALA B 1 436 ? 20.688 10.547 2.697 1 95.12 436 ALA B O 1
ATOM 8865 N N . GLU B 1 437 ? 21.625 9.289 4.305 1 96 437 GLU B N 1
ATOM 8866 C CA . GLU B 1 437 ? 20.375 8.836 4.93 1 96 437 GLU B CA 1
ATOM 8867 C C . GLU B 1 437 ? 20.469 8.914 6.453 1 96 437 GLU B C 1
ATOM 8869 O O . GLU B 1 437 ? 21.469 8.484 7.043 1 96 437 GLU B O 1
ATOM 8874 N N . VAL B 1 438 ? 19.469 9.484 7.027 1 97.44 438 VAL B N 1
ATOM 8875 C CA . VAL B 1 438 ? 19.469 9.641 8.477 1 97.44 438 VAL B CA 1
ATOM 8876 C C . VAL B 1 438 ? 18.328 8.836 9.086 1 97.44 438 VAL B C 1
ATOM 8878 O O . VAL B 1 438 ? 17.156 9.102 8.812 1 97.44 438 VAL B O 1
ATOM 8881 N N . LEU B 1 439 ? 18.672 7.859 9.883 1 96.88 439 LEU B N 1
ATOM 8882 C CA . LEU B 1 439 ? 17.672 7.105 10.633 1 96.88 439 LEU B CA 1
ATOM 8883 C C . LEU B 1 439 ? 17.141 7.926 11.805 1 96.88 439 LEU B C 1
ATOM 8885 O O . LEU B 1 439 ? 17.906 8.492 12.578 1 96.88 439 LEU B O 1
ATOM 8889 N N . PRO B 1 440 ? 15.828 7.965 11.961 1 97.06 440 PRO B N 1
ATOM 8890 C CA . PRO B 1 440 ? 15.281 8.711 13.102 1 97.06 440 PRO B CA 1
ATOM 8891 C C . PRO B 1 440 ? 15.719 8.141 14.445 1 97.06 440 PRO B C 1
ATOM 8893 O O . PRO B 1 440 ? 15.836 6.922 14.594 1 97.06 440 PRO B O 1
ATOM 8896 N N . LYS B 1 441 ? 16.031 8.984 15.344 1 96.81 441 LYS B N 1
ATOM 8897 C CA . LYS B 1 441 ? 16.234 8.734 16.766 1 96.81 441 LYS B CA 1
ATOM 8898 C C . LYS B 1 441 ? 15.609 9.836 17.609 1 96.81 441 LYS B C 1
ATOM 8900 O O . LYS B 1 441 ? 15.625 11.008 17.234 1 96.81 441 LYS B O 1
ATOM 8905 N N . PHE B 1 442 ? 15.125 9.414 18.781 1 97.19 442 PHE B N 1
ATOM 8906 C CA . PHE B 1 442 ? 14.445 10.383 19.625 1 97.19 442 PHE B CA 1
ATOM 8907 C C . PHE B 1 442 ? 15.375 11.531 20 1 97.19 442 PHE B C 1
ATOM 8909 O O . PHE B 1 442 ? 16.406 11.312 20.641 1 97.19 442 PHE B O 1
ATOM 8916 N N . GLY B 1 443 ? 15.055 12.734 19.531 1 98.12 443 GLY B N 1
ATOM 8917 C CA . GLY B 1 443 ? 15.836 13.922 19.828 1 98.12 443 GLY B CA 1
ATOM 8918 C C . GLY B 1 443 ? 16.906 14.211 18.797 1 98.12 443 GLY B C 1
ATOM 8919 O O . GLY B 1 443 ? 17.562 15.25 18.859 1 98.12 443 GLY B O 1
ATOM 8920 N N . ARG B 1 444 ? 17.188 13.32 17.906 1 98.31 444 ARG B N 1
ATOM 8921 C CA . ARG B 1 444 ? 18.141 13.602 16.844 1 98.31 444 ARG B CA 1
ATOM 8922 C C . ARG B 1 444 ? 17.625 14.719 15.938 1 98.31 444 ARG B C 1
ATOM 8924 O O . ARG B 1 444 ? 16.438 14.781 15.617 1 98.31 444 ARG B O 1
ATOM 8931 N N . ALA B 1 445 ? 18.516 15.57 15.531 1 98.75 445 ALA B N 1
ATOM 8932 C CA . ALA B 1 445 ? 18.188 16.672 14.633 1 98.75 445 ALA B CA 1
ATOM 8933 C C . ALA B 1 445 ? 19.016 16.609 13.359 1 98.75 445 ALA B C 1
ATOM 8935 O O . ALA B 1 445 ? 20.125 16.047 13.352 1 98.75 445 ALA B O 1
ATOM 8936 N N . VAL B 1 446 ? 18.469 17.109 12.344 1 98.81 446 VAL B N 1
ATOM 8937 C CA . VAL B 1 446 ? 19.172 17.328 11.086 1 98.81 446 VAL B CA 1
ATOM 8938 C C . VAL B 1 446 ? 18.938 18.75 10.602 1 98.81 446 VAL B C 1
ATOM 8940 O O . VAL B 1 446 ? 17.797 19.219 10.578 1 98.81 446 VAL B O 1
ATOM 8943 N N . ILE B 1 447 ? 19.922 19.484 10.305 1 98.88 447 ILE B N 1
ATOM 8944 C CA . ILE B 1 447 ? 19.797 20.781 9.664 1 98.88 447 ILE B CA 1
ATOM 8945 C C . ILE B 1 447 ? 20.5 20.766 8.312 1 98.88 447 ILE B C 1
ATOM 8947 O O . ILE B 1 447 ? 21.609 20.219 8.18 1 98.88 447 ILE B O 1
ATOM 8951 N N . PHE B 1 448 ? 19.922 21.281 7.285 1 98.81 448 PHE B N 1
ATOM 8952 C CA . PHE B 1 448 ? 20.469 21.219 5.938 1 98.81 448 PHE B CA 1
ATOM 8953 C C . PHE B 1 448 ? 19.953 22.375 5.09 1 98.81 448 PHE B C 1
ATOM 8955 O O . PHE B 1 448 ? 18.938 23 5.426 1 98.81 448 PHE B O 1
ATOM 8962 N N . ARG B 1 449 ? 20.656 22.672 4.031 1 98.25 449 ARG B N 1
ATOM 8963 C CA . ARG B 1 449 ? 20.188 23.656 3.07 1 98.25 449 ARG B CA 1
ATOM 8964 C C . ARG B 1 449 ? 18.906 23.188 2.381 1 98.25 449 ARG B C 1
ATOM 8966 O O . ARG B 1 449 ? 18.859 22.094 1.825 1 98.25 449 ARG B O 1
ATOM 8973 N N . GLY B 1 450 ? 17.875 24.094 2.373 1 97.62 450 GLY B N 1
ATOM 8974 C CA . GLY B 1 450 ? 16.547 23.734 1.891 1 97.62 450 GLY B CA 1
ATOM 8975 C C . GLY B 1 450 ? 16.547 23.297 0.438 1 97.62 450 GLY B C 1
ATOM 8976 O O . GLY B 1 450 ? 15.633 22.594 -0.001 1 97.62 450 GLY B O 1
ATOM 8977 N N . ILE B 1 451 ? 17.547 23.609 -0.302 1 96.94 451 ILE B N 1
ATOM 8978 C CA . ILE B 1 451 ? 17.609 23.359 -1.736 1 96.94 451 ILE B CA 1
ATOM 8979 C C . ILE B 1 451 ? 18.062 21.922 -1.983 1 96.94 451 ILE B C 1
ATOM 8981 O O . ILE B 1 451 ? 17.938 21.406 -3.1 1 96.94 451 ILE B O 1
ATOM 8985 N N . ILE B 1 452 ? 18.625 21.234 -0.982 1 97.75 452 ILE B N 1
ATOM 8986 C CA . ILE B 1 452 ? 19.047 19.844 -1.146 1 97.75 452 ILE B CA 1
ATOM 8987 C C . ILE B 1 452 ? 17.812 18.953 -1.329 1 97.75 452 ILE B C 1
ATOM 8989 O O . ILE B 1 452 ? 16.953 18.891 -0.446 1 97.75 452 ILE B O 1
ATOM 8993 N N . PRO B 1 453 ? 17.719 18.203 -2.492 1 97.19 453 PRO B N 1
ATOM 8994 C CA . PRO B 1 453 ? 16.594 17.281 -2.646 1 97.19 453 PRO B CA 1
ATOM 8995 C C . PRO B 1 453 ? 16.562 16.219 -1.556 1 97.19 453 PRO B C 1
ATOM 8997 O O . PRO B 1 453 ? 17.594 15.625 -1.226 1 97.19 453 PRO B O 1
ATOM 9000 N N . HIS B 1 454 ? 15.367 16.016 -0.982 1 98.12 454 HIS B N 1
ATOM 9001 C CA . HIS B 1 454 ? 15.25 15.062 0.118 1 98.12 454 HIS B CA 1
ATOM 9002 C C . HIS B 1 454 ? 13.852 14.469 0.19 1 98.12 454 HIS B C 1
ATOM 9004 O O . HIS B 1 454 ? 12.945 14.93 -0.509 1 98.12 454 HIS B O 1
ATOM 9010 N N . SER B 1 455 ? 13.688 13.43 0.928 1 97.44 455 SER B N 1
ATOM 9011 C CA . SER B 1 455 ? 12.406 12.766 1.161 1 97.44 455 SER B CA 1
ATOM 9012 C C . SER B 1 455 ? 12.375 12.078 2.523 1 97.44 455 SER B C 1
ATOM 9014 O O . SER B 1 455 ? 13.312 11.367 2.885 1 97.44 455 SER B O 1
ATOM 9016 N N . ALA B 1 456 ? 11.367 12.383 3.299 1 97.75 456 ALA B N 1
ATOM 9017 C CA . ALA B 1 456 ? 11.109 11.625 4.527 1 97.75 456 ALA B CA 1
ATOM 9018 C C . ALA B 1 456 ? 10.438 10.297 4.223 1 97.75 456 ALA B C 1
ATOM 9020 O O . ALA B 1 456 ? 9.234 10.25 3.961 1 97.75 456 ALA B O 1
ATOM 9021 N N . ARG B 1 457 ? 11.133 9.219 4.391 1 96.75 457 ARG B N 1
ATOM 9022 C CA . ARG B 1 457 ? 10.594 7.918 4.023 1 96.75 457 ARG B CA 1
ATOM 9023 C C . ARG B 1 457 ? 9.602 7.422 5.07 1 96.75 457 ARG B C 1
ATOM 9025 O O . ARG B 1 457 ? 9.789 7.637 6.266 1 96.75 457 ARG B O 1
ATOM 9032 N N . PRO B 1 458 ? 8.555 6.73 4.613 1 96.69 458 PRO B N 1
ATOM 9033 C CA . PRO B 1 458 ? 7.613 6.129 5.562 1 96.69 458 PRO B CA 1
ATOM 9034 C C . PRO B 1 458 ? 8.234 5.008 6.387 1 96.69 458 PRO B C 1
ATOM 9036 O O . PRO B 1 458 ? 9.188 4.363 5.938 1 96.69 458 PRO B O 1
ATOM 9039 N N . PRO B 1 459 ? 7.738 4.801 7.621 1 95.12 459 PRO B N 1
ATOM 9040 C CA . PRO B 1 459 ? 8.18 3.631 8.383 1 95.12 459 PRO B CA 1
ATOM 9041 C C . PRO B 1 459 ? 7.734 2.314 7.75 1 95.12 459 PRO B C 1
ATOM 9043 O O . PRO B 1 459 ? 6.879 2.309 6.859 1 95.12 459 PRO B O 1
ATOM 9046 N N . SER B 1 460 ? 8.352 1.274 8.234 1 91.56 460 SER B N 1
ATOM 9047 C CA . SER B 1 460 ? 7.977 -0.064 7.789 1 91.56 460 SER B CA 1
ATOM 9048 C C . SER B 1 460 ? 6.691 -0.527 8.469 1 91.56 460 SER B C 1
ATOM 9050 O O . SER B 1 460 ? 6.188 0.136 9.375 1 91.56 460 SER B O 1
ATOM 9052 N N . VAL B 1 461 ? 6.211 -1.681 8.078 1 85.25 461 VAL B N 1
ATOM 9053 C CA . VAL B 1 461 ? 4.965 -2.232 8.602 1 85.25 461 VAL B CA 1
ATOM 9054 C C . VAL B 1 461 ? 5.199 -2.805 10 1 85.25 461 VAL B C 1
ATOM 9056 O O . VAL B 1 461 ? 4.246 -3.131 10.711 1 85.25 461 VAL B O 1
ATOM 9059 N N . PHE B 1 462 ? 6.473 -2.906 10.383 1 83.38 462 PHE B N 1
ATOM 9060 C CA . PHE B 1 462 ? 6.754 -3.303 11.758 1 83.38 462 PHE B CA 1
ATOM 9061 C C . PHE B 1 462 ? 6.27 -2.238 12.734 1 83.38 462 PHE B C 1
ATOM 9063 O O . PHE B 1 462 ? 6.117 -2.508 13.93 1 83.38 462 PHE B O 1
ATOM 9070 N N . PHE B 1 463 ? 6.16 -1.104 12.188 1 87.19 463 PHE B N 1
ATOM 9071 C CA . PHE B 1 463 ? 5.73 0.015 13.023 1 87.19 463 PHE B CA 1
ATOM 9072 C C . PHE B 1 463 ? 4.305 0.426 12.68 1 87.19 463 PHE B C 1
ATOM 9074 O O . PHE B 1 463 ? 4.031 0.864 11.555 1 87.19 463 PHE B O 1
ATOM 9081 N N . SER B 1 464 ? 3.383 0.349 13.578 1 80.5 464 SER B N 1
ATOM 9082 C CA . SER B 1 464 ? 1.975 0.619 13.312 1 80.5 464 SER B CA 1
ATOM 9083 C C . SER B 1 464 ? 1.607 2.053 13.68 1 80.5 464 SER B C 1
ATOM 9085 O O . SER B 1 464 ? 0.493 2.504 13.406 1 80.5 464 SER B O 1
ATOM 9087 N N . GLY B 1 465 ? 2.527 2.785 14.266 1 83.94 465 GLY B N 1
ATOM 9088 C CA . GLY B 1 465 ? 2.262 4.168 14.633 1 83.94 465 GLY B CA 1
ATOM 9089 C C . GLY B 1 465 ? 2.629 5.156 13.547 1 83.94 465 GLY B C 1
ATOM 9090 O O . GLY B 1 465 ? 2.549 4.84 12.359 1 83.94 465 GLY B O 1
ATOM 9091 N N . ALA B 1 466 ? 2.898 6.371 14 1 90.75 466 ALA B N 1
ATOM 9092 C CA . ALA B 1 466 ? 3.25 7.438 13.07 1 90.75 466 ALA B CA 1
ATOM 9093 C C . ALA B 1 466 ? 4.652 7.969 13.352 1 90.75 466 ALA B C 1
ATOM 9095 O O . ALA B 1 466 ? 5.059 8.094 14.508 1 90.75 466 ALA B O 1
ATOM 9096 N N . ARG B 1 467 ? 5.371 8.164 12.297 1 94.94 467 ARG B N 1
ATOM 9097 C CA . ARG B 1 467 ? 6.637 8.891 12.352 1 94.94 467 ARG B CA 1
ATOM 9098 C C . ARG B 1 467 ? 6.398 10.391 12.531 1 94.94 467 ARG B C 1
ATOM 9100 O O . ARG B 1 467 ? 5.801 11.039 11.664 1 94.94 467 ARG B O 1
ATOM 9107 N N . TYR B 1 468 ? 6.832 10.945 13.688 1 95.44 468 TYR B N 1
ATOM 9108 C CA . TYR B 1 468 ? 6.691 12.367 13.969 1 95.44 468 TYR B CA 1
ATOM 9109 C C . TYR B 1 468 ? 8.008 13.102 13.734 1 95.44 468 TYR B C 1
ATOM 9111 O O . TYR B 1 468 ? 9.016 12.812 14.383 1 95.44 468 TYR B O 1
ATOM 9119 N N . THR B 1 469 ? 7.98 14.016 12.812 1 98.25 469 THR B N 1
ATOM 9120 C CA . THR B 1 469 ? 9.148 14.844 12.531 1 98.25 469 THR B CA 1
ATOM 9121 C C . THR B 1 469 ? 8.797 16.328 12.617 1 98.25 469 THR B C 1
ATOM 9123 O O . THR B 1 469 ? 8.031 16.828 11.789 1 98.25 469 THR B O 1
ATOM 9126 N N . PHE B 1 470 ? 9.312 16.953 13.625 1 98.19 470 PHE B N 1
ATOM 9127 C CA . PHE B 1 470 ? 9.172 18.391 13.781 1 98.19 470 PHE B CA 1
ATOM 9128 C C . PHE B 1 470 ? 10.086 19.141 12.812 1 98.19 470 PHE B C 1
ATOM 9130 O O . PHE B 1 470 ? 11.273 18.828 12.711 1 98.19 470 PHE B O 1
ATOM 9137 N N . ALA B 1 471 ? 9.57 20.062 12.047 1 98.44 471 ALA B N 1
ATOM 9138 C CA . ALA B 1 471 ? 10.328 20.75 11.008 1 98.44 471 ALA B CA 1
ATOM 9139 C C . ALA B 1 471 ? 10.25 22.266 11.195 1 98.44 471 ALA B C 1
ATOM 9141 O O . ALA B 1 471 ? 9.18 22.812 11.469 1 98.44 471 ALA B O 1
ATOM 9142 N N . VAL B 1 472 ? 11.352 22.938 11.07 1 98.62 472 VAL B N 1
ATOM 9143 C CA . VAL B 1 472 ? 11.453 24.391 11.078 1 98.62 472 VAL B CA 1
ATOM 9144 C C . VAL B 1 472 ? 12.156 24.859 9.812 1 98.62 472 VAL B C 1
ATOM 9146 O O . VAL B 1 472 ? 13.344 24.594 9.609 1 98.62 472 VAL B O 1
ATOM 9149 N N . LYS B 1 473 ? 11.469 25.547 8.977 1 98.44 473 LYS B N 1
ATOM 9150 C CA . LYS B 1 473 ? 12.07 26.156 7.801 1 98.44 473 LYS B CA 1
ATOM 9151 C C . LYS B 1 473 ? 12.43 27.625 8.07 1 98.44 473 LYS B C 1
ATOM 9153 O O . LYS B 1 473 ? 11.625 28.359 8.633 1 98.44 473 LYS B O 1
ATOM 9158 N N . MET B 1 474 ? 13.586 27.984 7.691 1 98.69 474 MET B N 1
ATOM 9159 C CA . MET B 1 474 ? 14.102 29.297 8.062 1 98.69 474 MET B CA 1
ATOM 9160 C C . MET B 1 474 ? 14.617 30.047 6.836 1 98.69 474 MET B C 1
ATOM 9162 O O . MET B 1 474 ? 15.203 29.438 5.934 1 98.69 474 MET B O 1
ATOM 9166 N N . SER B 1 475 ? 14.414 31.328 6.863 1 97.75 475 SER B N 1
ATOM 9167 C CA . SER B 1 475 ? 14.898 32.219 5.809 1 97.75 475 SER B CA 1
ATOM 9168 C C . SER B 1 475 ? 15.969 33.156 6.332 1 97.75 475 SER B C 1
ATOM 9170 O O . SER B 1 475 ? 16.281 33.156 7.523 1 97.75 475 SER B O 1
ATOM 9172 N N . VAL B 1 476 ? 16.5 34.062 5.484 1 96.31 476 VAL B N 1
ATOM 9173 C CA . VAL B 1 476 ? 17.75 34.781 5.668 1 96.31 476 VAL B CA 1
ATOM 9174 C C . VAL B 1 476 ? 17.562 35.875 6.707 1 96.31 476 VAL B C 1
ATOM 9176 O O . VAL B 1 476 ? 18.531 36.312 7.34 1 96.31 476 VAL B O 1
ATOM 9179 N N . ASN B 1 477 ? 16.312 36.375 6.805 1 95.62 477 ASN B N 1
ATOM 9180 C CA . ASN B 1 477 ? 16.031 37.406 7.789 1 95.62 477 ASN B CA 1
ATOM 9181 C C . ASN B 1 477 ? 14.547 37.406 8.164 1 95.62 477 ASN B C 1
ATOM 9183 O O . ASN B 1 477 ? 13.727 36.75 7.523 1 95.62 477 ASN B O 1
ATOM 9187 N N . GLN B 1 478 ? 14.305 38.188 9.156 1 96.25 478 GLN B N 1
ATOM 9188 C CA . GLN B 1 478 ? 12.961 38.219 9.734 1 96.25 478 GLN B CA 1
ATOM 9189 C C . GLN B 1 478 ? 11.938 38.719 8.727 1 96.25 478 GLN B C 1
ATOM 9191 O O . GLN B 1 478 ? 10.844 38.156 8.609 1 96.25 478 GLN B O 1
ATOM 9196 N N . ALA B 1 479 ? 12.227 39.75 7.977 1 95.38 479 ALA B N 1
ATOM 9197 C CA . ALA B 1 479 ? 11.297 40.344 7.02 1 95.38 479 ALA B CA 1
ATOM 9198 C C . ALA B 1 479 ? 10.922 39.344 5.934 1 95.38 479 ALA B C 1
ATOM 9200 O O . ALA B 1 479 ? 9.742 39.125 5.633 1 95.38 479 ALA B O 1
ATOM 9201 N N . THR B 1 480 ? 11.945 38.719 5.383 1 95.12 480 THR B N 1
ATOM 9202 C CA . THR B 1 480 ? 11.703 37.719 4.355 1 95.12 480 THR B CA 1
ATOM 9203 C C . THR B 1 480 ? 10.906 36.562 4.918 1 95.12 480 THR B C 1
ATOM 9205 O O . THR B 1 480 ? 10.008 36.031 4.254 1 95.12 480 THR B O 1
ATOM 9208 N N . ALA B 1 481 ? 11.242 36.156 6.094 1 97.12 481 ALA B N 1
ATOM 9209 C CA . ALA B 1 481 ? 10.562 35.031 6.738 1 97.12 481 ALA B CA 1
ATOM 9210 C C . ALA B 1 481 ? 9.086 35.312 6.945 1 97.12 481 ALA B C 1
ATOM 9212 O O . ALA B 1 481 ? 8.227 34.469 6.676 1 97.12 481 ALA B O 1
ATOM 9213 N N . ILE B 1 482 ? 8.781 36.5 7.395 1 95.56 482 ILE B N 1
ATOM 9214 C CA . ILE B 1 482 ? 7.391 36.875 7.645 1 95.56 482 ILE B CA 1
ATOM 9215 C C . ILE B 1 482 ? 6.609 36.875 6.332 1 95.56 482 ILE B C 1
ATOM 9217 O O . ILE B 1 482 ? 5.465 36.406 6.289 1 95.56 482 ILE B O 1
ATOM 9221 N N . ARG B 1 483 ? 7.176 37.344 5.258 1 93.25 483 ARG B N 1
ATOM 9222 C CA . ARG B 1 483 ? 6.531 37.312 3.947 1 93.25 483 ARG B CA 1
ATOM 9223 C C . ARG B 1 483 ? 6.199 35.875 3.555 1 93.25 483 ARG B C 1
ATOM 9225 O O . ARG B 1 483 ? 5.117 35.594 3.035 1 93.25 483 ARG B O 1
ATOM 9232 N N . LYS B 1 484 ? 7.09 35.031 3.861 1 93 484 LYS B N 1
ATOM 9233 C CA . LYS B 1 484 ? 6.871 33.625 3.523 1 93 484 LYS B CA 1
ATOM 9234 C C . LYS B 1 484 ? 5.816 33 4.434 1 93 484 LYS B C 1
ATOM 9236 O O . LYS B 1 484 ? 5.086 32.094 4.016 1 93 484 LYS B O 1
ATOM 9241 N N . THR B 1 485 ? 5.805 33.406 5.629 1 92.31 485 THR B N 1
ATOM 9242 C CA . THR B 1 485 ? 4.777 32.938 6.539 1 92.31 485 THR B CA 1
ATOM 9243 C C . THR B 1 485 ? 3.385 33.25 6.004 1 92.31 485 THR B C 1
ATOM 9245 O O . THR B 1 485 ? 2.467 32.438 6.129 1 92.31 485 THR B O 1
ATOM 9248 N N . PHE B 1 486 ? 3.223 34.438 5.395 1 87.62 486 PHE B N 1
ATOM 9249 C CA . PHE B 1 486 ? 1.965 34.781 4.746 1 87.62 486 PHE B CA 1
ATOM 9250 C C . PHE B 1 486 ? 1.558 33.75 3.732 1 87.62 486 PHE B C 1
ATOM 9252 O O . PHE B 1 486 ? 0.406 33.281 3.713 1 87.62 486 PHE B O 1
ATOM 9259 N N . HIS B 1 487 ? 2.512 33.344 3.061 1 83.81 487 HIS B N 1
ATOM 9260 C CA . HIS B 1 487 ? 2.238 32.375 1.998 1 83.81 487 HIS B CA 1
ATOM 9261 C C . HIS B 1 487 ? 1.892 31 2.57 1 83.81 487 HIS B C 1
ATOM 9263 O O . HIS B 1 487 ? 0.977 30.344 2.084 1 83.81 487 HIS B O 1
ATOM 9269 N N . GLU B 1 488 ? 2.59 30.562 3.514 1 84.5 488 GLU B N 1
ATOM 9270 C CA . GLU B 1 488 ? 2.35 29.25 4.121 1 84.5 488 GLU B CA 1
ATOM 9271 C C . GLU B 1 488 ? 0.964 29.188 4.754 1 84.5 488 GLU B C 1
ATOM 9273 O O . GLU B 1 488 ? 0.261 28.188 4.617 1 84.5 488 GLU B O 1
ATOM 9278 N N . GLU B 1 489 ? 0.607 30.203 5.395 1 79.81 489 GLU B N 1
ATOM 9279 C CA . GLU B 1 489 ? -0.692 30.25 6.059 1 79.81 489 GLU B CA 1
ATOM 9280 C C . GLU B 1 489 ? -1.826 30.359 5.043 1 79.81 489 GLU B C 1
ATOM 9282 O O . GLU B 1 489 ? -2.93 29.859 5.285 1 79.81 489 GLU B O 1
ATOM 9287 N N . GLY B 1 490 ? -1.566 30.938 3.973 1 73.5 490 GLY B N 1
ATOM 9288 C CA . GLY B 1 490 ? -2.572 31.141 2.939 1 73.5 490 GLY B CA 1
ATOM 9289 C C . GLY B 1 490 ? -2.801 29.906 2.09 1 73.5 490 GLY B C 1
ATOM 9290 O O . GLY B 1 490 ? -3.879 29.719 1.52 1 73.5 490 GLY B O 1
ATOM 9291 N N . ARG B 1 491 ? -1.848 29.125 1.856 1 68.81 491 ARG B N 1
ATOM 9292 C CA . ARG B 1 491 ? -1.904 27.984 0.942 1 68.81 491 ARG B CA 1
ATOM 9293 C C . ARG B 1 491 ? -2.908 26.938 1.425 1 68.81 491 ARG B C 1
ATOM 9295 O O . ARG B 1 491 ? -3.658 26.375 0.625 1 68.81 491 ARG B O 1
ATOM 9302 N N . HIS B 1 492 ? -3.014 26.609 2.578 1 63.72 492 HIS B N 1
ATOM 9303 C CA . HIS B 1 492 ? -3.789 25.438 2.984 1 63.72 492 HIS B CA 1
ATOM 9304 C C . HIS B 1 492 ? -5.199 25.844 3.408 1 63.72 492 HIS B C 1
ATOM 9306 O O . HIS B 1 492 ? -6.164 25.578 2.684 1 63.72 492 HIS B O 1
ATOM 9312 N N . VAL B 1 493 ? -5.387 26.531 4.266 1 61.53 493 VAL B N 1
ATOM 9313 C CA . VAL B 1 493 ? -6.672 26.75 4.922 1 61.53 493 VAL B CA 1
ATOM 9314 C C . VAL B 1 493 ? -7.434 27.859 4.207 1 61.53 493 VAL B C 1
ATOM 9316 O O . VAL B 1 493 ? -8.648 27.766 4.008 1 61.53 493 VAL B O 1
ATOM 9319 N N . LEU B 1 494 ? -6.664 28.75 3.688 1 62.59 494 LEU B N 1
ATOM 9320 C CA . LEU B 1 494 ? -7.328 29.875 3.033 1 62.59 494 LEU B CA 1
ATOM 9321 C C . LEU B 1 494 ? -7.914 29.453 1.69 1 62.59 494 LEU B C 1
ATOM 9323 O O . LEU B 1 494 ? -9.039 29.828 1.353 1 62.59 494 LEU B O 1
ATOM 9327 N N . GLY B 1 495 ? -7.117 28.609 1.071 1 64.31 495 GLY B N 1
ATOM 9328 C CA . GLY B 1 495 ? -7.621 28.109 -0.198 1 64.31 495 GLY B CA 1
ATOM 9329 C C . GLY B 1 495 ? -8.891 27.281 -0.057 1 64.31 495 GLY B C 1
ATOM 9330 O O . GLY B 1 495 ? -9.828 27.438 -0.843 1 64.31 495 GLY B O 1
ATOM 9331 N N . MET B 1 496 ? -8.906 26.594 0.933 1 68.81 496 MET B N 1
ATOM 9332 C CA . MET B 1 496 ? -10.07 25.75 1.176 1 68.81 496 MET B CA 1
ATOM 9333 C C . MET B 1 496 ? -11.289 26.609 1.533 1 68.81 496 MET B C 1
ATOM 9335 O O . MET B 1 496 ? -12.398 26.344 1.061 1 68.81 496 MET B O 1
ATOM 9339 N N . ARG B 1 497 ? -11.102 27.609 2.287 1 67.62 497 ARG B N 1
ATOM 9340 C CA . ARG B 1 497 ? -12.203 28.453 2.736 1 67.62 497 ARG B CA 1
ATOM 9341 C C . ARG B 1 497 ? -12.742 29.312 1.589 1 67.62 497 ARG B C 1
ATOM 9343 O O . ARG B 1 497 ? -13.953 29.469 1.453 1 67.62 497 ARG B O 1
ATOM 9350 N N . GLN B 1 498 ? -11.812 29.688 0.832 1 67.31 498 GLN B N 1
ATOM 9351 C CA . GLN B 1 498 ? -12.242 30.453 -0.33 1 67.31 498 GLN B CA 1
ATOM 9352 C C . GLN B 1 498 ? -13.023 29.594 -1.311 1 67.31 498 GLN B C 1
ATOM 9354 O O . GLN B 1 498 ? -14.055 30.016 -1.838 1 67.31 498 GLN B O 1
ATOM 9359 N N . ARG B 1 499 ? -12.57 28.422 -1.4 1 72.75 499 ARG B N 1
ATOM 9360 C CA . ARG B 1 499 ? -13.266 27.484 -2.277 1 72.75 499 ARG B CA 1
ATOM 9361 C C . ARG B 1 499 ? -14.656 27.172 -1.746 1 72.75 499 ARG B C 1
ATOM 9363 O O . ARG B 1 499 ? -15.617 27.062 -2.518 1 72.75 499 ARG B O 1
ATOM 9370 N N . SER B 1 500 ? -14.703 27.141 -0.523 1 75.38 500 SER B N 1
ATOM 9371 C CA . SER B 1 500 ? -15.992 26.844 0.095 1 75.38 500 SER B CA 1
ATOM 9372 C C . SER B 1 500 ? -16.969 28 -0.076 1 75.38 500 SER B C 1
ATOM 9374 O O . SER B 1 500 ? -18.156 27.781 -0.312 1 75.38 500 SER B O 1
ATOM 9376 N N . LEU B 1 501 ? -16.5 29.172 0.007 1 74.56 501 LEU B N 1
ATOM 9377 C CA . LEU B 1 501 ? -17.344 30.344 -0.176 1 74.56 501 LEU B CA 1
ATOM 9378 C C . LEU B 1 501 ? -17.844 30.438 -1.617 1 74.56 501 LEU B C 1
ATOM 9380 O O . LEU B 1 501 ? -19.016 30.75 -1.859 1 74.56 501 LEU B O 1
ATOM 9384 N N . GLN B 1 502 ? -16.969 30.078 -2.457 1 75.56 502 GLN B N 1
ATOM 9385 C CA . GLN B 1 502 ? -17.375 30.062 -3.863 1 75.56 502 GLN B CA 1
ATOM 9386 C C . GLN B 1 502 ? -18.406 29 -4.137 1 75.56 502 GLN B C 1
ATOM 9388 O O . GLN B 1 502 ? -19.344 29.203 -4.914 1 75.56 502 GLN B O 1
ATOM 9393 N N . MET B 1 503 ? -18.219 27.984 -3.529 1 81.44 503 MET B N 1
ATOM 9394 C CA . MET B 1 503 ? -19.156 26.875 -3.691 1 81.44 503 MET B CA 1
ATOM 9395 C C . MET B 1 503 ? -20.531 27.25 -3.156 1 81.44 503 MET B C 1
ATOM 9397 O O . MET B 1 503 ? -21.547 26.859 -3.73 1 81.44 503 MET B O 1
ATOM 9401 N N . LEU B 1 504 ? -20.578 28.031 -2.125 1 81.94 504 LEU B N 1
ATOM 9402 C CA . LEU B 1 504 ? -21.844 28.438 -1.517 1 81.94 504 LEU B CA 1
ATOM 9403 C C . LEU B 1 504 ? -22.672 29.266 -2.494 1 81.94 504 LEU B C 1
ATOM 9405 O O . LEU B 1 504 ? -23.891 29.141 -2.541 1 81.94 504 LEU B O 1
ATOM 9409 N N . GLU B 1 505 ? -21.953 30.031 -3.25 1 82.88 505 GLU B N 1
ATOM 9410 C CA . GLU B 1 505 ? -22.656 30.844 -4.238 1 82.88 505 GLU B CA 1
ATOM 9411 C C . GLU B 1 505 ? -23.234 29.984 -5.355 1 82.88 505 GLU B C 1
ATOM 9413 O O . GLU B 1 505 ? -24.297 30.281 -5.906 1 82.88 505 GLU B O 1
ATOM 9418 N N . LYS B 1 506 ? -22.578 28.906 -5.609 1 87.38 506 LYS B N 1
ATOM 9419 C CA . LYS B 1 506 ? -22.984 28.031 -6.699 1 87.38 506 LYS B CA 1
ATOM 9420 C C . LYS B 1 506 ? -24.109 27.078 -6.254 1 87.38 506 LYS B C 1
ATOM 9422 O O . LYS B 1 506 ? -24.875 26.594 -7.082 1 87.38 506 LYS B O 1
ATOM 9427 N N . LEU B 1 507 ? -24.203 26.844 -5.031 1 87.5 507 LEU B N 1
ATOM 9428 C CA . LEU B 1 507 ? -25.219 25.922 -4.5 1 87.5 507 LEU B CA 1
ATOM 9429 C C . LEU B 1 507 ? -26.625 26.422 -4.832 1 87.5 507 LEU B C 1
ATOM 9431 O O . LEU B 1 507 ? -27.562 25.625 -4.871 1 87.5 507 LEU B O 1
ATOM 9435 N N . LYS B 1 508 ? -26.75 27.625 -5.141 1 85.44 508 LYS B N 1
ATOM 9436 C CA . LYS B 1 508 ? -28.047 28.234 -5.398 1 85.44 508 LYS B CA 1
ATOM 9437 C C . LYS B 1 508 ? -28.5 27.969 -6.832 1 85.44 508 LYS B C 1
ATOM 9439 O O . LYS B 1 508 ? -29.672 28.156 -7.16 1 85.44 508 LYS B O 1
ATOM 9444 N N . LEU B 1 509 ? -27.625 27.531 -7.629 1 89.69 509 LEU B N 1
ATOM 9445 C CA . LEU B 1 509 ? -27.922 27.328 -9.047 1 89.69 509 LEU B CA 1
ATOM 9446 C C . LEU B 1 509 ? -28.812 26.094 -9.242 1 89.69 509 LEU B C 1
ATOM 9448 O O . LEU B 1 509 ? -28.641 25.094 -8.562 1 89.69 509 LEU B O 1
ATOM 9452 N N . ASP B 1 510 ? -29.719 26.172 -10.195 1 89.06 510 ASP B N 1
ATOM 9453 C CA . ASP B 1 510 ? -30.625 25.062 -10.5 1 89.06 510 ASP B CA 1
ATOM 9454 C C . ASP B 1 510 ? -29.859 23.891 -11.109 1 89.06 510 ASP B C 1
ATOM 9456 O O . ASP B 1 510 ? -30.203 22.734 -10.859 1 89.06 510 ASP B O 1
ATOM 9460 N N . ASP B 1 511 ? -28.906 24.219 -11.883 1 90.12 511 ASP B N 1
ATOM 9461 C CA . ASP B 1 511 ? -28.141 23.172 -12.555 1 90.12 511 ASP B CA 1
ATOM 9462 C C . ASP B 1 511 ? -26.875 22.844 -11.789 1 90.12 511 ASP B C 1
ATOM 9464 O O . ASP B 1 511 ? -25.891 22.375 -12.375 1 90.12 511 ASP B O 1
ATOM 9468 N N . PHE B 1 512 ? -26.906 23.078 -10.5 1 91.31 512 PHE B N 1
ATOM 9469 C CA . PHE B 1 512 ? -25.719 22.891 -9.664 1 91.31 512 PHE B CA 1
ATOM 9470 C C . PHE B 1 512 ? -25.203 21.469 -9.75 1 91.31 512 PHE B C 1
ATOM 9472 O O . PHE B 1 512 ? -24.016 21.234 -9.953 1 91.31 512 PHE B O 1
ATOM 9479 N N . GLU B 1 513 ? -26.125 20.578 -9.602 1 90.81 513 GLU B N 1
ATOM 9480 C CA . GLU B 1 513 ? -25.719 19.172 -9.539 1 90.81 513 GLU B CA 1
ATOM 9481 C C . GLU B 1 513 ? -24.984 18.766 -10.805 1 90.81 513 GLU B C 1
ATOM 9483 O O . GLU B 1 513 ? -23.906 18.156 -10.734 1 90.81 513 GLU B O 1
ATOM 9488 N N . GLN B 1 514 ? -25.516 19.094 -11.883 1 89.62 514 GLN B N 1
ATOM 9489 C CA . GLN B 1 514 ? -24.891 18.719 -13.148 1 89.62 514 GLN B CA 1
ATOM 9490 C C . GLN B 1 514 ? -23.531 19.391 -13.312 1 89.62 514 GLN B C 1
ATOM 9492 O O . GLN B 1 514 ? -22.562 18.75 -13.711 1 89.62 514 GLN B O 1
ATOM 9497 N N . LYS B 1 515 ? -23.453 20.625 -12.953 1 88.38 515 LYS B N 1
ATOM 9498 C CA . LYS B 1 515 ? -22.188 21.344 -13.078 1 88.38 515 LYS B CA 1
ATOM 9499 C C . LYS B 1 515 ? -21.141 20.812 -12.102 1 88.38 515 LYS B C 1
ATOM 9501 O O . LYS B 1 515 ? -19.953 20.766 -12.43 1 88.38 515 LYS B O 1
ATOM 9506 N N . TYR B 1 516 ? -21.672 20.531 -10.961 1 89.31 516 TYR B N 1
ATOM 9507 C CA . TYR B 1 516 ? -20.766 19.969 -9.961 1 89.31 516 TYR B CA 1
ATOM 9508 C C . TYR B 1 516 ? -20.219 18.625 -10.43 1 89.31 516 TYR B C 1
ATOM 9510 O O . TYR B 1 516 ? -19.016 18.375 -10.312 1 89.31 516 TYR B O 1
ATOM 9518 N N . LYS B 1 517 ? -21.016 17.797 -10.938 1 89 517 LYS B N 1
ATOM 9519 C CA . LYS B 1 517 ? -20.594 16.516 -11.453 1 89 517 LYS B CA 1
ATOM 9520 C C . LYS B 1 517 ? -19.594 16.688 -12.602 1 89 517 LYS B C 1
ATOM 9522 O O . LYS B 1 517 ? -18.594 15.969 -12.68 1 89 517 LYS B O 1
ATOM 9527 N N . ASN B 1 518 ? -19.844 17.656 -13.445 1 85.94 518 ASN B N 1
ATOM 9528 C CA . ASN B 1 518 ? -18.922 17.969 -14.523 1 85.94 518 ASN B CA 1
ATOM 9529 C C . ASN B 1 518 ? -17.562 18.406 -13.984 1 85.94 518 ASN B C 1
ATOM 9531 O O . ASN B 1 518 ? -16.516 18.016 -14.523 1 85.94 518 ASN B O 1
ATOM 9535 N N . MET B 1 519 ? -17.672 19.188 -12.953 1 85.25 519 MET B N 1
ATOM 9536 C CA . MET B 1 519 ? -16.438 19.656 -12.312 1 85.25 519 MET B CA 1
ATOM 9537 C C . MET B 1 519 ? -15.625 18.484 -11.773 1 85.25 519 MET B C 1
ATOM 9539 O O . MET B 1 519 ? -14.406 18.438 -11.938 1 85.25 519 MET B O 1
ATOM 9543 N N . ILE B 1 520 ? -16.312 17.578 -11.172 1 86 520 ILE B N 1
ATOM 9544 C CA . ILE B 1 520 ? -15.656 16.406 -10.609 1 86 520 ILE B CA 1
ATOM 9545 C C . ILE B 1 520 ? -14.984 15.602 -11.727 1 86 520 ILE B C 1
ATOM 9547 O O . ILE B 1 520 ? -13.844 15.156 -11.586 1 86 520 ILE B O 1
ATOM 9551 N N . ILE B 1 521 ? -15.656 15.484 -12.812 1 82.06 521 ILE B N 1
ATOM 9552 C CA . ILE B 1 521 ? -15.117 14.75 -13.953 1 82.06 521 ILE B CA 1
ATOM 9553 C C . ILE B 1 521 ? -13.852 15.43 -14.453 1 82.06 521 ILE B C 1
ATOM 9555 O O . ILE B 1 521 ? -12.836 14.773 -14.703 1 82.06 521 ILE B O 1
ATOM 9559 N N . MET B 1 522 ? -13.922 16.688 -14.523 1 80.38 522 MET B N 1
ATOM 9560 C CA . MET B 1 522 ? -12.773 17.453 -15.008 1 80.38 522 MET B CA 1
ATOM 9561 C C . MET B 1 522 ? -11.602 17.344 -14.039 1 80.38 522 MET B C 1
ATOM 9563 O O . MET B 1 522 ? -10.445 17.25 -14.461 1 80.38 522 MET B O 1
ATOM 9567 N N . MET B 1 523 ? -11.938 17.375 -12.773 1 80.12 523 MET B N 1
ATOM 9568 C CA . MET B 1 523 ? -10.906 17.234 -11.75 1 80.12 523 MET B CA 1
ATOM 9569 C C . MET B 1 523 ? -10.203 15.891 -11.859 1 80.12 523 MET B C 1
ATOM 9571 O O . MET B 1 523 ? -8.977 15.812 -11.742 1 80.12 523 MET B O 1
ATOM 9575 N N . TYR B 1 524 ? -10.914 14.883 -12.109 1 77.56 524 TYR B N 1
ATOM 9576 C CA . TYR B 1 524 ? -10.328 13.555 -12.195 1 77.56 524 TYR B CA 1
ATOM 9577 C C . TYR B 1 524 ? -9.523 13.391 -13.477 1 77.56 524 TYR B C 1
ATOM 9579 O O . TYR B 1 524 ? -8.508 12.688 -13.5 1 77.56 524 TYR B O 1
ATOM 9587 N N . ARG B 1 525 ? -9.945 14.039 -14.531 1 76.25 525 ARG B N 1
ATOM 9588 C CA . ARG B 1 525 ? -9.148 14.062 -15.75 1 76.25 525 ARG B CA 1
ATOM 9589 C C . ARG B 1 525 ? -7.805 14.734 -15.516 1 76.25 525 ARG B C 1
ATOM 9591 O O . ARG B 1 525 ? -6.77 14.242 -15.961 1 76.25 525 ARG B O 1
ATOM 9598 N N . GLU B 1 526 ? -7.914 15.805 -14.758 1 76 526 GLU B N 1
ATOM 9599 C CA . GLU B 1 526 ? -6.684 16.516 -14.422 1 76 526 GLU B CA 1
ATOM 9600 C C . GLU B 1 526 ? -5.77 15.656 -13.547 1 76 526 GLU B C 1
ATOM 9602 O O . GLU B 1 526 ? -4.555 15.617 -13.758 1 76 526 GLU B O 1
ATOM 9607 N N . GLN B 1 527 ? -6.383 15.094 -12.617 1 77.06 527 GLN B N 1
ATOM 9608 C CA . GLN B 1 527 ? -5.617 14.211 -11.75 1 77.06 527 GLN B CA 1
ATOM 9609 C C . GLN B 1 527 ? -4.918 13.117 -12.547 1 77.06 527 GLN B C 1
ATOM 9611 O O . GLN B 1 527 ? -3.756 12.797 -12.289 1 77.06 527 GLN B O 1
ATOM 9616 N N . ARG B 1 528 ? -5.562 12.57 -13.477 1 75 528 ARG B N 1
ATOM 9617 C CA . ARG B 1 528 ? -4.973 11.547 -14.336 1 75 528 ARG B CA 1
ATOM 9618 C C . ARG B 1 528 ? -3.791 12.102 -15.117 1 75 528 ARG B C 1
ATOM 9620 O O . ARG B 1 528 ? -2.775 11.422 -15.289 1 75 528 ARG B O 1
ATOM 9627 N N . MET B 1 529 ? -3.975 13.281 -15.516 1 74.12 529 MET B N 1
ATOM 9628 C CA . MET B 1 529 ? -2.893 13.93 -16.25 1 74.12 529 MET B CA 1
ATOM 9629 C C . MET B 1 529 ? -1.67 14.125 -15.359 1 74.12 529 MET B C 1
ATOM 9631 O O . MET B 1 529 ? -0.539 13.898 -15.789 1 74.12 529 MET B O 1
ATOM 9635 N N . VAL B 1 530 ? -1.968 14.5 -14.156 1 71.5 530 VAL B N 1
ATOM 9636 C CA . VAL B 1 530 ? -0.885 14.703 -13.203 1 71.5 530 VAL B CA 1
ATOM 9637 C C . VAL B 1 530 ? -0.195 13.367 -12.914 1 71.5 530 VAL B C 1
ATOM 9639 O O . VAL B 1 530 ? 1.035 13.289 -12.898 1 71.5 530 VAL B O 1
ATOM 9642 N N . GLU B 1 531 ? -0.955 12.367 -12.742 1 72.69 531 GLU B N 1
ATOM 9643 C CA . GLU B 1 531 ? -0.401 11.047 -12.461 1 72.69 531 GLU B CA 1
ATOM 9644 C C . GLU B 1 531 ? 0.429 10.539 -13.641 1 72.69 531 GLU B C 1
ATOM 9646 O O . GLU B 1 531 ? 1.489 9.938 -13.445 1 72.69 531 GLU B O 1
ATOM 9651 N N . ASN B 1 532 ? -0.069 10.789 -14.789 1 69.94 532 ASN B N 1
ATOM 9652 C CA . ASN B 1 532 ? 0.684 10.422 -15.984 1 69.94 532 ASN B CA 1
ATOM 9653 C C . ASN B 1 532 ? 2.006 11.172 -16.062 1 69.94 532 ASN B C 1
ATOM 9655 O O . ASN B 1 532 ? 3.033 10.602 -16.438 1 69.94 532 ASN B O 1
ATOM 9659 N N . ALA B 1 533 ? 1.943 12.461 -15.742 1 68.5 533 ALA B N 1
ATOM 9660 C CA . ALA B 1 533 ? 3.148 13.281 -15.766 1 68.5 533 ALA B CA 1
ATOM 9661 C C . ALA B 1 533 ? 4.16 12.805 -14.727 1 68.5 533 ALA B C 1
ATOM 9663 O O . ALA B 1 533 ? 5.367 12.797 -14.984 1 68.5 533 ALA B O 1
ATOM 9664 N N . LEU B 1 534 ? 3.643 12.477 -13.68 1 62.91 534 LEU B N 1
ATOM 9665 C CA . LEU B 1 534 ? 4.496 11.961 -12.617 1 62.91 534 LEU B CA 1
ATOM 9666 C C . LEU B 1 534 ? 5.145 10.641 -13.039 1 62.91 534 LEU B C 1
ATOM 9668 O O . LEU B 1 534 ? 6.289 10.367 -12.672 1 62.91 534 LEU B O 1
ATOM 9672 N N . GLU B 1 535 ? 4.402 9.898 -13.867 1 59.66 535 GLU B N 1
ATOM 9673 C CA . GLU B 1 535 ? 4.93 8.625 -14.352 1 59.66 535 GLU B CA 1
ATOM 9674 C C . GLU B 1 535 ? 5.887 8.844 -15.523 1 59.66 535 GLU B C 1
ATOM 9676 O O . GLU B 1 535 ? 6.871 8.109 -15.664 1 59.66 535 GLU B O 1
ATOM 9681 N N . LYS B 1 536 ? 5.629 9.734 -16.531 1 54.25 536 LYS B N 1
ATOM 9682 C CA . LYS B 1 536 ? 6.477 10.031 -17.688 1 54.25 536 LYS B CA 1
ATOM 9683 C C . LYS B 1 536 ? 7.824 10.594 -17.234 1 54.25 536 LYS B C 1
ATOM 9685 O O . LYS B 1 536 ? 8.859 10.289 -17.844 1 54.25 536 LYS B O 1
ATOM 9690 N N . LYS B 1 537 ? 7.855 11.625 -16.469 1 45.84 537 LYS B N 1
ATOM 9691 C CA . LYS B 1 537 ? 9.156 12.172 -16.094 1 45.84 537 LYS B CA 1
ATOM 9692 C C . LYS B 1 537 ? 10.109 11.07 -15.648 1 45.84 537 LYS B C 1
ATOM 9694 O O . LYS B 1 537 ? 11.289 11.32 -15.414 1 45.84 537 LYS B O 1
ATOM 9699 N N . GLN B 1 538 ? 9.57 9.93 -15.672 1 43.69 538 GLN B N 1
ATOM 9700 C CA . GLN B 1 538 ? 10.297 8.867 -14.984 1 43.69 538 GLN B CA 1
ATOM 9701 C C . GLN B 1 538 ? 11.234 8.125 -15.938 1 43.69 538 GLN B C 1
ATOM 9703 O O . GLN B 1 538 ? 11.945 7.207 -15.531 1 43.69 538 GLN B O 1
ATOM 9708 N N . LEU B 1 539 ? 10.969 8.297 -17.312 1 44.47 539 LEU B N 1
ATOM 9709 C CA . LEU B 1 539 ? 11.844 7.441 -18.109 1 44.47 539 LEU B CA 1
ATOM 9710 C C . LEU B 1 539 ? 13.258 8.016 -18.172 1 44.47 539 LEU B C 1
ATOM 9712 O O . LEU B 1 539 ? 13.531 8.922 -18.953 1 44.47 539 LEU B O 1
ATOM 9716 N N . GLY B 1 540 ? 13.797 8.453 -17.219 1 42.22 540 GLY B N 1
ATOM 9717 C CA . GLY B 1 540 ? 15.18 8.852 -17.047 1 42.22 540 GLY B CA 1
ATOM 9718 C C . GLY B 1 540 ? 15.938 8.961 -18.359 1 42.22 540 GLY B C 1
ATOM 9719 O O . GLY B 1 540 ? 15.477 9.617 -19.297 1 42.22 540 GLY B O 1
ATOM 9720 N N . SER B 1 541 ? 17.141 8.164 -18.375 1 44.97 541 SER B N 1
ATOM 9721 C CA . SER B 1 541 ? 18.156 8.07 -19.422 1 44.97 541 SER B CA 1
ATOM 9722 C C . SER B 1 541 ? 17.562 7.512 -20.703 1 44.97 541 SER B C 1
ATOM 9724 O O . SER B 1 541 ? 18.219 7.48 -21.75 1 44.97 541 SER B O 1
ATOM 9726 N N . LEU B 1 542 ? 16.438 6.934 -20.562 1 47.25 542 LEU B N 1
ATOM 9727 C CA . LEU B 1 542 ? 15.898 6.395 -21.812 1 47.25 542 LEU B CA 1
ATOM 9728 C C . LEU B 1 542 ? 15.125 7.461 -22.578 1 47.25 542 LEU B C 1
ATOM 9730 O O . LEU B 1 542 ? 14.539 7.18 -23.625 1 47.25 542 LEU B O 1
ATOM 9734 N N . SER B 1 543 ? 14.914 8.602 -21.953 1 42.53 543 SER B N 1
ATOM 9735 C CA . SER B 1 543 ? 14.211 9.633 -22.703 1 42.53 543 SER B CA 1
ATOM 9736 C C . SER B 1 543 ? 15.008 10.07 -23.922 1 42.53 543 SER B C 1
ATOM 9738 O O . SER B 1 543 ? 16.188 10.406 -23.812 1 42.53 543 SER B O 1
ATOM 9740 N N . ILE B 1 544 ? 14.648 9.664 -25.016 1 38.34 544 ILE B N 1
ATOM 9741 C CA . ILE B 1 544 ? 15.164 10.18 -26.281 1 38.34 544 ILE B CA 1
ATOM 9742 C C . ILE B 1 544 ? 15.133 11.711 -26.266 1 38.34 544 ILE B C 1
ATOM 9744 O O . ILE B 1 544 ? 14.125 12.312 -25.891 1 38.34 544 ILE B O 1
ATOM 9748 N N . ASP B 1 545 ? 16.266 12.367 -26.312 1 34.03 545 ASP B N 1
ATOM 9749 C CA . ASP B 1 545 ? 16.438 13.789 -26.625 1 34.03 545 ASP B CA 1
ATOM 9750 C C . ASP B 1 545 ? 15.445 14.234 -27.703 1 34.03 545 ASP B C 1
ATOM 9752 O O . ASP B 1 545 ? 15.523 13.789 -28.844 1 34.03 545 ASP B O 1
ATOM 9756 N N . ASP B 1 546 ? 14.305 14.625 -27.391 1 33.09 546 ASP B N 1
ATOM 9757 C CA . ASP B 1 546 ? 13.641 15.391 -28.438 1 33.09 546 ASP B CA 1
ATOM 9758 C C . ASP B 1 546 ? 14.609 16.344 -29.125 1 33.09 546 ASP B C 1
ATOM 9760 O O . ASP B 1 546 ? 15.508 16.906 -28.484 1 33.09 546 ASP B O 1
ATOM 9764 N N . GLY B 1 547 ? 14.891 16.266 -30.391 1 29.08 547 GLY B N 1
ATOM 9765 C CA . GLY B 1 547 ? 15.672 17.125 -31.266 1 29.08 547 GLY B CA 1
ATOM 9766 C C . GLY B 1 547 ? 15.688 18.578 -30.797 1 29.08 547 GLY B C 1
ATOM 9767 O O . GLY B 1 547 ? 14.719 19.047 -30.188 1 29.08 547 GLY B O 1
ATOM 9768 N N . GLU B 1 548 ? 16.875 19.156 -30.766 1 28.95 548 GLU B N 1
ATOM 9769 C CA . GLU B 1 548 ? 17.266 20.562 -30.641 1 28.95 548 GLU B CA 1
ATOM 9770 C C . GLU B 1 548 ? 16.375 21.469 -31.484 1 28.95 548 GLU B C 1
ATOM 9772 O O . GLU B 1 548 ? 16.312 21.344 -32.719 1 28.95 548 GLU B O 1
ATOM 9777 N N . GLU B 1 549 ? 15.234 21.891 -31.109 1 29.3 549 GLU B N 1
ATOM 9778 C CA . GLU B 1 549 ? 14.891 23.141 -31.797 1 29.3 549 GLU B CA 1
ATOM 9779 C C . GLU B 1 549 ? 16.078 24.094 -31.828 1 29.3 549 GLU B C 1
ATOM 9781 O O . GLU B 1 549 ? 16.75 24.312 -30.812 1 29.3 549 GLU B O 1
ATOM 9786 N N . GLY B 1 550 ? 16.766 24.203 -33 1 25.88 550 GLY B N 1
ATOM 9787 C CA . GLY B 1 550 ? 17.703 25.266 -33.344 1 25.88 550 GLY B CA 1
ATOM 9788 C C . GLY B 1 550 ? 17.297 26.625 -32.781 1 25.88 550 GLY B C 1
ATOM 9789 O O . GLY B 1 550 ? 16.219 27.125 -33.094 1 25.88 550 GLY B O 1
ATOM 9790 N N . ASP B 1 551 ? 17.844 26.922 -31.625 1 26.28 551 ASP B N 1
ATOM 9791 C CA . ASP B 1 551 ? 17.875 28.266 -31.062 1 26.28 551 ASP B CA 1
ATOM 9792 C C . ASP B 1 551 ? 18.438 29.266 -32.062 1 26.28 551 ASP B C 1
ATOM 9794 O O . ASP B 1 551 ? 19.656 29.406 -32.188 1 26.28 551 ASP B O 1
ATOM 9798 N N . GLU B 1 552 ? 18.016 29.281 -33.375 1 25.94 552 GLU B N 1
ATOM 9799 C CA . GLU B 1 552 ? 18.422 30.578 -33.906 1 25.94 552 GLU B CA 1
ATOM 9800 C C . GLU B 1 552 ? 17.844 31.719 -33.062 1 25.94 552 GLU B C 1
ATOM 9802 O O . GLU B 1 552 ? 16.625 31.906 -33 1 25.94 552 GLU B O 1
ATOM 9807 N N . GLU B 1 553 ? 18.5 31.969 -31.875 1 25.42 553 GLU B N 1
ATOM 9808 C CA . GLU B 1 553 ? 18.422 33.188 -31.062 1 25.42 553 GLU B CA 1
ATOM 9809 C C . GLU B 1 553 ? 18.594 34.438 -31.922 1 25.42 553 GLU B C 1
ATOM 9811 O O . GLU B 1 553 ? 19.703 34.75 -32.312 1 25.42 553 GLU B O 1
ATOM 9816 N N . GLU B 1 554 ? 17.828 34.688 -33 1 24.81 554 GLU B N 1
ATOM 9817 C CA . GLU B 1 554 ? 17.906 36.125 -33.281 1 24.81 554 GLU B CA 1
ATOM 9818 C C . GLU B 1 554 ? 17.641 36.938 -32.031 1 24.81 554 GLU B C 1
ATOM 9820 O O . GLU B 1 554 ? 16.891 36.531 -31.156 1 24.81 554 GLU B O 1
ATOM 9825 N N . GLU B 1 555 ? 18.531 38.031 -31.781 1 25.62 555 GLU B N 1
ATOM 9826 C CA . GLU B 1 555 ? 18.844 39.062 -30.812 1 25.62 555 GLU B CA 1
ATOM 9827 C C . GLU B 1 555 ? 17.578 39.812 -30.391 1 25.62 555 GLU B C 1
ATOM 9829 O O . GLU B 1 555 ? 17.672 40.875 -29.734 1 25.62 555 GLU B O 1
ATOM 9834 N N . LEU B 1 556 ? 16.422 39.562 -30.984 1 25.47 556 LEU B N 1
ATOM 9835 C CA . LEU B 1 556 ? 15.625 40.75 -30.656 1 25.47 556 LEU B CA 1
ATOM 9836 C C . LEU B 1 556 ? 15.32 40.812 -29.156 1 25.47 556 LEU B C 1
ATOM 9838 O O . LEU B 1 556 ? 15.203 39.75 -28.516 1 25.47 556 LEU B O 1
ATOM 9842 N N . GLY B 1 557 ? 15.516 41.938 -28.375 1 23.09 557 GLY B N 1
ATOM 9843 C CA . GLY B 1 557 ? 15.57 42.594 -27.062 1 23.09 557 GLY B CA 1
ATOM 9844 C C . GLY B 1 557 ? 14.352 42.281 -26.219 1 23.09 557 GLY B C 1
ATOM 9845 O O . GLY B 1 557 ? 14.25 42.75 -25.078 1 23.09 557 GLY B O 1
ATOM 9846 N N . GLU B 1 558 ? 13.148 42.031 -26.828 1 24.89 558 GLU B N 1
ATOM 9847 C CA . GLU B 1 558 ? 12.07 42.406 -25.922 1 24.89 558 GLU B CA 1
ATOM 9848 C C . GLU B 1 558 ? 11.977 41.438 -24.734 1 24.89 558 GLU B C 1
ATOM 9850 O O . GLU B 1 558 ? 12.438 40.312 -24.812 1 24.89 558 GLU B O 1
ATOM 9855 N N . GLU B 1 559 ? 11.383 41.875 -23.547 1 26.19 559 GLU B N 1
ATOM 9856 C CA . GLU B 1 559 ? 11.227 41.531 -22.125 1 26.19 559 GLU B CA 1
ATOM 9857 C C . GLU B 1 559 ? 10.539 40.188 -21.969 1 26.19 559 GLU B C 1
ATOM 9859 O O . GLU B 1 559 ? 9.586 39.875 -22.688 1 26.19 559 GLU B O 1
ATOM 9864 N N . GLU B 1 560 ? 11.242 39.125 -21.266 1 26.92 560 GLU B N 1
ATOM 9865 C CA . GLU B 1 560 ? 11.211 37.719 -20.953 1 26.92 560 GLU B CA 1
ATOM 9866 C C . GLU B 1 560 ? 10 37.375 -20.094 1 26.92 560 GLU B C 1
ATOM 9868 O O . GLU B 1 560 ? 10.125 37.156 -18.891 1 26.92 560 GLU B O 1
ATOM 9873 N N . GLU B 1 561 ? 8.82 38.094 -20.219 1 28.22 561 GLU B N 1
ATOM 9874 C CA . GLU B 1 561 ? 7.746 37.719 -19.297 1 28.22 561 GLU B CA 1
ATOM 9875 C C . GLU B 1 561 ? 7.277 36.312 -19.547 1 28.22 561 GLU B C 1
ATOM 9877 O O . GLU B 1 561 ? 6.242 35.875 -19.016 1 28.22 561 GLU B O 1
ATOM 9882 N N . HIS B 1 562 ? 7.957 35.438 -20.453 1 29.39 562 HIS B N 1
ATOM 9883 C CA . HIS B 1 562 ? 7.289 34.312 -21.094 1 29.39 562 HIS B CA 1
ATOM 9884 C C . HIS B 1 562 ? 7.324 33.062 -20.203 1 29.39 562 HIS B C 1
ATOM 9886 O O . HIS B 1 562 ? 6.977 31.984 -20.656 1 29.39 562 HIS B O 1
ATOM 9892 N N . GLY B 1 563 ? 7.699 33.156 -18.891 1 29.3 563 GLY B N 1
ATOM 9893 C CA . GLY B 1 563 ? 8.117 31.875 -18.328 1 29.3 563 GLY B CA 1
ATOM 9894 C C . GLY B 1 563 ? 6.953 30.969 -17.969 1 29.3 563 GLY B C 1
ATOM 9895 O O . GLY B 1 563 ? 7.09 29.75 -17.953 1 29.3 563 GLY B O 1
ATOM 9896 N N . GLU B 1 564 ? 5.871 31.562 -17.328 1 33.09 564 GLU B N 1
ATOM 9897 C CA . GLU B 1 564 ? 4.883 30.703 -16.688 1 33.09 564 GLU B CA 1
ATOM 9898 C C . GLU B 1 564 ? 3.979 30.031 -17.703 1 33.09 564 GLU B C 1
ATOM 9900 O O . GLU B 1 564 ? 3.355 29 -17.406 1 33.09 564 GLU B O 1
ATOM 9905 N N . GLU B 1 565 ? 3.816 30.562 -18.906 1 34.47 565 GLU B N 1
ATOM 9906 C CA . GLU B 1 565 ? 2.928 30.078 -19.953 1 34.47 565 GLU B CA 1
ATOM 9907 C C . GLU B 1 565 ? 3.416 28.75 -20.516 1 34.47 565 GLU B C 1
ATOM 9909 O O . GLU B 1 565 ? 2.621 27.938 -21 1 34.47 565 GLU B O 1
ATOM 9914 N N . GLU B 1 566 ? 4.641 28.406 -20.312 1 35.66 566 GLU B N 1
ATOM 9915 C CA . GLU B 1 566 ? 5.188 27.281 -21.062 1 35.66 566 GLU B CA 1
ATOM 9916 C C . GLU B 1 566 ? 4.898 25.953 -20.344 1 35.66 566 GLU B C 1
ATOM 9918 O O . GLU B 1 566 ? 4.691 24.922 -20.984 1 35.66 566 GLU B O 1
ATOM 9923 N N . GLU B 1 567 ? 4.742 25.984 -19.031 1 35.84 567 GLU B N 1
ATOM 9924 C CA . GLU B 1 567 ? 4.547 24.688 -18.375 1 35.84 567 GLU B CA 1
ATOM 9925 C C . GLU B 1 567 ? 3.113 24.188 -18.562 1 35.84 567 GLU B C 1
ATOM 9927 O O . GLU B 1 567 ? 2.883 23 -18.734 1 35.84 567 GLU B O 1
ATOM 9932 N N . GLN B 1 568 ? 2.066 25.031 -18.531 1 35.53 568 GLN B N 1
ATOM 9933 C CA . GLN B 1 568 ? 0.691 24.641 -18.797 1 35.53 568 GLN B CA 1
ATOM 9934 C C . GLN B 1 568 ? 0.535 24.172 -20.25 1 35.53 568 GLN B C 1
ATOM 9936 O O . GLN B 1 568 ? -0.188 23.203 -20.516 1 35.53 568 GLN B O 1
ATOM 9941 N N . ASP B 1 569 ? 1.168 24.797 -21.141 1 39.38 569 ASP B N 1
ATOM 9942 C CA . ASP B 1 569 ? 1.117 24.484 -22.578 1 39.38 569 ASP B CA 1
ATOM 9943 C C . ASP B 1 569 ? 1.747 23.125 -22.859 1 39.38 569 ASP B C 1
ATOM 9945 O O . ASP B 1 569 ? 1.291 22.406 -23.75 1 39.38 569 ASP B O 1
ATOM 9949 N N . GLU B 1 570 ? 2.631 22.766 -22.016 1 38.66 570 GLU B N 1
ATOM 9950 C CA . GLU B 1 570 ? 3.287 21.484 -22.266 1 38.66 570 GLU B CA 1
ATOM 9951 C C . GLU B 1 570 ? 2.398 20.312 -21.844 1 38.66 570 GLU B C 1
ATOM 9953 O O . GLU B 1 570 ? 2.352 19.281 -22.516 1 38.66 570 GLU B O 1
ATOM 9958 N N . VAL B 1 571 ? 1.646 20.453 -20.719 1 40.81 571 VAL B N 1
ATOM 9959 C CA . VAL B 1 571 ? 0.724 19.391 -20.328 1 40.81 571 VAL B CA 1
ATOM 9960 C C . VAL B 1 571 ? -0.414 19.281 -21.344 1 40.81 571 VAL B C 1
ATOM 9962 O O . VAL B 1 571 ? -0.823 18.188 -21.719 1 40.81 571 VAL B O 1
ATOM 9965 N N . GLU B 1 572 ? -0.943 20.391 -21.766 1 41.31 572 GLU B N 1
ATOM 9966 C CA . GLU B 1 572 ? -2.016 20.391 -22.75 1 41.31 572 GLU B CA 1
ATOM 9967 C C . GLU B 1 572 ? -1.543 19.797 -24.078 1 41.31 572 GLU B C 1
ATOM 9969 O O . GLU B 1 572 ? -2.32 19.156 -24.781 1 41.31 572 GLU B O 1
ATOM 9974 N N . GLN B 1 573 ? -0.376 20.125 -24.469 1 39.06 573 GLN B N 1
ATOM 9975 C CA . GLN B 1 573 ? 0.167 19.688 -25.75 1 39.06 573 GLN B CA 1
ATOM 9976 C C . GLN B 1 573 ? 0.473 18.188 -25.719 1 39.06 573 GLN B C 1
ATOM 9978 O O . GLN B 1 573 ? 0.516 17.547 -26.766 1 39.06 573 GLN B O 1
ATOM 9983 N N . MET B 1 574 ? 0.857 17.75 -24.625 1 37.75 574 MET B N 1
ATOM 9984 C CA . MET B 1 574 ? 1.262 16.344 -24.578 1 37.75 574 MET B CA 1
ATOM 9985 C C . MET B 1 574 ? 0.058 15.422 -24.766 1 37.75 574 MET B C 1
ATOM 9987 O O . MET B 1 574 ? 0.217 14.234 -25.031 1 37.75 574 MET B O 1
ATOM 9991 N N . PHE B 1 575 ? -1.181 15.672 -24.156 1 42 575 PHE B N 1
ATOM 9992 C CA . PHE B 1 575 ? -2.266 14.703 -24.266 1 42 575 PHE B CA 1
ATOM 9993 C C . PHE B 1 575 ? -3.324 15.188 -25.25 1 42 575 PHE B C 1
ATOM 9995 O O . PHE B 1 575 ? -4.066 16.125 -24.969 1 42 575 PHE B O 1
ATOM 10002 N N . GLY B 1 576 ? -3.232 15.109 -26.516 1 36.09 576 GLY B N 1
ATOM 10003 C CA . GLY B 1 576 ? -3.967 15.383 -27.734 1 36.09 576 GLY B CA 1
ATOM 10004 C C . GLY B 1 576 ? -5.461 15.164 -27.594 1 36.09 576 GLY B C 1
ATOM 10005 O O . GLY B 1 576 ? -6.211 15.336 -28.562 1 36.09 576 GLY B O 1
ATOM 10006 N N . GLY B 1 577 ? -5.98 14.086 -26.844 1 39.69 577 GLY B N 1
ATOM 10007 C CA . GLY B 1 577 ? -7.363 13.797 -27.172 1 39.69 577 GLY B CA 1
ATOM 10008 C C . GLY B 1 577 ? -8.328 14.852 -26.672 1 39.69 577 GLY B C 1
ATOM 10009 O O . GLY B 1 577 ? -8.109 15.453 -25.609 1 39.69 577 GLY B O 1
ATOM 10010 N N . GLU B 1 578 ? -9.062 15.523 -27.484 1 43.38 578 GLU B N 1
ATOM 10011 C CA . GLU B 1 578 ? -10.102 16.531 -27.297 1 43.38 578 GLU B CA 1
ATOM 10012 C C . GLU B 1 578 ? -11.172 16.047 -26.328 1 43.38 578 GLU B C 1
ATOM 10014 O O . GLU B 1 578 ? -12.133 15.391 -26.734 1 43.38 578 GLU B O 1
ATOM 10019 N N . GLU B 1 579 ? -10.812 15.523 -25.219 1 53.47 579 GLU B N 1
ATOM 10020 C CA . GLU B 1 579 ? -11.969 15.312 -24.359 1 53.47 579 GLU B CA 1
ATOM 10021 C C . GLU B 1 579 ? -12.805 16.578 -24.219 1 53.47 579 GLU B C 1
ATOM 10023 O O . GLU B 1 579 ? -12.258 17.688 -24.156 1 53.47 579 GLU B O 1
ATOM 10028 N N . MET B 1 580 ? -14.07 16.531 -24.656 1 56.88 580 MET B N 1
ATOM 10029 C CA . MET B 1 580 ? -15.047 17.609 -24.625 1 56.88 580 MET B CA 1
ATOM 10030 C C . MET B 1 580 ? -14.984 18.359 -23.297 1 56.88 580 MET B C 1
ATOM 10032 O O . MET B 1 580 ? -14.953 17.75 -22.234 1 56.88 580 MET B O 1
ATOM 10036 N N . GLU B 1 581 ? -14.609 19.578 -23.344 1 64.75 581 GLU B N 1
ATOM 10037 C CA . GLU B 1 581 ? -14.742 20.438 -22.172 1 64.75 581 GLU B CA 1
ATOM 10038 C C . GLU B 1 581 ? -16.188 20.484 -21.672 1 64.75 581 GLU B C 1
ATOM 10040 O O . GLU B 1 581 ? -17.109 20.703 -22.453 1 64.75 581 GLU B O 1
ATOM 10045 N N . LEU B 1 582 ? -16.469 19.828 -20.578 1 68.5 582 LEU B N 1
ATOM 10046 C CA . LEU B 1 582 ? -17.797 19.859 -19.969 1 68.5 582 LEU B CA 1
ATOM 10047 C C . LEU B 1 582 ? -18.062 21.234 -19.344 1 68.5 582 LEU B C 1
ATOM 10049 O O . LEU B 1 582 ? -17.141 21.906 -18.875 1 68.5 582 LEU B O 1
ATOM 10053 N N . GLU B 1 583 ? -19.281 21.672 -19.516 1 70 583 GLU B N 1
ATOM 10054 C CA . GLU B 1 583 ? -19.656 22.938 -18.891 1 70 583 GLU B CA 1
ATOM 10055 C C . GLU B 1 583 ? -19.641 22.828 -17.375 1 70 583 GLU B C 1
ATOM 10057 O O . GLU B 1 583 ? -20.344 22.016 -16.781 1 70 583 GLU B O 1
ATOM 10062 N N . THR B 1 584 ? -18.75 23.312 -16.781 1 77.19 584 THR B N 1
ATOM 10063 C CA . THR B 1 584 ? -18.703 23.406 -15.32 1 77.19 584 THR B CA 1
ATOM 10064 C C . THR B 1 584 ? -19.156 24.781 -14.844 1 77.19 584 THR B C 1
ATOM 10066 O O . THR B 1 584 ? -20.078 25.359 -15.422 1 77.19 584 THR B O 1
ATOM 10069 N N . PHE B 1 585 ? -18.875 25.156 -13.719 1 73.94 585 PHE B N 1
ATOM 10070 C CA . PHE B 1 585 ? -19.25 26.453 -13.188 1 73.94 585 PHE B CA 1
ATOM 10071 C C . PHE B 1 585 ? -18.516 27.578 -13.922 1 73.94 585 PHE B C 1
ATOM 10073 O O . PHE B 1 585 ? -17.359 27.422 -14.297 1 73.94 585 PHE B O 1
ATOM 10080 N N . ASP B 1 586 ? -19.312 28.203 -14.961 1 54.81 586 ASP B N 1
ATOM 10081 C CA . ASP B 1 586 ? -18.812 29.297 -15.773 1 54.81 586 ASP B CA 1
ATOM 10082 C C . ASP B 1 586 ? -17.703 30.062 -15.039 1 54.81 586 ASP B C 1
ATOM 10084 O O . ASP B 1 586 ? -17.859 30.438 -13.875 1 54.81 586 ASP B O 1
ATOM 10088 N N . ASP B 1 587 ? -16.562 29.766 -15.422 1 49.91 587 ASP B N 1
ATOM 10089 C CA . ASP B 1 587 ? -15.539 30.75 -15.047 1 49.91 587 ASP B CA 1
ATOM 10090 C C . ASP B 1 587 ? -16 32.156 -15.367 1 49.91 587 ASP B C 1
ATOM 10092 O O . ASP B 1 587 ? -16.25 32.5 -16.531 1 49.91 587 ASP B O 1
ATOM 10096 N N . ASP B 1 588 ? -16.844 32.781 -14.789 1 41.56 588 ASP B N 1
ATOM 10097 C CA . ASP B 1 588 ? -16.766 34.188 -15.148 1 41.56 588 ASP B CA 1
ATOM 10098 C C . ASP B 1 588 ? -15.375 34.562 -15.68 1 41.56 588 ASP B C 1
ATOM 10100 O O . ASP B 1 588 ? -14.375 34 -15.219 1 41.56 588 ASP B O 1
ATOM 10104 N N . ASP B 1 589 ? -15.297 35.188 -16.906 1 37.44 589 ASP B N 1
ATOM 10105 C CA . ASP B 1 589 ? -14.211 35.781 -17.672 1 37.44 589 ASP B CA 1
ATOM 10106 C C . ASP B 1 589 ? -13.141 36.344 -16.75 1 37.44 589 ASP B C 1
ATOM 10108 O O . ASP B 1 589 ? -12.289 37.125 -17.188 1 37.44 589 ASP B O 1
ATOM 10112 N N . SER B 1 590 ? -13.398 36.75 -15.594 1 39 590 SER B N 1
ATOM 10113 C CA . SER B 1 590 ? -12.211 37.438 -15.07 1 39 590 SER B CA 1
ATOM 10114 C C . SER B 1 590 ? -11.016 36.469 -15.023 1 39 590 SER B C 1
ATOM 10116 O O . SER B 1 590 ? -11.102 35.406 -14.438 1 39 590 SER B O 1
ATOM 10118 N N . GLU B 1 591 ? -10.117 36.5 -15.844 1 41.84 591 GLU B N 1
ATOM 10119 C CA . GLU B 1 591 ? -8.82 36 -16.312 1 41.84 591 GLU B CA 1
ATOM 10120 C C . GLU B 1 591 ? -7.906 35.656 -15.156 1 41.84 591 GLU B C 1
ATOM 10122 O O . GLU B 1 591 ? -6.855 35.031 -15.352 1 41.84 591 GLU B O 1
ATOM 10127 N N . GLU B 1 592 ? -8.023 36.219 -13.961 1 47.09 592 GLU B N 1
ATOM 10128 C CA . GLU B 1 592 ? -6.855 36.031 -13.102 1 47.09 592 GLU B CA 1
ATOM 10129 C C . GLU B 1 592 ? -7.035 34.875 -12.141 1 47.09 592 GLU B C 1
ATOM 10131 O O . GLU B 1 592 ? -8.07 34.75 -11.484 1 47.09 592 GLU B O 1
ATOM 10136 N N . ASN B 1 593 ? -6.293 33.844 -12.039 1 54.59 593 ASN B N 1
ATOM 10137 C CA . ASN B 1 593 ? -6.09 32.719 -11.141 1 54.59 593 ASN B CA 1
ATOM 10138 C C . ASN B 1 593 ? -6.109 33.156 -9.672 1 54.59 593 ASN B C 1
ATOM 10140 O O . ASN B 1 593 ? -5.438 34.094 -9.297 1 54.59 593 ASN B O 1
ATOM 10144 N N . PRO B 1 594 ? -7.148 32.719 -8.797 1 59.25 594 PRO B N 1
ATOM 10145 C CA . PRO B 1 594 ? -7.184 33.125 -7.387 1 59.25 594 PRO B CA 1
ATOM 10146 C C . PRO B 1 594 ? -5.793 33.188 -6.758 1 59.25 594 PRO B C 1
ATOM 10148 O O . PRO B 1 594 ? -5.535 34.062 -5.918 1 59.25 594 PRO B O 1
ATOM 10151 N N . GLU B 1 595 ? -5.051 32.438 -7.133 1 61.97 595 GLU B N 1
ATOM 10152 C CA . GLU B 1 595 ? -3.691 32.469 -6.598 1 61.97 595 GLU B CA 1
ATOM 10153 C C . GLU B 1 595 ? -2.953 33.719 -7.039 1 61.97 595 GLU B C 1
ATOM 10155 O O . GLU B 1 595 ? -2.217 34.312 -6.254 1 61.97 595 GLU B O 1
ATOM 10160 N N . GLU B 1 596 ? -3.25 34.062 -8.273 1 66.25 596 GLU B N 1
ATOM 10161 C CA . GLU B 1 596 ? -2.615 35.281 -8.781 1 66.25 596 GLU B CA 1
ATOM 10162 C C . GLU B 1 596 ? -3.143 36.531 -8.07 1 66.25 596 GLU B C 1
ATOM 10164 O O . GLU B 1 596 ? -2.387 37.469 -7.801 1 66.25 596 GLU B O 1
ATOM 10169 N N . GLU B 1 597 ? -4.414 36.375 -7.812 1 69.56 597 GLU B N 1
ATOM 10170 C CA . GLU B 1 597 ? -4.996 37.5 -7.086 1 69.56 597 GLU B CA 1
ATOM 10171 C C . GLU B 1 597 ? -4.426 37.625 -5.672 1 69.56 597 GLU B C 1
ATOM 10173 O O . GLU B 1 597 ? -4.129 38.719 -5.191 1 69.56 597 GLU B O 1
ATOM 10178 N N . GLN B 1 598 ? -4.352 36.469 -5.035 1 73 598 GLN B N 1
ATOM 10179 C CA . GLN B 1 598 ? -3.758 36.438 -3.703 1 73 598 GLN B CA 1
ATOM 10180 C C . GLN B 1 598 ? -2.324 36.969 -3.732 1 73 598 GLN B C 1
ATOM 10182 O O . GLN B 1 598 ? -1.925 37.75 -2.867 1 73 598 GLN B O 1
ATOM 10187 N N . ASP B 1 599 ? -1.682 36.594 -4.723 1 76.81 599 ASP B N 1
ATOM 10188 C CA . ASP B 1 599 ? -0.297 37.062 -4.844 1 76.81 599 ASP B CA 1
ATOM 10189 C C . ASP B 1 599 ? -0.222 38.562 -5.039 1 76.81 599 ASP B C 1
ATOM 10191 O O . ASP B 1 599 ? 0.657 39.219 -4.48 1 76.81 599 ASP B O 1
ATOM 10195 N N . ARG B 1 600 ? -1.152 38.969 -5.828 1 78.06 600 ARG B N 1
ATOM 10196 C CA . ARG B 1 600 ? -1.193 40.406 -6.055 1 78.06 600 ARG B CA 1
ATOM 10197 C C . ARG B 1 600 ? -1.506 41.156 -4.762 1 78.06 600 ARG B C 1
ATOM 10199 O O . ARG B 1 600 ? -0.896 42.188 -4.473 1 78.06 600 ARG B O 1
ATOM 10206 N N . MET B 1 601 ? -2.438 40.656 -4.082 1 78.56 601 MET B N 1
ATOM 10207 C CA . MET B 1 601 ? -2.809 41.281 -2.814 1 78.56 601 MET B CA 1
ATOM 10208 C C . MET B 1 601 ? -1.64 41.25 -1.835 1 78.56 601 MET B C 1
ATOM 10210 O O . MET B 1 601 ? -1.351 42.281 -1.19 1 78.56 601 MET B O 1
ATOM 10214 N N . LEU B 1 602 ? -0.992 40.188 -1.719 1 84.25 602 LEU B N 1
ATOM 10215 C CA . LEU B 1 602 ? 0.14 40.031 -0.807 1 84.25 602 LEU B CA 1
ATOM 10216 C C . LEU B 1 602 ? 1.284 40.969 -1.227 1 84.25 602 LEU B C 1
ATOM 10218 O O . LEU B 1 602 ? 1.917 41.594 -0.381 1 84.25 602 LEU B O 1
ATOM 10222 N N . ASN B 1 603 ? 1.414 41 -2.5 1 85.31 603 ASN B N 1
ATOM 10223 C CA . ASN B 1 603 ? 2.477 41.875 -2.996 1 85.31 603 ASN B CA 1
ATOM 10224 C C . ASN B 1 603 ? 2.211 43.344 -2.656 1 85.31 603 ASN B C 1
ATOM 10226 O O . ASN B 1 603 ? 3.139 44.094 -2.338 1 85.31 603 ASN B O 1
ATOM 10230 N N . LYS B 1 604 ? 0.971 43.719 -2.859 1 85.06 604 LYS B N 1
ATOM 10231 C CA . LYS B 1 604 ? 0.601 45.062 -2.486 1 85.06 604 LYS B CA 1
ATOM 10232 C C . LYS B 1 604 ? 0.862 45.312 -1.004 1 85.06 604 LYS B C 1
ATOM 10234 O O . LYS B 1 604 ? 1.384 46.375 -0.63 1 85.06 604 LYS B O 1
ATOM 10239 N N . LEU B 1 605 ? 0.504 44.406 -0.217 1 85.94 605 LEU B N 1
ATOM 10240 C CA . LEU B 1 605 ? 0.726 44.5 1.222 1 85.94 605 LEU B CA 1
ATOM 10241 C C . LEU B 1 605 ? 2.215 44.594 1.539 1 85.94 605 LEU B C 1
ATOM 10243 O O . LEU B 1 605 ? 2.637 45.375 2.393 1 85.94 605 LEU B O 1
ATOM 10247 N N . PHE B 1 606 ? 3.012 43.844 0.901 1 90.44 606 PHE B N 1
ATOM 10248 C CA . PHE B 1 606 ? 4.449 43.781 1.139 1 90.44 606 PHE B CA 1
ATOM 10249 C C . PHE B 1 606 ? 5.121 45.094 0.734 1 90.44 606 PHE B C 1
ATOM 10251 O O . PHE B 1 606 ? 6.035 45.562 1.418 1 90.44 606 PHE B O 1
ATOM 10258 N N . ARG B 1 607 ? 4.668 45.594 -0.367 1 89.31 607 ARG B N 1
ATOM 10259 C CA . ARG B 1 607 ? 5.219 46.875 -0.83 1 89.31 607 ARG B CA 1
ATOM 10260 C C . ARG B 1 607 ? 4.949 47.969 0.174 1 89.31 607 ARG B C 1
ATOM 10262 O O . ARG B 1 607 ? 5.812 48.812 0.424 1 89.31 607 ARG B O 1
ATOM 10269 N N . ALA B 1 608 ? 3.799 48 0.646 1 88.56 608 ALA B N 1
ATOM 10270 C CA . ALA B 1 608 ? 3.414 49.031 1.61 1 88.56 608 ALA B CA 1
ATOM 10271 C C . ALA B 1 608 ? 4.207 48.875 2.906 1 88.56 608 ALA B C 1
ATOM 10273 O O . ALA B 1 608 ? 4.582 49.875 3.521 1 88.56 608 ALA B O 1
ATOM 10274 N N . ALA B 1 609 ? 4.465 47.688 3.346 1 90.5 609 ALA B N 1
ATOM 10275 C CA . ALA B 1 609 ? 5.152 47.438 4.609 1 90.5 609 ALA B CA 1
ATOM 10276 C C . ALA B 1 609 ? 6.664 47.562 4.441 1 90.5 609 ALA B C 1
ATOM 10278 O O . ALA B 1 609 ? 7.387 47.812 5.41 1 90.5 609 ALA B O 1
ATOM 10279 N N . GLY B 1 610 ? 7.168 47.375 3.205 1 89 610 GLY B N 1
ATOM 10280 C CA . GLY B 1 610 ? 8.602 47.375 2.971 1 89 610 GLY B CA 1
ATOM 10281 C C . GLY B 1 610 ? 9.328 46.25 3.686 1 89 610 GLY B C 1
ATOM 10282 O O . GLY B 1 610 ? 8.797 45.156 3.803 1 89 610 GLY B O 1
ATOM 10283 N N . ASP B 1 611 ? 10.609 46.562 4.16 1 90.69 611 ASP B N 1
ATOM 10284 C CA . ASP B 1 611 ? 11.422 45.531 4.797 1 90.69 611 ASP B CA 1
ATOM 10285 C C . ASP B 1 611 ? 11.391 45.688 6.316 1 90.69 611 ASP B C 1
ATOM 10287 O O . ASP B 1 611 ? 12.297 45.219 7.008 1 90.69 611 ASP B O 1
ATOM 10291 N N . ASN B 1 612 ? 10.359 46.312 6.828 1 93.81 612 ASN B N 1
ATOM 10292 C CA . ASN B 1 612 ? 10.195 46.5 8.266 1 93.81 612 ASN B CA 1
ATOM 10293 C C . ASN B 1 612 ? 9.484 45.281 8.891 1 93.81 612 ASN B C 1
ATOM 10295 O O . ASN B 1 612 ? 8.273 45.125 8.742 1 93.81 612 ASN B O 1
ATOM 10299 N N . PRO B 1 613 ? 10.156 44.562 9.711 1 94 613 PRO B N 1
ATOM 10300 C CA . PRO B 1 613 ? 9.57 43.344 10.258 1 94 613 PRO B CA 1
ATOM 10301 C C . PRO B 1 613 ? 8.375 43.594 11.164 1 94 613 PRO B C 1
ATOM 10303 O O . PRO B 1 613 ? 7.426 42.812 11.203 1 94 613 PRO B O 1
ATOM 10306 N N . GLN B 1 614 ? 8.398 44.719 11.836 1 93.62 614 GLN B N 1
ATOM 10307 C CA . GLN B 1 614 ? 7.301 45.031 12.742 1 93.62 614 GLN B CA 1
ATOM 10308 C C . GLN B 1 614 ? 6.023 45.344 11.969 1 93.62 614 GLN B C 1
ATOM 10310 O O . GLN B 1 614 ? 4.938 44.906 12.352 1 93.62 614 GLN B O 1
ATOM 10315 N N . LYS B 1 615 ? 6.203 46.094 10.922 1 94.06 615 LYS B N 1
ATOM 10316 C CA . LYS B 1 615 ? 5.051 46.406 10.086 1 94.06 615 LYS B CA 1
ATOM 10317 C C . LYS B 1 615 ? 4.508 45.156 9.406 1 94.06 615 LYS B C 1
ATOM 10319 O O . LYS B 1 615 ? 3.293 44.938 9.328 1 94.06 615 LYS B O 1
ATOM 10324 N N . LEU B 1 616 ? 5.414 44.375 8.961 1 94.69 616 LEU B N 1
ATOM 10325 C CA . LEU B 1 616 ? 5.02 43.125 8.312 1 94.69 616 LEU B CA 1
ATOM 10326 C C . LEU B 1 616 ? 4.277 42.219 9.281 1 94.69 616 LEU B C 1
ATOM 10328 O O . LEU B 1 616 ? 3.262 41.625 8.922 1 94.69 616 LEU B O 1
ATOM 10332 N N . GLN B 1 617 ? 4.746 42.156 10.461 1 93.31 617 GLN B N 1
ATOM 10333 C CA . GLN B 1 617 ? 4.109 41.312 11.469 1 93.31 617 GLN B CA 1
ATOM 10334 C C . GLN B 1 617 ? 2.705 41.812 11.797 1 93.31 617 GLN B C 1
ATOM 10336 O O . GLN B 1 617 ? 1.782 41 11.977 1 93.31 617 GLN B O 1
ATOM 10341 N N . ALA B 1 618 ? 2.596 43.062 11.898 1 92.5 618 ALA B N 1
ATOM 10342 C CA . ALA B 1 618 ? 1.287 43.656 12.172 1 92.5 618 ALA B CA 1
ATOM 10343 C C . ALA B 1 618 ? 0.29 43.312 11.07 1 92.5 618 ALA B C 1
ATOM 10345 O O . ALA B 1 618 ? -0.875 43.031 11.352 1 92.5 618 ALA B O 1
ATOM 10346 N N . GLU B 1 619 ? 0.784 43.375 9.891 1 91.31 619 GLU B N 1
ATOM 10347 C CA . GLU B 1 619 ? -0.064 43 8.758 1 91.31 619 GLU B CA 1
ATOM 10348 C C . GLU B 1 619 ? -0.415 41.531 8.781 1 91.31 619 GLU B C 1
ATOM 10350 O O . GLU B 1 619 ? -1.53 41.125 8.43 1 91.31 619 GLU B O 1
ATOM 10355 N N . LEU B 1 620 ? 0.521 40.719 9.156 1 90.25 620 LEU B N 1
ATOM 10356 C CA . LEU B 1 620 ? 0.269 39.281 9.266 1 90.25 620 LEU B CA 1
ATOM 10357 C C . LEU B 1 620 ? -0.786 39 10.328 1 90.25 620 LEU B C 1
ATOM 10359 O O . LEU B 1 620 ? -1.673 38.156 10.117 1 90.25 620 LEU B O 1
ATOM 10363 N N . ASP B 1 621 ? -0.696 39.688 11.422 1 89.62 621 ASP B N 1
ATOM 10364 C CA . ASP B 1 621 ? -1.669 39.5 12.492 1 89.62 621 ASP B CA 1
ATOM 10365 C C . ASP B 1 621 ? -3.078 39.875 12.023 1 89.62 621 ASP B C 1
ATOM 10367 O O . ASP B 1 621 ? -4.035 39.156 12.32 1 89.62 621 ASP B O 1
ATOM 10371 N N . LYS B 1 622 ? -3.145 40.938 11.312 1 87.88 622 LYS B N 1
ATOM 10372 C CA . LYS B 1 622 ? -4.434 41.344 10.766 1 87.88 622 LYS B CA 1
ATOM 10373 C C . LYS B 1 622 ? -4.953 40.312 9.758 1 87.88 622 LYS B C 1
ATOM 10375 O O . LYS B 1 622 ? -6.145 40 9.75 1 87.88 622 LYS B O 1
ATOM 10380 N N . PHE B 1 623 ? -4.02 39.844 9 1 83.75 623 PHE B N 1
ATOM 10381 C CA . PHE B 1 623 ? -4.348 38.844 8.016 1 83.75 623 PHE B CA 1
ATOM 10382 C C . PHE B 1 623 ? -4.918 37.594 8.695 1 83.75 623 PHE B C 1
ATOM 10384 O O . PHE B 1 623 ? -5.934 37.062 8.258 1 83.75 623 PHE B O 1
ATOM 10391 N N . MET B 1 624 ? -4.344 37.156 9.766 1 83.75 624 MET B N 1
ATOM 10392 C CA . MET B 1 624 ? -4.766 35.938 10.477 1 83.75 624 MET B CA 1
ATOM 10393 C C . MET B 1 624 ? -6.109 36.156 11.156 1 83.75 624 MET B C 1
ATOM 10395 O O . MET B 1 624 ? -6.926 35.25 11.234 1 83.75 624 MET B O 1
ATOM 10399 N N . GLU B 1 625 ? -6.336 37.312 11.641 1 84.88 625 GLU B N 1
ATOM 10400 C CA . GLU B 1 625 ? -7.625 37.625 12.25 1 84.88 625 GLU B CA 1
ATOM 10401 C C . GLU B 1 625 ? -8.75 37.562 11.227 1 84.88 625 GLU B C 1
ATOM 10403 O O . GLU B 1 625 ? -9.828 37.031 11.516 1 84.88 625 GLU B O 1
ATOM 10408 N N . ASP B 1 626 ? -8.5 38.094 10.117 1 80 626 ASP B N 1
ATOM 10409 C CA . ASP B 1 626 ? -9.492 38.062 9.039 1 80 626 ASP B CA 1
ATOM 10410 C C . ASP B 1 626 ? -9.766 36.625 8.586 1 80 626 ASP B C 1
ATOM 10412 O O . ASP B 1 626 ? -10.898 36.281 8.258 1 80 626 ASP B O 1
ATOM 10416 N N . PHE B 1 627 ? -8.781 35.938 8.641 1 76.38 627 PHE B N 1
ATOM 10417 C CA . PHE B 1 627 ? -8.906 34.531 8.258 1 76.38 627 PHE B CA 1
ATOM 10418 C C . PHE B 1 627 ? -9.781 33.781 9.242 1 76.38 627 PHE B C 1
ATOM 10420 O O . PHE B 1 627 ? -10.578 32.938 8.844 1 76.38 627 PHE B O 1
ATOM 10427 N N . ASP B 1 628 ? -9.641 34.031 10.461 1 78.38 628 ASP B N 1
ATOM 10428 C CA . ASP B 1 628 ? -10.461 33.375 11.484 1 78.38 628 ASP B CA 1
ATOM 10429 C C . ASP B 1 628 ? -11.922 33.812 11.359 1 78.38 628 ASP B C 1
ATOM 10431 O O . ASP B 1 628 ? -12.828 33 11.562 1 78.38 628 ASP B O 1
ATOM 10435 N N . LYS B 1 629 ? -12.086 35 11.039 1 81.5 629 LYS B N 1
ATOM 10436 C CA . LYS B 1 629 ? -13.438 35.5 10.812 1 81.5 629 LYS B CA 1
ATOM 10437 C C . LYS B 1 629 ? -14.094 34.781 9.633 1 81.5 629 LYS B C 1
ATOM 10439 O O . LYS B 1 629 ? -15.273 34.438 9.68 1 81.5 629 LYS B O 1
ATOM 10444 N N . LEU B 1 630 ? -13.336 34.625 8.641 1 78 630 LEU B N 1
ATOM 10445 C CA . LEU B 1 630 ? -13.836 33.969 7.445 1 78 630 LEU B CA 1
ATOM 10446 C C . LEU B 1 630 ? -14.203 32.5 7.754 1 78 630 LEU B C 1
ATOM 10448 O O . LEU B 1 630 ? -15.172 31.984 7.207 1 78 630 LEU B O 1
ATOM 10452 N N . LYS B 1 631 ? -13.43 31.875 8.539 1 78.94 631 LYS B N 1
ATOM 10453 C CA . LYS B 1 631 ? -13.734 30.516 8.961 1 78.94 631 LYS B CA 1
ATOM 10454 C C . LYS B 1 631 ? -15.109 30.438 9.617 1 78.94 631 LYS B C 1
ATOM 10456 O O . LYS B 1 631 ? -15.898 29.531 9.32 1 78.94 631 LYS B O 1
ATOM 10461 N N . GLY B 1 632 ? -15.305 31.359 10.484 1 82.19 632 GLY B N 1
ATOM 10462 C CA . GLY B 1 632 ? -16.594 31.406 11.141 1 82.19 632 GLY B CA 1
ATOM 10463 C C . GLY B 1 632 ? -17.75 31.641 10.188 1 82.19 632 GLY B C 1
ATOM 10464 O O . GLY B 1 632 ? -18.812 31.031 10.312 1 82.19 632 GLY B O 1
ATOM 10465 N N . GLN B 1 633 ? -17.5 32.469 9.227 1 83.75 633 GLN B N 1
ATOM 10466 C CA . GLN B 1 633 ? -18.531 32.781 8.25 1 83.75 633 GLN B CA 1
ATOM 10467 C C . GLN B 1 633 ? -18.859 31.547 7.387 1 83.75 633 GLN B C 1
ATOM 10469 O O . GLN B 1 633 ? -20.031 31.25 7.145 1 83.75 633 GLN B O 1
ATOM 10474 N N . VAL B 1 634 ? -17.844 30.906 6.953 1 84.56 634 VAL B N 1
ATOM 10475 C CA . VAL B 1 634 ? -18.047 29.719 6.117 1 84.56 634 VAL B CA 1
ATOM 10476 C C . VAL B 1 634 ? -18.797 28.656 6.902 1 84.56 634 VAL B C 1
ATOM 10478 O O . VAL B 1 634 ? -19.703 28.016 6.367 1 84.56 634 VAL B O 1
ATOM 10481 N N . ARG B 1 635 ? -18.422 28.5 8.078 1 88.5 635 ARG B N 1
ATOM 10482 C CA . ARG B 1 635 ? -19.094 27.531 8.953 1 88.5 635 ARG B CA 1
ATOM 10483 C C . ARG B 1 635 ? -20.578 27.828 9.055 1 88.5 635 ARG B C 1
ATOM 10485 O O . ARG B 1 635 ? -21.406 26.938 8.844 1 88.5 635 ARG B O 1
ATOM 10492 N N . GLN B 1 636 ? -20.891 29.062 9.281 1 88.81 636 GLN B N 1
ATOM 10493 C CA . GLN B 1 636 ? -22.297 29.453 9.461 1 88.81 636 GLN B CA 1
ATOM 10494 C C . GLN B 1 636 ? -23.078 29.297 8.164 1 88.81 636 GLN B C 1
ATOM 10496 O O . GLN B 1 636 ? -24.219 28.812 8.172 1 88.81 636 GLN B O 1
ATOM 10501 N N . GLU B 1 637 ? -22.469 29.656 7.125 1 88.06 637 GLU B N 1
ATOM 10502 C CA . GLU B 1 637 ? -23.156 29.609 5.844 1 88.06 637 GLU B CA 1
ATOM 10503 C C . GLU B 1 637 ? -23.391 28.156 5.402 1 88.06 637 GLU B C 1
ATOM 10505 O O . GLU B 1 637 ? -24.422 27.844 4.832 1 88.06 637 GLU B O 1
ATOM 10510 N N . LEU B 1 638 ? -22.453 27.328 5.648 1 89.69 638 LEU B N 1
ATOM 10511 C CA . LEU B 1 638 ? -22.594 25.922 5.281 1 89.69 638 LEU B CA 1
ATOM 10512 C C . LEU B 1 638 ? -23.672 25.25 6.129 1 89.69 638 LEU B C 1
ATOM 10514 O O . LEU B 1 638 ? -24.438 24.422 5.625 1 89.69 638 LEU B O 1
ATOM 10518 N N . GLN B 1 639 ? -23.719 25.625 7.379 1 91.12 639 GLN B N 1
ATOM 10519 C CA . GLN B 1 639 ? -24.688 25.047 8.297 1 91.12 639 GLN B CA 1
ATOM 10520 C C . GLN B 1 639 ? -26.125 25.281 7.816 1 91.12 639 GLN B C 1
ATOM 10522 O O . GLN B 1 639 ? -27 24.438 8.023 1 91.12 639 GLN B O 1
ATOM 10527 N N . LYS B 1 640 ? -26.297 26.281 7.113 1 89.5 640 LYS B N 1
ATOM 10528 C CA . LYS B 1 640 ? -27.625 26.625 6.633 1 89.5 640 LYS B CA 1
ATOM 10529 C C . LYS B 1 640 ? -28.094 25.641 5.57 1 89.5 640 LYS B C 1
ATOM 10531 O O . LYS B 1 640 ? -29.297 25.531 5.309 1 89.5 640 LYS B O 1
ATOM 10536 N N . TRP B 1 641 ? -27.234 24.953 5.027 1 90 641 TRP B N 1
ATOM 10537 C CA . TRP B 1 641 ? -27.578 24.125 3.867 1 90 641 TRP B CA 1
ATOM 10538 C C . TRP B 1 641 ? -27.875 22.688 4.285 1 90 641 TRP B C 1
ATOM 10540 O O . TRP B 1 641 ? -28.281 21.859 3.461 1 90 641 TRP B O 1
ATOM 10550 N N . PHE B 1 642 ? -27.641 22.344 5.523 1 87.31 642 PHE B N 1
ATOM 10551 C CA . PHE B 1 642 ? -27.984 20.984 5.898 1 87.31 642 PHE B CA 1
ATOM 10552 C C . PHE B 1 642 ? -28.781 20.953 7.191 1 87.31 642 PHE B C 1
ATOM 10554 O O . PHE B 1 642 ? -29.359 19.922 7.555 1 87.31 642 PHE B O 1
#